Protein AF-0000000078874710 (afdb_homodimer)

Sequence (876 aa):
MNHVSDIFLNSGKVRMRRRKYGNYLLEERLVILGTGWASYSVLKHVDKKLFDVFVISPRNHFLFTPLLCSTTVGTLEFRSIIEPVRNTGFRDEHHFQVAEAVKLNVDSHSIQCKSTLNGQLFDIIYDKLVIGVGAVSNTFGVPGVYEHAYFLKELADARKIRNQILKNFELAMQPGVSEAEKKRLLHFVIVGGGPTGVEFGAELYDFMKQDVTRLYPHERGEVRVTLIEARQILPSFDEKLRRFAEKKMRQRDQFKLLQHSVTKVNKDSIILEDGSEIPCGLVVWSTGLAPRSFTASLDLPKNKAQQLLVDDHLRVKNIPDNTIFAIGDCSSIETAPHPCTAQVAERQGLYLANSLGLYSQGKGSDVKPFSWKNMGMLAYLGDYQGLAELPAGKLQGFKSWILWRSVYLTKLGNWRARFQVPFDWARTFVFGRDVSQFMNHVSDIFLNSGKVRMRRRKYGNYLLEERLVILGTGWASYSVLKHVDKKLFDVFVISPRNHFLFTPLLCSTTVGTLEFRSIIEPVRNTGFRDEHHFQVAEAVKLNVDSHSIQCKSTLNGQLFDIIYDKLVIGVGAVSNTFGVPGVYEHAYFLKELADARKIRNQILKNFELAMQPGVSEAEKKRLLHFVIVGGGPTGVEFGAELYDFMKQDVTRLYPHERGEVRVTLIEARQILPSFDEKLRRFAEKKMRQRDQFKLLQHSVTKVNKDSIILEDGSEIPCGLVVWSTGLAPRSFTASLDLPKNKAQQLLVDDHLRVKNIPDNTIFAIGDCSSIETAPHPCTAQVAERQGLYLANSLGLYSQGKGSDVKPFSWKNMGMLAYLGDYQGLAELPAGKLQGFKSWILWRSVYLTKLGNWRARFQVPFDWARTFVFGRDVSQF

Secondary structure (DSSP, 8-state):
--SSGGGEE-SS---------TTS---EEEEEE--SHHHHHHHHHS-TTTEEEEEEESSSEEE-GGGHHHHTTTSS-GGGGEEEGGGG--SSGGGEEEEEEEEEETTTTEEEEEETTT--EEEEE-SEEEE---EEE--TT-TTHHHHPEE-SSHHHHHHHHHHHHHHHHHHHSTT--HHHHHHHTEEEEE--SHHHHHHHHHHHHHIIIIIHHH-TTTGGG-EEEEE-SS-SSTTS-HHHHHHHHHHHHTSTTEEEE---EEEE-SSEEEETTS-EEE-SEEEE---EEE-HHHHH--S-B-TT-PEEE-TT-BBTT-TT--EEE-GGGEEESSS-----HHHHHHHHHHHHHHHHHHHTT-GGGPPPP------EEEEEETTEEEEEETTEEEEEHHHHHHHHHHHHHH--SHHHHHHHHHHHHHHHHH-------/--SSGGGEE-SS---------TTS---EEEEEE--SHHHHHHHHHS-TTTEEEEEEESSSEEE-GGGHHHHTTTSS-GGGGEEEGGGG--SSGGGEEEEEEEEEETTTTEEEEEETTT--EEEEE-SEEEE---EEE--TT-TTHHHHPEE-SSHHHHHHHHHHHHHHHHHHHSTT--HHHHHHHTEEEEE--SHHHHHHHHHHHHHIIIIIHHH-TTTGGG-EEEEE-SS-SSTTS-HHHHHHHHHHHHTSTTEEEE---EEEE-SSEEEETTS-EEE-SEEEE---EEE-HHHHH--S-B-TT-PEEE-TT-BBTT-TT--EEE-GGGEEESSS-----HHHHHHHHHHHHHHHHHHHTT-GGGPPPP------EEEEEETTEEEEEETTEEEEEHHHHHHHHHHHHHH--SHHHHHHHHHHHHHHHHH-------

Nearest PDB structures (foldseek):
  4g6h-assembly1_A  TM=9.227E-01  e=2.133E-44  Saccharomyces cerevisiae S288C
  5yjw-assembly1_A-2  TM=9.167E-01  e=1.415E-44  Saccharomyces cerevisiae S288C
  4g74-assembly1_A  TM=9.023E-01  e=1.055E-44  Saccharomyces cerevisiae S288C
  5yjy-assembly1_B  TM=9.070E-01  e=4.784E-43  Saccharomyces cerevisiae S288C
  5yjx-assembly1_A  TM=9.057E-01  e=1.073E-41  Saccharomyces cerevisiae S288C

Radius of gyration: 29.71 Å; Cα contacts (8 Å, |Δi|>4): 1801; chains: 2; bounding box: 71×91×62 Å

Organism: Nematostella vectensis (NCBI:txid45351)

Solvent-accessible surface area (backbone atoms only — not comparable to full-atom values): 46079 Å² total; per-residue (Å²): 138,76,71,69,61,76,62,41,42,60,96,66,90,67,78,81,69,79,61,68,66,76,92,52,73,61,56,50,33,34,35,34,31,28,35,41,51,13,28,38,28,24,66,72,59,35,58,66,87,61,26,46,63,31,39,38,16,71,54,52,38,30,65,49,64,92,56,43,48,40,34,31,62,32,44,32,59,70,74,35,43,47,42,44,51,68,77,72,64,62,100,42,62,62,31,51,41,62,15,38,69,66,44,79,37,76,90,78,31,32,36,35,28,30,28,73,85,79,58,52,74,42,32,39,69,41,66,29,40,38,45,14,70,31,57,39,70,36,66,85,79,36,52,39,38,85,81,45,38,39,53,76,86,48,69,55,32,26,51,51,50,26,51,48,53,53,46,30,56,54,53,48,45,39,82,87,59,47,70,67,55,31,39,20,36,34,17,39,35,32,37,25,31,38,66,67,30,43,28,33,51,15,43,49,50,43,41,44,68,61,44,36,42,68,58,30,61,89,56,45,84,50,44,34,38,35,41,31,21,64,70,68,54,37,71,89,50,56,68,69,60,34,50,50,51,49,51,58,47,60,69,36,81,57,35,43,78,40,75,42,46,75,55,33,36,45,88,53,29,36,28,35,72,88,64,52,71,46,63,23,53,42,41,38,47,36,49,58,74,28,54,36,74,46,64,60,68,48,95,59,58,53,50,95,72,46,20,38,29,16,45,58,77,34,31,36,52,96,45,92,80,64,40,41,31,41,33,33,56,35,27,36,33,71,92,58,72,69,73,82,43,67,66,52,11,28,50,47,12,42,49,46,21,54,41,51,51,31,44,74,70,71,39,51,87,73,55,70,67,71,83,85,77,80,78,53,50,69,45,55,56,34,88,63,22,15,35,29,44,38,80,90,43,77,42,61,36,54,66,16,26,52,48,48,52,51,51,52,50,65,64,40,85,41,70,67,32,48,52,38,44,59,48,28,50,50,45,26,70,74,72,43,52,66,79,58,74,120,137,76,70,69,60,74,61,41,42,63,95,67,91,67,77,81,70,76,63,69,67,74,91,51,71,69,55,47,34,34,36,32,31,28,36,42,51,14,28,38,29,23,66,73,58,37,58,66,85,62,29,46,64,30,38,38,17,71,54,55,38,31,63,50,62,92,57,43,48,39,34,31,62,31,46,32,61,72,74,36,43,46,43,44,52,68,76,72,66,62,101,42,61,63,32,51,41,62,16,37,69,67,45,78,36,78,90,77,32,32,34,36,29,30,28,73,83,80,61,51,74,44,34,39,68,42,66,30,37,38,44,13,71,31,55,39,68,35,64,86,78,36,50,38,39,84,80,47,39,39,53,77,85,48,70,55,32,24,50,52,50,27,51,48,56,52,48,28,56,54,54,49,44,41,82,87,58,46,70,66,55,30,37,21,35,36,17,38,36,33,38,25,30,37,64,66,29,44,28,32,51,15,43,49,48,42,41,44,68,60,45,37,43,68,58,30,59,89,57,44,83,50,44,34,38,37,42,31,20,65,67,68,54,36,72,89,50,55,67,68,59,34,50,50,52,50,52,56,47,61,70,36,81,56,36,43,78,41,75,42,45,75,55,34,35,45,89,52,29,36,28,33,71,89,65,52,72,46,63,23,52,42,41,39,47,36,47,60,73,26,54,36,71,47,63,60,68,49,97,58,58,54,51,95,73,47,20,38,30,16,45,60,77,33,32,36,51,94,45,93,81,64,39,42,30,41,33,35,56,35,28,34,35,71,92,58,72,67,73,82,42,66,68,52,11,30,50,46,12,43,49,48,19,53,43,51,50,32,43,75,71,70,39,50,86,72,56,68,67,70,81,85,76,80,78,51,47,69,44,54,56,34,88,65,21,14,34,28,44,37,80,92,43,76,42,60,36,52,67,14,26,53,46,49,54,51,52,51,48,66,63,41,84,40,70,66,31,49,52,38,44,58,49,28,50,50,46,27,71,75,72,45,54,68,80,58,72,118

InterPro domains:
  IPR023753 FAD/NAD(P)-binding domain [PF07992] (29-349)
  IPR036188 FAD/NAD(P)-binding domain superfamily [SSF51905] (29-208)
  IPR036188 FAD/NAD(P)-binding domain superfamily [SSF51905] (182-359)
  IPR045024 Alternative NADH dehydrogenase [PTHR43706] (27-438)
  IPR054585 External alternative NADH-ubiquinone oxidoreductase-like, C-terminal domain [PF22366] (376-434)

Foldseek 3Di:
DPPPVLFWDDPDDRPNPLDCPDPDRRAFEEEEEECELQSVLLLLQFDCVRYQYAYEELDQKYFQQQCQLLPLLFLAPLVLGIGGSCVSPHPDPNSYANWHFADDDLVQQKTWTAHPVPGDIIIGHGQFYEAEHAWAFDPVPQAPCVPAAQERDDNVSSLVSSQLQLVLVVVLVDPPQDLVNNLLSQEEEEEAQAQSRLQNLQSVLQSLVPPCCVPPVVSSLSHAYEYEAQDFHHVVDDPVLSVVLVVVQVPRPRGYYHNFAWRHDDNQWTATPVGDIGGHNHYYYYHDTAHDNRLQPDPFDADPRSAFEAELLQFGPPNVVSRYGYAANRHAHPVDGDDRDSVRSSQNSNLNSVCVVCVSVVNNVPRDGDDDDDQWDKHDNHPCWIWIGGPVDTDTGNVSSVVVVVVSLVVSPDPSSNVRSVVSNVCCVVPNGDSDDD/DPPPVLFWDDPDDRDNPQDCPDPQGRAFEEEEEACELQSVLLLLQFDCSRHQYAYEELDQKYFQQQCQLLPLLFLAPLVLGIGGSCVSPHPDPNSYANWHFADDDLVQQKTWTAHPVPGDIIIGHGQFYEAEHAWAFDPVPQAPCVPAAQERDDNVSSQVSSQLQLVLVVVLVDPPQDLVNNLLSQEEEEEAQAQSRLQNLQSVLQSLVPPCCVVPVVSSLSHAYEYEAQDFHHVVDDPVLSVVLVVVQVPRPRYHYHNFAWRHDDNQWTATPVGDIGGHNHYYYYHDTAHDNRLQPDPFDADPRSAFEAAQLQFGPPNPVSRYGYAANRHAHPVDGDDRDSVRSSQNSNLNSVCVVCVSVVNNVPRDGDDDDDQWDKHDNHPCWIWIGGPVDTDTGNVRSVVVVVVSLVVSPDPSSNVRSVVSNVCCVVPNGDSDDD

pLDDT: mean 88.16, std 14.38, range [24.55, 98.81]

Structure (mmCIF, N/CA/C/O backbone):
data_AF-0000000078874710-model_v1
#
loop_
_entity.id
_entity.type
_entity.pdbx_description
1 polymer 'NADH dehydrogenase'
#
loop_
_atom_site.group_PDB
_atom_site.id
_atom_site.type_symbol
_atom_site.label_atom_id
_atom_site.label_alt_id
_atom_site.label_comp_id
_atom_site.label_asym_id
_atom_site.label_entity_id
_atom_site.label_seq_id
_atom_site.pdbx_PDB_ins_code
_atom_site.Cartn_x
_atom_site.Cartn_y
_atom_site.Cartn_z
_atom_site.occupancy
_atom_site.B_iso_or_equiv
_atom_site.auth_seq_id
_atom_site.auth_comp_id
_atom_site.auth_asym_id
_atom_site.auth_atom_id
_atom_site.pdbx_PDB_model_num
ATOM 1 N N . MET A 1 1 ? -28 -24.797 -5.953 1 24.77 1 MET A N 1
ATOM 2 C CA . MET A 1 1 ? -27.594 -24.438 -4.598 1 24.77 1 MET A CA 1
ATOM 3 C C . MET A 1 1 ? -26.422 -25.281 -4.137 1 24.77 1 MET A C 1
ATOM 5 O O . MET A 1 1 ? -25.516 -24.797 -3.461 1 24.77 1 MET A O 1
ATOM 9 N N . ASN A 1 2 ? -26.5 -26.656 -4.266 1 30.33 2 ASN A N 1
ATOM 10 C CA . ASN A 1 2 ? -25.797 -27.75 -3.584 1 30.33 2 ASN A CA 1
ATOM 11 C C . ASN A 1 2 ? -24.438 -28.031 -4.215 1 30.33 2 ASN A C 1
ATOM 13 O O . ASN A 1 2 ? -23.859 -29.094 -4.004 1 30.33 2 ASN A O 1
ATOM 17 N N . HIS A 1 3 ? -24.109 -27.391 -5.27 1 35.28 3 HIS A N 1
ATOM 18 C CA . HIS A 1 3 ? -23.125 -28 -6.172 1 35.28 3 HIS A CA 1
ATOM 19 C C . HIS A 1 3 ? -21.719 -27.797 -5.656 1 35.28 3 HIS A C 1
ATOM 21 O O . HIS A 1 3 ? -20.766 -28.391 -6.195 1 35.28 3 HIS A O 1
ATOM 27 N N . VAL A 1 4 ? -21.531 -26.781 -4.883 1 40.34 4 VAL A N 1
ATOM 28 C CA . VAL A 1 4 ? -20.141 -26.453 -4.621 1 40.34 4 VAL A CA 1
ATOM 29 C C . VAL A 1 4 ? -19.562 -27.438 -3.596 1 40.34 4 VAL A C 1
ATOM 31 O O . VAL A 1 4 ? -18.344 -27.531 -3.441 1 40.34 4 VAL A O 1
ATOM 34 N N . SER A 1 5 ? -20.422 -28.094 -2.807 1 42.06 5 SER A N 1
ATOM 35 C CA . SER A 1 5 ? -19.953 -28.875 -1.672 1 42.06 5 SER A CA 1
ATOM 36 C C . SER A 1 5 ? -19.125 -30.078 -2.133 1 42.06 5 SER A C 1
ATOM 38 O O . SER A 1 5 ? -18.219 -30.516 -1.421 1 42.06 5 SER A O 1
ATOM 40 N N . ASP A 1 6 ? -19.406 -30.516 -3.338 1 42.25 6 ASP A N 1
ATOM 41 C CA . ASP A 1 6 ? -18.859 -31.828 -3.656 1 42.25 6 ASP A CA 1
ATOM 42 C C . ASP A 1 6 ? -17.375 -31.719 -4.012 1 42.25 6 ASP A C 1
ATOM 44 O O . ASP A 1 6 ? -16.688 -32.75 -4.09 1 42.25 6 ASP A O 1
ATOM 48 N N . ILE A 1 7 ? -16.938 -30.547 -4.34 1 45.88 7 ILE A N 1
ATOM 49 C CA . ILE A 1 7 ? -15.602 -30.422 -4.914 1 45.88 7 ILE A CA 1
ATOM 50 C C . ILE A 1 7 ? -14.562 -30.359 -3.793 1 45.88 7 ILE A C 1
ATOM 52 O O . ILE A 1 7 ? -13.383 -30.656 -4.012 1 45.88 7 ILE A O 1
ATOM 56 N N . PHE A 1 8 ? -15 -30 -2.645 1 47.91 8 PHE A N 1
ATOM 57 C CA . PHE A 1 8 ? -14.062 -29.844 -1.533 1 47.91 8 PHE A CA 1
ATOM 58 C C . PHE A 1 8 ? -14.367 -30.859 -0.438 1 47.91 8 PHE A C 1
ATOM 60 O O . PHE A 1 8 ? -15.523 -31.031 -0.046 1 47.91 8 PHE A O 1
ATOM 67 N N . LEU A 1 9 ? -13.672 -32 -0.337 1 42.47 9 LEU A N 1
ATOM 68 C CA . LEU A 1 9 ? -13.859 -33 0.708 1 42.47 9 LEU A CA 1
ATOM 69 C C . LEU A 1 9 ? -13.461 -32.469 2.07 1 42.47 9 LEU A C 1
ATOM 71 O O . LEU A 1 9 ? -12.344 -31.953 2.24 1 42.47 9 LEU A O 1
ATOM 75 N N . ASN A 1 10 ? -14.359 -32.156 2.852 1 40.94 10 ASN A N 1
ATOM 76 C CA . ASN A 1 10 ? -13.953 -32.219 4.25 1 40.94 10 ASN A CA 1
ATOM 77 C C . ASN A 1 10 ? -13.438 -33.594 4.629 1 40.94 10 ASN A C 1
ATOM 79 O O . ASN A 1 10 ? -13.719 -34.594 3.936 1 40.94 10 ASN A O 1
ATOM 83 N N . SER A 1 11 ? -12.789 -34.125 5.691 1 39.22 11 SER A N 1
ATOM 84 C CA . SER A 1 11 ? -12.25 -35.438 6.078 1 39.22 11 SER A CA 1
ATOM 85 C C . SER A 1 11 ? -13.227 -36.562 5.73 1 39.22 11 SER A C 1
ATOM 87 O O . SER A 1 11 ? -12.914 -37.75 5.93 1 39.22 11 SER A O 1
ATOM 89 N N . GLY A 1 12 ? -14.578 -36.531 5.727 1 33.78 12 GLY A N 1
ATOM 90 C CA . GLY A 1 12 ? -15.281 -37.812 5.531 1 33.78 12 GLY A CA 1
ATOM 91 C C . GLY A 1 12 ? -15.211 -38.312 4.102 1 33.78 12 GLY A C 1
ATOM 92 O O . GLY A 1 12 ? -14.773 -37.594 3.203 1 33.78 12 GLY A O 1
ATOM 93 N N . LYS A 1 13 ? -15.898 -39.625 3.688 1 33.66 13 LYS A N 1
ATOM 94 C CA . LYS A 1 13 ? -15.945 -40.531 2.562 1 33.66 13 LYS A CA 1
ATOM 95 C C . LYS A 1 13 ? -16.484 -39.844 1.308 1 33.66 13 LYS A C 1
ATOM 97 O O . LYS A 1 13 ? -17.703 -39.75 1.125 1 33.66 13 LYS A O 1
ATOM 102 N N . VAL A 1 14 ? -16.141 -38.812 0.738 1 36.44 14 VAL A N 1
ATOM 103 C CA . VAL A 1 14 ? -16.859 -38.219 -0.388 1 36.44 14 VAL A CA 1
ATOM 104 C C . VAL A 1 14 ? -16.625 -39.031 -1.647 1 36.44 14 VAL A C 1
ATOM 106 O O . VAL A 1 14 ? -15.477 -39.25 -2.059 1 36.44 14 VAL A O 1
ATOM 109 N N . ARG A 1 15 ? -17.484 -39.938 -2.018 1 30.69 15 ARG A N 1
ATOM 110 C CA . ARG A 1 15 ? -17.594 -40.562 -3.338 1 30.69 15 ARG A CA 1
ATOM 111 C C . ARG A 1 15 ? -17.594 -39.5 -4.434 1 30.69 15 ARG A C 1
ATOM 113 O O . ARG A 1 15 ? -18.406 -38.562 -4.402 1 30.69 15 ARG A O 1
ATOM 120 N N . MET A 1 16 ? -16.547 -39.219 -5.113 1 34.56 16 MET A N 1
ATOM 121 C CA . MET A 1 16 ? -16.234 -38.375 -6.281 1 34.56 16 MET A CA 1
ATOM 122 C C . MET A 1 16 ? -17.344 -38.5 -7.336 1 34.56 16 MET A C 1
ATOM 124 O O . MET A 1 16 ? -17.406 -39.531 -8.047 1 34.56 16 MET A O 1
ATOM 128 N N . ARG A 1 17 ? -18.578 -38.219 -7.016 1 32.59 17 ARG A N 1
ATOM 129 C CA . ARG A 1 17 ? -19.531 -38.375 -8.117 1 32.59 17 ARG A CA 1
ATOM 130 C C . ARG A 1 17 ? -19.141 -37.5 -9.297 1 32.59 17 ARG A C 1
ATOM 132 O O . ARG A 1 17 ? -18.766 -36.312 -9.109 1 32.59 17 ARG A O 1
ATOM 139 N N . ARG A 1 18 ? -18.844 -37.906 -10.445 1 37 18 ARG A N 1
ATOM 140 C CA . ARG A 1 18 ? -18.797 -37.344 -11.789 1 37 18 ARG A CA 1
ATOM 141 C C . ARG A 1 18 ? -19.938 -36.375 -12.008 1 37 18 ARG A C 1
ATOM 143 O O . ARG A 1 18 ? -21.109 -36.75 -11.984 1 37 18 ARG A O 1
ATOM 150 N N . ARG A 1 19 ? -19.984 -35.219 -11.484 1 36.44 19 ARG A N 1
ATOM 151 C CA . ARG A 1 19 ? -21.156 -34.375 -11.641 1 36.44 19 ARG A CA 1
ATOM 152 C C . ARG A 1 19 ? -21.359 -33.969 -13.109 1 36.44 19 ARG A C 1
ATOM 154 O O . ARG A 1 19 ? -20.422 -33.594 -13.781 1 36.44 19 ARG A O 1
ATOM 161 N N . LYS A 1 20 ? -22.266 -34.438 -13.812 1 36.62 20 LYS A N 1
ATOM 162 C CA . LYS A 1 20 ? -22.812 -34.125 -15.133 1 36.62 20 LYS A CA 1
ATOM 163 C C . LYS A 1 20 ? -23.234 -32.688 -15.234 1 36.62 20 LYS A C 1
ATOM 165 O O . LYS A 1 20 ? -24.094 -32.219 -14.477 1 36.62 20 LYS A O 1
ATOM 170 N N . TYR A 1 21 ? -22.406 -31.609 -15.312 1 34.12 21 TYR A N 1
ATOM 171 C CA . TYR A 1 21 ? -22.922 -30.266 -15.586 1 34.12 21 TYR A CA 1
ATOM 172 C C . TYR A 1 21 ? -23.391 -30.141 -17.031 1 34.12 21 TYR A C 1
ATOM 174 O O . TYR A 1 21 ? -22.578 -29.969 -17.938 1 34.12 21 TYR A O 1
ATOM 182 N N . GLY A 1 22 ? -24.641 -30.062 -17.516 1 38 22 GLY A N 1
ATOM 183 C CA . GLY A 1 22 ? -25.344 -30.219 -18.766 1 38 22 GLY A CA 1
ATOM 184 C C . GLY A 1 22 ? -25 -31.5 -19.5 1 38 22 GLY A C 1
ATOM 185 O O . GLY A 1 22 ? -24.828 -32.562 -18.875 1 38 22 GLY A O 1
ATOM 186 N N . ASN A 1 23 ? -25.172 -31.375 -21.062 1 38.03 23 ASN A N 1
ATOM 187 C CA . ASN A 1 23 ? -24.75 -32.375 -22.031 1 38.03 23 ASN A CA 1
ATOM 188 C C . ASN A 1 23 ? -23.234 -32.594 -22.016 1 38.03 23 ASN A C 1
ATOM 190 O O . ASN A 1 23 ? -22.672 -33.219 -22.906 1 38.03 23 ASN A O 1
ATOM 194 N N . TYR A 1 24 ? -22.469 -31.578 -21.547 1 40.47 24 TYR A N 1
ATOM 195 C CA . TYR A 1 24 ? -21.031 -31.75 -21.688 1 40.47 24 TYR A CA 1
ATOM 196 C C . TYR A 1 24 ? -20.516 -32.812 -20.75 1 40.47 24 TYR A C 1
ATOM 198 O O . TYR A 1 24 ? -21.047 -33 -19.641 1 40.47 24 TYR A O 1
ATOM 206 N N . LEU A 1 25 ? -20.188 -33.969 -21.125 1 45.25 25 LEU A N 1
ATOM 207 C CA . LEU A 1 25 ? -19.359 -35 -20.516 1 45.25 25 LEU A CA 1
ATOM 208 C C . LEU A 1 25 ? -18.422 -34.406 -19.469 1 45.25 25 LEU A C 1
ATOM 210 O O . LEU A 1 25 ? -17.938 -33.281 -19.641 1 45.25 25 LEU A O 1
ATOM 214 N N . LEU A 1 26 ? -18.422 -34.688 -18.219 1 51.06 26 LEU A N 1
ATOM 215 C CA . LEU A 1 26 ? -17.719 -34.219 -17.031 1 51.06 26 LEU A CA 1
ATOM 216 C C . LEU A 1 26 ? -16.281 -33.875 -17.359 1 51.06 26 LEU A C 1
ATOM 218 O O . LEU A 1 26 ? -15.562 -34.656 -17.984 1 51.06 26 LEU A O 1
ATOM 222 N N . GLU A 1 27 ? -15.789 -32.625 -17.5 1 64.56 27 GLU A N 1
ATOM 223 C CA . GLU A 1 27 ? -14.5 -31.984 -17.781 1 64.56 27 GLU A CA 1
ATOM 224 C C . GLU A 1 27 ? -13.445 -32.406 -16.766 1 64.56 27 GLU A C 1
ATOM 226 O O . GLU A 1 27 ? -13.773 -32.812 -15.648 1 64.56 27 GLU A O 1
ATOM 231 N N . GLU A 1 28 ? -12.227 -32.875 -17.141 1 89.62 28 GLU A N 1
ATOM 232 C CA . GLU A 1 28 ? -11 -33.156 -16.391 1 89.62 28 GLU A CA 1
ATOM 233 C C . GLU A 1 28 ? -10.648 -31.984 -15.469 1 89.62 28 GLU A C 1
ATOM 235 O O . GLU A 1 28 ? -10.602 -30.828 -15.898 1 89.62 28 GLU A O 1
ATOM 240 N N . ARG A 1 29 ? -10.625 -32.344 -14.109 1 94.5 29 ARG A N 1
ATOM 241 C CA . ARG A 1 29 ? -10.234 -31.312 -13.133 1 94.5 29 ARG A CA 1
ATOM 242 C C . ARG A 1 29 ? -8.734 -31.078 -13.164 1 94.5 29 ARG A C 1
ATOM 244 O O . ARG A 1 29 ? -7.949 -31.984 -12.906 1 94.5 29 ARG A O 1
ATOM 251 N N . LEU A 1 30 ? -8.422 -29.938 -13.547 1 97.56 30 LEU A N 1
ATOM 252 C CA . LEU A 1 30 ? -7.035 -29.5 -13.523 1 97.56 30 LEU A CA 1
ATOM 253 C C . LEU A 1 30 ? -6.777 -28.578 -12.336 1 97.56 30 LEU A C 1
ATOM 255 O O . LEU A 1 30 ? -7.355 -27.5 -12.25 1 97.56 30 LEU A O 1
ATOM 259 N N . VAL A 1 31 ? -5.934 -28.984 -11.391 1 98.31 31 VAL A N 1
ATOM 260 C CA . VAL A 1 31 ? -5.562 -28.156 -10.242 1 98.31 31 VAL A CA 1
ATOM 261 C C . VAL A 1 31 ? -4.18 -27.547 -10.477 1 98.31 31 VAL A C 1
ATOM 263 O O . VAL A 1 31 ? -3.221 -28.266 -10.773 1 98.31 31 VAL A O 1
ATOM 266 N N . ILE A 1 32 ? -4.078 -26.266 -10.398 1 98.75 32 ILE A N 1
ATOM 267 C CA . ILE A 1 32 ? -2.832 -25.516 -10.555 1 98.75 32 ILE A CA 1
ATOM 268 C C . ILE A 1 32 ? -2.414 -24.922 -9.211 1 98.75 32 ILE A C 1
ATOM 270 O O . ILE A 1 32 ? -3.178 -24.172 -8.594 1 98.75 32 ILE A O 1
ATOM 274 N N . LEU A 1 33 ? -1.205 -25.266 -8.758 1 98.81 33 LEU A N 1
ATOM 275 C CA . LEU A 1 33 ? -0.662 -24.688 -7.527 1 98.81 33 LEU A CA 1
ATOM 276 C C . LEU A 1 33 ? 0.279 -23.531 -7.836 1 98.81 33 LEU A C 1
ATOM 278 O O . LEU A 1 33 ? 1.297 -23.719 -8.508 1 98.81 33 LEU A O 1
ATOM 282 N N . GLY A 1 34 ? -0.088 -22.328 -7.309 1 98.19 34 GLY A N 1
ATOM 283 C CA . GLY A 1 34 ? 0.757 -21.156 -7.484 1 98.19 34 GLY A CA 1
ATOM 284 C C . GLY A 1 34 ? 0.249 -20.219 -8.555 1 98.19 34 GLY A C 1
ATOM 285 O O . GLY A 1 34 ? -0.539 -20.609 -9.414 1 98.19 34 GLY A O 1
ATOM 286 N N . THR A 1 35 ? 0.698 -18.984 -8.484 1 97.12 35 THR A N 1
ATOM 287 C CA . THR A 1 35 ? 0.323 -17.953 -9.453 1 97.12 35 THR A CA 1
ATOM 288 C C . THR A 1 35 ? 1.554 -17.203 -9.945 1 97.12 35 THR A C 1
ATOM 290 O O . THR A 1 35 ? 1.461 -16.031 -10.32 1 97.12 35 THR A O 1
ATOM 293 N N . GLY A 1 36 ? 2.73 -17.828 -9.867 1 96.81 36 GLY A N 1
ATOM 294 C CA . GLY A 1 36 ? 3.936 -17.25 -10.453 1 96.81 36 GLY A CA 1
ATOM 295 C C . GLY A 1 36 ? 3.988 -17.391 -11.961 1 96.81 36 GLY A C 1
ATOM 296 O O . GLY A 1 36 ? 2.988 -17.734 -12.594 1 96.81 36 GLY A O 1
ATOM 297 N N . TRP A 1 37 ? 5.09 -17.141 -12.539 1 95.81 37 TRP A N 1
ATOM 298 C CA . TRP A 1 37 ? 5.27 -17.062 -13.984 1 95.81 37 TRP A CA 1
ATOM 299 C C . TRP A 1 37 ? 4.812 -18.359 -14.656 1 95.81 37 TRP A C 1
ATOM 301 O O . TRP A 1 37 ? 4.094 -18.328 -15.656 1 95.81 37 TRP A O 1
ATOM 311 N N . ALA A 1 38 ? 5.18 -19.484 -14.109 1 98.12 38 ALA A N 1
ATOM 312 C CA . ALA A 1 38 ? 4.883 -20.766 -14.734 1 98.12 38 ALA A CA 1
ATOM 313 C C . ALA A 1 38 ? 3.396 -21.094 -14.633 1 98.12 38 ALA A C 1
ATOM 315 O O . ALA A 1 38 ? 2.719 -21.266 -15.648 1 98.12 38 ALA A O 1
ATOM 316 N N . SER A 1 39 ? 2.902 -21.109 -13.438 1 98.56 39 SER A N 1
ATOM 317 C CA . SER A 1 39 ? 1.514 -21.484 -13.195 1 98.56 39 SER A CA 1
ATOM 318 C C . SER A 1 39 ? 0.551 -20.5 -13.852 1 98.56 39 SER A C 1
ATOM 320 O O . SER A 1 39 ? -0.48 -20.906 -14.391 1 98.56 39 SER A O 1
ATOM 322 N N . TYR A 1 40 ? 0.864 -19.234 -13.75 1 97.06 40 TYR A N 1
ATOM 323 C CA . TYR A 1 40 ? 0.009 -18.219 -14.367 1 97.06 40 TYR A CA 1
ATOM 324 C C . TYR A 1 40 ? -0.036 -18.406 -15.883 1 97.06 40 TYR A C 1
ATOM 326 O O . TYR A 1 40 ? -1.076 -18.188 -16.516 1 97.06 40 TYR A O 1
ATOM 334 N N . SER A 1 41 ? 1.098 -18.734 -16.484 1 96.75 41 SER A N 1
ATOM 335 C CA . SER A 1 41 ? 1.141 -19.016 -17.906 1 96.75 41 SER A CA 1
ATOM 336 C C . SER A 1 41 ? 0.236 -20.188 -18.281 1 96.75 41 SER A C 1
ATOM 338 O O . SER A 1 41 ? -0.476 -20.141 -19.281 1 96.75 41 SER A O 1
ATOM 340 N N . VAL A 1 42 ? 0.189 -21.281 -17.469 1 98.38 42 VAL A N 1
ATOM 341 C CA . VAL A 1 42 ? -0.745 -22.375 -17.688 1 98.38 42 VAL A CA 1
ATOM 342 C C . VAL A 1 42 ? -2.18 -21.859 -17.641 1 98.38 42 VAL A C 1
ATOM 344 O O . VAL A 1 42 ? -2.971 -22.109 -18.547 1 98.38 42 VAL A O 1
ATOM 347 N N . LEU A 1 43 ? -2.469 -21.109 -16.578 1 97.5 43 LEU A N 1
ATOM 348 C CA . LEU A 1 43 ? -3.816 -20.594 -16.344 1 97.5 43 LEU A CA 1
ATOM 349 C C . LEU A 1 43 ? -4.285 -19.75 -17.531 1 97.5 43 LEU A C 1
ATOM 351 O O . LEU A 1 43 ? -5.434 -19.859 -17.969 1 97.5 43 LEU A O 1
ATOM 355 N N . LYS A 1 44 ? -3.443 -18.938 -18.078 1 94.62 44 LYS A N 1
ATOM 356 C CA . LYS A 1 44 ? -3.775 -18.016 -19.141 1 94.62 44 LYS A CA 1
ATOM 357 C C . LYS A 1 44 ? -4.012 -18.75 -20.453 1 94.62 44 LYS A C 1
ATOM 359 O O . LYS A 1 44 ? -4.816 -18.312 -21.281 1 94.62 44 LYS A O 1
ATOM 364 N N . HIS A 1 45 ? -3.391 -19.891 -20.703 1 96 45 HIS A N 1
ATOM 365 C CA . HIS A 1 45 ? -3.354 -20.453 -22.047 1 96 45 HIS A CA 1
ATOM 366 C C . HIS A 1 45 ? -4.133 -21.766 -22.109 1 96 45 HIS A C 1
ATOM 368 O O . HIS A 1 45 ? -4.445 -22.25 -23.188 1 96 45 HIS A O 1
ATOM 374 N N . VAL A 1 46 ? -4.434 -22.344 -20.938 1 96.81 46 VAL A N 1
ATOM 375 C CA . VAL A 1 46 ? -5.141 -23.625 -20.938 1 96.81 46 VAL A CA 1
ATOM 376 C C . VAL A 1 46 ? -6.547 -23.438 -21.5 1 96.81 46 VAL A C 1
ATOM 378 O O . VAL A 1 46 ? -7.18 -22.406 -21.281 1 96.81 46 VAL A O 1
ATOM 381 N N . ASP A 1 47 ? -7.012 -24.406 -22.234 1 93.31 47 ASP A N 1
ATOM 382 C CA . ASP A 1 47 ? -8.367 -24.375 -22.766 1 93.31 47 ASP A CA 1
ATOM 383 C C . ASP A 1 47 ? -9.391 -24.719 -21.688 1 93.31 47 ASP A C 1
ATOM 385 O O . ASP A 1 47 ? -9.602 -25.891 -21.375 1 93.31 47 ASP A O 1
ATOM 389 N N . LYS A 1 48 ? -10.07 -23.797 -21.25 1 91.94 48 LYS A N 1
ATOM 390 C CA . LYS A 1 48 ? -10.984 -23.953 -20.125 1 91.94 48 LYS A CA 1
ATOM 391 C C . LYS A 1 48 ? -12.266 -24.672 -20.547 1 91.94 48 LYS A C 1
ATOM 393 O O . LYS A 1 48 ? -13.094 -25.031 -19.703 1 91.94 48 LYS A O 1
ATOM 398 N N . LYS A 1 49 ? -12.438 -24.906 -21.781 1 91.06 49 LYS A N 1
ATOM 399 C CA . LYS A 1 49 ? -13.555 -25.719 -22.25 1 91.06 49 LYS A CA 1
ATOM 400 C C . LYS A 1 49 ? -13.273 -27.203 -22.031 1 91.06 49 LYS A C 1
ATOM 402 O O . LYS A 1 49 ? -14.203 -28 -21.891 1 91.06 49 LYS A O 1
ATOM 407 N N . LEU A 1 50 ? -12.008 -27.5 -22.016 1 91.94 50 LEU A N 1
ATOM 408 C CA . LEU A 1 50 ? -11.594 -28.891 -21.891 1 91.94 50 LEU A CA 1
ATOM 409 C C . LEU A 1 50 ? -11.375 -29.266 -20.422 1 91.94 50 LEU A C 1
ATOM 411 O O . LEU A 1 50 ? -11.438 -30.438 -20.062 1 91.94 50 LEU A O 1
ATOM 415 N N . PHE A 1 51 ? -11.117 -28.25 -19.594 1 94.38 51 PHE A N 1
ATOM 416 C CA . PHE A 1 51 ? -10.75 -28.516 -18.203 1 94.38 51 PHE A CA 1
ATOM 417 C C . PHE A 1 51 ? -11.562 -27.656 -17.25 1 94.38 51 PHE A C 1
ATOM 419 O O . PHE A 1 51 ? -11.859 -26.5 -17.547 1 94.38 51 PHE A O 1
ATOM 426 N N . ASP A 1 52 ? -11.93 -28.219 -16.125 1 94.06 52 ASP A N 1
ATOM 427 C CA . ASP A 1 52 ? -12.328 -27.453 -14.945 1 94.06 52 ASP A CA 1
ATOM 428 C C . ASP A 1 52 ? -11.109 -27.016 -14.141 1 94.06 52 ASP A C 1
ATOM 430 O O . ASP A 1 52 ? -10.531 -27.812 -13.391 1 94.06 52 ASP A O 1
ATOM 434 N N . VAL A 1 53 ? -10.789 -25.812 -14.281 1 96.75 53 VAL A N 1
ATOM 435 C CA . VAL A 1 53 ? -9.492 -25.344 -13.797 1 96.75 53 VAL A CA 1
ATOM 436 C C . VAL A 1 53 ? -9.641 -24.766 -12.391 1 96.75 53 VAL A C 1
ATOM 438 O O . VAL A 1 53 ? -10.43 -23.844 -12.172 1 96.75 53 VAL A O 1
ATOM 441 N N . PHE A 1 54 ? -8.891 -25.328 -11.445 1 97.06 54 PHE A N 1
ATOM 442 C CA . PHE A 1 54 ? -8.789 -24.828 -10.078 1 97.06 54 PHE A CA 1
ATOM 443 C C . PHE A 1 54 ? -7.398 -24.266 -9.805 1 97.06 54 PHE A C 1
ATOM 445 O O . PHE A 1 54 ? -6.395 -24.875 -10.203 1 97.06 54 PHE A O 1
ATOM 452 N N . VAL A 1 55 ? -7.367 -23.109 -9.148 1 98.19 55 VAL A N 1
ATOM 453 C CA . VAL A 1 55 ? -6.086 -22.516 -8.789 1 98.19 55 VAL A CA 1
ATOM 454 C C . VAL A 1 55 ? -6.012 -22.312 -7.277 1 98.19 55 VAL A C 1
ATOM 456 O O . VAL A 1 55 ? -6.945 -21.797 -6.668 1 98.19 55 VAL A O 1
ATOM 459 N N . ILE A 1 56 ? -4.949 -22.812 -6.688 1 98.31 56 ILE A N 1
ATOM 460 C CA . ILE A 1 56 ? -4.652 -22.641 -5.273 1 98.31 56 ILE A CA 1
ATOM 461 C C . ILE A 1 56 ? -3.367 -21.828 -5.113 1 98.31 56 ILE A C 1
ATOM 463 O O . ILE A 1 56 ? -2.311 -22.219 -5.605 1 98.31 56 ILE A O 1
ATOM 467 N N . SER A 1 57 ? -3.471 -20.75 -4.445 1 97.81 57 SER A N 1
ATOM 468 C CA . SER A 1 57 ? -2.299 -19.891 -4.25 1 97.81 57 SER A CA 1
ATOM 469 C C . SER A 1 57 ? -2.434 -19.047 -2.99 1 97.81 57 SER A C 1
ATOM 471 O O . SER A 1 57 ? -3.52 -18.547 -2.682 1 97.81 57 SER A O 1
ATOM 473 N N . PRO A 1 58 ? -1.319 -18.875 -2.275 1 95.81 58 PRO A N 1
ATOM 474 C CA . PRO A 1 58 ? -1.39 -18.016 -1.102 1 95.81 58 PRO A CA 1
ATOM 475 C C . PRO A 1 58 ? -1.555 -16.531 -1.47 1 95.81 58 PRO A C 1
ATOM 477 O O . PRO A 1 58 ? -1.899 -15.719 -0.615 1 95.81 58 PRO A O 1
ATOM 480 N N . ARG A 1 59 ? -1.295 -16.188 -2.648 1 92.88 59 ARG A N 1
ATOM 481 C CA . ARG A 1 59 ? -1.51 -14.82 -3.107 1 92.88 59 ARG A CA 1
ATOM 482 C C . ARG A 1 59 ? -2.537 -14.781 -4.23 1 92.88 59 ARG A C 1
ATOM 484 O O . ARG A 1 59 ? -2.611 -15.695 -5.051 1 92.88 59 ARG A O 1
ATOM 491 N N . ASN A 1 60 ? -3.209 -13.672 -4.445 1 94.44 60 ASN A N 1
ATOM 492 C CA . ASN A 1 60 ? -4.332 -13.594 -5.371 1 94.44 60 ASN A CA 1
ATOM 493 C C . ASN A 1 60 ? -3.957 -12.836 -6.641 1 94.44 60 ASN A C 1
ATOM 495 O O . ASN A 1 60 ? -4.828 -12.281 -7.316 1 94.44 60 ASN A O 1
ATOM 499 N N . HIS A 1 61 ? -2.688 -12.727 -6.93 1 94.06 61 HIS A N 1
ATOM 500 C CA . HIS A 1 61 ? -2.264 -11.977 -8.109 1 94.06 61 HIS A CA 1
ATOM 501 C C . HIS A 1 61 ? -0.996 -12.578 -8.711 1 94.06 61 HIS A C 1
ATOM 503 O O . HIS A 1 61 ? -0.242 -13.266 -8.023 1 94.06 61 HIS A O 1
ATOM 509 N N . PHE A 1 62 ? -0.875 -12.406 -9.992 1 94.44 62 PHE A N 1
ATOM 510 C CA . PHE A 1 62 ? 0.395 -12.602 -10.68 1 94.44 62 PHE A CA 1
ATOM 511 C C . PHE A 1 62 ? 1.284 -11.375 -10.547 1 94.44 62 PHE A C 1
ATOM 513 O O . PHE A 1 62 ? 0.809 -10.242 -10.648 1 94.44 62 PHE A O 1
ATOM 520 N N . LEU A 1 63 ? 2.531 -11.578 -10.281 1 93.94 63 LEU A N 1
ATOM 521 C CA . LEU A 1 63 ? 3.508 -10.5 -10.109 1 93.94 63 LEU A CA 1
ATOM 522 C C . LEU A 1 63 ? 4.508 -10.492 -11.266 1 93.94 63 LEU A C 1
ATOM 524 O O . LEU A 1 63 ? 5.129 -11.516 -11.562 1 93.94 63 LEU A O 1
ATOM 528 N N . PHE A 1 64 ? 4.617 -9.367 -11.906 1 92.19 64 PHE A N 1
ATOM 529 C CA . PHE A 1 64 ? 5.668 -9.148 -12.891 1 92.19 64 PHE A CA 1
ATOM 530 C C . PHE A 1 64 ? 6.98 -8.773 -12.211 1 92.19 64 PHE A C 1
ATOM 532 O O . PHE A 1 64 ? 7.277 -7.59 -12.031 1 92.19 64 PHE A O 1
ATOM 539 N N . THR A 1 65 ? 7.762 -9.711 -11.953 1 91.38 65 THR A N 1
ATOM 540 C CA . THR A 1 65 ? 8.875 -9.609 -11.008 1 91.38 65 THR A CA 1
ATOM 541 C C . THR A 1 65 ? 10 -8.773 -11.594 1 91.38 65 THR A C 1
ATOM 543 O O . THR A 1 65 ? 10.789 -8.172 -10.859 1 91.38 65 THR A O 1
ATOM 546 N N . PRO A 1 66 ? 10.188 -8.672 -12.891 1 86.81 66 PRO A N 1
ATOM 547 C CA . PRO A 1 66 ? 11.297 -7.891 -13.43 1 86.81 66 PRO A CA 1
ATOM 548 C C . PRO A 1 66 ? 11.25 -6.426 -13 1 86.81 66 PRO A C 1
ATOM 550 O O . PRO A 1 66 ? 12.289 -5.754 -12.961 1 86.81 66 PRO A O 1
ATOM 553 N N . LEU A 1 67 ? 10.102 -5.957 -12.688 1 89.75 67 LEU A N 1
ATOM 554 C CA . LEU A 1 67 ? 9.961 -4.551 -12.336 1 89.75 67 LEU A CA 1
ATOM 555 C C . LEU A 1 67 ? 9.773 -4.383 -10.828 1 89.75 67 LEU A C 1
ATOM 557 O O . LEU A 1 67 ? 9.453 -3.287 -10.359 1 89.75 67 LEU A O 1
ATOM 561 N N . LEU A 1 68 ? 9.969 -5.402 -10.094 1 91.94 68 LEU A N 1
ATOM 562 C CA . LEU A 1 68 ? 9.727 -5.414 -8.648 1 91.94 68 LEU A CA 1
ATOM 563 C C . LEU A 1 68 ? 10.656 -4.438 -7.938 1 91.94 68 LEU A C 1
ATOM 565 O O . LEU A 1 68 ? 10.227 -3.693 -7.055 1 91.94 68 LEU A O 1
ATOM 569 N N . CYS A 1 69 ? 11.938 -4.355 -8.352 1 92.19 69 CYS A N 1
ATOM 570 C CA . CYS A 1 69 ? 12.93 -3.512 -7.699 1 92.19 69 CYS A CA 1
ATOM 571 C C . CYS A 1 69 ? 12.547 -2.039 -7.801 1 92.19 69 CYS A C 1
ATOM 573 O O . CYS A 1 69 ? 12.789 -1.267 -6.871 1 92.19 69 CYS A O 1
ATOM 575 N N . SER A 1 70 ? 11.906 -1.685 -8.859 1 90.12 70 SER A N 1
ATOM 576 C CA . SER A 1 70 ? 11.531 -0.295 -9.102 1 90.12 70 SER A CA 1
ATOM 577 C C . SER A 1 70 ? 10.477 0.175 -8.102 1 90.12 70 SER A C 1
ATOM 579 O O . SER A 1 70 ? 10.312 1.377 -7.883 1 90.12 70 SER A O 1
ATOM 581 N N . THR A 1 71 ? 9.75 -0.731 -7.527 1 91.69 71 THR A N 1
ATOM 582 C CA . THR A 1 71 ? 8.688 -0.359 -6.602 1 91.69 71 THR A CA 1
ATOM 583 C C . THR A 1 71 ? 9.25 -0.088 -5.211 1 91.69 71 THR A C 1
ATOM 585 O O . THR A 1 71 ? 8.617 0.598 -4.402 1 91.69 71 THR A O 1
ATOM 588 N N . THR A 1 72 ? 10.422 -0.554 -4.891 1 93.5 72 THR A N 1
ATOM 589 C CA . THR A 1 72 ? 11.008 -0.432 -3.564 1 93.5 72 THR A CA 1
ATOM 590 C C . THR A 1 72 ? 11.391 1.016 -3.271 1 93.5 72 THR A C 1
ATOM 592 O O . THR A 1 72 ? 11.555 1.399 -2.111 1 93.5 72 THR A O 1
ATOM 595 N N . VAL A 1 73 ? 11.578 1.789 -4.344 1 91.25 73 VAL A N 1
ATOM 596 C CA . VAL A 1 73 ? 12.023 3.162 -4.137 1 91.25 73 VAL A CA 1
ATOM 597 C C . VAL A 1 73 ? 10.984 4.133 -4.688 1 91.25 73 VAL A C 1
ATOM 599 O O . VAL A 1 73 ? 11.219 5.34 -4.754 1 91.25 73 VAL A O 1
ATOM 602 N N . GLY A 1 74 ? 9.852 3.627 -5.164 1 87.69 74 GLY A N 1
ATOM 603 C CA . GLY A 1 74 ? 8.734 4.48 -5.535 1 87.69 74 GLY A CA 1
ATOM 604 C C . GLY A 1 74 ? 8.742 4.879 -7 1 87.69 74 GLY A C 1
ATOM 605 O O . GLY A 1 74 ? 7.977 5.746 -7.418 1 87.69 74 GLY A O 1
ATOM 606 N N . THR A 1 75 ? 9.633 4.285 -7.84 1 86.06 75 THR A N 1
ATOM 607 C CA . THR A 1 75 ? 9.617 4.555 -9.273 1 86.06 75 THR A CA 1
ATOM 608 C C . THR A 1 75 ? 8.312 4.086 -9.898 1 86.06 75 THR A C 1
ATOM 610 O O . THR A 1 75 ? 7.711 4.797 -10.711 1 86.06 75 THR A O 1
ATOM 613 N N . LEU A 1 76 ? 7.914 2.924 -9.516 1 86.62 76 LEU A N 1
ATOM 614 C CA . LEU A 1 76 ? 6.641 2.357 -9.953 1 86.62 76 LEU A CA 1
ATOM 615 C C . LEU A 1 76 ? 5.727 2.107 -8.758 1 86.62 76 LEU A C 1
ATOM 617 O O . LEU A 1 76 ? 6.199 1.857 -7.648 1 86.62 76 LEU A O 1
ATOM 621 N N . GLU A 1 77 ? 4.43 2.213 -9.055 1 88.19 77 GLU A N 1
ATOM 622 C CA . GLU A 1 77 ? 3.457 1.825 -8.039 1 88.19 77 GLU A CA 1
ATOM 623 C C . GLU A 1 77 ? 3.342 0.307 -7.938 1 88.19 77 GLU A C 1
ATOM 625 O O . GLU A 1 77 ? 3.529 -0.404 -8.93 1 88.19 77 GLU A O 1
ATOM 630 N N . PHE A 1 78 ? 3.002 -0.163 -6.809 1 90.12 78 PHE A N 1
ATOM 631 C CA . PHE A 1 78 ? 2.906 -1.597 -6.559 1 90.12 78 PHE A CA 1
ATOM 632 C C . PHE A 1 78 ? 1.897 -2.246 -7.496 1 90.12 78 PHE A C 1
ATOM 634 O O . PHE A 1 78 ? 2.195 -3.26 -8.133 1 90.12 78 PHE A O 1
ATOM 641 N N . ARG A 1 79 ? 0.754 -1.688 -7.652 1 88.5 79 ARG A N 1
ATOM 642 C CA . ARG A 1 79 ? -0.341 -2.311 -8.391 1 88.5 79 ARG A CA 1
ATOM 643 C C . ARG A 1 79 ? -0.114 -2.209 -9.891 1 88.5 79 ARG A C 1
ATOM 645 O O . ARG A 1 79 ? -0.829 -2.836 -10.68 1 88.5 79 ARG A O 1
ATOM 652 N N . SER A 1 80 ? 0.93 -1.502 -10.289 1 87.38 80 SER A N 1
ATOM 653 C CA . SER A 1 80 ? 1.234 -1.349 -11.703 1 87.38 80 SER A CA 1
ATOM 654 C C . SER A 1 80 ? 1.876 -2.611 -12.273 1 87.38 80 SER A C 1
ATOM 656 O O . SER A 1 80 ? 1.912 -2.803 -13.492 1 87.38 80 SER A O 1
ATOM 658 N N . ILE A 1 81 ? 2.338 -3.494 -11.398 1 89.44 81 ILE A N 1
ATOM 659 C CA . ILE A 1 81 ? 3.117 -4.609 -11.93 1 89.44 81 ILE A CA 1
ATOM 660 C C . ILE A 1 81 ? 2.486 -5.93 -11.492 1 89.44 81 ILE A C 1
ATOM 662 O O . ILE A 1 81 ? 3.174 -6.949 -11.383 1 89.44 81 ILE A O 1
ATOM 666 N N . ILE A 1 82 ? 1.197 -5.871 -11.094 1 90.25 82 ILE A N 1
ATOM 667 C CA . ILE A 1 82 ? 0.509 -7.098 -10.711 1 90.25 82 ILE A CA 1
ATOM 668 C C . ILE A 1 82 ? -0.766 -7.254 -11.539 1 90.25 82 ILE A C 1
ATOM 670 O O . ILE A 1 82 ? -1.265 -6.285 -12.109 1 90.25 82 ILE A O 1
ATOM 674 N N . GLU A 1 83 ? -1.263 -8.484 -11.578 1 88 83 GLU A N 1
ATOM 675 C CA . GLU A 1 83 ? -2.527 -8.844 -12.211 1 88 83 GLU A CA 1
ATOM 676 C C . GLU A 1 83 ? -3.348 -9.773 -11.328 1 88 83 GLU A C 1
ATOM 678 O O . GLU A 1 83 ? -2.914 -10.891 -11.023 1 88 83 GLU A O 1
ATOM 683 N N . PRO A 1 84 ? -4.547 -9.289 -10.906 1 90.62 84 PRO A N 1
ATOM 684 C CA . PRO A 1 84 ? -5.395 -10.203 -10.133 1 90.62 84 PRO A CA 1
ATOM 685 C C . PRO A 1 84 ? -5.715 -11.492 -10.883 1 90.62 84 PRO A C 1
ATOM 687 O O . PRO A 1 84 ? -6.094 -11.453 -12.055 1 90.62 84 PRO A O 1
ATOM 690 N N . VAL A 1 85 ? -5.594 -12.578 -10.18 1 92.62 85 VAL A N 1
ATOM 691 C CA . VAL A 1 85 ? -5.77 -13.898 -10.781 1 92.62 85 VAL A CA 1
ATOM 692 C C . VAL A 1 85 ? -7.211 -14.055 -11.273 1 92.62 85 VAL A C 1
ATOM 694 O O . VAL A 1 85 ? -7.453 -14.672 -12.312 1 92.62 85 VAL A O 1
ATOM 697 N N . ARG A 1 86 ? -8.18 -13.5 -10.594 1 91.38 86 ARG A N 1
ATOM 698 C CA . ARG A 1 86 ? -9.594 -13.656 -10.906 1 91.38 86 ARG A CA 1
ATOM 699 C C . ARG A 1 86 ? -9.938 -13.016 -12.25 1 91.38 86 ARG A C 1
ATOM 701 O O . ARG A 1 86 ? -10.945 -13.352 -12.867 1 91.38 86 ARG A O 1
ATOM 708 N N . ASN A 1 87 ? -9.109 -12.133 -12.727 1 88 87 ASN A N 1
ATOM 709 C CA . ASN A 1 87 ? -9.359 -11.469 -14 1 88 87 ASN A CA 1
ATOM 710 C C . ASN A 1 87 ? -9.164 -12.422 -15.18 1 88 87 ASN A C 1
ATOM 712 O O . ASN A 1 87 ? -9.57 -12.125 -16.297 1 88 87 ASN A O 1
ATOM 716 N N . THR A 1 88 ? -8.531 -13.57 -14.945 1 87.69 88 THR A N 1
ATOM 717 C CA . THR A 1 88 ? -8.289 -14.531 -16.016 1 87.69 88 THR A CA 1
ATOM 718 C C . THR A 1 88 ? -9.57 -15.281 -16.375 1 87.69 88 THR A C 1
ATOM 720 O O . THR A 1 88 ? -9.633 -15.961 -17.406 1 87.69 88 THR A O 1
ATOM 723 N N . GLY A 1 89 ? -10.562 -15.148 -15.555 1 85.31 89 GLY A N 1
ATOM 724 C CA . GLY A 1 89 ? -11.844 -15.758 -15.859 1 85.31 89 GLY A CA 1
ATOM 725 C C . GLY A 1 89 ? -11.945 -17.203 -15.398 1 85.31 89 GLY A C 1
ATOM 726 O O . GLY A 1 89 ? -11.203 -18.062 -15.875 1 85.31 89 GLY A O 1
ATOM 727 N N . PHE A 1 90 ? -12.664 -17.438 -14.453 1 88.94 90 PHE A N 1
ATOM 728 C CA . PHE A 1 90 ? -12.984 -18.781 -13.961 1 88.94 90 PHE A CA 1
ATOM 729 C C . PHE A 1 90 ? -14.445 -19.125 -14.25 1 88.94 90 PHE A C 1
ATOM 731 O O . PHE A 1 90 ? -15.297 -18.234 -14.336 1 88.94 90 PHE A O 1
ATOM 738 N N . ARG A 1 91 ? -14.703 -20.406 -14.492 1 88.94 91 ARG A N 1
ATOM 739 C CA . ARG A 1 91 ? -16.078 -20.859 -14.664 1 88.94 91 ARG A CA 1
ATOM 740 C C . ARG A 1 91 ? -16.906 -20.609 -13.406 1 88.94 91 ARG A C 1
ATOM 742 O O . ARG A 1 91 ? -18.109 -20.344 -13.484 1 88.94 91 ARG A O 1
ATOM 749 N N . ASP A 1 92 ? -16.203 -20.719 -12.344 1 91.44 92 ASP A N 1
ATOM 750 C CA . ASP A 1 92 ? -16.781 -20.547 -11.016 1 91.44 92 ASP A CA 1
ATOM 751 C C . ASP A 1 92 ? -15.812 -19.828 -10.078 1 91.44 92 ASP A C 1
ATOM 753 O O . ASP A 1 92 ? -14.625 -20.141 -10.055 1 91.44 92 ASP A O 1
ATOM 757 N N . GLU A 1 93 ? -16.375 -18.812 -9.352 1 90.06 93 GLU A N 1
ATOM 758 C CA . GLU A 1 93 ? -15.523 -18 -8.477 1 90.06 93 GLU A CA 1
ATOM 759 C C . GLU A 1 93 ? -14.883 -18.859 -7.387 1 90.06 93 GLU A C 1
ATOM 761 O O . GLU A 1 93 ? -13.875 -18.469 -6.797 1 90.06 93 GLU A O 1
ATOM 766 N N . HIS A 1 94 ? -15.414 -20.031 -7.16 1 92.38 94 HIS A N 1
ATOM 767 C CA . HIS A 1 94 ? -14.875 -20.938 -6.145 1 92.38 94 HIS A CA 1
ATOM 768 C C . HIS A 1 94 ? -13.68 -21.719 -6.676 1 92.38 94 HIS A C 1
ATOM 770 O O . HIS A 1 94 ? -13.008 -22.422 -5.918 1 92.38 94 HIS A O 1
ATOM 776 N N . HIS A 1 95 ? -13.398 -21.547 -7.953 1 95 95 HIS A N 1
ATOM 777 C CA . HIS A 1 95 ? -12.305 -22.297 -8.57 1 95 95 HIS A CA 1
ATOM 778 C C . HIS A 1 95 ? -10.953 -21.656 -8.25 1 95 95 HIS A C 1
ATOM 780 O O . HIS A 1 95 ? -9.906 -22.234 -8.547 1 95 95 HIS A O 1
ATOM 786 N N . PHE A 1 96 ? -10.969 -20.562 -7.648 1 96.38 96 PHE A N 1
ATOM 787 C CA . PHE A 1 96 ? -9.75 -19.969 -7.109 1 96.38 96 PHE A CA 1
ATOM 788 C C . PHE A 1 96 ? -9.812 -19.891 -5.586 1 96.38 96 PHE A C 1
ATOM 790 O O . PHE A 1 96 ? -10.773 -19.375 -5.023 1 96.38 96 PHE A O 1
ATOM 797 N N . GLN A 1 97 ? -8.789 -20.438 -4.957 1 96.06 97 GLN A N 1
ATOM 798 C CA . GLN A 1 97 ? -8.719 -20.438 -3.5 1 96.06 97 GLN A CA 1
ATOM 799 C C . GLN A 1 97 ? -7.41 -19.828 -3.012 1 96.06 97 GLN A C 1
ATOM 801 O O . GLN A 1 97 ? -6.328 -20.234 -3.432 1 96.06 97 GLN A O 1
ATOM 806 N N . VAL A 1 98 ? -7.617 -18.859 -2.104 1 96.56 98 VAL A N 1
ATOM 807 C CA . VAL A 1 98 ? -6.445 -18.312 -1.431 1 96.56 98 VAL A CA 1
ATOM 808 C C . VAL A 1 98 ? -6 -19.25 -0.314 1 96.56 98 VAL A C 1
ATOM 810 O O . VAL A 1 98 ? -6.566 -19.234 0.781 1 96.56 98 VAL A O 1
ATOM 813 N N . ALA A 1 99 ? -4.98 -20.047 -0.636 1 97.5 99 ALA A N 1
ATOM 814 C CA . ALA A 1 99 ? -4.516 -21.094 0.27 1 97.5 99 ALA A CA 1
ATOM 815 C C . ALA A 1 99 ? -3.137 -21.594 -0.141 1 97.5 99 ALA A C 1
ATOM 817 O O . ALA A 1 99 ? -2.648 -21.266 -1.227 1 97.5 99 ALA A O 1
ATOM 818 N N . GLU A 1 100 ? -2.521 -22.297 0.779 1 97.69 100 GLU A N 1
ATOM 819 C CA . GLU A 1 100 ? -1.255 -22.953 0.5 1 97.69 100 GLU A CA 1
ATOM 820 C C . GLU A 1 100 ? -1.429 -24.469 0.453 1 97.69 100 GLU A C 1
ATOM 822 O O . GLU A 1 100 ? -2.195 -25.047 1.236 1 97.69 100 GLU A O 1
ATOM 827 N N . ALA A 1 101 ? -0.761 -25.078 -0.5 1 98.19 101 ALA A N 1
ATOM 828 C CA . ALA A 1 101 ? -0.692 -26.531 -0.486 1 98.19 101 ALA A CA 1
ATOM 829 C C . ALA A 1 101 ? 0.229 -27.031 0.625 1 98.19 101 ALA A C 1
ATOM 831 O O . ALA A 1 101 ? 1.336 -26.516 0.798 1 98.19 101 ALA A O 1
ATOM 832 N N . VAL A 1 102 ? -0.261 -28.062 1.352 1 97.56 102 VAL A N 1
ATOM 833 C CA . VAL A 1 102 ? 0.541 -28.469 2.504 1 97.56 102 VAL A CA 1
ATOM 834 C C . VAL A 1 102 ? 0.919 -29.938 2.385 1 97.56 102 VAL A C 1
ATOM 836 O O . VAL A 1 102 ? 1.973 -30.359 2.869 1 97.56 102 VAL A O 1
ATOM 839 N N . LYS A 1 103 ? 0.076 -30.781 1.757 1 97.5 103 LYS A N 1
ATOM 840 C CA . LYS A 1 103 ? 0.348 -32.188 1.603 1 97.5 103 LYS A CA 1
ATOM 841 C C . LYS A 1 103 ? -0.19 -32.719 0.273 1 97.5 103 LYS A C 1
ATOM 843 O O . LYS A 1 103 ? -1.268 -32.312 -0.169 1 97.5 103 LYS A O 1
ATOM 848 N N . LEU A 1 104 ? 0.558 -33.562 -0.312 1 97.62 104 LEU A N 1
ATOM 849 C CA . LEU A 1 104 ? 0.153 -34.219 -1.547 1 97.62 104 LEU A CA 1
ATOM 850 C C . LEU A 1 104 ? -0.081 -35.719 -1.313 1 97.62 104 LEU A C 1
ATOM 852 O O . LEU A 1 104 ? 0.773 -36.406 -0.748 1 97.62 104 LEU A O 1
ATOM 856 N N . ASN A 1 105 ? -1.231 -36.156 -1.683 1 95.5 105 ASN A N 1
ATOM 857 C CA . ASN A 1 105 ? -1.558 -37.594 -1.669 1 95.5 105 ASN A CA 1
ATOM 858 C C . ASN A 1 105 ? -1.679 -38.156 -3.082 1 95.5 105 ASN A C 1
ATOM 860 O O . ASN A 1 105 ? -2.742 -38.062 -3.699 1 95.5 105 ASN A O 1
ATOM 864 N N . VAL A 1 106 ? -0.691 -38.812 -3.508 1 94.94 106 VAL A N 1
ATOM 865 C CA . VAL A 1 106 ? -0.607 -39.281 -4.887 1 94.94 106 VAL A CA 1
ATOM 866 C C . VAL A 1 106 ? -1.633 -40.406 -5.117 1 94.94 106 VAL A C 1
ATOM 868 O O . VAL A 1 106 ? -2.32 -40.406 -6.141 1 94.94 106 VAL A O 1
ATOM 871 N N . ASP A 1 107 ? -1.819 -41.25 -4.164 1 92.88 107 ASP A N 1
ATOM 872 C CA . ASP A 1 107 ? -2.689 -42.406 -4.309 1 92.88 107 ASP A CA 1
ATOM 873 C C . ASP A 1 107 ? -4.152 -42 -4.441 1 92.88 107 ASP A C 1
ATOM 875 O O . ASP A 1 107 ? -4.879 -42.5 -5.289 1 92.88 107 ASP A O 1
ATOM 879 N N . SER A 1 108 ? -4.539 -41.031 -3.615 1 93.81 108 SER A N 1
ATOM 880 C CA . SER A 1 108 ? -5.938 -40.625 -3.621 1 93.81 108 SER A CA 1
ATOM 881 C C . SER A 1 108 ? -6.156 -39.438 -4.574 1 93.81 108 SER A C 1
ATOM 883 O O . SER A 1 108 ? -7.273 -38.938 -4.695 1 93.81 108 SER A O 1
ATOM 885 N N . HIS A 1 109 ? -5.117 -38.969 -5.234 1 96.06 109 HIS A N 1
ATOM 886 C CA . HIS A 1 109 ? -5.191 -37.844 -6.137 1 96.06 109 HIS A CA 1
ATOM 887 C C . HIS A 1 109 ? -5.812 -36.625 -5.445 1 96.06 109 HIS A C 1
ATOM 889 O O . HIS A 1 109 ? -6.742 -36.031 -5.973 1 96.06 109 HIS A O 1
ATOM 895 N N . SER A 1 110 ? -5.211 -36.312 -4.293 1 96.44 110 SER A N 1
ATOM 896 C CA . SER A 1 110 ? -5.73 -35.188 -3.527 1 96.44 110 SER A CA 1
ATOM 897 C C . SER A 1 110 ? -4.602 -34.344 -2.963 1 96.44 110 SER A C 1
ATOM 899 O O . SER A 1 110 ? -3.492 -34.812 -2.746 1 96.44 110 SER A O 1
ATOM 901 N N . ILE A 1 111 ? -4.883 -33.062 -2.793 1 97.56 111 ILE A N 1
ATOM 902 C CA . ILE A 1 111 ? -3.984 -32.094 -2.168 1 97.56 111 ILE A CA 1
ATOM 903 C C . ILE A 1 111 ? -4.652 -31.5 -0.933 1 97.56 111 ILE A C 1
ATOM 905 O O . ILE A 1 111 ? -5.805 -31.062 -0.991 1 97.56 111 ILE A O 1
ATOM 909 N N . GLN A 1 112 ? -3.955 -31.562 0.133 1 98 112 GLN A N 1
ATOM 910 C CA . GLN A 1 112 ? -4.418 -30.844 1.313 1 98 112 GLN A CA 1
ATOM 911 C C . GLN A 1 112 ? -3.941 -29.391 1.296 1 98 112 GLN A C 1
ATOM 913 O O . GLN A 1 112 ? -2.76 -29.125 1.074 1 98 112 GLN A O 1
ATOM 918 N N . CYS A 1 113 ? -4.855 -28.547 1.482 1 97.94 113 CYS A N 1
ATOM 919 C CA . CYS A 1 113 ? -4.566 -27.109 1.447 1 97.94 113 CYS A CA 1
ATOM 920 C C . CYS A 1 113 ? -4.938 -26.453 2.768 1 97.94 113 CYS A C 1
ATOM 922 O O . CYS A 1 113 ? -5.754 -26.969 3.523 1 97.94 113 CYS A O 1
ATOM 924 N N . LYS A 1 114 ? -4.273 -25.406 3.061 1 97.88 114 LYS A N 1
ATOM 925 C CA . LYS A 1 114 ? -4.539 -24.594 4.238 1 97.88 114 LYS A CA 1
ATOM 926 C C . LYS A 1 114 ? -4.824 -23.141 3.85 1 97.88 114 LYS A C 1
ATOM 928 O O . LYS A 1 114 ? -3.984 -22.484 3.234 1 97.88 114 LYS A O 1
ATOM 933 N N . SER A 1 115 ? -6.004 -22.672 4.219 1 96.44 115 SER A N 1
ATOM 934 C CA . SER A 1 115 ? -6.355 -21.281 3.955 1 96.44 115 SER A CA 1
ATOM 935 C C . SER A 1 115 ? -5.391 -20.328 4.648 1 96.44 115 SER A C 1
ATOM 937 O O . SER A 1 115 ? -5.109 -20.469 5.84 1 96.44 115 SER A O 1
ATOM 939 N N . THR A 1 116 ? -4.898 -19.359 3.9 1 94.94 116 THR A N 1
ATOM 940 C CA . THR A 1 116 ? -4.008 -18.375 4.504 1 94.94 116 THR A CA 1
ATOM 941 C C . THR A 1 116 ? -4.805 -17.266 5.199 1 94.94 116 THR A C 1
ATOM 943 O O . THR A 1 116 ? -4.234 -16.406 5.859 1 94.94 116 THR A O 1
ATOM 946 N N . LEU A 1 117 ? -6.062 -17.312 5.047 1 93.12 117 LEU A N 1
ATOM 947 C CA . LEU A 1 117 ? -6.953 -16.297 5.59 1 93.12 117 LEU A CA 1
ATOM 948 C C . LEU A 1 117 ? -7.398 -16.656 7.004 1 93.12 117 LEU A C 1
ATOM 950 O O . LEU A 1 117 ? -7.484 -15.789 7.875 1 93.12 117 LEU A O 1
ATOM 954 N N . ASN A 1 118 ? -7.66 -17.969 7.238 1 92.62 118 ASN A N 1
ATOM 955 C CA . ASN A 1 118 ? -8.172 -18.359 8.547 1 92.62 118 ASN A CA 1
ATOM 956 C C . ASN A 1 118 ? -7.543 -19.656 9.031 1 92.62 118 ASN A C 1
ATOM 958 O O . ASN A 1 118 ? -7.883 -20.141 10.109 1 92.62 118 ASN A O 1
ATOM 962 N N . GLY A 1 119 ? -6.738 -20.297 8.242 1 94.31 119 GLY A N 1
ATOM 963 C CA . GLY A 1 119 ? -6.004 -21.484 8.672 1 94.31 119 GLY A CA 1
ATOM 964 C C . GLY A 1 119 ? -6.777 -22.766 8.477 1 94.31 119 GLY A C 1
ATOM 965 O O . GLY A 1 119 ? -6.266 -23.859 8.766 1 94.31 119 GLY A O 1
ATOM 966 N N . GLN A 1 120 ? -7.898 -22.719 7.91 1 94.38 120 GLN A N 1
ATOM 967 C CA . GLN A 1 120 ? -8.727 -23.906 7.719 1 94.38 120 GLN A CA 1
ATOM 968 C C . GLN A 1 120 ? -8.102 -24.844 6.688 1 94.38 120 GLN A C 1
ATOM 970 O O . GLN A 1 120 ? -7.578 -24.406 5.668 1 94.38 120 GLN A O 1
ATOM 975 N N . LEU A 1 121 ? -8.227 -26.156 7.023 1 96.56 121 LEU A N 1
ATOM 976 C CA . LEU A 1 121 ? -7.723 -27.172 6.109 1 96.56 121 LEU A CA 1
ATOM 977 C C . LEU A 1 121 ? -8.836 -27.703 5.215 1 96.56 121 LEU A C 1
ATOM 979 O O . LEU A 1 121 ? -9.977 -27.844 5.656 1 96.56 121 LEU A O 1
ATOM 983 N N . PHE A 1 122 ? -8.508 -27.953 3.992 1 95.19 122 PHE A N 1
ATOM 984 C CA . PHE A 1 122 ? -9.43 -28.609 3.076 1 95.19 122 PHE A CA 1
ATOM 985 C C . PHE A 1 122 ? -8.68 -29.406 2.021 1 95.19 122 PHE A C 1
ATOM 987 O O . PHE A 1 122 ? -7.492 -29.156 1.78 1 95.19 122 PHE A O 1
ATOM 994 N N . ASP A 1 123 ? -9.305 -30.359 1.419 1 96.12 123 ASP A N 1
ATOM 995 C CA . ASP A 1 123 ? -8.711 -31.188 0.375 1 96.12 123 ASP A CA 1
ATOM 996 C C . ASP A 1 123 ? -9.344 -30.891 -0.984 1 96.12 123 ASP A C 1
ATOM 998 O O . ASP A 1 123 ? -10.523 -30.562 -1.064 1 96.12 123 ASP A O 1
ATOM 1002 N N . ILE A 1 124 ? -8.531 -31 -1.968 1 95.81 124 ILE A N 1
ATOM 1003 C CA . ILE A 1 124 ? -9.023 -30.891 -3.338 1 95.81 124 ILE A CA 1
ATOM 1004 C C . ILE A 1 124 ? -8.555 -32.094 -4.145 1 95.81 124 ILE A C 1
ATOM 1006 O O . ILE A 1 124 ? -7.387 -32.5 -4.059 1 95.81 124 ILE A O 1
ATOM 1010 N N . ILE A 1 125 ? -9.477 -32.719 -4.836 1 95.75 125 ILE A N 1
ATOM 1011 C CA . ILE A 1 125 ? -9.164 -33.844 -5.707 1 95.75 125 ILE A CA 1
ATOM 1012 C C . ILE A 1 125 ? -8.766 -33.312 -7.09 1 95.75 125 ILE A C 1
ATOM 1014 O O . ILE A 1 125 ? -9.273 -32.281 -7.547 1 95.75 125 ILE A O 1
ATOM 1018 N N . TYR A 1 126 ? -7.879 -34.031 -7.703 1 95.88 126 TYR A N 1
ATOM 1019 C CA . TYR A 1 126 ? -7.453 -33.656 -9.039 1 95.88 126 TYR A CA 1
ATOM 1020 C C . TYR A 1 126 ? -7.453 -34.844 -9.992 1 95.88 126 TYR A C 1
ATOM 1022 O O . TYR A 1 126 ? -7.285 -35.969 -9.562 1 95.88 126 TYR A O 1
ATOM 1030 N N . ASP A 1 127 ? -7.762 -34.531 -11.266 1 95.62 127 ASP A N 1
ATOM 1031 C CA . ASP A 1 127 ? -7.445 -35.469 -12.344 1 95.62 127 ASP A CA 1
ATOM 1032 C C . ASP A 1 127 ? -6.035 -35.219 -12.875 1 95.62 127 ASP A C 1
ATOM 1034 O O . ASP A 1 127 ? -5.316 -36.188 -13.195 1 95.62 127 ASP A O 1
ATOM 1038 N N . LYS A 1 128 ? -5.66 -34 -12.977 1 96.81 128 LYS A N 1
ATOM 1039 C CA . LYS A 1 128 ? -4.312 -33.531 -13.289 1 96.81 128 LYS A CA 1
ATOM 1040 C C . LYS A 1 128 ? -3.871 -32.438 -12.328 1 96.81 128 LYS A C 1
ATOM 1042 O O . LYS A 1 128 ? -4.68 -31.594 -11.914 1 96.81 128 LYS A O 1
ATOM 1047 N N . LEU A 1 129 ? -2.604 -32.469 -11.977 1 98.31 129 LEU A N 1
ATOM 1048 C CA . LEU A 1 129 ? -2.037 -31.516 -11.031 1 98.31 129 LEU A CA 1
ATOM 1049 C C . LEU A 1 129 ? -0.808 -30.828 -11.625 1 98.31 129 LEU A C 1
ATOM 1051 O O . LEU A 1 129 ? 0.074 -31.5 -12.172 1 98.31 129 LEU A O 1
ATOM 1055 N N . VAL A 1 130 ? -0.773 -29.547 -11.57 1 98.81 130 VAL A N 1
ATOM 1056 C CA . VAL A 1 130 ? 0.402 -28.766 -11.945 1 98.81 130 VAL A CA 1
ATOM 1057 C C . VAL A 1 130 ? 0.998 -28.094 -10.703 1 98.81 130 VAL A C 1
ATOM 1059 O O . VAL A 1 130 ? 0.345 -27.266 -10.062 1 98.81 130 VAL A O 1
ATOM 1062 N N . ILE A 1 131 ? 2.227 -28.422 -10.414 1 98.81 131 ILE A N 1
ATOM 1063 C CA . ILE A 1 131 ? 2.951 -27.828 -9.297 1 98.81 131 ILE A CA 1
ATOM 1064 C C . ILE A 1 131 ? 3.869 -26.719 -9.805 1 98.81 131 ILE A C 1
ATOM 1066 O O . ILE A 1 131 ? 4.891 -27 -10.438 1 98.81 131 ILE A O 1
ATOM 1070 N N . GLY A 1 132 ? 3.523 -25.516 -9.633 1 98.62 132 GLY A N 1
ATOM 1071 C CA . GLY A 1 132 ? 4.312 -24.359 -9.984 1 98.62 132 GLY A CA 1
ATOM 1072 C C . GLY A 1 132 ? 4.418 -23.344 -8.859 1 98.62 132 GLY A C 1
ATOM 1073 O O . GLY A 1 132 ? 4.148 -22.156 -9.055 1 98.62 132 GLY A O 1
ATOM 1074 N N . VAL A 1 133 ? 4.879 -23.797 -7.684 1 98.31 133 VAL A N 1
ATOM 1075 C CA . VAL A 1 133 ? 4.812 -23 -6.461 1 98.31 133 VAL A CA 1
ATOM 1076 C C . VAL A 1 133 ? 6.07 -22.156 -6.332 1 98.31 133 VAL A C 1
ATOM 1078 O O . VAL A 1 133 ? 6.188 -21.344 -5.41 1 98.31 133 VAL A O 1
ATOM 1081 N N . GLY A 1 134 ? 7.004 -22.328 -7.207 1 97.06 134 GLY A N 1
ATOM 1082 C CA . GLY A 1 134 ? 8.203 -21.5 -7.207 1 97.06 134 GLY A CA 1
ATOM 1083 C C . GLY A 1 134 ? 9.164 -21.859 -6.09 1 97.06 134 GLY A C 1
ATOM 1084 O O . GLY A 1 134 ? 9.25 -23.016 -5.684 1 97.06 134 GLY A O 1
ATOM 1085 N N . ALA A 1 135 ? 10.016 -20.922 -5.781 1 96.5 135 ALA A N 1
ATOM 1086 C CA . ALA A 1 135 ? 11.078 -21.078 -4.789 1 96.5 135 ALA A CA 1
ATOM 1087 C C . ALA A 1 135 ? 11.203 -19.844 -3.912 1 96.5 135 ALA A C 1
ATOM 1089 O O . ALA A 1 135 ? 10.539 -18.828 -4.152 1 96.5 135 ALA A O 1
ATOM 1090 N N . VAL A 1 136 ? 11.938 -19.969 -2.828 1 94.5 136 VAL A N 1
ATOM 1091 C CA . VAL A 1 136 ? 12.227 -18.844 -1.942 1 94.5 136 VAL A CA 1
ATOM 1092 C C . VAL A 1 136 ? 13.719 -18.547 -1.959 1 94.5 136 VAL A C 1
ATOM 1094 O O . VAL A 1 136 ? 14.508 -19.297 -2.537 1 94.5 136 VAL A O 1
ATOM 1097 N N . SER A 1 137 ? 14.078 -17.391 -1.373 1 93.12 137 SER A N 1
ATOM 1098 C CA . SER A 1 137 ? 15.492 -17.047 -1.268 1 93.12 137 SER A CA 1
ATOM 1099 C C . SER A 1 137 ? 16.219 -18 -0.332 1 93.12 137 SER A C 1
ATOM 1101 O O . SER A 1 137 ? 15.703 -18.359 0.727 1 93.12 137 SER A O 1
ATOM 1103 N N . ASN A 1 138 ? 17.375 -18.375 -0.758 1 93.69 138 ASN A N 1
ATOM 1104 C CA . ASN A 1 138 ? 18.219 -19.234 0.064 1 93.69 138 ASN A CA 1
ATOM 1105 C C . ASN A 1 138 ? 18.969 -18.438 1.124 1 93.69 138 ASN A C 1
ATOM 1107 O O . ASN A 1 138 ? 19.719 -17.516 0.798 1 93.69 138 ASN A O 1
ATOM 1111 N N . THR A 1 139 ? 18.844 -18.812 2.367 1 94.19 139 THR A N 1
ATOM 1112 C CA . THR A 1 139 ? 19.531 -18.109 3.447 1 94.19 139 THR A CA 1
ATOM 111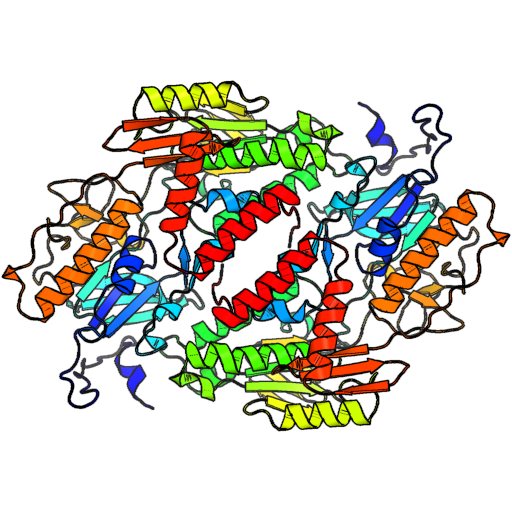3 C C . THR A 1 139 ? 20.906 -18.703 3.674 1 94.19 139 THR A C 1
ATOM 1115 O O . THR A 1 139 ? 21.75 -18.109 4.359 1 94.19 139 THR A O 1
ATOM 1118 N N . PHE A 1 140 ? 21.109 -19.938 3.125 1 92.12 140 PHE A N 1
ATOM 1119 C CA . PHE A 1 140 ? 22.344 -20.688 3.264 1 92.12 140 PHE A CA 1
ATOM 1120 C C . PHE A 1 140 ? 22.656 -20.969 4.73 1 92.12 140 PHE A C 1
ATOM 1122 O O . PHE A 1 140 ? 23.812 -21.094 5.117 1 92.12 140 PHE A O 1
ATOM 1129 N N . GLY A 1 141 ? 21.609 -20.844 5.551 1 93.5 141 GLY A N 1
ATOM 1130 C CA . GLY A 1 141 ? 21.75 -21.156 6.965 1 93.5 141 GLY A CA 1
ATOM 1131 C C . GLY A 1 141 ? 22.469 -20.062 7.746 1 93.5 141 GLY A C 1
ATOM 1132 O O . GLY A 1 141 ? 22.844 -20.266 8.898 1 93.5 141 GLY A O 1
ATOM 1133 N N . VAL A 1 142 ? 22.75 -18.953 7.148 1 96.38 142 VAL A N 1
ATOM 1134 C CA . VAL A 1 142 ? 23.406 -17.844 7.832 1 96.38 142 VAL A CA 1
ATOM 1135 C C . VAL A 1 142 ? 22.516 -17.344 8.977 1 96.38 142 VAL A C 1
ATOM 1137 O O . VAL A 1 142 ? 21.359 -16.984 8.758 1 96.38 142 VAL A O 1
ATOM 1140 N N . PRO A 1 143 ? 23.062 -17.328 10.211 1 97.62 143 PRO A N 1
ATOM 1141 C CA . PRO A 1 143 ? 22.234 -16.922 11.359 1 97.62 143 PRO A CA 1
ATOM 1142 C C . PRO A 1 143 ? 21.766 -15.477 11.273 1 97.62 143 PRO A C 1
ATOM 1144 O O . PRO A 1 143 ? 22.516 -14.602 10.828 1 97.62 143 PRO A O 1
ATOM 1147 N N . GLY A 1 144 ? 20.5 -15.25 11.625 1 98.06 144 GLY A N 1
ATOM 1148 C CA . GLY A 1 144 ? 19.969 -13.906 11.75 1 98.06 144 GLY A CA 1
ATOM 1149 C C . GLY A 1 144 ? 19.312 -13.414 10.477 1 98.06 144 GLY A C 1
ATOM 1150 O O . GLY A 1 144 ? 18.609 -12.398 10.484 1 98.06 144 GLY A O 1
ATOM 1151 N N . VAL A 1 145 ? 19.484 -14.125 9.367 1 97.5 145 VAL A N 1
ATOM 1152 C CA . VAL A 1 145 ? 18.969 -13.672 8.078 1 97.5 145 VAL A CA 1
ATOM 1153 C C . VAL A 1 145 ? 17.438 -13.578 8.133 1 97.5 145 VAL A C 1
ATOM 1155 O O . VAL A 1 145 ? 16.859 -12.555 7.781 1 97.5 145 VAL A O 1
ATOM 1158 N N . TYR A 1 146 ? 16.812 -14.562 8.641 1 95 146 TYR A N 1
ATOM 1159 C CA . TYR A 1 146 ? 15.352 -14.594 8.68 1 95 146 TYR A CA 1
ATOM 1160 C C . TYR A 1 146 ? 14.805 -13.531 9.625 1 95 146 TYR A C 1
ATOM 1162 O O . TYR A 1 146 ? 13.773 -12.922 9.352 1 95 146 TYR A O 1
ATOM 1170 N N . GLU A 1 147 ? 15.523 -13.258 10.625 1 96.38 147 GLU A N 1
ATOM 1171 C CA . GLU A 1 147 ? 15.039 -12.375 11.68 1 96.38 147 GLU A CA 1
ATOM 1172 C C . GLU A 1 147 ? 15.258 -10.906 11.312 1 96.38 147 GLU A C 1
ATOM 1174 O O . GLU A 1 147 ? 14.438 -10.047 11.648 1 96.38 147 GLU A O 1
ATOM 1179 N N . HIS A 1 148 ? 16.344 -10.664 10.602 1 97.88 148 HIS A N 1
ATOM 1180 C CA . HIS A 1 148 ? 16.766 -9.266 10.555 1 97.88 148 HIS A CA 1
ATOM 1181 C C . HIS A 1 148 ? 16.875 -8.766 9.117 1 97.88 148 HIS A C 1
ATOM 1183 O O . HIS A 1 148 ? 16.875 -7.559 8.875 1 97.88 148 HIS A O 1
ATOM 1189 N N . ALA A 1 149 ? 16.984 -9.664 8.156 1 98.19 149 ALA A N 1
ATOM 1190 C CA . ALA A 1 149 ? 17.141 -9.227 6.773 1 98.19 149 ALA A CA 1
ATOM 1191 C C . ALA A 1 149 ? 15.797 -9.094 6.078 1 98.19 149 ALA A C 1
ATOM 1193 O O . ALA A 1 149 ? 14.789 -9.641 6.547 1 98.19 149 ALA A O 1
A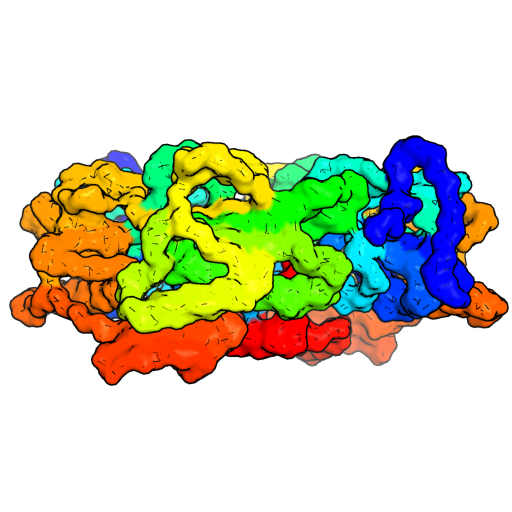TOM 1194 N N . TYR A 1 150 ? 15.797 -8.359 5.086 1 98 150 TYR A N 1
ATOM 1195 C CA . TYR A 1 150 ? 14.641 -8.227 4.207 1 98 150 TYR A CA 1
ATOM 1196 C C . TYR A 1 150 ? 14.844 -9.008 2.918 1 98 150 TYR A C 1
ATOM 1198 O O . TYR A 1 150 ? 15.938 -9 2.34 1 98 150 TYR A O 1
ATOM 1206 N N . PHE A 1 151 ? 13.836 -9.688 2.504 1 97.5 151 PHE A N 1
ATOM 1207 C CA . PHE A 1 151 ? 13.867 -10.398 1.232 1 97.5 151 PHE A CA 1
ATOM 1208 C C . PHE A 1 151 ? 13.188 -9.586 0.139 1 97.5 151 PHE A C 1
ATOM 1210 O O . PHE A 1 151 ? 12.516 -8.594 0.426 1 97.5 151 PHE A O 1
ATOM 1217 N N . LEU A 1 152 ? 13.422 -9.945 -1.098 1 95.75 152 LEU A N 1
ATOM 1218 C CA . LEU A 1 152 ? 12.812 -9.227 -2.213 1 95.75 152 LEU A CA 1
ATOM 1219 C C . LEU A 1 152 ? 12.328 -10.195 -3.283 1 95.75 152 LEU A C 1
ATOM 1221 O O . LEU A 1 152 ? 12.969 -10.352 -4.328 1 95.75 152 LEU A O 1
ATOM 1225 N N . LYS A 1 153 ? 11.195 -10.766 -3.023 1 94.31 153 LYS A N 1
ATOM 1226 C CA . LYS A 1 153 ? 10.633 -11.773 -3.924 1 94.31 153 LYS A CA 1
ATOM 1227 C C . LYS A 1 153 ? 9.164 -11.484 -4.211 1 94.31 153 LYS A C 1
ATOM 1229 O O . LYS A 1 153 ? 8.664 -11.805 -5.293 1 94.31 153 LYS A O 1
ATOM 1234 N N . GLU A 1 154 ? 8.508 -10.953 -3.262 1 94.38 154 GLU A N 1
ATOM 1235 C CA . GLU A 1 154 ? 7.086 -10.648 -3.35 1 94.38 154 GLU A CA 1
ATOM 1236 C C . GLU A 1 154 ? 6.824 -9.156 -3.221 1 94.38 154 GLU A C 1
ATOM 1238 O O . GLU A 1 154 ? 7.699 -8.398 -2.787 1 94.38 154 GLU A O 1
ATOM 1243 N N . LEU A 1 155 ? 5.633 -8.781 -3.588 1 93 155 LEU A N 1
ATOM 1244 C CA . LEU A 1 155 ? 5.258 -7.379 -3.475 1 93 155 LEU A CA 1
ATOM 1245 C C . LEU A 1 155 ? 5.309 -6.922 -2.02 1 93 155 LEU A C 1
ATOM 1247 O O . LEU A 1 155 ? 5.715 -5.793 -1.734 1 93 155 LEU A O 1
ATOM 1251 N N . ALA A 1 156 ? 4.863 -7.762 -1.144 1 93.81 156 ALA A N 1
ATOM 1252 C CA . ALA A 1 156 ? 4.902 -7.441 0.28 1 93.81 156 ALA A CA 1
ATOM 1253 C C . ALA A 1 156 ? 6.328 -7.137 0.732 1 93.81 156 ALA A C 1
ATOM 1255 O O . ALA A 1 156 ? 6.547 -6.262 1.573 1 93.81 156 ALA A O 1
ATOM 1256 N N . ASP A 1 157 ? 7.301 -7.844 0.175 1 96.19 157 ASP A N 1
ATOM 1257 C CA . ASP A 1 157 ? 8.703 -7.582 0.469 1 96.19 157 ASP A CA 1
ATOM 1258 C C . ASP A 1 157 ? 9.109 -6.176 0.032 1 96.19 157 ASP A C 1
ATOM 1260 O O . ASP A 1 157 ? 9.75 -5.445 0.789 1 96.19 157 ASP A O 1
ATOM 1264 N N . ALA A 1 158 ? 8.75 -5.871 -1.183 1 95.62 158 ALA A N 1
ATOM 1265 C CA . ALA A 1 158 ? 9.086 -4.559 -1.733 1 95.62 158 ALA A CA 1
ATOM 1266 C C . ALA A 1 158 ? 8.5 -3.439 -0.874 1 95.62 158 ALA A C 1
ATOM 1268 O O . ALA A 1 158 ? 9.164 -2.43 -0.625 1 95.62 158 ALA A O 1
ATOM 1269 N N . ARG A 1 159 ? 7.301 -3.602 -0.468 1 94.31 159 ARG A N 1
ATOM 1270 C CA . ARG A 1 159 ? 6.645 -2.611 0.376 1 94.31 159 ARG A CA 1
ATOM 1271 C C . ARG A 1 159 ? 7.375 -2.449 1.705 1 94.31 159 ARG A C 1
ATOM 1273 O O . ARG A 1 159 ? 7.578 -1.328 2.176 1 94.31 159 ARG A O 1
ATOM 1280 N N . LYS A 1 160 ? 7.762 -3.553 2.33 1 96.38 160 LYS A N 1
ATOM 1281 C CA . LYS A 1 160 ? 8.5 -3.508 3.59 1 96.38 160 LYS A CA 1
ATOM 1282 C C . LYS A 1 160 ? 9.82 -2.766 3.424 1 96.38 160 LYS A C 1
ATOM 1284 O O . LYS A 1 160 ? 10.195 -1.957 4.273 1 96.38 160 LYS A O 1
ATOM 1289 N N . ILE A 1 161 ? 10.453 -3.078 2.385 1 96.88 161 ILE A N 1
ATOM 1290 C CA . ILE A 1 161 ? 11.742 -2.447 2.109 1 96.88 161 ILE A CA 1
ATOM 1291 C C . ILE A 1 161 ? 11.547 -0.944 1.924 1 96.88 161 ILE A C 1
ATOM 1293 O O . ILE A 1 161 ? 12.273 -0.141 2.512 1 96.88 161 ILE A O 1
ATOM 1297 N N . ARG A 1 162 ? 10.555 -0.573 1.12 1 94.62 162 ARG A N 1
ATOM 1298 C CA . ARG A 1 162 ? 10.273 0.839 0.88 1 94.62 162 ARG A CA 1
ATOM 1299 C C . ARG A 1 162 ? 9.984 1.57 2.188 1 94.62 162 ARG A C 1
ATOM 1301 O O . ARG A 1 162 ? 10.531 2.648 2.434 1 94.62 162 ARG A O 1
ATOM 1308 N N . ASN A 1 163 ? 9.148 1.007 2.973 1 94.75 163 ASN A N 1
ATOM 1309 C CA . ASN A 1 163 ? 8.797 1.613 4.25 1 94.75 163 ASN A CA 1
ATOM 1310 C C . ASN A 1 163 ? 10.016 1.758 5.16 1 94.75 163 ASN A C 1
ATOM 1312 O O . ASN A 1 163 ? 10.18 2.779 5.828 1 94.75 163 ASN A O 1
ATOM 1316 N N . GLN A 1 164 ? 10.844 0.768 5.168 1 96.12 164 GLN A N 1
ATOM 1317 C CA . GLN A 1 164 ? 12.023 0.809 6.016 1 96.12 164 GLN A CA 1
ATOM 1318 C C . GLN A 1 164 ? 13.008 1.883 5.547 1 96.12 164 GLN A C 1
ATOM 1320 O O . GLN A 1 164 ? 13.609 2.582 6.363 1 96.12 164 GLN A O 1
ATOM 1325 N N . ILE A 1 165 ? 13.188 1.983 4.27 1 95.44 165 ILE A N 1
ATOM 1326 C CA . ILE A 1 165 ? 14.062 3.012 3.707 1 95.44 165 ILE A CA 1
ATOM 1327 C C . ILE A 1 165 ? 13.586 4.391 4.152 1 95.44 165 ILE A C 1
ATOM 1329 O O . ILE A 1 165 ? 14.367 5.18 4.691 1 95.44 165 ILE A O 1
ATOM 1333 N N . LEU A 1 166 ? 12.32 4.648 3.988 1 93.44 166 LEU A N 1
ATOM 1334 C CA . LEU A 1 166 ? 11.758 5.949 4.336 1 93.44 166 LEU A CA 1
ATOM 1335 C C . LEU A 1 166 ? 11.836 6.191 5.84 1 93.44 166 LEU A C 1
ATOM 1337 O O . LEU A 1 166 ? 12.156 7.301 6.281 1 93.44 166 LEU A O 1
ATOM 1341 N N . LYS A 1 167 ? 11.57 5.148 6.57 1 95.25 167 LYS A N 1
ATOM 1342 C CA . LYS A 1 167 ? 11.656 5.246 8.023 1 95.25 167 LYS A CA 1
ATOM 1343 C C . LYS A 1 167 ? 13.078 5.598 8.469 1 95.25 167 LYS A C 1
ATOM 1345 O O . LYS A 1 167 ? 13.266 6.43 9.352 1 95.25 167 LYS A O 1
ATOM 1350 N N . ASN A 1 168 ? 14.039 4.98 7.867 1 95.94 168 ASN A N 1
ATOM 1351 C CA . ASN A 1 168 ? 15.43 5.254 8.203 1 95.94 168 ASN A CA 1
ATOM 1352 C C . ASN A 1 168 ? 15.797 6.711 7.938 1 95.94 168 ASN A C 1
ATOM 1354 O O . ASN A 1 168 ? 16.5 7.332 8.742 1 95.94 168 ASN A O 1
ATOM 1358 N N . PHE A 1 169 ? 15.352 7.223 6.848 1 93.56 169 PHE A N 1
ATOM 1359 C CA . PHE A 1 169 ? 15.625 8.625 6.535 1 93.56 169 PHE A CA 1
ATOM 1360 C C . PHE A 1 169 ? 14.992 9.539 7.574 1 93.56 169 PHE A C 1
ATOM 1362 O O . PHE A 1 169 ? 15.625 10.484 8.047 1 93.56 169 PHE A O 1
ATOM 1369 N N . GLU A 1 170 ? 13.742 9.266 7.926 1 93.75 170 GLU A N 1
ATOM 1370 C CA . GLU A 1 170 ? 13.062 10.094 8.914 1 93.75 170 GLU A CA 1
ATOM 1371 C C . GLU A 1 170 ? 13.734 9.977 10.281 1 93.75 170 GLU A C 1
ATOM 1373 O O . GLU A 1 170 ? 13.875 10.977 10.992 1 93.75 170 GLU A O 1
ATOM 1378 N N . LEU A 1 171 ? 14.156 8.773 10.617 1 95.06 171 LEU A N 1
ATOM 1379 C CA . LEU A 1 171 ? 14.844 8.555 11.883 1 95.06 171 LEU A CA 1
ATOM 1380 C C . LEU A 1 171 ? 16.156 9.328 11.93 1 95.06 171 LEU A C 1
ATOM 1382 O O . LEU A 1 171 ? 16.516 9.898 12.969 1 95.06 171 LEU A O 1
ATOM 1386 N N . ALA A 1 172 ? 16.812 9.344 10.836 1 94.5 172 ALA A N 1
ATOM 1387 C CA . ALA A 1 172 ? 18.094 10.008 10.758 1 94.5 172 ALA A CA 1
ATOM 1388 C C . ALA A 1 172 ? 17.953 11.516 10.969 1 94.5 172 ALA A C 1
ATOM 1390 O O . ALA A 1 172 ? 18.922 12.195 11.344 1 94.5 172 ALA A O 1
ATOM 1391 N N . MET A 1 173 ? 16.75 12.039 10.727 1 92.19 173 MET A N 1
ATOM 1392 C CA . MET A 1 173 ? 16.5 13.477 10.836 1 92.19 173 MET A CA 1
ATOM 1393 C C . MET A 1 173 ? 16.016 13.836 12.242 1 92.19 173 MET A C 1
ATOM 1395 O O . MET A 1 173 ? 15.93 15.016 12.586 1 92.19 173 MET A O 1
ATOM 1399 N N . GLN A 1 174 ? 15.727 12.844 13.07 1 92.44 174 GLN A N 1
ATOM 1400 C CA . GLN A 1 174 ? 15.219 13.109 14.414 1 92.44 174 GLN A CA 1
ATOM 1401 C C . GLN A 1 174 ? 16.25 13.859 15.258 1 92.44 174 GLN A C 1
ATOM 1403 O O . GLN A 1 174 ? 17.453 13.68 15.078 1 92.44 174 GLN A O 1
ATOM 1408 N N . PRO A 1 175 ? 15.734 14.617 16.156 1 91.5 175 PRO A N 1
ATOM 1409 C CA . PRO A 1 175 ? 16.672 15.328 17.047 1 91.5 175 PRO A CA 1
ATOM 1410 C C . PRO A 1 175 ? 17.453 14.391 17.953 1 91.5 175 PRO A C 1
ATOM 1412 O O . PRO A 1 175 ? 16.906 13.398 18.438 1 91.5 175 PRO A O 1
ATOM 1415 N N . GLY A 1 176 ? 18.734 14.656 18.125 1 89.31 176 GLY A N 1
ATOM 1416 C CA . GLY A 1 176 ? 19.547 13.938 19.094 1 89.31 176 GLY A CA 1
ATOM 1417 C C . GLY A 1 176 ? 20.188 12.688 18.516 1 89.31 176 GLY A C 1
ATOM 1418 O O . GLY A 1 176 ? 20.906 11.977 19.234 1 89.31 176 GLY A O 1
ATOM 1419 N N . VAL A 1 177 ? 19.969 12.453 17.266 1 91.56 177 VAL A N 1
ATOM 1420 C CA . VAL A 1 177 ? 20.578 11.273 16.656 1 91.56 177 VAL A CA 1
ATOM 1421 C C . VAL A 1 177 ? 22.078 11.531 16.438 1 91.56 177 VAL A C 1
ATOM 1423 O O . VAL A 1 177 ? 22.469 12.562 15.891 1 91.56 177 VAL A O 1
ATOM 1426 N N . SER A 1 178 ? 22.938 10.648 16.922 1 94.19 178 SER A N 1
ATOM 1427 C CA . SER A 1 178 ? 24.375 10.789 16.766 1 94.19 178 SER A CA 1
ATOM 1428 C C . SER A 1 178 ? 24.812 10.602 15.32 1 94.19 178 SER A C 1
ATOM 1430 O O . SER A 1 178 ? 24.078 10.008 14.523 1 94.19 178 SER A O 1
ATOM 1432 N N . GLU A 1 179 ? 25.969 11.117 15.016 1 94.56 179 GLU A N 1
ATOM 1433 C CA . GLU A 1 179 ? 26.516 10.945 13.672 1 94.56 179 GLU A CA 1
ATOM 1434 C C . GLU A 1 179 ? 26.688 9.469 13.328 1 94.56 179 GLU A C 1
ATOM 1436 O O . GLU A 1 179 ? 26.391 9.039 12.211 1 94.56 179 GLU A O 1
ATOM 1441 N N . ALA A 1 180 ? 27.141 8.742 14.258 1 95.94 180 ALA A N 1
ATOM 1442 C CA . ALA A 1 180 ? 27.344 7.312 14.047 1 95.94 180 ALA A CA 1
ATOM 1443 C C . ALA A 1 180 ? 26.016 6.609 13.758 1 95.94 180 ALA A C 1
ATOM 1445 O O . ALA A 1 180 ? 25.938 5.754 12.875 1 95.94 180 ALA A O 1
ATOM 1446 N N . GLU A 1 181 ? 25.016 6.969 14.508 1 96.06 181 GLU A N 1
ATOM 1447 C CA . GLU A 1 181 ? 23.688 6.375 14.312 1 96.06 181 GLU A CA 1
ATOM 1448 C C . GLU A 1 181 ? 23.109 6.781 12.969 1 96.06 181 GLU A C 1
ATOM 1450 O O . GLU A 1 181 ? 22.469 5.969 12.289 1 96.06 181 GLU A O 1
ATOM 1455 N N . LYS A 1 182 ? 23.328 8.039 12.625 1 95.56 182 LYS A N 1
ATOM 1456 C CA . LYS A 1 182 ? 22.891 8.523 11.328 1 95.56 182 LYS A CA 1
ATOM 1457 C C . LYS A 1 182 ? 23.531 7.738 10.188 1 95.56 182 LYS A C 1
ATOM 1459 O O . LYS A 1 182 ? 22.844 7.277 9.273 1 95.56 182 LYS A O 1
ATOM 1464 N N . LYS A 1 183 ? 24.844 7.551 10.305 1 96.5 183 LYS A N 1
ATOM 1465 C CA . LYS A 1 183 ? 25.578 6.797 9.297 1 96.5 183 LYS A CA 1
ATOM 1466 C C . LYS A 1 183 ? 25.094 5.352 9.227 1 96.5 183 LYS A C 1
ATOM 1468 O O . LYS A 1 183 ? 24.953 4.793 8.133 1 96.5 183 LYS A O 1
ATOM 1473 N N . ARG A 1 184 ? 24.812 4.809 10.328 1 97.81 184 ARG A N 1
ATOM 1474 C CA . ARG A 1 184 ? 24.328 3.434 10.375 1 97.81 184 ARG A CA 1
ATOM 1475 C C . ARG A 1 184 ? 22.953 3.322 9.727 1 97.81 184 ARG A C 1
ATOM 1477 O O . ARG A 1 184 ? 22.719 2.445 8.883 1 97.81 184 ARG A O 1
ATOM 1484 N N . LEU A 1 185 ? 22.031 4.258 10.102 1 97.38 185 LEU A N 1
ATOM 1485 C CA . LEU A 1 185 ? 20.672 4.254 9.602 1 97.38 185 LEU A CA 1
ATOM 1486 C C . LEU A 1 185 ? 20.641 4.402 8.086 1 97.38 185 LEU A C 1
ATOM 1488 O O . LEU A 1 185 ? 19.812 3.799 7.406 1 97.38 185 LEU A O 1
ATOM 1492 N N . LEU A 1 186 ? 21.594 5.207 7.582 1 97.06 186 LEU A N 1
ATOM 1493 C CA . LEU A 1 186 ? 21.578 5.562 6.168 1 97.06 186 LEU A CA 1
ATOM 1494 C C . LEU A 1 186 ? 22.562 4.703 5.379 1 97.06 186 LEU A C 1
ATOM 1496 O O . LEU A 1 186 ? 22.938 5.059 4.262 1 97.06 186 LEU A O 1
ATOM 1500 N N . HIS A 1 187 ? 23.016 3.572 5.961 1 98.06 187 HIS A N 1
ATOM 1501 C CA . HIS A 1 187 ? 23.812 2.566 5.262 1 98.06 187 HIS A CA 1
ATOM 1502 C C . HIS A 1 187 ? 22.953 1.371 4.863 1 98.06 187 HIS A C 1
ATOM 1504 O O . HIS A 1 187 ? 22.469 0.635 5.723 1 98.06 187 HIS A O 1
ATOM 1510 N N . PHE A 1 188 ? 22.766 1.181 3.566 1 98.06 188 PHE A N 1
ATOM 1511 C CA . PHE A 1 188 ? 21.953 0.106 3.012 1 98.06 188 PHE A CA 1
ATOM 1512 C C . PHE A 1 188 ? 22.828 -0.985 2.412 1 98.06 188 PHE A C 1
ATOM 1514 O O . PHE A 1 188 ? 23.641 -0.719 1.52 1 98.06 188 PHE A O 1
ATOM 1521 N N . VAL A 1 189 ? 22.641 -2.176 2.867 1 98.5 189 VAL A N 1
ATOM 1522 C CA . VAL A 1 189 ? 23.484 -3.283 2.43 1 98.5 189 VAL A CA 1
ATOM 1523 C C . VAL A 1 189 ? 22.656 -4.285 1.634 1 98.5 189 VAL A C 1
ATOM 1525 O O . VAL A 1 189 ? 21.531 -4.637 2.035 1 98.5 189 VAL A O 1
ATOM 1528 N N . ILE A 1 190 ? 23.156 -4.664 0.536 1 98.19 190 ILE A N 1
ATOM 1529 C CA . ILE A 1 190 ? 22.578 -5.68 -0.329 1 98.19 190 ILE A CA 1
ATOM 1530 C C . ILE A 1 190 ? 23.484 -6.91 -0.368 1 98.19 190 ILE A C 1
ATOM 1532 O O . ILE A 1 190 ? 24.672 -6.805 -0.672 1 98.19 190 ILE A O 1
ATOM 1536 N N . VAL A 1 191 ? 22.906 -8.047 -0.007 1 98.06 191 VAL A N 1
ATOM 1537 C CA . VAL A 1 191 ? 23.672 -9.289 -0.066 1 98.06 191 VAL A CA 1
ATOM 1538 C C . VAL A 1 191 ? 23.188 -10.133 -1.25 1 98.06 191 VAL A C 1
ATOM 1540 O O . VAL A 1 191 ? 22.016 -10.523 -1.311 1 98.06 191 VAL A O 1
ATOM 1543 N N . GLY A 1 192 ? 24.109 -10.461 -2.139 1 95.62 192 GLY A N 1
ATOM 1544 C CA . GLY A 1 192 ? 23.797 -11.172 -3.371 1 95.62 192 GLY A CA 1
ATOM 1545 C C . GLY A 1 192 ? 23.953 -10.305 -4.609 1 95.62 192 GLY A C 1
ATOM 1546 O O . GLY A 1 192 ? 23.266 -9.297 -4.754 1 95.62 192 GLY A O 1
ATOM 1547 N N . GLY A 1 193 ? 24.781 -10.727 -5.488 1 93.12 193 GLY A N 1
ATOM 1548 C CA . GLY A 1 193 ? 25.078 -9.945 -6.68 1 93.12 193 GLY A CA 1
ATOM 1549 C C . GLY A 1 193 ? 24.406 -10.477 -7.93 1 93.12 193 GLY A C 1
ATOM 1550 O O . GLY A 1 193 ? 24.906 -10.305 -9.039 1 93.12 193 GLY A O 1
ATOM 1551 N N . GLY A 1 194 ? 23.297 -11.164 -7.793 1 90.94 194 GLY A N 1
ATOM 1552 C CA . GLY A 1 194 ? 22.5 -11.555 -8.945 1 90.94 194 GLY A CA 1
ATOM 1553 C C . GLY A 1 194 ? 21.734 -10.398 -9.547 1 90.94 194 GLY A C 1
ATOM 1554 O O . GLY A 1 194 ? 21.891 -9.25 -9.125 1 90.94 194 GLY A O 1
ATOM 1555 N N . PRO A 1 195 ? 20.891 -10.703 -10.539 1 87.5 195 PRO A N 1
ATOM 1556 C CA . PRO A 1 195 ? 20.156 -9.641 -11.203 1 87.5 195 PRO A CA 1
ATOM 1557 C C . PRO A 1 195 ? 19.312 -8.812 -10.234 1 87.5 195 PRO A C 1
ATOM 1559 O O . PRO A 1 195 ? 19.312 -7.578 -10.312 1 87.5 195 PRO A O 1
ATOM 1562 N N . THR A 1 196 ? 18.641 -9.453 -9.328 1 91.31 196 THR A N 1
ATOM 1563 C CA . THR A 1 196 ? 17.797 -8.75 -8.375 1 91.31 196 THR A CA 1
ATOM 1564 C C . THR A 1 196 ? 18.609 -7.801 -7.508 1 91.31 196 THR A C 1
ATOM 1566 O O . THR A 1 196 ? 18.266 -6.633 -7.34 1 91.31 196 THR A O 1
ATOM 1569 N N . GLY A 1 197 ? 19.703 -8.289 -6.984 1 94.06 197 GLY A N 1
ATOM 1570 C CA . GLY A 1 197 ? 20.562 -7.461 -6.152 1 94.06 197 GLY A CA 1
ATOM 1571 C C . GLY A 1 197 ? 21.125 -6.266 -6.891 1 94.06 197 GLY A C 1
ATOM 1572 O O . GLY A 1 197 ? 21.109 -5.145 -6.375 1 94.06 197 GLY A O 1
ATOM 1573 N N . VAL A 1 198 ? 21.609 -6.504 -8.047 1 91.5 198 VAL A N 1
ATOM 1574 C CA . VAL A 1 198 ? 22.219 -5.457 -8.859 1 91.5 198 VAL A CA 1
ATOM 1575 C C . VAL A 1 198 ? 21.172 -4.422 -9.242 1 91.5 198 VAL A C 1
ATOM 1577 O O . VAL A 1 198 ? 21.406 -3.217 -9.133 1 91.5 198 VAL A O 1
ATOM 1580 N N . GLU A 1 199 ? 20.016 -4.883 -9.617 1 90.62 199 GLU A N 1
ATOM 1581 C CA . GLU A 1 199 ? 18.938 -3.986 -10.031 1 90.62 199 GLU A CA 1
ATOM 1582 C C . GLU A 1 199 ? 18.422 -3.166 -8.852 1 90.62 199 GLU A C 1
ATOM 1584 O O . GLU A 1 199 ? 18.156 -1.972 -8.992 1 90.62 199 GLU A O 1
ATOM 1589 N N . PHE A 1 200 ? 18.281 -3.783 -7.762 1 95.06 200 PHE A N 1
ATOM 1590 C CA . PHE A 1 200 ? 17.859 -3.051 -6.574 1 95.06 200 PHE A CA 1
ATOM 1591 C C . PHE A 1 200 ? 18.875 -1.979 -6.207 1 95.06 200 PHE A C 1
ATOM 1593 O O . PHE A 1 200 ? 18.516 -0.84 -5.914 1 95.06 200 PHE A O 1
ATOM 1600 N N . GLY A 1 201 ? 20.109 -2.4 -6.203 1 93.5 201 GLY A N 1
ATOM 1601 C CA . GLY A 1 201 ? 21.172 -1.431 -5.953 1 93.5 201 GLY A CA 1
ATOM 1602 C C . GLY A 1 201 ? 21.125 -0.242 -6.895 1 93.5 201 GLY A C 1
ATOM 1603 O O . GLY A 1 201 ? 21.328 0.898 -6.473 1 93.5 201 GLY A O 1
ATOM 1604 N N . ALA A 1 202 ? 20.875 -0.521 -8.133 1 89.44 202 ALA A N 1
ATOM 1605 C CA . ALA A 1 202 ? 20.781 0.532 -9.141 1 89.44 202 ALA A CA 1
ATOM 1606 C C . ALA A 1 202 ? 19.609 1.468 -8.844 1 89.44 202 ALA A C 1
ATOM 1608 O O . ALA A 1 202 ? 19.75 2.691 -8.898 1 89.44 202 ALA A O 1
ATOM 1609 N N . GLU A 1 203 ? 18.453 0.924 -8.547 1 89.75 203 GLU A N 1
ATOM 1610 C CA . GLU A 1 203 ? 17.266 1.714 -8.219 1 89.75 203 GLU A CA 1
ATOM 1611 C C . GLU A 1 203 ? 17.516 2.586 -6.992 1 89.75 203 GLU A C 1
ATOM 1613 O O . GLU A 1 203 ? 17.125 3.756 -6.969 1 89.75 203 GLU A O 1
ATOM 1618 N N . LEU A 1 204 ? 18.078 1.968 -6.059 1 91.94 204 LEU A N 1
ATOM 1619 C CA . LEU A 1 204 ? 18.375 2.693 -4.828 1 91.94 204 LEU A CA 1
ATOM 1620 C C . LEU A 1 204 ? 19.344 3.84 -5.098 1 91.94 204 LEU A C 1
ATOM 1622 O O . LEU A 1 204 ? 19.172 4.938 -4.562 1 91.94 204 LEU A O 1
ATOM 1626 N N . TYR A 1 205 ? 20.344 3.574 -5.871 1 89.38 205 TYR A N 1
ATOM 1627 C CA . TYR A 1 205 ? 21.312 4.605 -6.238 1 89.38 205 TYR A CA 1
ATOM 1628 C C . TYR A 1 205 ? 20.609 5.781 -6.926 1 89.38 205 TYR A C 1
ATOM 1630 O O . TYR A 1 205 ? 20.891 6.941 -6.605 1 89.38 205 TYR A O 1
ATOM 1638 N N . ASP A 1 206 ? 19.766 5.5 -7.82 1 87.19 206 ASP A N 1
ATOM 1639 C CA . ASP A 1 206 ? 19.016 6.547 -8.516 1 87.19 206 ASP A CA 1
ATOM 1640 C C . ASP A 1 206 ? 18.172 7.352 -7.535 1 87.19 206 ASP A C 1
ATOM 1642 O O . ASP A 1 206 ? 18.094 8.578 -7.629 1 87.19 206 ASP A O 1
ATOM 1646 N N . PHE A 1 207 ? 17.531 6.699 -6.664 1 90.5 207 PHE A N 1
ATOM 1647 C CA . PHE A 1 207 ? 16.75 7.355 -5.629 1 90.5 207 PHE A CA 1
ATOM 1648 C C . PHE A 1 207 ? 17.609 8.32 -4.82 1 90.5 207 PHE A C 1
ATOM 1650 O O . PHE A 1 207 ? 17.188 9.445 -4.539 1 90.5 207 PHE A O 1
ATOM 1657 N N . MET A 1 208 ? 18.766 7.91 -4.48 1 87.88 208 MET A N 1
ATOM 1658 C CA . MET A 1 208 ? 19.688 8.742 -3.717 1 87.88 208 MET A CA 1
ATOM 1659 C C . MET A 1 208 ? 20.109 9.969 -4.516 1 87.88 208 MET A C 1
ATOM 1661 O O . MET A 1 208 ? 20.047 11.094 -4.012 1 87.88 208 MET A O 1
ATOM 1665 N N . LYS A 1 209 ? 20.391 9.742 -5.73 1 85.38 209 LYS A N 1
ATOM 1666 C CA . LYS A 1 209 ? 20.938 10.797 -6.574 1 85.38 209 LYS A CA 1
ATOM 1667 C C . LYS A 1 209 ? 19.859 11.797 -6.973 1 85.38 209 LYS A C 1
ATOM 1669 O O . LYS A 1 209 ? 20.141 12.992 -7.102 1 85.38 209 LYS A O 1
ATOM 1674 N N . GLN A 1 210 ? 18.703 11.312 -7.074 1 85.69 210 GLN A N 1
ATOM 1675 C CA . GLN A 1 210 ? 17.672 12.156 -7.645 1 85.69 210 GLN A CA 1
ATOM 1676 C C . GLN A 1 210 ? 16.75 12.719 -6.555 1 85.69 210 GLN A C 1
ATOM 1678 O O . GLN A 1 210 ? 16.422 13.906 -6.562 1 85.69 210 GLN A O 1
ATOM 1683 N N . ASP A 1 211 ? 16.344 11.922 -5.621 1 87.94 211 ASP A N 1
ATOM 1684 C CA . ASP A 1 211 ? 15.305 12.32 -4.68 1 87.94 211 ASP A CA 1
ATOM 1685 C C . ASP A 1 211 ? 15.906 12.711 -3.332 1 87.94 211 ASP A C 1
ATOM 1687 O O . ASP A 1 211 ? 15.562 13.758 -2.775 1 87.94 211 ASP A O 1
ATOM 1691 N N . VAL A 1 212 ? 16.781 11.914 -2.893 1 86.19 212 VAL A N 1
ATOM 1692 C CA . VAL A 1 212 ? 17.375 12.188 -1.587 1 86.19 212 VAL A CA 1
ATOM 1693 C C . VAL A 1 212 ? 18.141 13.508 -1.629 1 86.19 212 VAL A C 1
ATOM 1695 O O . VAL A 1 212 ? 18.078 14.305 -0.687 1 86.19 212 VAL A O 1
ATOM 1698 N N . THR A 1 213 ? 18.828 13.75 -2.674 1 85 213 THR A N 1
ATOM 1699 C CA . THR A 1 213 ? 19.578 14.984 -2.82 1 85 213 THR A CA 1
ATOM 1700 C C . THR A 1 213 ? 18.656 16.203 -2.76 1 85 213 THR A C 1
ATOM 1702 O O . THR A 1 213 ? 19.047 17.25 -2.238 1 85 213 THR A O 1
ATOM 1705 N N . ARG A 1 214 ? 17.5 16.016 -3.209 1 85.44 214 ARG A N 1
ATOM 1706 C CA . ARG A 1 214 ? 16.516 17.094 -3.236 1 85.44 214 ARG A CA 1
ATOM 1707 C C . ARG A 1 214 ? 15.828 17.25 -1.885 1 85.44 214 ARG A C 1
ATOM 1709 O O . ARG A 1 214 ? 15.656 18.359 -1.39 1 85.44 214 ARG A O 1
ATOM 1716 N N . LEU A 1 215 ? 15.578 16.188 -1.247 1 87.12 215 LEU A N 1
ATOM 1717 C CA . LEU A 1 215 ? 14.727 16.188 -0.062 1 87.12 215 LEU A CA 1
ATOM 1718 C C . LEU A 1 215 ? 15.562 16.297 1.208 1 87.12 215 LEU A C 1
ATOM 1720 O O . LEU A 1 215 ? 15.086 16.797 2.227 1 87.12 215 LEU A O 1
ATOM 1724 N N . TYR A 1 216 ? 16.781 15.812 1.134 1 88.94 216 TYR A N 1
ATOM 1725 C CA . TYR A 1 216 ? 17.703 15.812 2.266 1 88.94 216 TYR A CA 1
ATOM 1726 C C . TYR A 1 216 ? 19.062 16.359 1.857 1 88.94 216 TYR A C 1
ATOM 1728 O O . TYR A 1 216 ? 20.078 15.672 1.986 1 88.94 216 TYR A O 1
ATOM 1736 N N . PRO A 1 217 ? 19.125 17.562 1.496 1 86.88 217 PRO A N 1
ATOM 1737 C CA . PRO A 1 217 ? 20.328 18.125 0.869 1 86.88 217 PRO A CA 1
ATOM 1738 C C . PRO A 1 217 ? 21.516 18.156 1.813 1 86.88 217 PRO A C 1
ATOM 1740 O O . PRO A 1 217 ? 22.656 17.969 1.376 1 86.88 217 PRO A O 1
ATOM 1743 N N . HIS A 1 218 ? 21.328 18.344 3.043 1 86.81 218 HIS A N 1
ATOM 1744 C CA . HIS A 1 218 ? 22.453 18.484 3.961 1 86.81 218 HIS A CA 1
ATOM 1745 C C . HIS A 1 218 ? 22.953 17.125 4.449 1 86.81 218 HIS A C 1
ATOM 1747 O O . HIS A 1 218 ? 24.094 17 4.879 1 86.81 218 HIS A O 1
ATOM 1753 N N . GLU A 1 219 ? 22.094 16.125 4.316 1 85.19 219 GLU A N 1
ATOM 1754 C CA . GLU A 1 219 ? 22.438 14.812 4.855 1 85.19 219 GLU A CA 1
ATOM 1755 C C . GLU A 1 219 ? 22.734 13.812 3.738 1 85.19 219 GLU A C 1
ATOM 1757 O O . GLU A 1 219 ? 23.031 12.648 4.004 1 85.19 219 GLU A O 1
ATOM 1762 N N . ARG A 1 220 ? 22.734 14.242 2.529 1 84.75 220 ARG A N 1
ATOM 1763 C CA . ARG A 1 220 ? 22.891 13.367 1.369 1 84.75 220 ARG A CA 1
ATOM 1764 C C . ARG A 1 220 ? 24.234 12.664 1.387 1 84.75 220 ARG A C 1
ATOM 1766 O O . ARG A 1 220 ? 24.359 11.539 0.888 1 84.75 220 ARG A O 1
ATOM 1773 N N . GLY A 1 221 ? 25.203 13.258 1.999 1 88.75 221 GLY A N 1
ATOM 1774 C CA . GLY A 1 221 ? 26.547 12.703 2.006 1 88.75 221 GLY A CA 1
ATOM 1775 C C . GLY A 1 221 ? 26.688 11.5 2.92 1 88.75 221 GLY A C 1
ATOM 1776 O O . GLY A 1 221 ? 27.656 10.742 2.811 1 88.75 221 GLY A O 1
ATOM 1777 N N . GLU A 1 222 ? 25.719 11.281 3.75 1 90.62 222 GLU A N 1
ATOM 1778 C CA . GLU A 1 222 ? 25.812 10.211 4.734 1 90.62 222 GLU A CA 1
ATOM 1779 C C . GLU A 1 222 ? 25.234 8.906 4.176 1 90.62 222 GLU A C 1
ATOM 1781 O O . GLU A 1 222 ? 25.438 7.836 4.75 1 90.62 222 GLU A O 1
ATOM 1786 N N . VAL A 1 223 ? 24.531 8.93 3.105 1 93.62 223 VAL A N 1
ATOM 1787 C CA . VAL A 1 223 ? 23.875 7.754 2.547 1 93.62 223 VAL A CA 1
ATOM 1788 C C . VAL A 1 223 ? 24.906 6.867 1.85 1 93.62 223 VAL A C 1
ATOM 1790 O O . VAL A 1 223 ? 25.734 7.355 1.089 1 93.62 223 VAL A O 1
ATOM 1793 N N . ARG A 1 224 ? 24.891 5.594 2.146 1 95.38 224 ARG A N 1
ATOM 1794 C CA . ARG A 1 224 ? 25.797 4.629 1.548 1 95.38 224 ARG A CA 1
ATOM 1795 C C . ARG A 1 224 ? 25.062 3.352 1.152 1 95.38 224 ARG A C 1
ATOM 1797 O O . ARG A 1 224 ? 24.188 2.889 1.874 1 95.38 224 ARG A O 1
ATOM 1804 N N . VAL A 1 225 ? 25.484 2.842 0.046 1 96.38 225 VAL A N 1
ATOM 1805 C CA . VAL A 1 225 ? 25 1.548 -0.42 1 96.38 225 VAL A CA 1
ATOM 1806 C C . VAL A 1 225 ? 26.172 0.588 -0.596 1 96.38 225 VAL A C 1
ATOM 1808 O O . VAL A 1 225 ? 27.203 0.948 -1.188 1 96.38 225 VAL A O 1
ATOM 1811 N N . THR A 1 226 ? 26.078 -0.588 -0.034 1 97.62 226 THR A N 1
ATOM 1812 C CA . THR A 1 226 ? 27.094 -1.623 -0.201 1 97.62 226 THR A CA 1
ATOM 1813 C C . THR A 1 226 ? 26.469 -2.898 -0.765 1 97.62 226 THR A C 1
ATOM 1815 O O . THR A 1 226 ? 25.531 -3.447 -0.186 1 97.62 226 THR A O 1
ATOM 1818 N N . LEU A 1 227 ? 26.938 -3.291 -1.878 1 97.5 227 LEU A N 1
ATOM 1819 C CA . LEU A 1 227 ? 26.562 -4.578 -2.455 1 97.5 227 LEU A CA 1
ATOM 1820 C C . LEU A 1 227 ? 27.625 -5.629 -2.186 1 97.5 227 LEU A C 1
ATOM 1822 O O . LEU A 1 227 ? 28.781 -5.461 -2.588 1 97.5 227 LEU A O 1
ATOM 1826 N N . ILE A 1 228 ? 27.25 -6.676 -1.51 1 97.5 228 ILE A N 1
ATOM 1827 C CA . ILE A 1 228 ? 28.188 -7.727 -1.127 1 97.5 228 ILE A CA 1
ATOM 1828 C C . ILE A 1 228 ? 27.906 -8.984 -1.951 1 97.5 228 ILE A C 1
ATOM 1830 O O . ILE A 1 228 ? 26.781 -9.492 -1.972 1 97.5 228 ILE A O 1
ATOM 1834 N N . GLU A 1 229 ? 28.844 -9.445 -2.605 1 95.25 229 GLU A N 1
ATOM 1835 C CA . GLU A 1 229 ? 28.812 -10.672 -3.393 1 95.25 229 GLU A CA 1
ATOM 1836 C C . GLU A 1 229 ? 30.094 -11.477 -3.225 1 95.25 229 GLU A C 1
ATOM 1838 O O . GLU A 1 229 ? 31.188 -10.938 -3.363 1 95.25 229 GLU A O 1
ATOM 1843 N N . ALA A 1 230 ? 30 -12.734 -2.867 1 89.94 230 ALA A N 1
ATOM 1844 C CA . ALA A 1 230 ? 31.141 -13.578 -2.564 1 89.94 230 ALA A CA 1
ATOM 1845 C C . ALA A 1 230 ? 32 -13.805 -3.809 1 89.94 230 ALA A C 1
ATOM 1847 O O . ALA A 1 230 ? 33.219 -13.883 -3.717 1 89.94 230 ALA A O 1
ATOM 1848 N N . ARG A 1 231 ? 31.422 -13.898 -4.91 1 89.12 231 ARG A N 1
ATOM 1849 C CA . ARG A 1 231 ? 32.156 -14.188 -6.145 1 89.12 231 ARG A CA 1
ATOM 1850 C C . ARG A 1 231 ? 32 -13.039 -7.141 1 89.12 231 ARG A C 1
ATOM 1852 O O . ARG A 1 231 ? 32.344 -11.898 -6.828 1 89.12 231 ARG A O 1
ATOM 1859 N N . GLN A 1 232 ? 31.422 -13.328 -8.258 1 90 232 GLN A N 1
ATOM 1860 C CA . GLN A 1 232 ? 31.203 -12.297 -9.273 1 90 232 GLN A CA 1
ATOM 1861 C C . GLN A 1 232 ? 29.734 -11.93 -9.375 1 90 232 GLN A C 1
ATOM 1863 O O . GLN A 1 232 ? 28.859 -12.773 -9.172 1 90 232 GLN A O 1
ATOM 1868 N N . ILE A 1 233 ? 29.531 -10.664 -9.656 1 90.69 233 ILE A N 1
ATOM 1869 C CA . ILE A 1 233 ? 28.141 -10.234 -9.852 1 90.69 233 ILE A CA 1
ATOM 1870 C C . ILE A 1 233 ? 27.641 -10.719 -11.211 1 90.69 233 ILE A C 1
ATOM 1872 O O . ILE A 1 233 ? 28.422 -10.93 -12.133 1 90.69 233 ILE A O 1
ATOM 1876 N N . LEU A 1 234 ? 26.359 -10.914 -11.367 1 88.69 234 LEU A N 1
ATOM 1877 C CA . LEU A 1 234 ? 25.672 -11.281 -12.602 1 88.69 234 LEU A CA 1
ATOM 1878 C C . LEU A 1 234 ? 26.375 -12.453 -13.281 1 88.69 234 LEU A C 1
ATOM 1880 O O . LEU A 1 234 ? 26.719 -12.375 -14.461 1 88.69 234 LEU A O 1
ATOM 1884 N N . PRO A 1 235 ? 26.453 -13.508 -12.578 1 85.06 235 PRO A N 1
ATOM 1885 C CA . PRO A 1 235 ? 27.234 -14.633 -13.102 1 85.06 235 PRO A CA 1
ATOM 1886 C C . PRO A 1 235 ? 26.641 -15.211 -14.391 1 85.06 235 PRO A C 1
ATOM 1888 O O . PRO A 1 235 ? 27.359 -15.867 -15.156 1 85.06 235 PRO A O 1
ATOM 1891 N N . SER A 1 236 ? 25.422 -15.016 -14.672 1 79.44 236 SER A N 1
ATOM 1892 C CA . SER A 1 236 ? 24.766 -15.578 -15.844 1 79.44 236 SER A CA 1
ATOM 1893 C C . SER A 1 236 ? 25.078 -14.758 -17.094 1 79.44 236 SER A C 1
ATOM 1895 O O . SER A 1 236 ? 24.812 -15.195 -18.219 1 79.44 236 SER A O 1
ATOM 1897 N N . PHE A 1 237 ? 25.656 -13.617 -16.922 1 81.31 237 PHE A N 1
ATOM 1898 C CA . PHE A 1 237 ? 25.984 -12.758 -18.047 1 81.31 237 PHE A CA 1
ATOM 1899 C C . PHE A 1 237 ? 27.406 -13.016 -18.531 1 81.31 237 PHE A C 1
ATOM 1901 O O . PHE A 1 237 ? 28.234 -13.555 -17.781 1 81.31 237 PHE A O 1
ATOM 1908 N N . ASP A 1 238 ? 27.609 -12.594 -19.734 1 85.5 238 ASP A N 1
ATOM 1909 C CA . ASP A 1 238 ? 28.938 -12.664 -20.312 1 85.5 238 ASP A CA 1
ATOM 1910 C C . ASP A 1 238 ? 29.922 -11.805 -19.531 1 85.5 238 ASP A C 1
ATOM 1912 O O . ASP A 1 238 ? 29.547 -10.805 -18.922 1 85.5 238 ASP A O 1
ATOM 1916 N N . GLU A 1 239 ? 31.172 -12.188 -19.672 1 89.12 239 GLU A N 1
ATOM 1917 C CA . GLU A 1 239 ? 32.219 -11.547 -18.891 1 89.12 239 GLU A CA 1
ATOM 1918 C C . GLU A 1 239 ? 32.344 -10.062 -19.234 1 89.12 239 GLU A C 1
ATOM 1920 O O . GLU A 1 239 ? 32.531 -9.234 -18.344 1 89.12 239 GLU A O 1
ATOM 1925 N N . LYS A 1 240 ? 32.219 -9.758 -20.453 1 87.19 240 LYS A N 1
ATOM 1926 C CA . LYS A 1 240 ? 32.344 -8.359 -20.859 1 87.19 240 LYS A CA 1
ATOM 1927 C C . LYS A 1 240 ? 31.25 -7.504 -20.25 1 87.19 240 LYS A C 1
ATOM 1929 O O . LYS A 1 240 ? 31.5 -6.387 -19.797 1 87.19 240 LYS A O 1
ATOM 1934 N N . LEU A 1 241 ? 30.125 -8.039 -20.25 1 85.69 241 LEU A N 1
ATOM 1935 C CA . LEU A 1 241 ? 28.984 -7.332 -19.688 1 85.69 241 LEU A CA 1
ATOM 1936 C C . LEU A 1 241 ? 29.125 -7.199 -18.172 1 85.69 241 LEU A C 1
ATOM 1938 O O . LEU A 1 241 ? 28.812 -6.152 -17.594 1 85.69 241 LEU A O 1
ATOM 1942 N N . ARG A 1 242 ? 29.641 -8.211 -17.562 1 89.81 242 ARG A N 1
ATOM 1943 C CA . ARG A 1 242 ? 29.859 -8.195 -16.125 1 89.81 242 ARG A CA 1
ATOM 1944 C C . ARG A 1 242 ? 30.891 -7.133 -15.75 1 89.81 242 ARG A C 1
ATOM 1946 O O . ARG A 1 242 ? 30.703 -6.383 -14.789 1 89.81 242 ARG A O 1
ATOM 1953 N N . ARG A 1 243 ? 31.906 -7.094 -16.5 1 90.06 243 ARG A N 1
ATOM 1954 C CA . ARG A 1 243 ? 32.938 -6.113 -16.266 1 90.06 243 ARG A CA 1
ATOM 1955 C C . ARG A 1 243 ? 32.438 -4.691 -16.422 1 90.06 243 ARG A C 1
ATOM 1957 O O . ARG A 1 243 ? 32.812 -3.795 -15.656 1 90.06 243 ARG A O 1
ATOM 1964 N N . PHE A 1 244 ? 31.656 -4.566 -17.406 1 88.31 244 PHE A N 1
ATOM 1965 C CA . PHE A 1 244 ? 31.047 -3.26 -17.609 1 88.31 244 PHE A CA 1
ATOM 1966 C C . PHE A 1 244 ? 30.188 -2.863 -16.406 1 88.31 244 PHE A C 1
ATOM 1968 O O . PHE A 1 244 ? 30.297 -1.737 -15.922 1 88.31 244 PHE A O 1
ATOM 1975 N N . ALA A 1 245 ? 29.375 -3.785 -15.945 1 89.12 245 ALA A N 1
ATOM 1976 C CA . ALA A 1 245 ? 28.5 -3.527 -14.797 1 89.12 245 ALA A CA 1
ATOM 1977 C C . ALA A 1 245 ? 29.328 -3.186 -13.562 1 89.12 245 ALA A C 1
ATOM 1979 O O . ALA A 1 245 ? 29.016 -2.23 -12.844 1 89.12 245 ALA A O 1
ATOM 1980 N N . GLU A 1 246 ? 30.359 -3.926 -13.398 1 91.31 246 GLU A N 1
ATOM 1981 C CA . GLU A 1 246 ? 31.234 -3.699 -12.25 1 91.31 246 GLU A CA 1
ATOM 1982 C C . GLU A 1 246 ? 31.875 -2.322 -12.32 1 91.31 246 GLU A C 1
ATOM 1984 O O . GLU A 1 246 ? 31.938 -1.605 -11.32 1 91.31 246 GLU A O 1
ATOM 1989 N N . LYS A 1 247 ? 32.344 -2.018 -13.43 1 90.44 247 LYS A N 1
ATOM 1990 C CA . LYS A 1 247 ? 33 -0.724 -13.625 1 90.44 247 LYS A CA 1
ATOM 1991 C C . LYS A 1 247 ? 32.031 0.422 -13.328 1 90.44 247 LYS A C 1
ATOM 1993 O O . LYS A 1 247 ? 32.406 1.37 -12.625 1 90.44 247 LYS A O 1
ATOM 1998 N N . LYS A 1 248 ? 30.875 0.309 -13.844 1 87.25 248 LYS A N 1
ATOM 1999 C CA . LYS A 1 248 ? 29.859 1.352 -13.633 1 87.25 248 LYS A CA 1
ATOM 2000 C C . LYS A 1 248 ? 29.516 1.497 -12.156 1 87.25 248 LYS A C 1
ATOM 2002 O O . LYS A 1 248 ? 29.359 2.613 -11.656 1 87.25 248 LYS A O 1
ATOM 2007 N N . MET A 1 249 ? 29.406 0.414 -11.492 1 89.56 249 MET A N 1
ATOM 2008 C CA . MET A 1 249 ? 29.062 0.434 -10.078 1 89.56 249 MET A CA 1
ATOM 2009 C C . MET A 1 249 ? 30.188 1.037 -9.242 1 89.56 249 MET A C 1
ATOM 2011 O O . MET A 1 249 ? 29.922 1.816 -8.32 1 89.56 249 MET A O 1
ATOM 2015 N N . ARG A 1 250 ? 31.359 0.744 -9.625 1 90.88 250 ARG A N 1
ATOM 2016 C CA . ARG A 1 250 ? 32.5 1.23 -8.875 1 90.88 250 ARG A CA 1
ATOM 2017 C C . ARG A 1 250 ? 32.688 2.729 -9.078 1 90.88 250 ARG A C 1
ATOM 2019 O O . ARG A 1 250 ? 33.312 3.404 -8.242 1 90.88 250 ARG A O 1
ATOM 2026 N N . GLN A 1 251 ? 32.188 3.27 -10.109 1 91.19 251 GLN A N 1
ATOM 2027 C CA . GLN A 1 251 ? 32.312 4.688 -10.414 1 91.19 251 GLN A CA 1
ATOM 2028 C C . GLN A 1 251 ? 31.281 5.52 -9.641 1 91.19 251 GLN A C 1
ATOM 2030 O O . GLN A 1 251 ? 31.391 6.746 -9.586 1 91.19 251 GLN A O 1
ATOM 2035 N N . ARG A 1 252 ? 30.406 4.844 -9.055 1 89.62 252 ARG A N 1
ATOM 2036 C CA . ARG A 1 252 ? 29.344 5.547 -8.344 1 89.62 252 ARG A CA 1
ATOM 2037 C C . ARG A 1 252 ? 29.797 5.984 -6.961 1 89.62 252 ARG A C 1
ATOM 2039 O O . ARG A 1 252 ? 30.297 5.172 -6.184 1 89.62 252 ARG A O 1
ATOM 2046 N N . ASP A 1 253 ? 29.5 7.23 -6.754 1 90.12 253 ASP A N 1
ATOM 2047 C CA . ASP A 1 253 ? 29.797 7.738 -5.418 1 90.12 253 ASP A CA 1
ATOM 2048 C C . ASP A 1 253 ? 28.859 7.121 -4.379 1 90.12 253 ASP A C 1
ATOM 2050 O O . ASP A 1 253 ? 27.672 6.891 -4.656 1 90.12 253 ASP A O 1
ATOM 2054 N N . GLN A 1 254 ? 29.406 6.785 -3.213 1 91.94 254 GLN A N 1
ATOM 2055 C CA . GLN A 1 254 ? 28.625 6.309 -2.07 1 91.94 254 GLN A CA 1
ATOM 2056 C C . GLN A 1 254 ? 28.094 4.902 -2.32 1 91.94 254 GLN A C 1
ATOM 2058 O O . GLN A 1 254 ? 27.156 4.465 -1.652 1 91.94 254 GLN A O 1
ATOM 2063 N N . PHE A 1 255 ? 28.562 4.25 -3.418 1 94.12 255 PHE A N 1
ATOM 2064 C CA . PHE A 1 255 ? 28.234 2.867 -3.738 1 94.12 255 PHE A CA 1
ATOM 2065 C C . PHE A 1 255 ? 29.469 1.989 -3.686 1 94.12 255 PHE A C 1
ATOM 2067 O O . PHE A 1 255 ? 30.438 2.234 -4.406 1 94.12 255 PHE A O 1
ATOM 2074 N N . LYS A 1 256 ? 29.469 1.009 -2.859 1 95.38 256 LYS A N 1
ATOM 2075 C CA . LYS A 1 256 ? 30.625 0.133 -2.699 1 95.38 256 LYS A CA 1
ATOM 2076 C C . LYS A 1 256 ? 30.297 -1.302 -3.094 1 95.38 256 LYS A C 1
ATOM 2078 O O . LYS A 1 256 ? 29.266 -1.845 -2.664 1 95.38 256 LYS A O 1
ATOM 2083 N N . LEU A 1 257 ? 31.062 -1.841 -3.99 1 95.38 257 LEU A N 1
ATOM 2084 C CA . LEU A 1 257 ? 31.016 -3.266 -4.301 1 95.38 257 LEU A CA 1
ATOM 2085 C C . LEU A 1 257 ? 32.062 -4.031 -3.494 1 95.38 257 LEU A C 1
ATOM 2087 O O . LEU A 1 257 ? 33.25 -3.795 -3.643 1 95.38 257 LEU A O 1
ATOM 2091 N N . LEU A 1 258 ? 31.562 -4.914 -2.656 1 95.25 258 LEU A N 1
ATOM 2092 C CA . LEU A 1 258 ? 32.438 -5.66 -1.771 1 95.25 258 LEU A CA 1
ATOM 2093 C C . LEU A 1 258 ? 32.406 -7.148 -2.09 1 95.25 258 LEU A C 1
ATOM 2095 O O . LEU A 1 258 ? 31.344 -7.773 -2.041 1 95.25 258 LEU A O 1
ATOM 2099 N N . GLN A 1 259 ? 33.531 -7.707 -2.432 1 94.88 259 GLN A N 1
ATOM 2100 C CA . GLN A 1 259 ? 33.625 -9.148 -2.65 1 94.88 259 GLN A CA 1
ATOM 2101 C C . GLN A 1 259 ? 33.938 -9.883 -1.352 1 94.88 259 GLN A C 1
ATOM 2103 O O . GLN A 1 259 ? 35.094 -10.047 -0.99 1 94.88 259 GLN A O 1
ATOM 2108 N N . HIS A 1 260 ? 32.938 -10.305 -0.679 1 94.69 260 HIS A N 1
ATOM 2109 C CA . HIS A 1 260 ? 33.031 -10.961 0.62 1 94.69 260 HIS A CA 1
ATOM 2110 C C . HIS A 1 260 ? 31.844 -11.883 0.857 1 94.69 260 HIS A C 1
ATOM 2112 O O . HIS A 1 260 ? 30.875 -11.883 0.08 1 94.69 260 HIS A O 1
ATOM 2118 N N . SER A 1 261 ? 31.969 -12.648 1.931 1 95.88 261 SER A N 1
ATOM 2119 C CA . SER A 1 261 ? 30.859 -13.477 2.389 1 95.88 261 SER A CA 1
ATOM 2120 C C . SER A 1 261 ? 30.328 -13 3.736 1 95.88 261 SER A C 1
ATOM 2122 O O . SER A 1 261 ? 31.109 -12.609 4.609 1 95.88 261 SER A O 1
ATOM 2124 N N . VAL A 1 262 ? 29.031 -13.016 3.826 1 97.31 262 VAL A N 1
ATOM 2125 C CA . VAL A 1 262 ? 28.391 -12.648 5.09 1 97.31 262 VAL A CA 1
ATOM 2126 C C . VAL A 1 262 ? 28.188 -13.898 5.945 1 97.31 262 VAL A C 1
ATOM 2128 O O . VAL A 1 262 ? 27.688 -14.914 5.461 1 97.31 262 VAL A O 1
ATOM 2131 N N . THR A 1 263 ? 28.516 -13.805 7.246 1 97.88 263 THR A N 1
ATOM 2132 C CA . THR A 1 263 ? 28.438 -14.992 8.094 1 97.88 263 THR A CA 1
ATOM 2133 C C . THR A 1 263 ? 27.359 -14.828 9.148 1 97.88 263 THR A C 1
ATOM 2135 O O . THR A 1 263 ? 26.938 -15.805 9.773 1 97.88 263 THR A O 1
ATOM 2138 N N . LYS A 1 264 ? 26.969 -13.594 9.352 1 98.31 264 LYS A N 1
ATOM 2139 C CA . LYS A 1 264 ? 25.922 -13.336 10.336 1 98.31 264 LYS A CA 1
ATOM 2140 C C . LYS A 1 264 ? 25.234 -12.008 10.07 1 98.31 264 LYS A C 1
ATOM 2142 O O . LYS A 1 264 ? 25.875 -11.039 9.648 1 98.31 264 LYS A O 1
ATOM 2147 N N . VAL A 1 265 ? 23.922 -11.93 10.305 1 98.44 265 VAL A N 1
ATOM 2148 C CA . VAL A 1 265 ? 23.156 -10.695 10.219 1 98.44 265 VAL A CA 1
ATOM 2149 C C . VAL A 1 265 ? 22.578 -10.359 11.594 1 98.44 265 VAL A C 1
ATOM 2151 O O . VAL A 1 265 ? 21.828 -11.156 12.172 1 98.44 265 VAL A O 1
ATOM 2154 N N . ASN A 1 266 ? 22.969 -9.227 12.102 1 98.19 266 ASN A N 1
ATOM 2155 C CA . ASN A 1 266 ? 22.422 -8.711 13.352 1 98.19 266 ASN A CA 1
ATOM 2156 C C . ASN A 1 266 ? 21.312 -7.684 13.102 1 98.19 266 ASN A C 1
ATOM 2158 O O . ASN A 1 266 ? 21 -7.379 11.945 1 98.19 266 ASN A O 1
ATOM 2162 N N . LYS A 1 267 ? 20.703 -7.215 14.188 1 97.19 267 LYS A N 1
ATOM 2163 C CA . LYS A 1 267 ? 19.641 -6.227 14.094 1 97.19 267 LYS A CA 1
ATOM 2164 C C . LYS A 1 267 ? 20.125 -4.949 13.414 1 97.19 267 LYS A C 1
ATOM 2166 O O . LYS A 1 267 ? 19.406 -4.352 12.617 1 97.19 267 LYS A O 1
ATOM 2171 N N . ASP A 1 268 ? 21.406 -4.59 13.688 1 97.88 268 ASP A N 1
ATOM 2172 C CA . ASP A 1 268 ? 21.875 -3.293 13.211 1 97.88 268 ASP A CA 1
ATOM 2173 C C . ASP A 1 268 ? 23.219 -3.418 12.508 1 97.88 268 ASP A C 1
ATOM 2175 O O . ASP A 1 268 ? 23.953 -2.432 12.375 1 97.88 268 ASP A O 1
ATOM 2179 N N . SER A 1 269 ? 23.578 -4.676 12.109 1 98.44 269 SER A N 1
ATOM 2180 C CA . SER A 1 269 ? 24.859 -4.848 11.453 1 98.44 269 SER A CA 1
ATOM 2181 C C . SER A 1 269 ? 24.953 -6.211 10.773 1 98.44 269 SER A C 1
ATOM 2183 O O . SER A 1 269 ? 24.109 -7.074 10.977 1 98.44 269 SER A O 1
ATOM 2185 N N . ILE A 1 270 ? 25.953 -6.359 9.969 1 98.38 270 ILE A N 1
ATOM 2186 C CA . ILE A 1 270 ? 26.297 -7.668 9.422 1 98.38 270 ILE A CA 1
ATOM 2187 C C . ILE A 1 270 ? 27.75 -8.008 9.758 1 98.38 270 ILE A C 1
ATOM 2189 O O . ILE A 1 270 ? 28.562 -7.105 9.953 1 98.38 270 ILE A O 1
ATOM 2193 N N . ILE A 1 271 ? 28.016 -9.266 9.82 1 98.56 271 ILE A N 1
ATOM 2194 C CA . ILE A 1 271 ? 29.375 -9.75 10.062 1 98.56 271 ILE A CA 1
ATOM 2195 C C . ILE A 1 271 ? 29.891 -10.469 8.82 1 98.56 271 ILE A C 1
ATOM 2197 O O . ILE A 1 271 ? 29.203 -11.312 8.25 1 98.56 271 ILE A O 1
ATOM 2201 N N . LEU A 1 272 ? 31.078 -10.133 8.43 1 97.88 272 LEU A N 1
ATOM 2202 C CA . LEU A 1 272 ? 31.703 -10.742 7.262 1 97.88 272 LEU A CA 1
ATOM 2203 C C . LEU A 1 272 ? 32.562 -11.945 7.668 1 97.88 272 LEU A C 1
ATOM 2205 O O . LEU A 1 272 ? 32.75 -12.195 8.859 1 97.88 272 LEU A O 1
ATOM 2209 N N . GLU A 1 273 ? 32.969 -12.688 6.688 1 96.38 273 GLU A N 1
ATOM 2210 C CA . GLU A 1 273 ? 33.75 -13.898 6.91 1 96.38 273 GLU A CA 1
ATOM 2211 C C . GLU A 1 273 ? 35.062 -13.586 7.625 1 96.38 273 GLU A C 1
ATOM 2213 O O . GLU A 1 273 ? 35.531 -14.383 8.43 1 96.38 273 GLU A O 1
ATOM 2218 N N . ASP A 1 274 ? 35.656 -12.406 7.434 1 95.56 274 ASP A N 1
ATOM 2219 C CA . ASP A 1 274 ? 36.938 -12.031 8.047 1 95.56 274 ASP A CA 1
ATOM 2220 C C . ASP A 1 274 ? 36.719 -11.477 9.461 1 95.56 274 ASP A C 1
ATOM 2222 O O . ASP A 1 274 ? 37.656 -11.047 10.109 1 95.56 274 ASP A O 1
ATOM 2226 N N . GLY A 1 275 ? 35.5 -11.383 9.875 1 95.5 275 GLY A N 1
ATOM 2227 C CA . GLY A 1 275 ? 35.188 -10.945 11.227 1 95.5 275 GLY A CA 1
ATOM 2228 C C . GLY A 1 275 ? 34.781 -9.477 11.305 1 95.5 275 GLY A C 1
ATOM 2229 O O . GLY A 1 275 ? 34.312 -9.016 12.336 1 95.5 275 GLY A O 1
ATOM 2230 N N . SER A 1 276 ? 34.969 -8.781 10.242 1 96.88 276 SER A N 1
ATOM 2231 C CA . SER A 1 276 ? 34.594 -7.363 10.242 1 96.88 276 SER A CA 1
ATOM 2232 C C . SER A 1 276 ? 33.094 -7.18 10.359 1 96.88 276 SER A C 1
ATOM 2234 O O . SER A 1 276 ? 32.312 -7.996 9.859 1 96.88 276 SER A O 1
ATOM 2236 N N . GLU A 1 277 ? 32.75 -6.098 11.078 1 97.94 277 GLU A N 1
ATOM 2237 C CA . GLU A 1 277 ? 31.359 -5.758 11.281 1 97.94 277 GLU A CA 1
ATOM 2238 C C . GLU A 1 277 ? 30.984 -4.488 10.516 1 97.94 277 GLU A C 1
ATOM 2240 O O . GLU A 1 277 ? 31.719 -3.504 10.539 1 97.94 277 GLU A O 1
ATOM 2245 N N . ILE A 1 278 ? 29.922 -4.492 9.828 1 98.06 278 ILE A N 1
ATOM 2246 C CA . ILE A 1 278 ? 29.422 -3.34 9.086 1 98.06 278 ILE A CA 1
ATOM 2247 C C . ILE A 1 278 ? 28.094 -2.887 9.672 1 98.06 278 ILE A C 1
ATOM 2249 O O . ILE A 1 278 ? 27.062 -3.543 9.484 1 98.06 278 ILE A O 1
ATOM 2253 N N . PRO A 1 279 ? 28.094 -1.803 10.406 1 98.38 279 PRO A N 1
ATOM 2254 C CA . PRO A 1 279 ? 26.812 -1.24 10.859 1 98.38 279 PRO A CA 1
ATOM 2255 C C . PRO A 1 279 ? 25.938 -0.758 9.703 1 98.38 279 PRO A C 1
ATOM 2257 O O . PRO A 1 279 ? 26.453 -0.137 8.766 1 98.38 279 PRO A O 1
ATOM 2260 N N . CYS A 1 280 ? 24.656 -1.124 9.727 1 98.25 280 CYS A N 1
ATOM 2261 C CA . CYS A 1 280 ? 23.781 -0.734 8.633 1 98.25 280 CYS A CA 1
ATOM 2262 C C . CYS A 1 280 ? 22.328 -0.681 9.094 1 98.25 280 CYS A C 1
ATOM 2264 O O . CYS A 1 280 ? 21.984 -1.235 10.141 1 98.25 280 CYS A O 1
ATOM 2266 N N . GLY A 1 281 ? 21.531 0.058 8.352 1 97.81 281 GLY A N 1
ATOM 2267 C CA . GLY A 1 281 ? 20.141 0.264 8.727 1 97.81 281 GLY A CA 1
ATOM 2268 C C . GLY A 1 281 ? 19.188 -0.679 8.023 1 97.81 281 GLY A C 1
ATOM 2269 O O . GLY A 1 281 ? 18.047 -0.839 8.445 1 97.81 281 GLY A O 1
ATOM 2270 N N . LEU A 1 282 ? 19.656 -1.293 6.984 1 97.81 282 LEU A N 1
ATOM 2271 C CA . LEU A 1 282 ? 18.844 -2.213 6.195 1 97.81 282 LEU A CA 1
ATOM 2272 C C . LEU A 1 282 ? 19.719 -3.24 5.484 1 97.81 282 LEU A C 1
ATOM 2274 O O . LEU A 1 282 ? 20.766 -2.893 4.93 1 97.81 282 LEU A O 1
ATOM 2278 N N . VAL A 1 283 ? 19.328 -4.488 5.598 1 98.69 283 VAL A N 1
ATOM 2279 C CA . VAL A 1 283 ? 19.969 -5.566 4.855 1 98.69 283 VAL A CA 1
ATOM 2280 C C . VAL A 1 283 ? 18.953 -6.246 3.941 1 98.69 283 VAL A C 1
ATOM 2282 O O . VAL A 1 283 ? 17.969 -6.82 4.414 1 98.69 283 VAL A O 1
ATOM 2285 N N . VAL A 1 284 ? 19.125 -6.121 2.686 1 98.38 284 VAL A N 1
ATOM 2286 C CA . VAL A 1 284 ? 18.312 -6.855 1.719 1 98.38 284 VAL A CA 1
ATOM 2287 C C . VAL A 1 284 ? 19.062 -8.109 1.272 1 98.38 284 VAL A C 1
ATOM 2289 O O . VAL A 1 284 ? 20.156 -8.031 0.721 1 98.38 284 VAL A O 1
ATOM 2292 N N . TRP A 1 285 ? 18.453 -9.234 1.551 1 98.06 285 TRP A N 1
ATOM 2293 C CA . TRP A 1 285 ? 19.031 -10.539 1.254 1 98.06 285 TRP A CA 1
ATOM 2294 C C . TRP A 1 285 ? 18.469 -11.102 -0.051 1 98.06 285 TRP A C 1
ATOM 2296 O O . TRP A 1 285 ? 17.344 -11.594 -0.089 1 98.06 285 TRP A O 1
ATOM 2306 N N . SER A 1 286 ? 19.188 -10.984 -1.067 1 93.81 286 SER A N 1
ATOM 2307 C CA . SER A 1 286 ? 18.812 -11.438 -2.4 1 93.81 286 SER A CA 1
ATOM 2308 C C . SER A 1 286 ? 19.797 -12.461 -2.945 1 93.81 286 SER A C 1
ATOM 2310 O O . SER A 1 286 ? 20.625 -12.133 -3.809 1 93.81 286 SER A O 1
ATOM 2312 N N . THR A 1 287 ? 19.719 -13.625 -2.492 1 90.12 287 THR A N 1
ATOM 2313 C CA . THR A 1 287 ? 20.672 -14.672 -2.836 1 90.12 287 THR A CA 1
ATOM 2314 C C . THR A 1 287 ? 20 -15.789 -3.621 1 90.12 287 THR A C 1
ATOM 2316 O O . THR A 1 287 ? 18.906 -15.602 -4.16 1 90.12 287 THR A O 1
ATOM 2319 N N . GLY A 1 288 ? 20.641 -16.969 -3.752 1 86.94 288 GLY A N 1
ATOM 2320 C CA . GLY A 1 288 ? 20.172 -18.094 -4.547 1 86.94 288 GLY A CA 1
ATOM 2321 C C . GLY A 1 288 ? 18.828 -18.625 -4.09 1 86.94 288 GLY A C 1
ATOM 2322 O O . GLY A 1 288 ? 18.156 -17.984 -3.27 1 86.94 288 GLY A O 1
ATOM 2323 N N . LEU A 1 289 ? 18.375 -19.641 -4.676 1 91.19 289 LEU A N 1
ATOM 2324 C CA . LEU A 1 289 ? 17.031 -20.156 -4.484 1 91.19 289 LEU A CA 1
ATOM 2325 C C . LEU A 1 289 ? 17.031 -21.375 -3.553 1 91.19 289 LEU A C 1
ATOM 2327 O O . LEU A 1 289 ? 18.031 -22.109 -3.494 1 91.19 289 LEU A O 1
ATOM 2331 N N . ALA A 1 290 ? 16.047 -21.516 -2.775 1 94.5 290 ALA A N 1
ATOM 2332 C CA . ALA A 1 290 ? 15.742 -22.656 -1.925 1 94.5 290 ALA A CA 1
ATOM 2333 C C . ALA A 1 290 ? 14.305 -23.125 -2.141 1 94.5 290 ALA A C 1
ATOM 2335 O O . ALA A 1 290 ? 13.453 -22.359 -2.586 1 94.5 290 ALA A O 1
ATOM 2336 N N . PRO A 1 291 ? 14.062 -24.422 -1.905 1 95.94 291 PRO A N 1
ATOM 2337 C CA . PRO A 1 291 ? 12.703 -24.922 -2.111 1 95.94 291 PRO A CA 1
ATOM 2338 C C . PRO A 1 291 ? 11.703 -24.375 -1.096 1 95.94 291 PRO A C 1
ATOM 2340 O O . PRO A 1 291 ? 12.086 -24.047 0.033 1 95.94 291 PRO A O 1
ATOM 2343 N N . ARG A 1 292 ? 10.492 -24.219 -1.511 1 96.06 292 ARG A N 1
ATOM 2344 C CA . ARG A 1 292 ? 9.406 -23.953 -0.567 1 96.06 292 ARG A CA 1
ATOM 2345 C C . ARG A 1 292 ? 9.133 -25.188 0.303 1 96.06 292 ARG A C 1
ATOM 2347 O O . ARG A 1 292 ? 9.461 -26.312 -0.079 1 96.06 292 ARG A O 1
ATOM 2354 N N . SER A 1 293 ? 8.477 -24.922 1.446 1 95.31 293 SER A N 1
ATOM 2355 C CA . SER A 1 293 ? 8.203 -26 2.4 1 95.31 293 SER A CA 1
ATOM 2356 C C . SER A 1 293 ? 7.398 -27.109 1.757 1 95.31 293 SER A C 1
ATOM 2358 O O . SER A 1 293 ? 7.641 -28.297 2.025 1 95.31 293 SER A O 1
ATOM 2360 N N . PHE A 1 294 ? 6.441 -26.844 0.932 1 97.75 294 PHE A N 1
ATOM 2361 C CA . PHE A 1 294 ? 5.605 -27.844 0.278 1 97.75 294 PHE A CA 1
ATOM 2362 C C . PHE A 1 294 ? 6.449 -28.797 -0.566 1 97.75 294 PHE A C 1
ATOM 2364 O O . PHE A 1 294 ? 6.414 -30 -0.367 1 97.75 294 PHE A O 1
ATOM 2371 N N . THR A 1 295 ? 7.25 -28.234 -1.5 1 97.62 295 THR A N 1
ATOM 2372 C CA . THR A 1 295 ? 8.07 -29.047 -2.385 1 97.62 295 THR A CA 1
ATOM 2373 C C . THR A 1 295 ? 9.109 -29.828 -1.586 1 97.62 295 THR A C 1
ATOM 2375 O O . THR A 1 295 ? 9.383 -31 -1.879 1 97.62 295 THR A O 1
ATOM 2378 N N . ALA A 1 296 ? 9.688 -29.188 -0.576 1 96.25 296 ALA A N 1
ATOM 2379 C CA . ALA A 1 296 ? 10.695 -29.828 0.262 1 96.25 296 ALA A CA 1
ATOM 2380 C C . ALA A 1 296 ? 10.125 -31.047 0.979 1 96.25 296 ALA A C 1
ATOM 2382 O O . ALA A 1 296 ? 10.836 -32.031 1.212 1 96.25 296 ALA A O 1
ATOM 2383 N N . SER A 1 297 ? 8.867 -31.047 1.308 1 96.5 297 SER A N 1
ATOM 2384 C CA . SER A 1 297 ? 8.25 -32.062 2.131 1 96.5 297 SER A CA 1
ATOM 2385 C C . SER A 1 297 ? 7.809 -33.25 1.284 1 96.5 297 SER A C 1
ATOM 2387 O O . SER A 1 297 ? 7.492 -34.344 1.817 1 96.5 297 SER A O 1
ATOM 2389 N N . LEU A 1 298 ? 7.77 -33.156 -0.005 1 96.88 298 LEU A N 1
ATOM 2390 C CA . LEU A 1 298 ? 7.277 -34.219 -0.875 1 96.88 298 LEU A CA 1
ATOM 2391 C C . LEU A 1 298 ? 8.297 -35.344 -0.985 1 96.88 298 LEU A C 1
ATOM 2393 O O . LEU A 1 298 ? 9.492 -35.094 -1.118 1 96.88 298 LEU A O 1
ATOM 2397 N N . ASP A 1 299 ? 7.809 -36.562 -0.814 1 94.81 299 ASP A N 1
ATOM 2398 C CA . ASP A 1 299 ? 8.664 -37.719 -0.997 1 94.81 299 ASP A CA 1
ATOM 2399 C C . ASP A 1 299 ? 8.719 -38.125 -2.465 1 94.81 299 ASP A C 1
ATOM 2401 O O . ASP A 1 299 ? 8.203 -39.188 -2.834 1 94.81 299 ASP A O 1
ATOM 2405 N N . LEU A 1 300 ? 9.297 -37.375 -3.297 1 96.81 300 LEU A N 1
ATOM 2406 C CA . LEU A 1 300 ? 9.477 -37.531 -4.734 1 96.81 300 LEU A CA 1
ATOM 2407 C C . LEU A 1 300 ? 10.922 -37.25 -5.133 1 96.81 300 LEU A C 1
ATOM 2409 O O . LEU A 1 300 ? 11.664 -36.594 -4.395 1 96.81 300 LEU A O 1
ATOM 2413 N N . PRO A 1 301 ? 11.375 -37.781 -6.246 1 97.25 301 PRO A N 1
ATOM 2414 C CA . PRO A 1 301 ? 12.758 -37.562 -6.668 1 97.25 301 PRO A CA 1
ATOM 2415 C C . PRO A 1 301 ? 13.078 -36.062 -6.84 1 97.25 301 PRO A C 1
ATOM 2417 O O . PRO A 1 301 ? 12.297 -35.312 -7.441 1 97.25 301 PRO A O 1
ATOM 2420 N N . LYS A 1 302 ? 14.234 -35.688 -6.301 1 97.5 302 LYS A N 1
ATOM 2421 C CA . LYS A 1 302 ? 14.703 -34.312 -6.352 1 97.5 302 LYS A CA 1
ATOM 2422 C C . LYS A 1 302 ? 16.188 -34.25 -6.688 1 97.5 302 LYS A C 1
ATOM 2424 O O . LYS A 1 302 ? 16.922 -35.219 -6.512 1 97.5 302 LYS A O 1
ATOM 2429 N N . ASN A 1 303 ? 16.578 -33.125 -7.242 1 96.19 303 ASN A N 1
ATOM 2430 C CA . ASN A 1 303 ? 18 -32.906 -7.477 1 96.19 303 ASN A CA 1
ATOM 2431 C C . ASN A 1 303 ? 18.703 -32.344 -6.242 1 96.19 303 ASN A C 1
ATOM 2433 O O . ASN A 1 303 ? 18.109 -32.281 -5.164 1 96.19 303 ASN A O 1
ATOM 2437 N N . LYS A 1 304 ? 19.938 -31.953 -6.359 1 92.12 304 LYS A N 1
ATOM 2438 C CA . LYS A 1 304 ? 20.734 -31.469 -5.242 1 92.12 304 LYS A CA 1
ATOM 2439 C C . LYS A 1 304 ? 20.172 -30.156 -4.695 1 92.12 304 LYS A C 1
ATOM 2441 O O . LYS A 1 304 ? 20.281 -29.891 -3.5 1 92.12 304 LYS A O 1
ATOM 2446 N N . ALA A 1 305 ? 19.562 -29.406 -5.578 1 91.44 305 ALA A N 1
ATOM 2447 C CA . ALA A 1 305 ? 18.969 -28.125 -5.188 1 91.44 305 ALA A CA 1
ATOM 2448 C C . ALA A 1 305 ? 17.562 -28.297 -4.633 1 91.44 305 ALA A C 1
ATOM 2450 O O . ALA A 1 305 ? 16.859 -27.312 -4.367 1 91.44 305 ALA A O 1
ATOM 2451 N N . GLN A 1 306 ? 17.141 -29.531 -4.535 1 94.81 306 GLN A N 1
ATOM 2452 C CA . GLN A 1 306 ? 15.844 -29.906 -3.965 1 94.81 306 GLN A CA 1
ATOM 2453 C C . GLN A 1 306 ? 14.695 -29.5 -4.887 1 94.81 306 GLN A C 1
ATOM 2455 O O . GLN A 1 306 ? 13.602 -29.188 -4.418 1 94.81 306 GLN A O 1
ATOM 2460 N N . GLN A 1 307 ? 14.945 -29.422 -6.117 1 97.31 307 GLN A N 1
ATOM 2461 C CA . GLN A 1 307 ? 13.914 -29.25 -7.129 1 97.31 307 GLN A CA 1
ATOM 2462 C C . GLN A 1 307 ? 13.32 -30.594 -7.543 1 97.31 307 GLN A C 1
ATOM 2464 O O . GLN A 1 307 ? 14.039 -31.594 -7.656 1 97.31 307 GLN A O 1
ATOM 2469 N N . LEU A 1 308 ? 12.062 -30.625 -7.793 1 98.25 308 LEU A N 1
ATOM 2470 C CA . LEU A 1 308 ? 11.43 -31.844 -8.289 1 98.25 308 LEU A CA 1
ATOM 2471 C C . LEU A 1 308 ? 11.977 -32.219 -9.656 1 98.25 308 LEU A C 1
ATOM 2473 O O . LEU A 1 308 ? 12.094 -31.375 -10.539 1 98.25 308 LEU A O 1
ATOM 2477 N N . LEU A 1 309 ? 12.312 -33.5 -9.797 1 98.31 309 LEU A N 1
ATOM 2478 C CA . LEU A 1 309 ? 12.797 -33.969 -11.086 1 98.31 309 LEU A CA 1
ATOM 2479 C C . LEU A 1 309 ? 11.633 -34.312 -12.016 1 98.31 309 LEU A C 1
ATOM 2481 O O . LEU A 1 309 ? 10.695 -35 -11.609 1 98.31 309 LEU A O 1
ATOM 2485 N N . VAL A 1 310 ? 11.688 -33.812 -13.242 1 98.25 310 VAL A N 1
ATOM 2486 C CA . VAL A 1 310 ? 10.648 -34.062 -14.234 1 98.25 310 VAL A CA 1
ATOM 2487 C C . VAL A 1 310 ? 11.273 -34.594 -15.523 1 98.25 310 VAL A C 1
ATOM 2489 O O . VAL A 1 310 ? 12.477 -34.438 -15.742 1 98.25 310 VAL A O 1
ATOM 2492 N N . ASP A 1 311 ? 10.477 -35.25 -16.328 1 96.94 311 ASP A N 1
ATOM 2493 C CA . ASP A 1 311 ? 10.953 -35.719 -17.625 1 96.94 311 ASP A CA 1
ATOM 2494 C C . ASP A 1 311 ? 10.859 -34.594 -18.672 1 96.94 311 ASP A C 1
ATOM 2496 O O . ASP A 1 311 ? 10.594 -33.469 -18.328 1 96.94 311 ASP A O 1
ATOM 2500 N N . ASP A 1 312 ? 11.062 -34.906 -19.922 1 95.88 312 ASP A N 1
ATOM 2501 C CA . ASP A 1 312 ? 11.117 -33.906 -21 1 95.88 312 ASP A CA 1
ATOM 2502 C C . ASP A 1 312 ? 9.727 -33.406 -21.344 1 95.88 312 ASP A C 1
ATOM 2504 O O . ASP A 1 312 ? 9.578 -32.469 -22.141 1 95.88 312 ASP A O 1
ATOM 2508 N N . HIS A 1 313 ? 8.719 -34.031 -20.781 1 96.81 313 HIS A N 1
ATOM 2509 C CA . HIS A 1 313 ? 7.348 -33.562 -20.969 1 96.81 313 HIS A CA 1
ATOM 2510 C C . HIS A 1 313 ? 6.832 -32.875 -19.688 1 96.81 313 HIS A C 1
ATOM 2512 O O . HIS A 1 313 ? 5.625 -32.688 -19.547 1 96.81 313 HIS A O 1
ATOM 2518 N N . LEU A 1 314 ? 7.75 -32.594 -18.719 1 98.12 314 LEU A N 1
ATOM 2519 C CA . LEU A 1 314 ? 7.535 -31.844 -17.484 1 98.12 314 LEU A CA 1
ATOM 2520 C C . LEU A 1 314 ? 6.688 -32.656 -16.5 1 98.12 314 LEU A C 1
ATOM 2522 O O . LEU A 1 314 ? 6.047 -32.094 -15.617 1 98.12 314 LEU A O 1
ATOM 2526 N N . ARG A 1 315 ? 6.637 -34 -16.703 1 97.94 315 ARG A N 1
ATOM 2527 C CA . ARG A 1 315 ? 5.965 -34.906 -15.781 1 97.94 315 ARG A CA 1
ATOM 2528 C C . ARG A 1 315 ? 6.879 -35.281 -14.609 1 97.94 315 ARG A C 1
ATOM 2530 O O . ARG A 1 315 ? 8.055 -35.594 -14.812 1 97.94 315 ARG A O 1
ATOM 2537 N N . VAL A 1 316 ? 6.301 -35.156 -13.445 1 98.31 316 VAL A N 1
ATOM 2538 C CA . VAL A 1 316 ? 7.074 -35.5 -12.25 1 98.31 316 VAL A CA 1
ATOM 2539 C C . VAL A 1 316 ? 7.484 -36.969 -12.297 1 98.31 316 VAL A C 1
ATOM 2541 O O . VAL A 1 316 ? 6.676 -37.844 -12.641 1 98.31 316 VAL A O 1
ATOM 2544 N N . LYS A 1 317 ? 8.68 -37.25 -11.867 1 96.81 317 LYS A N 1
ATOM 2545 C CA . LYS A 1 317 ? 9.203 -38.625 -11.914 1 96.81 317 LYS A CA 1
ATOM 2546 C C . LYS A 1 317 ? 8.57 -39.5 -10.828 1 96.81 317 LYS A C 1
ATOM 2548 O O . LYS A 1 317 ? 8.227 -39 -9.75 1 96.81 317 LYS A O 1
ATOM 2553 N N . ASN A 1 318 ? 8.414 -40.781 -11.148 1 93.81 318 ASN A N 1
ATOM 2554 C CA . ASN A 1 318 ? 7.973 -41.812 -10.227 1 93.81 318 ASN A CA 1
ATOM 2555 C C . ASN A 1 318 ? 6.5 -41.656 -9.859 1 93.81 318 ASN A C 1
ATOM 2557 O O . ASN A 1 318 ? 6.109 -41.875 -8.719 1 93.81 318 ASN A O 1
ATOM 2561 N N . ILE A 1 319 ? 5.785 -41.062 -10.688 1 93.94 319 ILE A N 1
ATOM 2562 C CA . ILE A 1 319 ? 4.328 -41.031 -10.617 1 93.94 319 ILE A CA 1
ATOM 2563 C C . ILE A 1 319 ? 3.746 -41.969 -11.672 1 93.94 319 ILE A C 1
ATOM 2565 O O . ILE A 1 319 ? 3.793 -41.688 -12.867 1 93.94 319 ILE A O 1
ATOM 2569 N N . PRO A 1 320 ? 3.195 -43.031 -11.344 1 89.44 320 PRO A N 1
ATOM 2570 C CA . PRO A 1 320 ? 2.84 -44.094 -12.281 1 89.44 320 PRO A CA 1
ATOM 2571 C C . PRO A 1 320 ? 1.821 -43.656 -13.328 1 89.44 320 PRO A C 1
ATOM 2573 O O . PRO A 1 320 ? 1.882 -44.094 -14.484 1 89.44 320 PRO A O 1
ATOM 2576 N N . ASP A 1 321 ? 0.872 -42.781 -12.977 1 91.19 321 ASP A N 1
ATOM 2577 C CA . ASP A 1 321 ? -0.218 -42.469 -13.891 1 91.19 321 ASP A CA 1
ATOM 2578 C C . ASP A 1 321 ? 0.064 -41.156 -14.656 1 91.19 321 ASP A C 1
ATOM 2580 O O . ASP A 1 321 ? -0.79 -40.656 -15.398 1 91.19 321 ASP A O 1
ATOM 2584 N N . ASN A 1 322 ? 1.213 -40.562 -14.477 1 91.62 322 ASN A N 1
ATOM 2585 C CA . ASN A 1 322 ? 1.672 -39.375 -15.203 1 91.62 322 ASN A CA 1
ATOM 2586 C C . ASN A 1 322 ? 0.675 -38.219 -15.086 1 91.62 322 ASN A C 1
ATOM 2588 O O . ASN A 1 322 ? 0.431 -37.5 -16.062 1 91.62 322 ASN A O 1
ATOM 2592 N N . THR A 1 323 ? 0.069 -38 -13.922 1 95.38 323 THR A N 1
ATOM 2593 C CA . THR A 1 323 ? -0.994 -37.031 -13.734 1 95.38 323 THR A CA 1
ATOM 2594 C C . THR A 1 323 ? -0.454 -35.75 -13.062 1 95.38 323 THR A C 1
ATOM 2596 O O . THR A 1 323 ? -1.168 -34.75 -12.938 1 95.38 323 THR A O 1
ATOM 2599 N N . ILE A 1 324 ? 0.812 -35.812 -12.695 1 98.25 324 ILE A N 1
ATOM 2600 C CA . ILE A 1 324 ? 1.374 -34.719 -11.945 1 98.25 324 ILE A CA 1
ATOM 2601 C C . ILE A 1 324 ? 2.521 -34.094 -12.734 1 98.25 324 ILE A C 1
ATOM 2603 O O . ILE A 1 324 ? 3.439 -34.781 -13.164 1 98.25 324 ILE A O 1
ATOM 2607 N N . PHE A 1 325 ? 2.436 -32.812 -12.922 1 98.69 325 PHE A N 1
ATOM 2608 C CA . PHE A 1 325 ? 3.443 -32 -13.617 1 98.69 325 PHE A CA 1
ATOM 2609 C C . PHE A 1 325 ? 4.066 -30.984 -12.672 1 98.69 325 PHE A C 1
ATOM 2611 O O . PHE A 1 325 ? 3.42 -30.531 -11.727 1 98.69 325 PHE A O 1
ATOM 2618 N N . ALA A 1 326 ? 5.32 -30.656 -12.867 1 98.75 326 ALA A N 1
ATOM 2619 C CA . ALA A 1 326 ? 5.988 -29.594 -12.133 1 98.75 326 ALA A CA 1
ATOM 2620 C C . ALA A 1 326 ? 6.738 -28.656 -13.078 1 98.75 326 ALA A C 1
ATOM 2622 O O . ALA A 1 326 ? 7.375 -29.125 -14.031 1 98.75 326 ALA A O 1
ATOM 2623 N N . ILE A 1 327 ? 6.613 -27.359 -12.836 1 98.56 327 ILE A N 1
ATOM 2624 C CA . ILE A 1 327 ? 7.164 -26.359 -13.742 1 98.56 327 ILE A CA 1
ATOM 2625 C C . ILE A 1 327 ? 7.711 -25.188 -12.938 1 98.56 327 ILE A C 1
ATOM 2627 O O . ILE A 1 327 ? 7.32 -24.969 -11.789 1 98.56 327 ILE A O 1
ATOM 2631 N N . GLY A 1 328 ? 8.609 -24.375 -13.578 1 97.62 328 GLY A N 1
ATOM 2632 C CA . GLY A 1 328 ? 9.195 -23.219 -12.938 1 97.62 328 GLY A CA 1
ATOM 2633 C C . GLY A 1 328 ? 10.344 -23.547 -12.008 1 97.62 328 GLY A C 1
ATOM 2634 O O . GLY A 1 328 ? 11.008 -24.578 -12.188 1 97.62 328 GLY A O 1
ATOM 2635 N N . ASP A 1 329 ? 10.539 -22.703 -11.047 1 96.75 329 ASP A N 1
ATOM 2636 C CA . ASP A 1 329 ? 11.734 -22.75 -10.211 1 96.75 329 ASP A CA 1
ATOM 2637 C C . ASP A 1 329 ? 11.688 -23.953 -9.258 1 96.75 329 ASP A C 1
ATOM 2639 O O . ASP A 1 329 ? 12.711 -24.328 -8.68 1 96.75 329 ASP A O 1
ATOM 2643 N N . CYS A 1 330 ? 10.57 -24.594 -9.094 1 98.19 330 CYS A N 1
ATOM 2644 C CA . CYS A 1 330 ? 10.469 -25.688 -8.141 1 98.19 330 CYS A CA 1
ATOM 2645 C C . CYS A 1 330 ? 10.82 -27.016 -8.797 1 98.19 330 CYS A C 1
ATOM 2647 O O . CYS A 1 330 ? 10.82 -28.062 -8.141 1 98.19 330 CYS A O 1
ATOM 2649 N N . SER A 1 331 ? 11.172 -27 -10.07 1 97.88 331 SER A N 1
ATOM 2650 C CA . SER A 1 331 ? 11.414 -28.25 -10.781 1 97.88 331 SER A CA 1
ATOM 2651 C C . SER A 1 331 ? 12.625 -28.125 -11.711 1 97.88 331 SER A C 1
ATOM 2653 O O . SER A 1 331 ? 13.109 -27.031 -11.969 1 97.88 331 SER A O 1
ATOM 2655 N N . SER A 1 332 ? 13.141 -29.266 -12.086 1 97.25 332 SER A N 1
ATOM 2656 C CA . SER A 1 332 ? 14.266 -29.344 -13.008 1 97.25 332 SER A CA 1
ATOM 2657 C C . SER A 1 332 ? 14.133 -30.547 -13.938 1 97.25 332 SER A C 1
ATOM 2659 O O . SER A 1 332 ? 13.828 -31.656 -13.492 1 97.25 332 SER A O 1
ATOM 2661 N N . ILE A 1 333 ? 14.273 -30.297 -15.211 1 96.19 333 ILE A N 1
ATOM 2662 C CA . ILE A 1 333 ? 14.289 -31.391 -16.172 1 96.19 333 ILE A CA 1
ATOM 2663 C C . ILE A 1 333 ? 15.547 -32.219 -15.977 1 96.19 333 ILE A C 1
ATOM 2665 O O . ILE A 1 333 ? 16.656 -31.719 -16.078 1 96.19 333 ILE A O 1
ATOM 2669 N N . GLU A 1 334 ? 15.438 -33.406 -15.773 1 91.88 334 GLU A N 1
ATOM 2670 C CA . GLU A 1 334 ? 16.531 -34.281 -15.406 1 91.88 334 GLU A CA 1
ATOM 2671 C C . GLU A 1 334 ? 17.609 -34.312 -16.484 1 91.88 334 GLU A C 1
ATOM 2673 O O . GLU A 1 334 ? 18.812 -34.219 -16.188 1 91.88 334 GLU A O 1
ATOM 2678 N N . THR A 1 335 ? 17.219 -34.375 -17.719 1 89 335 THR A N 1
ATOM 2679 C CA . THR A 1 335 ? 18.156 -34.531 -18.844 1 89 335 THR A CA 1
ATOM 2680 C C . THR A 1 335 ? 18.75 -33.188 -19.25 1 89 335 THR A C 1
ATOM 2682 O O . THR A 1 335 ? 19.844 -33.156 -19.812 1 89 335 THR A O 1
ATOM 2685 N N . ALA A 1 336 ? 18.047 -32.125 -19.016 1 87.31 336 ALA A N 1
ATOM 2686 C CA . ALA A 1 336 ? 18.469 -30.812 -19.469 1 87.31 336 ALA A CA 1
ATOM 2687 C C . ALA A 1 336 ? 18.016 -29.719 -18.5 1 87.31 336 ALA A C 1
ATOM 2689 O O . ALA A 1 336 ? 17 -29.062 -18.719 1 87.31 336 ALA A O 1
ATOM 2690 N N . PRO A 1 337 ? 18.859 -29.484 -17.594 1 86.75 337 PRO A N 1
ATOM 2691 C CA . PRO A 1 337 ? 18.484 -28.422 -16.641 1 86.75 337 PRO A CA 1
ATOM 2692 C C . PRO A 1 337 ? 18.484 -27.031 -17.266 1 86.75 337 PRO A C 1
ATOM 2694 O O . PRO A 1 337 ? 19.344 -26.734 -18.109 1 86.75 337 PRO A O 1
ATOM 2697 N N . HIS A 1 338 ? 17.391 -26.359 -17 1 87.75 338 HIS A N 1
ATOM 2698 C CA . HIS A 1 338 ? 17.266 -24.984 -17.484 1 87.75 338 HIS A CA 1
ATOM 2699 C C . HIS A 1 338 ? 17.422 -23.984 -16.344 1 87.75 338 HIS A C 1
ATOM 2701 O O . HIS A 1 338 ? 17.172 -24.328 -15.18 1 87.75 338 HIS A O 1
ATOM 2707 N N . PRO A 1 339 ? 17.828 -22.734 -16.703 1 86 339 PRO A N 1
ATOM 2708 C CA . PRO A 1 339 ? 17.938 -21.719 -15.656 1 86 339 PRO A CA 1
ATOM 2709 C C . PRO A 1 339 ? 16.594 -21.328 -15.055 1 86 339 PRO A C 1
ATOM 2711 O O . PRO A 1 339 ? 15.562 -21.438 -15.727 1 86 339 PRO A O 1
ATOM 2714 N N . CYS A 1 340 ? 16.672 -20.906 -13.844 1 89.19 340 CYS A N 1
ATOM 2715 C CA . CYS A 1 340 ? 15.477 -20.469 -13.141 1 89.19 340 CYS A CA 1
ATOM 2716 C C . CYS A 1 340 ? 15.148 -19.016 -13.453 1 89.19 340 CYS A C 1
ATOM 2718 O O . CYS A 1 340 ? 15.469 -18.125 -12.664 1 89.19 340 CYS A O 1
ATOM 2720 N N . THR A 1 341 ? 14.539 -18.75 -14.578 1 87.31 341 THR A N 1
ATOM 2721 C CA . THR A 1 341 ? 14.18 -17.422 -15.023 1 87.31 341 THR A CA 1
ATOM 2722 C C . THR A 1 341 ? 12.688 -17.328 -15.344 1 87.31 341 THR A C 1
ATOM 2724 O O . THR A 1 341 ? 12.047 -18.359 -15.586 1 87.31 341 THR A O 1
ATOM 2727 N N . ALA A 1 342 ? 12.258 -16.109 -15.32 1 89.19 342 ALA A N 1
ATOM 2728 C CA . ALA A 1 342 ? 10.867 -15.859 -15.672 1 89.19 342 ALA A CA 1
ATOM 2729 C C . ALA A 1 342 ? 10.562 -16.375 -17.078 1 89.19 342 ALA A C 1
ATOM 2731 O O . ALA A 1 342 ? 9.492 -16.938 -17.312 1 89.19 342 ALA A O 1
ATOM 2732 N N . GLN A 1 343 ? 11.445 -16.266 -17.953 1 86.19 343 GLN A N 1
ATOM 2733 C CA . GLN A 1 343 ? 11.258 -16.656 -19.359 1 86.19 343 GLN A CA 1
ATOM 2734 C C . GLN A 1 343 ? 11.047 -18.172 -19.469 1 86.19 343 GLN A C 1
ATOM 2736 O O . GLN A 1 343 ? 10.125 -18.609 -20.156 1 86.19 343 GLN A O 1
ATOM 2741 N N . VAL A 1 344 ? 11.922 -18.891 -18.844 1 91.81 344 VAL A N 1
ATOM 2742 C CA . VAL A 1 344 ? 11.82 -20.344 -18.891 1 91.81 344 VAL A CA 1
ATOM 2743 C C . VAL A 1 344 ? 10.508 -20.781 -18.25 1 91.81 344 VAL A C 1
ATOM 2745 O O . VAL A 1 344 ? 9.797 -21.625 -18.812 1 91.81 344 VAL A O 1
ATOM 2748 N N . ALA A 1 345 ? 10.211 -20.219 -17.141 1 95.62 345 ALA A N 1
ATOM 2749 C CA . ALA A 1 345 ? 8.992 -20.562 -16.422 1 95.62 345 ALA A CA 1
ATOM 2750 C C . ALA A 1 345 ? 7.754 -20.312 -17.281 1 95.62 345 ALA A C 1
ATOM 2752 O O . ALA A 1 345 ? 6.879 -21.172 -17.391 1 95.62 345 ALA A O 1
ATOM 2753 N N . GLU A 1 346 ? 7.691 -19.156 -17.859 1 94.06 346 GLU A N 1
ATOM 2754 C CA . GLU A 1 346 ? 6.559 -18.781 -18.703 1 94.06 346 GLU A CA 1
ATOM 2755 C C . GLU A 1 346 ? 6.422 -19.734 -19.891 1 94.06 346 GLU A C 1
ATOM 2757 O O . GLU A 1 346 ? 5.312 -20.172 -20.219 1 94.06 346 GLU A O 1
ATOM 2762 N N . ARG A 1 347 ? 7.508 -20.094 -20.531 1 94 347 ARG A N 1
ATOM 2763 C CA . ARG A 1 347 ? 7.5 -21 -21.672 1 94 347 ARG A CA 1
ATOM 2764 C C . ARG A 1 347 ? 7.07 -22.391 -21.266 1 94 347 ARG A C 1
ATOM 2766 O O . ARG A 1 347 ? 6.367 -23.078 -22.016 1 94 347 ARG A O 1
ATOM 2773 N N . GLN A 1 348 ? 7.547 -22.812 -20.156 1 97.75 348 GLN A N 1
ATOM 2774 C CA . GLN A 1 348 ? 7.105 -24.094 -19.641 1 97.75 348 GLN A CA 1
ATOM 2775 C C . GLN A 1 348 ? 5.594 -24.125 -19.438 1 97.75 348 GLN A C 1
ATOM 2777 O O . GLN A 1 348 ? 4.938 -25.109 -19.766 1 97.75 348 GLN A O 1
ATOM 2782 N N . GLY A 1 349 ? 5.094 -23.047 -18.875 1 98.31 349 GLY A N 1
ATOM 2783 C CA . GLY A 1 349 ? 3.654 -22.969 -18.688 1 98.31 349 GLY A CA 1
ATOM 2784 C C . GLY A 1 349 ? 2.875 -23.031 -20 1 98.31 349 GLY A C 1
ATOM 2785 O O . GLY A 1 349 ? 1.877 -23.75 -20.078 1 98.31 349 GLY A O 1
ATOM 2786 N N . LEU A 1 350 ? 3.312 -22.266 -20.969 1 96.44 350 LEU A N 1
ATOM 2787 C CA . LEU A 1 350 ? 2.676 -22.281 -22.281 1 96.44 350 LEU A CA 1
ATOM 2788 C C . LEU A 1 350 ? 2.729 -23.672 -22.891 1 96.44 350 LEU A C 1
ATOM 2790 O O . LEU A 1 350 ? 1.719 -24.172 -23.391 1 96.44 350 LEU A O 1
ATOM 2794 N N . TYR A 1 351 ? 3.844 -24.281 -22.812 1 97.56 351 TYR A N 1
ATOM 2795 C CA . TYR A 1 351 ? 4.035 -25.641 -23.344 1 97.56 351 TYR A CA 1
ATOM 2796 C C . TYR A 1 351 ? 3.072 -26.609 -22.688 1 97.56 351 TYR A C 1
ATOM 2798 O O . TYR A 1 351 ? 2.404 -27.391 -23.359 1 97.56 351 TYR A O 1
ATOM 2806 N N . LEU A 1 352 ? 3.053 -26.547 -21.406 1 98.44 352 LEU A N 1
ATOM 2807 C CA . LEU A 1 352 ? 2.24 -27.5 -20.672 1 98.44 352 LEU A CA 1
ATOM 2808 C C . LEU A 1 352 ? 0.759 -27.312 -20.984 1 98.44 352 LEU A C 1
ATOM 2810 O O . LEU A 1 352 ? 0.029 -28.297 -21.156 1 98.44 352 LEU A O 1
ATOM 2814 N N . ALA A 1 353 ? 0.288 -26.047 -21.016 1 98.06 353 ALA A N 1
ATOM 2815 C CA . ALA A 1 353 ? -1.102 -25.781 -21.375 1 98.06 353 ALA A CA 1
ATOM 2816 C C . ALA A 1 353 ? -1.466 -26.406 -22.703 1 98.06 353 ALA A C 1
ATOM 2818 O O . ALA A 1 353 ? -2.492 -27.078 -22.828 1 98.06 353 ALA A O 1
ATOM 2819 N N . ASN A 1 354 ? -0.599 -26.219 -23.688 1 97 354 ASN A N 1
ATOM 2820 C CA . ASN A 1 354 ? -0.826 -26.781 -25.016 1 97 354 ASN A CA 1
ATOM 2821 C C . ASN A 1 354 ? -0.784 -28.297 -25 1 97 354 ASN A C 1
ATOM 2823 O O . ASN A 1 354 ? -1.629 -28.953 -25.625 1 97 354 ASN A O 1
ATOM 2827 N N . SER A 1 355 ? 0.191 -28.859 -24.312 1 97.5 355 SER A N 1
ATOM 2828 C CA . SER A 1 355 ? 0.333 -30.312 -24.219 1 97.5 355 SER A CA 1
ATOM 2829 C C . SER A 1 355 ? -0.894 -30.938 -23.562 1 97.5 355 SER A C 1
ATOM 2831 O O . SER A 1 355 ? -1.402 -31.953 -24.047 1 97.5 355 SER A O 1
ATOM 2833 N N . LEU A 1 356 ? -1.356 -30.375 -22.484 1 96.5 356 LEU A N 1
ATOM 2834 C CA . LEU A 1 356 ? -2.539 -30.875 -21.797 1 96.5 356 LEU A CA 1
ATOM 2835 C C . LEU A 1 356 ? -3.75 -30.875 -22.734 1 96.5 356 LEU A C 1
ATOM 2837 O O . LEU A 1 356 ? -4.559 -31.812 -22.703 1 96.5 356 LEU A O 1
ATOM 2841 N N . GLY A 1 357 ? -3.883 -29.828 -23.5 1 94.75 357 GLY A N 1
ATOM 2842 C CA . GLY A 1 357 ? -4.961 -29.781 -24.469 1 94.75 357 GLY A CA 1
ATOM 2843 C C . GLY A 1 357 ? -4.91 -30.906 -25.484 1 94.75 357 GLY A C 1
ATOM 2844 O O . GLY A 1 357 ? -5.934 -31.547 -25.766 1 94.75 357 GLY A O 1
ATOM 2845 N N . LEU A 1 358 ? -3.74 -31.188 -25.969 1 94.12 358 LEU A N 1
ATOM 2846 C CA . LEU A 1 358 ? -3.553 -32.281 -26.922 1 94.12 358 LEU A CA 1
ATOM 2847 C C . LEU A 1 358 ? -3.855 -33.625 -26.297 1 94.12 358 LEU A C 1
ATOM 2849 O O . LEU A 1 358 ? -4.527 -34.469 -26.906 1 94.12 358 LEU A O 1
ATOM 2853 N N . TYR A 1 359 ? -3.381 -33.781 -25.062 1 91.31 359 TYR A N 1
ATOM 2854 C CA . TYR A 1 359 ? -3.664 -35.031 -24.359 1 91.31 359 TYR A CA 1
ATOM 2855 C C . TYR A 1 359 ? -5.164 -35.25 -24.188 1 91.31 359 TYR A C 1
ATOM 2857 O O . TYR A 1 359 ? -5.68 -36.344 -24.422 1 91.31 359 TYR A O 1
ATOM 2865 N N . SER A 1 360 ? -5.832 -34.188 -23.781 1 90.38 360 SER A N 1
ATOM 2866 C CA . SER A 1 360 ? -7.266 -34.281 -23.516 1 90.38 360 SER A CA 1
ATOM 2867 C C . SER A 1 360 ? -8.055 -34.562 -24.781 1 90.38 360 SER A C 1
ATOM 2869 O O . SER A 1 360 ? -9.133 -35.156 -24.734 1 90.38 360 SER A O 1
ATOM 2871 N N . GLN A 1 361 ? -7.504 -34.219 -25.922 1 90.94 361 GLN A N 1
ATOM 2872 C CA . GLN A 1 361 ? -8.164 -34.438 -27.203 1 90.94 361 GLN A CA 1
ATOM 2873 C C . GLN A 1 361 ? -7.758 -35.75 -27.828 1 90.94 361 GLN A C 1
ATOM 2875 O O . GLN A 1 361 ? -8.125 -36.062 -28.969 1 90.94 361 GLN A O 1
ATOM 2880 N N . GLY A 1 362 ? -6.965 -36.5 -27.109 1 90.44 362 GLY A N 1
ATOM 2881 C CA . GLY A 1 362 ? -6.535 -37.781 -27.625 1 90.44 362 GLY A CA 1
ATOM 2882 C C . GLY A 1 362 ? -5.398 -37.688 -28.625 1 90.44 362 GLY A C 1
ATOM 2883 O O . GLY A 1 362 ? -5.148 -38.625 -29.375 1 90.44 362 GLY A O 1
ATOM 2884 N N . LYS A 1 363 ? -4.742 -36.625 -28.609 1 93.44 363 LYS A N 1
ATOM 2885 C CA . LYS A 1 363 ? -3.646 -36.375 -29.531 1 93.44 363 LYS A CA 1
ATOM 2886 C C . LYS A 1 363 ? -2.301 -36.375 -28.812 1 93.44 363 LYS A C 1
ATOM 2888 O O . LYS A 1 363 ? -1.45 -35.531 -29.094 1 93.44 363 LYS A O 1
ATOM 2893 N N . GLY A 1 364 ? -2.127 -37.188 -27.922 1 90.56 364 GLY A N 1
ATOM 2894 C CA . GLY A 1 364 ? -0.907 -37.25 -27.125 1 90.56 364 GLY A CA 1
ATOM 2895 C C . GLY A 1 364 ? 0.333 -37.531 -27.969 1 90.56 364 GLY A C 1
ATOM 2896 O O . GLY A 1 364 ? 1.432 -37.094 -27.594 1 90.56 364 GLY A O 1
ATOM 2897 N N . SER A 1 365 ? 0.192 -38.156 -29.047 1 91.25 365 SER A N 1
ATOM 2898 C CA . SER A 1 365 ? 1.314 -38.5 -29.922 1 91.25 365 SER A CA 1
ATOM 2899 C C . SER A 1 365 ? 1.896 -37.219 -30.562 1 91.25 365 SER A C 1
ATOM 2901 O O . SER A 1 365 ? 3.043 -37.25 -31.016 1 91.25 365 SER A O 1
ATOM 2903 N N . ASP A 1 366 ? 1.162 -36.25 -30.547 1 92.44 366 ASP A N 1
ATOM 2904 C CA . ASP A 1 366 ? 1.595 -35 -31.172 1 92.44 366 ASP A CA 1
ATOM 2905 C C . ASP A 1 366 ? 2.42 -34.156 -30.203 1 92.44 366 ASP A C 1
ATOM 2907 O O . ASP A 1 366 ? 3.016 -33.156 -30.609 1 92.44 366 ASP A O 1
ATOM 2911 N N . VAL A 1 367 ? 2.418 -34.531 -29 1 95 367 VAL A N 1
ATOM 2912 C CA . VAL A 1 367 ? 3.133 -33.75 -28 1 95 367 VAL A CA 1
ATOM 2913 C C . VAL A 1 367 ? 4.633 -34 -28.125 1 95 367 VAL A C 1
ATOM 2915 O O . VAL A 1 367 ? 5.094 -35.125 -27.984 1 95 367 VAL A O 1
ATOM 2918 N N . LYS A 1 368 ? 5.41 -32.938 -28.422 1 94.81 368 LYS A N 1
ATOM 2919 C CA . LYS A 1 368 ? 6.867 -33 -28.484 1 94.81 368 LYS A CA 1
ATOM 2920 C C . LYS A 1 368 ? 7.492 -32.656 -27.125 1 94.81 368 LYS A C 1
ATOM 2922 O O . LYS A 1 368 ? 6.855 -32.031 -26.297 1 94.81 368 LYS A O 1
ATOM 2927 N N . PRO A 1 369 ? 8.695 -33.156 -26.938 1 95.25 369 PRO A N 1
ATOM 2928 C CA . PRO A 1 369 ? 9.375 -32.781 -25.688 1 95.25 369 PRO A CA 1
ATOM 2929 C C . PRO A 1 369 ? 9.57 -31.266 -25.562 1 95.25 369 PRO A C 1
ATOM 2931 O O . PRO A 1 369 ? 9.641 -30.562 -26.578 1 95.25 369 PRO A O 1
ATOM 2934 N N . PHE A 1 370 ? 9.625 -30.812 -24.344 1 96.06 370 PHE A N 1
ATOM 2935 C CA . PHE A 1 370 ? 9.852 -29.391 -24.078 1 96.06 370 PHE A CA 1
ATOM 2936 C C . PHE A 1 370 ? 11.227 -28.953 -24.594 1 96.06 370 PHE A C 1
ATOM 2938 O O . PHE A 1 370 ? 12.219 -29.641 -24.359 1 96.06 370 PHE A O 1
ATOM 2945 N N . SER A 1 371 ? 11.203 -27.859 -25.297 1 89.94 371 SER A N 1
ATOM 2946 C CA . SER A 1 371 ? 12.438 -27.25 -25.766 1 89.94 371 SER A CA 1
ATOM 2947 C C . SER A 1 371 ? 12.406 -25.734 -25.609 1 89.94 371 SER A C 1
ATOM 2949 O O . SER A 1 371 ? 11.367 -25.094 -25.797 1 89.94 371 SER A O 1
ATOM 2951 N N . TRP A 1 372 ? 13.531 -25.25 -25.109 1 84.19 372 TRP A N 1
ATOM 2952 C CA . TRP A 1 372 ? 13.617 -23.812 -24.859 1 84.19 372 TRP A CA 1
ATOM 2953 C C . TRP A 1 372 ? 14.922 -23.25 -25.406 1 84.19 372 TRP A C 1
ATOM 2955 O O . TRP A 1 372 ? 15.977 -23.875 -25.297 1 84.19 372 TRP A O 1
ATOM 2965 N N . LYS A 1 373 ? 14.719 -22.109 -26.094 1 78.56 373 LYS A N 1
ATOM 2966 C CA . LYS A 1 373 ? 15.891 -21.359 -26.547 1 78.56 373 LYS A CA 1
ATOM 2967 C C . LYS A 1 373 ? 16 -20.016 -25.828 1 78.56 373 LYS A C 1
ATOM 2969 O O . LYS A 1 373 ? 15 -19.328 -25.641 1 78.56 373 LYS A O 1
ATOM 2974 N N . ASN A 1 374 ? 17.156 -19.719 -25.469 1 78.12 374 ASN A N 1
ATOM 2975 C CA . ASN A 1 374 ? 17.422 -18.469 -24.766 1 78.12 374 ASN A CA 1
ATOM 2976 C C . ASN A 1 374 ? 17.141 -17.266 -25.641 1 78.12 374 ASN A C 1
ATOM 2978 O O . ASN A 1 374 ? 17.703 -17.156 -26.734 1 78.12 374 ASN A O 1
ATOM 2982 N N . MET A 1 375 ? 16.25 -16.422 -25.125 1 74.38 375 MET A N 1
ATOM 2983 C CA . MET A 1 375 ? 15.914 -15.242 -25.922 1 74.38 375 MET A CA 1
ATOM 2984 C C . MET A 1 375 ? 16.75 -14.039 -25.5 1 74.38 375 MET A C 1
ATOM 2986 O O . MET A 1 375 ? 16.656 -12.969 -26.109 1 74.38 375 MET A O 1
ATOM 2990 N N . GLY A 1 376 ? 17.469 -14.258 -24.5 1 77.56 376 GLY A N 1
ATOM 2991 C CA . GLY A 1 376 ? 18.297 -13.164 -24.016 1 77.56 376 GLY A CA 1
ATOM 2992 C C . GLY A 1 376 ? 18 -12.766 -22.578 1 77.56 376 GLY A C 1
ATOM 2993 O O . GLY A 1 376 ? 17.016 -13.234 -22 1 77.56 376 GLY A O 1
ATOM 2994 N N . MET A 1 377 ? 18.938 -11.953 -22.047 1 78 377 MET A N 1
ATOM 2995 C CA . MET A 1 377 ? 18.828 -11.477 -20.672 1 78 377 MET A CA 1
ATOM 2996 C C . MET A 1 377 ? 19.031 -9.969 -20.594 1 78 377 MET A C 1
ATOM 2998 O O . MET A 1 377 ? 19.828 -9.414 -21.344 1 78 377 MET A O 1
ATOM 3002 N N . LEU A 1 378 ? 18.266 -9.422 -19.781 1 76.94 378 LEU A N 1
ATOM 3003 C CA . LEU A 1 378 ? 18.344 -7.984 -19.578 1 76.94 378 LEU A CA 1
ATOM 3004 C C . LEU A 1 378 ? 18.547 -7.66 -18.094 1 76.94 378 LEU A C 1
ATOM 3006 O O . LEU A 1 378 ? 18.109 -8.414 -17.234 1 76.94 378 LEU A O 1
ATOM 3010 N N . ALA A 1 379 ? 19.219 -6.559 -17.828 1 80.12 379 ALA A N 1
ATOM 3011 C CA . ALA A 1 379 ? 19.359 -6.07 -16.469 1 80.12 379 ALA A CA 1
ATOM 3012 C C . ALA A 1 379 ? 19.516 -4.555 -16.438 1 80.12 379 ALA A C 1
ATOM 3014 O O . ALA A 1 379 ? 20.203 -3.977 -17.266 1 80.12 379 ALA A O 1
ATOM 3015 N N . TYR A 1 380 ? 18.844 -3.955 -15.516 1 80.94 380 TYR A N 1
ATOM 3016 C CA . TYR A 1 380 ? 18.953 -2.518 -15.289 1 80.94 380 TYR A CA 1
ATOM 3017 C C . TYR A 1 380 ? 20.141 -2.201 -14.383 1 80.94 380 TYR A C 1
ATOM 3019 O O . TYR A 1 380 ? 20.344 -2.871 -13.367 1 80.94 380 TYR A O 1
ATOM 3027 N N . LEU A 1 381 ? 20.906 -1.121 -14.711 1 77.81 381 LEU A N 1
ATOM 3028 C CA . LEU A 1 381 ? 22.109 -0.794 -13.961 1 77.81 381 LEU A CA 1
ATOM 3029 C C . LEU A 1 381 ? 22 0.583 -13.312 1 77.81 381 LEU A C 1
ATOM 3031 O O . LEU A 1 381 ? 22.922 1.041 -12.648 1 77.81 381 LEU A O 1
ATOM 3035 N N . GLY A 1 382 ? 20.875 1.246 -13.539 1 77.19 382 GLY A N 1
ATOM 3036 C CA . GLY A 1 382 ? 20.734 2.582 -12.977 1 77.19 382 GLY A CA 1
ATOM 3037 C C . GLY A 1 382 ? 21.25 3.672 -13.906 1 77.19 382 GLY A C 1
ATOM 3038 O O . GLY A 1 382 ? 22.016 3.4 -14.828 1 77.19 382 GLY A O 1
ATOM 3039 N N . ASP A 1 383 ? 20.734 4.887 -13.664 1 77 383 ASP A N 1
ATOM 3040 C CA . ASP A 1 383 ? 21.156 6.066 -14.406 1 77 383 ASP A CA 1
ATOM 3041 C C . ASP A 1 383 ? 20.984 5.855 -15.914 1 77 383 ASP A C 1
ATOM 3043 O O . ASP A 1 383 ? 21.922 6.078 -16.688 1 77 383 ASP A O 1
ATOM 3047 N N . TYR A 1 384 ? 19.953 5.27 -16.266 1 77.38 384 TYR A N 1
ATOM 3048 C CA . TYR A 1 384 ? 19.547 5.062 -17.656 1 77.38 384 TYR A CA 1
ATOM 3049 C C . TYR A 1 384 ? 20.547 4.148 -18.375 1 77.38 384 TYR A C 1
ATOM 3051 O O . TYR A 1 384 ? 20.828 4.34 -19.562 1 77.38 384 TYR A O 1
ATOM 3059 N N . GLN A 1 385 ? 21.141 3.271 -17.609 1 72.62 385 GLN A N 1
ATOM 3060 C CA . GLN A 1 385 ? 22.031 2.252 -18.156 1 72.62 385 GLN A CA 1
ATOM 3061 C C . GLN A 1 385 ? 21.469 0.852 -17.922 1 72.62 385 GLN A C 1
ATOM 3063 O O . GLN A 1 385 ? 20.812 0.604 -16.922 1 72.62 385 GLN A O 1
ATOM 3068 N N . GLY A 1 386 ? 21.781 0.046 -18.922 1 80.12 386 GLY A N 1
ATOM 3069 C CA . GLY A 1 386 ? 21.344 -1.338 -18.828 1 80.12 386 GLY A CA 1
ATOM 3070 C C . GLY A 1 386 ? 22.281 -2.314 -19.5 1 80.12 386 GLY A C 1
ATOM 3071 O O . GLY A 1 386 ? 23.328 -1.917 -20.016 1 80.12 386 GLY A O 1
ATOM 3072 N N . LEU A 1 387 ? 22.031 -3.58 -19.328 1 78.94 387 LEU A N 1
ATOM 3073 C CA . LEU A 1 387 ? 22.703 -4.684 -20.016 1 78.94 387 LEU A CA 1
ATOM 3074 C C . LEU A 1 387 ? 21.703 -5.516 -20.812 1 78.94 387 LEU A C 1
ATOM 3076 O O . LEU A 1 387 ? 20.578 -5.754 -20.344 1 78.94 387 LEU A O 1
ATOM 3080 N N . ALA A 1 388 ? 22.156 -5.871 -21.953 1 77.5 388 ALA A N 1
ATOM 3081 C CA . ALA A 1 388 ? 21.359 -6.789 -22.766 1 77.5 388 ALA A CA 1
ATOM 3082 C C . ALA A 1 388 ? 22.234 -7.867 -23.391 1 77.5 388 ALA A C 1
ATOM 3084 O O . ALA A 1 388 ? 23.219 -7.555 -24.078 1 77.5 388 ALA A O 1
ATOM 3085 N N . GLU A 1 389 ? 21.984 -9.055 -23.062 1 81.88 389 GLU A N 1
ATOM 3086 C CA . GLU A 1 389 ? 22.609 -10.203 -23.719 1 81.88 389 GLU A CA 1
ATOM 3087 C C . GLU A 1 389 ? 21.594 -10.953 -24.578 1 81.88 389 GLU A C 1
ATOM 3089 O O . GLU A 1 389 ? 20.797 -11.734 -24.062 1 81.88 389 GLU A O 1
ATOM 3094 N N . LEU A 1 390 ? 21.688 -10.742 -25.844 1 79.94 390 LEU A N 1
ATOM 3095 C CA . LEU A 1 390 ? 20.797 -11.367 -26.812 1 79.94 390 LEU A CA 1
ATOM 3096 C C . LEU A 1 390 ? 21.516 -12.422 -27.641 1 79.94 390 LEU A C 1
ATOM 3098 O O . LEU A 1 390 ? 22.75 -12.43 -27.703 1 79.94 390 LEU A O 1
ATOM 3102 N N . PRO A 1 391 ? 20.781 -13.375 -28.172 1 74.12 391 PRO A N 1
ATOM 3103 C CA . PRO A 1 391 ? 21.422 -14.352 -29.047 1 74.12 391 PRO A CA 1
ATOM 3104 C C . PRO A 1 391 ? 22.188 -13.695 -30.203 1 74.12 391 PRO A C 1
ATOM 3106 O O . PRO A 1 391 ? 23.266 -14.164 -30.594 1 74.12 391 PRO A O 1
ATOM 3109 N N . ALA A 1 392 ? 21.688 -12.602 -30.656 1 76.19 392 ALA A N 1
ATOM 3110 C CA . ALA A 1 392 ? 22.266 -11.938 -31.812 1 76.19 392 ALA A CA 1
ATOM 3111 C C . ALA A 1 392 ? 23.406 -11.008 -31.406 1 76.19 392 ALA A C 1
ATOM 3113 O O . ALA A 1 392 ? 24.188 -10.555 -32.25 1 76.19 392 ALA A O 1
ATOM 3114 N N . GLY A 1 393 ? 23.484 -10.781 -30.109 1 81.06 393 GLY A N 1
ATOM 3115 C CA . GLY A 1 393 ? 24.562 -9.883 -29.719 1 81.06 393 GLY A CA 1
ATOM 3116 C C . GLY A 1 393 ? 24.375 -9.328 -28.312 1 81.06 393 GLY A C 1
ATOM 3117 O O . GLY A 1 393 ? 23.5 -9.781 -27.562 1 81.06 393 GLY A O 1
ATOM 3118 N N . LYS A 1 394 ? 25.453 -8.492 -27.969 1 84.25 394 LYS A N 1
ATOM 3119 C CA . LYS A 1 394 ? 25.484 -7.871 -26.641 1 84.25 394 LYS A CA 1
ATOM 3120 C C . LYS A 1 394 ? 25.375 -6.352 -26.75 1 84.25 394 LYS A C 1
ATOM 3122 O O . LYS A 1 394 ? 25.906 -5.75 -27.688 1 84.25 394 LYS A O 1
ATOM 3127 N N . LEU A 1 395 ? 24.516 -5.754 -25.906 1 79.81 395 LEU A N 1
ATOM 3128 C CA . LEU A 1 395 ? 24.375 -4.305 -25.812 1 79.81 395 LEU A CA 1
ATOM 3129 C C . LEU A 1 395 ? 24.578 -3.82 -24.391 1 79.81 395 LEU A C 1
ATOM 3131 O O . LEU A 1 395 ? 24.344 -4.574 -23.438 1 79.81 395 LEU A O 1
ATOM 3135 N N . GLN A 1 396 ? 25.172 -2.656 -24.344 1 82.06 396 GLN A N 1
ATOM 3136 C CA . GLN A 1 396 ? 25.359 -2.045 -23.031 1 82.06 396 GLN A CA 1
ATOM 3137 C C . GLN A 1 396 ? 25.047 -0.551 -23.062 1 82.06 396 GLN A C 1
ATOM 3139 O O . GLN A 1 396 ? 25.016 0.052 -24.141 1 82.06 396 GLN A O 1
ATOM 3144 N N . GLY A 1 397 ? 24.672 0.005 -21.875 1 81.31 397 GLY A N 1
ATOM 3145 C CA . GLY A 1 397 ? 24.516 1.445 -21.781 1 81.31 397 GLY A CA 1
ATOM 3146 C C . GLY A 1 397 ? 23.094 1.897 -22.062 1 81.31 397 GLY A C 1
ATOM 3147 O O . GLY A 1 397 ? 22.125 1.197 -21.719 1 81.31 397 GLY A O 1
ATOM 3148 N N . PHE A 1 398 ? 23.016 3.082 -22.594 1 77.94 398 PHE A N 1
ATOM 3149 C CA . PHE A 1 398 ? 21.734 3.75 -22.781 1 77.94 398 PHE A CA 1
ATOM 3150 C C . PHE A 1 398 ? 20.875 2.971 -23.766 1 77.94 398 PHE A C 1
ATOM 3152 O O . PHE A 1 398 ? 19.656 2.84 -23.562 1 77.94 398 PHE A O 1
ATOM 3159 N N . LYS A 1 399 ? 21.438 2.461 -24.766 1 78.5 399 LYS A N 1
ATOM 3160 C CA . LYS A 1 399 ? 20.688 1.694 -25.734 1 78.5 399 LYS A CA 1
ATOM 3161 C C . LYS A 1 399 ? 20.062 0.449 -25.109 1 78.5 399 LYS A C 1
ATOM 3163 O O . LYS A 1 399 ? 18.922 0.09 -25.406 1 78.5 399 LYS A O 1
ATOM 3168 N N . SER A 1 400 ? 20.797 -0.102 -24.266 1 78.06 400 SER A N 1
ATOM 3169 C CA . SER A 1 400 ? 20.312 -1.291 -23.562 1 78.06 400 SER A CA 1
ATOM 3170 C C . SER A 1 400 ? 19.203 -0.943 -22.578 1 78.06 400 SER A C 1
ATOM 3172 O O . SER A 1 400 ? 18.281 -1.733 -22.375 1 78.06 400 SER A O 1
ATOM 3174 N N . TRP A 1 401 ? 19.328 0.189 -22.062 1 80.31 401 TRP A N 1
ATOM 3175 C CA . TRP A 1 401 ? 18.281 0.656 -21.172 1 80.31 401 TRP A CA 1
ATOM 3176 C C . TRP A 1 401 ? 16.953 0.83 -21.906 1 80.31 401 TRP A C 1
ATOM 3178 O O . TRP A 1 401 ? 15.898 0.423 -21.422 1 80.31 401 TRP A O 1
ATOM 3188 N N . ILE A 1 402 ? 16.984 1.367 -23.047 1 77.12 402 ILE A N 1
ATOM 3189 C CA . ILE A 1 402 ? 15.797 1.534 -23.859 1 77.12 402 ILE A CA 1
ATOM 3190 C C . ILE A 1 402 ? 15.203 0.166 -24.203 1 77.12 402 ILE A C 1
ATOM 3192 O O . ILE A 1 402 ? 13.992 -0.024 -24.141 1 77.12 402 ILE A O 1
ATOM 3196 N N . LEU A 1 403 ? 16.109 -0.692 -24.531 1 75.44 403 LEU A N 1
ATOM 3197 C CA . LEU A 1 403 ? 15.664 -2.049 -24.844 1 75.44 403 LEU A CA 1
ATOM 3198 C C . LEU A 1 403 ? 15.008 -2.697 -23.625 1 75.44 403 LEU A C 1
ATOM 3200 O O . LEU A 1 403 ? 13.953 -3.32 -23.75 1 75.44 403 LEU A O 1
ATOM 3204 N N . TRP A 1 404 ? 15.672 -2.557 -22.578 1 79.62 404 TRP A N 1
ATOM 3205 C CA . TRP A 1 404 ? 15.148 -3.066 -21.312 1 79.62 404 TRP A CA 1
ATOM 3206 C C . TRP A 1 404 ? 13.734 -2.555 -21.062 1 79.62 404 TRP A C 1
ATOM 3208 O O . TRP A 1 404 ? 12.82 -3.34 -20.797 1 79.62 404 TRP A O 1
ATOM 3218 N N . ARG A 1 405 ? 13.5 -1.354 -21.219 1 77.62 405 ARG A N 1
ATOM 3219 C CA . ARG A 1 405 ? 12.188 -0.75 -21 1 77.62 405 ARG A CA 1
ATOM 3220 C C . ARG A 1 405 ? 11.18 -1.242 -22.031 1 77.62 405 ARG A C 1
ATOM 3222 O O . ARG A 1 405 ? 10.039 -1.561 -21.688 1 77.62 405 ARG A O 1
ATOM 3229 N N . SER A 1 406 ? 11.586 -1.32 -23.203 1 76.31 406 SER A N 1
ATOM 3230 C CA . SER A 1 406 ? 10.695 -1.717 -24.281 1 76.31 406 SER A CA 1
ATOM 3231 C C . SER A 1 406 ? 10.273 -3.176 -24.141 1 76.31 406 SER A C 1
ATOM 3233 O O . SER A 1 406 ? 9.094 -3.506 -24.312 1 76.31 406 SER A O 1
ATOM 3235 N N . VAL A 1 407 ? 11.211 -3.982 -23.844 1 74.56 407 VAL A N 1
ATOM 3236 C CA . VAL A 1 407 ? 10.938 -5.41 -23.703 1 74.56 407 VAL A CA 1
ATOM 3237 C C . VAL A 1 407 ? 9.969 -5.645 -22.547 1 74.56 407 VAL A C 1
ATOM 3239 O O . VAL A 1 407 ? 8.984 -6.371 -22.703 1 74.56 407 VAL A O 1
ATOM 3242 N N . TYR A 1 408 ? 10.203 -5.02 -21.562 1 77.5 408 TYR A N 1
ATOM 3243 C CA . TYR A 1 408 ? 9.359 -5.277 -20.406 1 77.5 408 TYR A CA 1
ATOM 3244 C C . TYR A 1 408 ? 7.973 -4.664 -20.578 1 77.5 408 TYR A C 1
ATOM 3246 O O . TYR A 1 408 ? 6.98 -5.199 -20.094 1 77.5 408 TYR A O 1
ATOM 3254 N N . LEU A 1 409 ? 7.914 -3.604 -21.297 1 75.19 409 LEU A N 1
ATOM 3255 C CA . LEU A 1 409 ? 6.613 -3.037 -21.625 1 75.19 409 LEU A CA 1
ATOM 3256 C C . LEU A 1 409 ? 5.793 -4.004 -22.469 1 75.19 409 LEU A C 1
ATOM 3258 O O . LEU A 1 409 ? 4.582 -4.129 -22.281 1 75.19 409 LEU A O 1
ATOM 3262 N N . THR A 1 410 ? 6.484 -4.695 -23.297 1 71.31 410 THR A N 1
ATOM 3263 C CA . THR A 1 410 ? 5.801 -5.637 -24.172 1 71.31 410 THR A CA 1
ATOM 3264 C C . THR A 1 410 ? 5.438 -6.914 -23.422 1 71.31 410 THR A C 1
ATOM 3266 O O . THR A 1 410 ? 4.438 -7.562 -23.734 1 71.31 410 THR A O 1
ATOM 3269 N N . LYS A 1 411 ? 6.18 -7.215 -22.438 1 76.19 411 LYS A N 1
ATOM 3270 C CA . LYS A 1 411 ? 5.969 -8.461 -21.703 1 76.19 411 LYS A CA 1
ATOM 3271 C C . LYS A 1 411 ? 4.867 -8.305 -20.672 1 76.19 411 LYS A C 1
ATOM 3273 O O . LYS A 1 411 ? 4.355 -9.297 -20.141 1 76.19 411 LYS A O 1
ATOM 3278 N N . LEU A 1 412 ? 4.59 -7.047 -20.516 1 78 412 LEU A N 1
ATOM 3279 C CA . LEU A 1 412 ? 3.457 -6.824 -19.625 1 78 412 LEU A CA 1
ATOM 3280 C C . LEU A 1 412 ? 2.17 -7.375 -20.219 1 78 412 LEU A C 1
ATOM 3282 O O . LEU A 1 412 ? 1.795 -6.996 -21.344 1 78 412 LEU A O 1
ATOM 3286 N N . GLY A 1 413 ? 1.693 -8.43 -19.828 1 65.81 413 GLY A N 1
ATOM 3287 C CA . GLY A 1 413 ? 0.624 -9.242 -20.375 1 65.81 413 GLY A CA 1
ATOM 3288 C C . GLY A 1 413 ? -0.727 -8.555 -20.344 1 65.81 413 GLY A C 1
ATOM 3289 O O . GLY A 1 413 ? -1.679 -9.008 -20.984 1 65.81 413 GLY A O 1
ATOM 3290 N N . ASN A 1 414 ? -0.851 -7.516 -19.578 1 75.62 414 ASN A N 1
ATOM 3291 C CA . ASN A 1 414 ? -2.178 -6.914 -19.484 1 75.62 414 ASN A CA 1
ATOM 3292 C C . ASN A 1 414 ? -2.141 -5.43 -19.844 1 75.62 414 ASN A C 1
ATOM 3294 O O . ASN A 1 414 ? -1.151 -4.746 -19.578 1 75.62 414 ASN A O 1
ATOM 3298 N N . TRP A 1 415 ? -3.1 -5.086 -20.531 1 73.94 415 TRP A N 1
ATOM 3299 C CA . TRP A 1 415 ? -3.191 -3.719 -21.031 1 73.94 415 TRP A CA 1
ATOM 3300 C C . TRP A 1 415 ? -3.182 -2.717 -19.875 1 73.94 415 TRP A C 1
ATOM 3302 O O . TRP A 1 415 ? -2.645 -1.615 -20.016 1 73.94 415 TRP A O 1
ATOM 3312 N N . ARG A 1 416 ? -3.748 -3.127 -18.828 1 78.69 416 ARG A N 1
ATOM 3313 C CA . ARG A 1 416 ? -3.738 -2.246 -17.672 1 78.69 416 ARG A CA 1
ATOM 3314 C C . ARG A 1 416 ? -2.311 -1.887 -17.266 1 78.69 416 ARG A C 1
ATOM 3316 O O . ARG A 1 416 ? -1.989 -0.711 -17.078 1 78.69 416 ARG A O 1
ATOM 3323 N N . ALA A 1 417 ? -1.533 -2.834 -17.172 1 80.12 417 ALA A N 1
ATOM 3324 C CA . ALA A 1 417 ? -0.14 -2.621 -16.797 1 80.12 417 ALA A CA 1
ATOM 3325 C C . ALA A 1 417 ? 0.62 -1.864 -17.875 1 80.12 417 ALA A C 1
ATOM 3327 O O . ALA A 1 417 ? 1.46 -1.013 -17.578 1 80.12 417 ALA A O 1
ATOM 3328 N N . ARG A 1 418 ? 0.312 -2.109 -19.078 1 77.81 418 ARG A N 1
ATOM 3329 C CA . ARG A 1 418 ? 0.989 -1.469 -20.203 1 77.81 418 ARG A CA 1
ATOM 3330 C C . ARG A 1 418 ? 0.708 0.03 -20.234 1 77.81 418 ARG A C 1
ATOM 3332 O O . ARG A 1 418 ? 1.497 0.805 -20.766 1 77.81 418 ARG A O 1
ATOM 3339 N N . PHE A 1 419 ? -0.314 0.372 -19.656 1 79.38 419 PHE A N 1
ATOM 3340 C CA . PHE A 1 419 ? -0.633 1.792 -19.562 1 79.38 419 PHE A CA 1
ATOM 3341 C C . PHE A 1 419 ? -0.098 2.391 -18.266 1 79.38 419 PHE A C 1
ATOM 3343 O O . PHE A 1 419 ? 0.405 3.518 -18.266 1 79.38 419 PHE A O 1
ATOM 3350 N N . GLN A 1 420 ? -0.098 1.603 -17.297 1 83.25 420 GLN A N 1
ATOM 3351 C CA . GLN A 1 420 ? 0.24 2.094 -15.961 1 83.25 420 GLN A CA 1
ATOM 3352 C C . GLN A 1 420 ? 1.744 2.309 -15.82 1 83.25 420 GLN A C 1
ATOM 3354 O O . GLN A 1 420 ? 2.182 3.318 -15.273 1 83.25 420 GLN A O 1
ATOM 3359 N N . VAL A 1 421 ? 2.514 1.43 -16.312 1 80 421 VAL A N 1
ATOM 3360 C CA . VAL A 1 421 ? 3.953 1.453 -16.078 1 80 421 VAL A CA 1
ATOM 3361 C C . VAL A 1 421 ? 4.57 2.668 -16.766 1 80 421 VAL A C 1
ATOM 3363 O O . VAL A 1 421 ? 5.273 3.459 -16.141 1 80 421 VAL A O 1
ATOM 3366 N N . PRO A 1 422 ? 4.219 2.9 -18.062 1 82.31 422 PRO A N 1
ATOM 3367 C CA . PRO A 1 422 ? 4.75 4.117 -18.672 1 82.31 422 PRO A CA 1
ATOM 3368 C C . PRO A 1 422 ? 4.273 5.391 -17.984 1 82.31 422 PRO A C 1
ATOM 3370 O O . PRO A 1 422 ? 5.016 6.375 -17.906 1 82.31 422 PRO A O 1
ATOM 3373 N N . PHE A 1 423 ? 3.078 5.332 -17.516 1 83.81 423 PHE A N 1
ATOM 3374 C CA . PHE A 1 423 ? 2.574 6.48 -16.766 1 83.81 423 PHE A CA 1
ATOM 3375 C C . PHE A 1 423 ? 3.383 6.699 -15.5 1 83.81 423 PHE A C 1
ATOM 3377 O O . PHE A 1 423 ? 3.738 7.832 -15.172 1 83.81 423 PHE A O 1
ATOM 3384 N N . ASP A 1 424 ? 3.688 5.68 -14.82 1 84 424 ASP A N 1
ATOM 3385 C CA . ASP A 1 424 ? 4.488 5.777 -13.602 1 84 424 ASP A CA 1
AT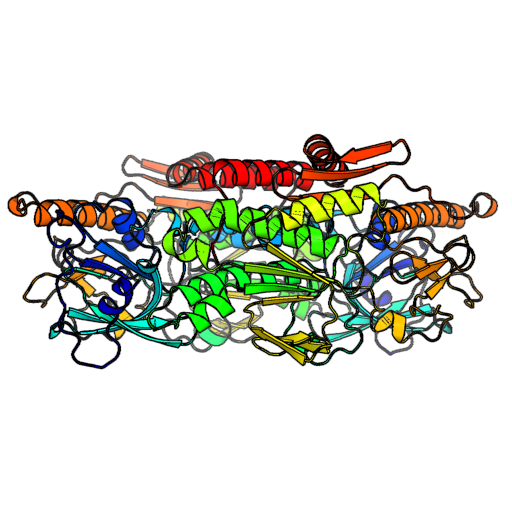OM 3386 C C . ASP A 1 424 ? 5.887 6.309 -13.906 1 84 424 ASP A C 1
ATOM 3388 O O . ASP A 1 424 ? 6.414 7.141 -13.164 1 84 424 ASP A O 1
ATOM 3392 N N . TRP A 1 425 ? 6.512 5.762 -14.938 1 80.62 425 TRP A N 1
ATOM 3393 C CA . TRP A 1 425 ? 7.832 6.234 -15.344 1 80.62 425 TRP A CA 1
ATOM 3394 C C . TRP A 1 425 ? 7.805 7.727 -15.648 1 80.62 425 TRP A C 1
ATOM 3396 O O . TRP A 1 425 ? 8.688 8.469 -15.203 1 80.62 425 TRP A O 1
ATOM 3406 N N . ALA A 1 426 ? 6.777 8.18 -16.375 1 80.69 426 ALA A N 1
ATOM 3407 C CA . ALA A 1 426 ? 6.641 9.594 -16.719 1 80.69 426 ALA A CA 1
ATOM 3408 C C . ALA A 1 426 ? 6.438 10.445 -15.469 1 80.69 426 ALA A C 1
ATOM 3410 O O . ALA A 1 426 ? 7.043 11.508 -15.328 1 80.69 426 ALA A O 1
ATOM 3411 N N . ARG A 1 427 ? 5.621 9.984 -14.672 1 81.88 427 ARG A N 1
ATOM 3412 C CA . ARG A 1 427 ? 5.348 10.695 -13.422 1 81.88 427 ARG A CA 1
ATOM 3413 C C . ARG A 1 427 ? 6.613 10.844 -12.594 1 81.88 427 ARG A C 1
ATOM 3415 O O . ARG A 1 427 ? 6.895 11.93 -12.07 1 81.88 427 ARG A O 1
ATOM 3422 N N . THR A 1 428 ? 7.371 9.812 -12.43 1 75.19 428 THR A N 1
ATOM 3423 C CA . THR A 1 428 ? 8.609 9.844 -11.664 1 75.19 428 THR A CA 1
ATOM 3424 C C . THR A 1 428 ? 9.625 10.781 -12.305 1 75.19 428 THR A C 1
ATOM 3426 O O . THR A 1 428 ? 10.352 11.5 -11.609 1 75.19 428 THR A O 1
ATOM 3429 N N . PHE A 1 429 ? 9.633 10.719 -13.617 1 75.25 429 PHE A N 1
ATOM 3430 C CA . PHE A 1 429 ? 10.555 11.562 -14.367 1 75.25 429 PHE A CA 1
ATOM 3431 C C . PHE A 1 429 ? 10.227 13.039 -14.164 1 75.25 429 PHE A C 1
ATOM 3433 O O . PHE A 1 429 ? 11.133 13.852 -13.977 1 75.25 429 PHE A O 1
ATOM 3440 N N . VAL A 1 430 ? 8.945 13.391 -14.094 1 77.5 430 VAL A N 1
ATOM 3441 C CA . VAL A 1 430 ? 8.523 14.789 -14.047 1 77.5 430 VAL A CA 1
ATOM 3442 C C . VAL A 1 430 ? 8.461 15.273 -12.602 1 77.5 430 VAL A C 1
ATOM 3444 O O . VAL A 1 430 ? 8.906 16.375 -12.289 1 77.5 430 VAL A O 1
ATOM 3447 N N . PHE A 1 431 ? 8.008 14.438 -11.672 1 80.62 431 PHE A N 1
ATOM 3448 C CA . PHE A 1 431 ? 7.684 14.93 -10.336 1 80.62 431 PHE A CA 1
ATOM 3449 C C . PHE A 1 431 ? 8.57 14.281 -9.281 1 80.62 431 PHE A C 1
ATOM 3451 O O . PHE A 1 431 ? 8.531 14.656 -8.109 1 80.62 431 PHE A O 1
ATOM 3458 N N . GLY A 1 432 ? 9.375 13.297 -9.695 1 78.19 432 GLY A N 1
ATOM 3459 C CA . GLY A 1 432 ? 10.141 12.547 -8.711 1 78.19 432 GLY A CA 1
ATOM 3460 C C . GLY A 1 432 ? 9.352 11.422 -8.07 1 78.19 432 GLY A C 1
ATOM 3461 O O . GLY A 1 432 ? 8.195 11.195 -8.422 1 78.19 432 GLY A O 1
ATOM 3462 N N . ARG A 1 433 ? 10.016 10.695 -7.211 1 80.75 433 ARG A N 1
ATOM 3463 C CA . ARG A 1 433 ? 9.414 9.547 -6.535 1 80.75 433 ARG A CA 1
ATOM 3464 C C . ARG A 1 433 ? 8.602 9.992 -5.32 1 80.75 433 ARG A C 1
ATOM 3466 O O . ARG A 1 433 ? 8.938 10.984 -4.672 1 80.75 433 ARG A O 1
ATOM 3473 N N . ASP A 1 434 ? 7.484 9.32 -5.09 1 79.56 434 ASP A N 1
ATOM 3474 C CA . ASP A 1 434 ? 6.648 9.609 -3.932 1 79.56 434 ASP A CA 1
ATOM 3475 C C . ASP A 1 434 ? 7.258 9.039 -2.656 1 79.56 434 ASP A C 1
ATOM 3477 O O . ASP A 1 434 ? 7.496 7.836 -2.561 1 79.56 434 ASP A O 1
ATOM 3481 N N . VAL A 1 435 ? 7.527 9.859 -1.65 1 78.19 435 VAL A N 1
ATOM 3482 C CA . VAL A 1 435 ? 8.203 9.422 -0.434 1 78.19 435 VAL A CA 1
ATOM 3483 C C . VAL A 1 435 ? 7.219 9.422 0.733 1 78.19 435 VAL A C 1
ATOM 3485 O O . VAL A 1 435 ? 7.617 9.562 1.892 1 78.19 435 VAL A O 1
ATOM 3488 N N . SER A 1 436 ? 5.914 9.289 0.442 1 80 436 SER A N 1
ATOM 3489 C CA . SER A 1 436 ? 4.914 9.188 1.503 1 80 436 SER A CA 1
ATOM 3490 C C . SER A 1 436 ? 4.91 7.797 2.127 1 80 436 SER A C 1
ATOM 3492 O O . SER A 1 436 ? 5.234 6.812 1.462 1 80 436 SER A O 1
ATOM 3494 N N . GLN A 1 437 ? 4.676 7.785 3.428 1 76.31 437 GLN A N 1
ATOM 3495 C CA . GLN A 1 437 ? 4.582 6.527 4.16 1 76.31 437 GLN A CA 1
ATOM 3496 C C . GLN A 1 437 ? 3.209 6.371 4.812 1 76.31 437 GLN A C 1
ATOM 3498 O O . GLN A 1 437 ? 2.682 7.324 5.391 1 76.31 437 GLN A O 1
ATOM 3503 N N . PHE A 1 438 ? 2.541 5.223 4.594 1 72.12 438 PHE A N 1
ATOM 3504 C CA . PHE A 1 438 ? 1.27 4.922 5.242 1 72.12 438 PHE A CA 1
ATOM 3505 C C . PHE A 1 438 ? 1.027 3.416 5.285 1 72.12 438 PHE A C 1
ATOM 3507 O O . PHE A 1 438 ? 1.616 2.664 4.504 1 72.12 438 PHE A O 1
ATOM 3514 N N . MET B 1 1 ? 28.719 22.141 11.031 1 24.55 1 MET B N 1
ATOM 3515 C CA . MET B 1 1 ? 28.516 20.828 11.648 1 24.55 1 MET B CA 1
ATOM 3516 C C . MET B 1 1 ? 27.5 20.906 12.773 1 24.55 1 MET B C 1
ATOM 3518 O O . MET B 1 1 ? 26.688 20 12.945 1 24.55 1 MET B O 1
ATOM 3522 N N . ASN B 1 2 ? 27.656 21.859 13.75 1 30.12 2 ASN B N 1
ATOM 3523 C CA . ASN B 1 2 ? 27.156 21.969 15.117 1 30.12 2 ASN B CA 1
ATOM 3524 C C . ASN B 1 2 ? 25.734 22.531 15.148 1 30.12 2 ASN B C 1
ATOM 3526 O O . ASN B 1 2 ? 25.266 23 16.188 1 30.12 2 ASN B O 1
ATOM 3530 N N . HIS B 1 3 ? 25.203 22.938 14.078 1 34.94 3 HIS B N 1
ATOM 3531 C CA . HIS B 1 3 ? 24.156 23.938 14.133 1 34.94 3 HIS B CA 1
ATOM 3532 C C . HIS B 1 3 ? 22.828 23.328 14.531 1 34.94 3 HIS B C 1
ATOM 3534 O O . HIS B 1 3 ? 21.844 24.031 14.781 1 34.94 3 HIS B O 1
ATOM 3540 N N . VAL B 1 4 ? 22.672 22.062 14.25 1 39.84 4 VAL B N 1
ATOM 3541 C CA . VAL B 1 4 ? 21.297 21.562 14.406 1 39.84 4 VAL B CA 1
ATOM 3542 C C . VAL B 1 4 ? 21 21.344 15.883 1 39.84 4 VAL B C 1
ATOM 3544 O O . VAL B 1 4 ? 19.844 21.141 16.266 1 39.84 4 VAL B O 1
ATOM 3547 N N . SER B 1 5 ? 22.031 21.219 16.719 1 41.62 5 SER B N 1
ATOM 3548 C CA . SER B 1 5 ? 21.828 20.812 18.109 1 41.62 5 SER B CA 1
ATOM 3549 C C . SER B 1 5 ? 21.016 21.859 18.875 1 41.62 5 SER B C 1
ATOM 3551 O O . SER B 1 5 ? 20.297 21.516 19.828 1 41.62 5 SER B O 1
ATOM 3553 N N . ASP B 1 6 ? 21.109 23.062 18.406 1 42.16 6 ASP B N 1
ATOM 3554 C CA . ASP B 1 6 ? 20.594 24.094 19.312 1 42.16 6 ASP B CA 1
ATOM 3555 C C . ASP B 1 6 ? 19.078 24.172 19.25 1 42.16 6 ASP B C 1
ATOM 3557 O O . ASP B 1 6 ? 18.438 24.812 20.078 1 42.16 6 ASP B O 1
ATOM 3561 N N . ILE B 1 7 ? 18.5 23.625 18.188 1 45.16 7 ILE B N 1
ATOM 3562 C CA . ILE B 1 7 ? 17.094 23.859 17.953 1 45.16 7 ILE B CA 1
ATOM 3563 C C . ILE B 1 7 ? 16.25 22.875 18.766 1 45.16 7 ILE B C 1
ATOM 3565 O O . ILE B 1 7 ? 15.086 23.141 19.047 1 45.16 7 ILE B O 1
ATOM 3569 N N . PHE B 1 8 ? 16.828 21.797 19.094 1 47.72 8 PHE B N 1
ATOM 3570 C CA . PHE B 1 8 ? 16.078 20.781 19.828 1 47.72 8 PHE B CA 1
ATOM 3571 C C . PHE B 1 8 ? 16.625 20.609 21.234 1 47.72 8 PHE B C 1
ATOM 3573 O O . PHE B 1 8 ? 17.844 20.516 21.438 1 47.72 8 PHE B O 1
ATOM 3580 N N . LEU B 1 9 ? 16.078 21.25 22.297 1 41.69 9 LEU B N 1
ATOM 3581 C CA . LEU B 1 9 ? 16.516 21.109 23.672 1 41.69 9 LEU B CA 1
ATOM 3582 C C . LEU B 1 9 ? 16.281 19.688 24.172 1 41.69 9 LEU B C 1
ATOM 3584 O O . LEU B 1 9 ? 15.18 19.141 24.062 1 41.69 9 LEU B O 1
ATOM 3588 N N . ASN B 1 10 ? 17.281 18.906 24.328 1 39.88 10 ASN B N 1
ATOM 3589 C CA . ASN B 1 10 ? 17.094 17.859 25.312 1 39.88 10 ASN B CA 1
ATOM 3590 C C . ASN B 1 10 ? 16.688 18.422 26.672 1 39.88 10 ASN B C 1
ATOM 3592 O O . ASN B 1 10 ? 16.859 19.625 26.922 1 39.88 10 ASN B O 1
ATOM 3596 N N . SER B 1 11 ? 16.422 17.859 27.875 1 38.53 11 SER B N 1
ATOM 3597 C CA . SER B 1 11 ? 15.992 18.359 29.188 1 38.53 11 SER B CA 1
ATOM 3598 C C . SER B 1 11 ? 16.844 19.531 29.641 1 38.53 11 SER B C 1
ATOM 3600 O O . SER B 1 11 ? 16.594 20.125 30.688 1 38.53 11 SER B O 1
ATOM 3602 N N . GLY B 1 12 ? 18.203 19.672 29.422 1 33.38 12 GLY B N 1
ATOM 3603 C CA . GLY B 1 12 ? 18.875 20.734 30.172 1 33.38 12 GLY B CA 1
ATOM 3604 C C . GLY B 1 12 ? 18.547 22.109 29.641 1 33.38 12 GLY B C 1
ATOM 3605 O O . GLY B 1 12 ? 17.984 22.266 28.562 1 33.38 12 GLY B O 1
ATOM 3606 N N . LYS B 1 13 ? 19.062 23.328 30.359 1 33.25 13 LYS B N 1
ATOM 3607 C CA . LYS B 1 13 ? 18.922 24.781 30.297 1 33.25 13 LYS B CA 1
ATOM 3608 C C . LYS B 1 13 ? 19.344 25.328 28.953 1 33.25 13 LYS B C 1
ATOM 3610 O O . LYS B 1 13 ? 20.531 25.578 28.719 1 33.25 13 LYS B O 1
ATOM 3615 N N . VAL B 1 14 ? 19.062 24.906 27.781 1 35.19 14 VAL B N 1
ATOM 3616 C CA . VAL B 1 14 ? 19.688 25.469 26.594 1 35.19 14 VAL B CA 1
ATOM 3617 C C . VAL B 1 14 ? 19.188 26.891 26.375 1 35.19 14 VAL B C 1
ATOM 3619 O O . VAL B 1 14 ? 17.984 27.125 26.281 1 35.19 14 VAL B O 1
ATOM 3622 N N . ARG B 1 15 ? 19.938 27.891 26.75 1 30.56 15 ARG B N 1
ATOM 3623 C CA . ARG B 1 15 ? 19.812 29.297 26.375 1 30.56 15 ARG B CA 1
ATOM 3624 C C . ARG B 1 15 ? 19.656 29.438 24.859 1 30.56 15 ARG B C 1
ATOM 3626 O O . ARG B 1 15 ? 20.469 28.891 24.094 1 30.56 15 ARG B O 1
ATOM 3633 N N . MET B 1 16 ? 18.516 29.688 24.344 1 35.62 16 MET B N 1
ATOM 3634 C CA . MET B 1 16 ? 18.031 30 23 1 35.62 16 MET B CA 1
ATOM 3635 C C . MET B 1 16 ? 18.969 30.984 22.297 1 35.62 16 MET B C 1
ATOM 3637 O O . MET B 1 16 ? 18.984 32.156 22.625 1 35.62 16 MET B O 1
ATOM 3641 N N . ARG B 1 17 ? 20.25 30.562 22.047 1 32.91 17 ARG B N 1
ATOM 3642 C CA . ARG B 1 17 ? 21.031 31.547 21.312 1 32.91 17 ARG B CA 1
ATOM 3643 C C . ARG B 1 17 ? 20.406 31.828 19.953 1 32.91 17 ARG B C 1
ATOM 3645 O O . ARG B 1 17 ? 19.969 30.906 19.25 1 32.91 17 ARG B O 1
ATOM 3652 N N . ARG B 1 18 ? 19.922 32.938 19.594 1 34.91 18 ARG B N 1
ATOM 3653 C CA . ARG B 1 18 ? 19.609 33.562 18.312 1 34.91 18 ARG B CA 1
ATOM 3654 C C . ARG B 1 18 ? 20.641 33.219 17.25 1 34.91 18 ARG B C 1
ATOM 3656 O O . ARG B 1 18 ? 21.828 33.562 17.406 1 34.91 18 ARG B O 1
ATOM 3663 N N . ARG B 1 19 ? 20.734 32.188 16.703 1 41.06 19 ARG B N 1
ATOM 3664 C CA . ARG B 1 19 ? 21.781 31.906 15.734 1 41.06 19 ARG B CA 1
ATOM 3665 C C . ARG B 1 19 ? 21.703 32.844 14.547 1 41.06 19 ARG B C 1
ATOM 3667 O O . ARG B 1 19 ? 20.625 33.031 13.945 1 41.06 19 ARG B O 1
ATOM 3674 N N . LYS B 1 20 ? 22.578 33.719 14.43 1 33.94 20 LYS B N 1
ATOM 3675 C CA . LYS B 1 20 ? 22.859 34.594 13.297 1 33.94 20 LYS B CA 1
ATOM 3676 C C . LYS B 1 20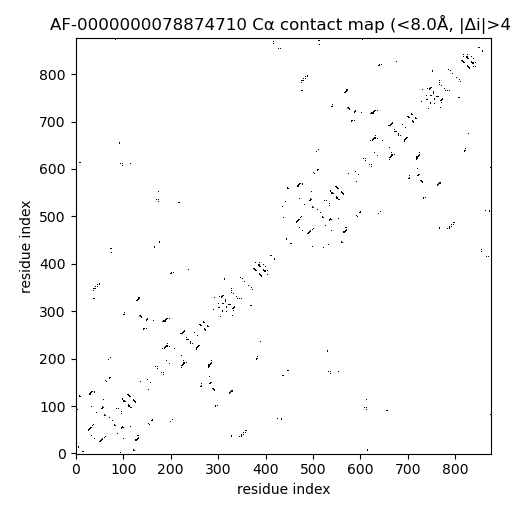 ? 23.156 33.781 12.039 1 33.94 20 LYS B C 1
ATOM 3678 O O . LYS B 1 20 ? 24.141 33.062 11.984 1 33.94 20 LYS B O 1
ATOM 3683 N N . TYR B 1 21 ? 22.203 33.094 11.406 1 33.59 21 TYR B N 1
ATOM 3684 C CA . TYR B 1 21 ? 22.562 32.5 10.125 1 33.59 21 TYR B CA 1
ATOM 3685 C C . TYR B 1 21 ? 22.734 33.562 9.047 1 33.59 21 TYR B C 1
ATOM 3687 O O . TYR B 1 21 ? 21.75 34.094 8.516 1 33.59 21 TYR B O 1
ATOM 3695 N N . GLY B 1 22 ? 23.906 33.969 8.508 1 37.19 22 GLY B N 1
ATOM 3696 C CA . GLY B 1 22 ? 24.406 35.062 7.707 1 37.19 22 GLY B CA 1
ATOM 3697 C C . GLY B 1 22 ? 23.984 36.406 8.227 1 37.19 22 GLY B C 1
ATOM 3698 O O . GLY B 1 22 ? 23.938 36.656 9.438 1 37.19 22 GLY B O 1
ATOM 3699 N N . ASN B 1 23 ? 23.922 37.531 7.152 1 37.06 23 ASN B N 1
ATOM 3700 C CA . ASN B 1 23 ? 23.375 38.844 7.324 1 37.06 23 ASN B CA 1
ATOM 3701 C C . ASN B 1 23 ? 21.891 38.812 7.68 1 37.06 23 ASN B C 1
ATOM 3703 O O . ASN B 1 23 ? 21.203 39.844 7.609 1 37.06 23 ASN B O 1
ATOM 3707 N N . TYR B 1 24 ? 21.172 37.75 7.379 1 40.44 24 TYR B N 1
ATOM 3708 C CA . TYR B 1 24 ? 19.719 37.812 7.582 1 40.44 24 TYR B CA 1
ATOM 3709 C C . TYR B 1 24 ? 19.391 37.844 9.07 1 40.44 24 TYR B C 1
ATOM 3711 O O . TYR B 1 24 ? 20.078 37.25 9.883 1 40.44 24 TYR B O 1
ATOM 3719 N N . LEU B 1 25 ? 18.938 38.875 9.633 1 45.16 25 LEU B N 1
ATOM 3720 C CA . LEU B 1 25 ? 18.25 39.094 10.914 1 45.16 25 LEU B CA 1
ATOM 3721 C C . LEU B 1 25 ? 17.547 37.812 11.375 1 45.16 25 LEU B C 1
ATOM 3723 O O . LEU B 1 25 ? 17.156 37 10.547 1 45.16 25 LEU B O 1
ATOM 3727 N N . LEU B 1 26 ? 17.672 37.344 12.609 1 51.16 26 LEU B N 1
ATOM 3728 C CA . LEU B 1 26 ? 17.156 36.188 13.336 1 51.16 26 LEU B CA 1
ATOM 3729 C C . LEU B 1 26 ? 15.719 35.875 12.922 1 51.16 26 LEU B C 1
ATOM 3731 O O . LEU B 1 26 ? 14.844 36.75 13.031 1 51.16 26 LEU B O 1
ATOM 3735 N N . GLU B 1 27 ? 15.375 35.031 11.969 1 64.69 27 GLU B N 1
ATOM 3736 C CA . GLU B 1 27 ? 14.062 34.625 11.461 1 64.69 27 GLU B CA 1
ATOM 3737 C C . GLU B 1 27 ? 13.195 34.031 12.57 1 64.69 27 GLU B C 1
ATOM 3739 O O . GLU B 1 27 ? 13.719 33.5 13.547 1 64.69 27 GLU B O 1
ATOM 3744 N N . GLU B 1 28 ? 11.969 34.625 12.867 1 89.56 28 GLU B N 1
ATOM 3745 C CA . GLU B 1 28 ? 10.914 34.125 13.742 1 89.56 28 GLU B CA 1
ATOM 3746 C C . GLU B 1 28 ? 10.625 32.625 13.477 1 89.56 28 GLU B C 1
ATOM 3748 O O . GLU B 1 28 ? 10.422 32.25 12.328 1 89.56 28 GLU B O 1
ATOM 3753 N N . ARG B 1 29 ? 10.82 31.828 14.594 1 94.38 29 ARG B N 1
ATOM 3754 C CA . ARG B 1 29 ? 10.516 30.406 14.461 1 94.38 29 ARG B CA 1
ATOM 3755 C C . ARG B 1 29 ? 9.016 30.172 14.5 1 94.38 29 ARG B C 1
ATOM 3757 O O . ARG B 1 29 ? 8.352 30.484 15.492 1 94.38 29 ARG B O 1
ATOM 3764 N N . LEU B 1 30 ? 8.578 29.734 13.445 1 97.5 30 LEU B N 1
ATOM 3765 C CA . LEU B 1 30 ? 7.176 29.328 13.344 1 97.5 30 LEU B CA 1
ATOM 3766 C C . LEU B 1 30 ? 7.043 27.812 13.398 1 97.5 30 LEU B C 1
ATOM 3768 O O . LEU B 1 30 ? 7.547 27.109 12.523 1 97.5 30 LEU B O 1
ATOM 3772 N N . VAL B 1 31 ? 6.387 27.281 14.43 1 98.31 31 VAL B N 1
ATOM 3773 C CA . VAL B 1 31 ? 6.137 25.844 14.547 1 98.31 31 VAL B CA 1
ATOM 3774 C C . VAL B 1 31 ? 4.691 25.531 14.156 1 98.31 31 VAL B C 1
ATOM 3776 O O . VAL B 1 31 ? 3.758 26.141 14.68 1 98.31 31 VAL B O 1
ATOM 3779 N N . ILE B 1 32 ? 4.516 24.656 13.219 1 98.75 32 ILE B N 1
ATOM 3780 C CA . ILE B 1 32 ? 3.205 24.219 12.75 1 98.75 32 ILE B CA 1
ATOM 3781 C C . ILE B 1 32 ? 2.961 22.766 13.172 1 98.75 32 ILE B C 1
ATOM 3783 O O . ILE B 1 32 ? 3.754 21.875 12.859 1 98.75 32 ILE B O 1
ATOM 3787 N N . LEU B 1 33 ? 1.864 22.531 13.906 1 98.81 33 LEU B N 1
ATOM 3788 C CA . LEU B 1 33 ? 1.482 21.188 14.305 1 98.81 33 LEU B CA 1
ATOM 3789 C C . LEU B 1 33 ? 0.419 20.625 13.367 1 98.81 33 LEU B C 1
ATOM 3791 O O . LEU B 1 33 ? -0.677 21.172 13.258 1 98.81 33 LEU B O 1
ATOM 3795 N N . GLY B 1 34 ? 0.776 19.484 12.695 1 98.19 34 GLY B N 1
ATOM 3796 C CA . GLY B 1 34 ? -0.172 18.828 11.82 1 98.19 34 GLY B CA 1
ATOM 3797 C C . GLY B 1 34 ? 0.083 19.094 10.352 1 98.19 34 GLY B C 1
ATOM 3798 O O . GLY B 1 34 ? 0.762 20.062 10 1 98.19 34 GLY B O 1
ATOM 3799 N N . THR B 1 35 ? -0.441 18.234 9.508 1 97.19 35 THR B N 1
ATOM 3800 C CA . THR B 1 35 ? -0.305 18.375 8.062 1 97.19 35 THR B CA 1
ATOM 3801 C C . THR B 1 35 ? -1.653 18.188 7.367 1 97.19 35 THR B C 1
ATOM 3803 O O . THR B 1 35 ? -1.713 17.75 6.219 1 97.19 35 THR B O 1
ATOM 3806 N N . GLY B 1 36 ? -2.754 18.438 8.086 1 96.81 36 GLY B N 1
ATOM 3807 C CA . GLY B 1 36 ? -4.078 18.438 7.48 1 96.81 36 GLY B CA 1
ATOM 3808 C C . GLY B 1 36 ? -4.355 19.688 6.668 1 96.81 36 GLY B C 1
ATOM 3809 O O . GLY B 1 36 ? -3.445 20.469 6.383 1 96.81 36 GLY B O 1
ATOM 3810 N N . TRP B 1 37 ? -5.547 19.891 6.309 1 95.81 37 TRP B N 1
ATOM 3811 C CA . TRP B 1 37 ? -5.957 20.953 5.395 1 95.81 37 TRP B CA 1
ATOM 3812 C C . TRP B 1 37 ? -5.516 22.312 5.91 1 95.81 37 TRP B C 1
ATOM 3814 O O . TRP B 1 37 ? -4.969 23.125 5.156 1 95.81 37 TRP B O 1
ATOM 3824 N N . ALA B 1 38 ? -5.699 22.578 7.168 1 98.19 38 ALA B N 1
ATOM 3825 C CA . ALA B 1 38 ? -5.41 23.891 7.734 1 98.19 38 ALA B CA 1
ATOM 3826 C C . ALA B 1 38 ? -3.904 24.125 7.82 1 98.19 38 ALA B C 1
ATOM 3828 O O . ALA B 1 38 ? -3.385 25.062 7.219 1 98.19 38 ALA B O 1
ATOM 3829 N N . SER B 1 39 ? -3.234 23.234 8.484 1 98.56 39 SER B N 1
ATOM 3830 C CA . SER B 1 39 ? -1.8 23.391 8.703 1 98.56 39 SER B CA 1
ATOM 3831 C C . SER B 1 39 ? -1.032 23.359 7.387 1 98.56 39 SER B C 1
ATOM 3833 O O . SER B 1 39 ? -0.072 24.109 7.199 1 98.56 39 SER B O 1
ATOM 3835 N N . TYR B 1 40 ? -1.43 22.453 6.512 1 97.06 40 TYR B N 1
ATOM 3836 C CA . TYR B 1 40 ? -0.766 22.375 5.219 1 97.06 40 TYR B CA 1
ATOM 3837 C C . TYR B 1 40 ? -0.945 23.656 4.426 1 97.06 40 TYR B C 1
ATOM 3839 O O . TYR B 1 40 ? -0.036 24.094 3.715 1 97.06 40 TYR B O 1
ATOM 3847 N N . SER B 1 41 ? -2.123 24.234 4.496 1 96.75 41 SER B N 1
ATOM 3848 C CA . SER B 1 41 ? -2.371 25.516 3.844 1 96.75 41 SER B CA 1
ATOM 3849 C C . SER B 1 41 ? -1.447 26.609 4.387 1 96.75 41 SER B C 1
ATOM 3851 O O . SER B 1 41 ? -0.909 27.406 3.621 1 96.75 41 SER B O 1
ATOM 3853 N N . VAL B 1 42 ? -1.192 26.672 5.707 1 98.38 42 VAL B N 1
ATOM 3854 C CA . VAL B 1 42 ? -0.226 27.609 6.273 1 98.38 42 VAL B CA 1
ATOM 3855 C C . VAL B 1 42 ? 1.155 27.359 5.676 1 98.38 42 VAL B C 1
ATOM 3857 O O . VAL B 1 42 ? 1.809 28.281 5.188 1 98.38 42 VAL B O 1
ATOM 3860 N N . LEU B 1 43 ? 1.553 26.078 5.691 1 97.5 43 LEU B N 1
ATOM 3861 C CA . LEU B 1 43 ? 2.875 25.688 5.223 1 97.5 43 LEU B CA 1
ATOM 3862 C C . LEU B 1 43 ? 3.086 26.094 3.771 1 97.5 43 LEU B C 1
ATOM 3864 O O . LEU B 1 43 ? 4.156 26.594 3.412 1 97.5 43 LEU B O 1
ATOM 3868 N N . LYS B 1 44 ? 2.109 25.938 2.959 1 94.62 44 LYS B N 1
ATOM 3869 C CA . LYS B 1 44 ? 2.191 26.219 1.527 1 94.62 44 LYS B CA 1
ATOM 3870 C C . LYS B 1 44 ? 2.273 27.719 1.26 1 94.62 44 LYS B C 1
ATOM 3872 O O . LYS B 1 44 ? 2.906 28.156 0.292 1 94.62 44 LYS B O 1
ATOM 3877 N N . HIS B 1 45 ? 1.716 28.578 2.096 1 96 45 HIS B N 1
ATOM 3878 C CA . HIS B 1 45 ? 1.51 29.969 1.721 1 96 45 HIS B CA 1
ATOM 3879 C C . HIS B 1 45 ? 2.365 30.906 2.572 1 96 45 HIS B C 1
ATOM 3881 O O . HIS B 1 45 ? 2.537 32.062 2.234 1 96 45 HIS B O 1
ATOM 3887 N N . VAL B 1 46 ? 2.887 30.375 3.686 1 96.81 46 VAL B N 1
ATOM 3888 C CA . VAL B 1 46 ? 3.68 31.234 4.562 1 96.81 46 VAL B CA 1
ATOM 3889 C C . VAL B 1 46 ? 4.961 31.656 3.854 1 96.81 46 VAL B C 1
ATOM 3891 O O . VAL B 1 46 ? 5.543 30.891 3.088 1 96.81 46 VAL B O 1
ATOM 3894 N N . ASP B 1 47 ? 5.375 32.875 4.062 1 93.19 47 ASP B N 1
ATOM 3895 C CA . ASP B 1 47 ? 6.625 33.375 3.5 1 93.19 47 ASP B CA 1
ATOM 3896 C C . ASP B 1 47 ? 7.828 32.844 4.266 1 93.19 47 ASP B C 1
ATOM 3898 O O . ASP B 1 47 ? 8.172 33.344 5.336 1 93.19 47 ASP B O 1
ATOM 3902 N N . LYS B 1 48 ? 8.5 31.969 3.709 1 91.88 48 LYS B N 1
ATOM 3903 C CA . LYS B 1 48 ? 9.594 31.25 4.371 1 91.88 48 LYS B CA 1
ATOM 3904 C C . LYS B 1 48 ? 10.844 32.125 4.453 1 91.88 48 LYS B C 1
ATOM 3906 O O . LYS B 1 48 ? 11.82 31.766 5.109 1 91.88 48 LYS B O 1
ATOM 3911 N N . LYS B 1 49 ? 10.828 33.25 3.865 1 90.75 49 LYS B N 1
ATOM 3912 C CA . LYS B 1 49 ? 11.914 34.219 4.027 1 90.75 49 LYS B CA 1
ATOM 3913 C C . LYS B 1 49 ? 11.789 34.969 5.355 1 90.75 49 LYS B C 1
ATOM 3915 O O . LYS B 1 49 ? 12.789 35.406 5.914 1 90.75 49 LYS B O 1
ATOM 3920 N N . LEU B 1 50 ? 10.562 35.031 5.801 1 91.81 50 LEU B N 1
ATOM 3921 C CA . LEU B 1 50 ? 10.281 35.781 7.023 1 91.81 50 LEU B CA 1
ATOM 3922 C C . LEU B 1 50 ? 10.336 34.844 8.242 1 91.81 50 LEU B C 1
ATOM 3924 O O . LEU B 1 50 ? 10.555 35.312 9.367 1 91.81 50 LEU B O 1
ATOM 3928 N N . PHE B 1 51 ? 10.125 33.531 8 1 94.31 51 PHE B N 1
ATOM 3929 C CA . PHE B 1 51 ? 10.008 32.625 9.117 1 94.31 51 PHE B CA 1
ATOM 3930 C C . PHE B 1 51 ? 10.891 31.391 8.906 1 94.31 51 PHE B C 1
ATOM 3932 O O . PHE B 1 51 ? 11.047 30.922 7.781 1 94.31 51 PHE B O 1
ATOM 3939 N N . ASP B 1 52 ? 11.477 30.922 9.977 1 93.88 52 ASP B N 1
ATOM 3940 C CA . ASP B 1 52 ? 11.992 29.547 10.039 1 93.88 52 ASP B CA 1
ATOM 3941 C C . ASP B 1 52 ? 10.883 28.562 10.383 1 93.88 52 ASP B C 1
ATOM 3943 O O . ASP B 1 52 ? 10.492 28.438 11.547 1 93.88 52 ASP B O 1
ATOM 3947 N N . VAL B 1 53 ? 10.453 27.891 9.422 1 96.62 53 VAL B N 1
ATOM 3948 C CA . VAL B 1 53 ? 9.219 27.125 9.555 1 96.62 53 VAL B CA 1
ATOM 3949 C C . VAL B 1 53 ? 9.539 25.688 9.953 1 96.62 53 VAL B C 1
ATOM 3951 O O . VAL B 1 53 ? 10.289 24.984 9.258 1 96.62 53 VAL B O 1
ATOM 3954 N N . PHE B 1 54 ? 9.008 25.25 11.078 1 96.94 54 PHE B N 1
ATOM 3955 C CA . PHE B 1 54 ? 9.086 23.875 11.555 1 96.94 54 PHE B CA 1
ATOM 3956 C C . PHE B 1 54 ? 7.723 23.203 11.508 1 96.94 54 PHE B C 1
ATOM 3958 O O . PHE B 1 54 ? 6.715 23.812 11.883 1 96.94 54 PHE B O 1
ATOM 3965 N N . VAL B 1 55 ? 7.703 21.969 11.023 1 98.06 55 VAL B N 1
ATOM 3966 C CA . VAL B 1 55 ? 6.453 21.203 10.984 1 98.06 55 VAL B CA 1
ATOM 3967 C C . VAL B 1 55 ? 6.605 19.906 11.766 1 98.06 55 VAL B C 1
ATOM 3969 O O . VAL B 1 55 ? 7.582 19.172 11.586 1 98.06 55 VAL B O 1
ATOM 3972 N N . ILE B 1 56 ? 5.691 19.688 12.688 1 98.25 56 ILE B N 1
ATOM 3973 C CA . ILE B 1 56 ? 5.613 18.453 13.469 1 98.25 56 ILE B CA 1
ATOM 3974 C C . ILE B 1 56 ? 4.312 17.719 13.141 1 98.25 56 ILE B C 1
ATOM 3976 O O . ILE B 1 56 ? 3.223 18.281 13.312 1 98.25 56 ILE B O 1
ATOM 3980 N N . SER B 1 57 ? 4.441 16.531 12.688 1 97.81 57 SER B N 1
ATOM 3981 C CA . SER B 1 57 ? 3.258 15.758 12.336 1 97.81 57 SER B CA 1
ATOM 3982 C C . SER B 1 57 ? 3.529 14.258 12.422 1 97.81 57 SER B C 1
ATOM 3984 O O . SER B 1 57 ? 4.613 13.797 12.055 1 97.81 57 SER B O 1
ATOM 3986 N N . PRO B 1 58 ? 2.537 13.523 12.914 1 95.75 58 PRO B N 1
ATOM 3987 C CA . PRO B 1 58 ? 2.729 12.07 12.938 1 95.75 58 PRO B CA 1
ATOM 3988 C C . PRO B 1 58 ? 2.721 11.453 11.547 1 95.75 58 PRO B C 1
ATOM 3990 O O . PRO B 1 58 ? 3.148 10.305 11.375 1 95.75 58 PRO B O 1
ATOM 3993 N N . ARG B 1 59 ? 2.234 12.117 10.609 1 92.88 59 ARG B N 1
ATOM 3994 C CA . ARG B 1 59 ? 2.27 11.633 9.234 1 92.88 59 ARG B CA 1
ATOM 3995 C C . ARG B 1 59 ? 3.1 12.562 8.352 1 92.88 59 ARG B C 1
ATOM 3997 O O . ARG B 1 59 ? 3.104 13.773 8.547 1 92.88 59 ARG B O 1
ATOM 4004 N N . ASN B 1 60 ? 3.652 12.086 7.25 1 94.38 60 ASN B N 1
ATOM 4005 C CA . ASN B 1 60 ? 4.602 12.852 6.445 1 94.38 60 ASN B CA 1
ATOM 4006 C C . ASN B 1 60 ? 3.977 13.32 5.137 1 94.38 60 ASN B C 1
ATOM 4008 O O . ASN B 1 60 ? 4.684 13.57 4.16 1 94.38 60 ASN B O 1
ATOM 4012 N N . HIS B 1 61 ? 2.662 13.375 5.086 1 94.06 61 HIS B N 1
ATOM 4013 C CA . HIS B 1 61 ? 2.002 13.789 3.854 1 94.06 61 HIS B CA 1
ATOM 4014 C C . HIS B 1 61 ? 0.701 14.531 4.145 1 94.06 61 HIS B C 1
ATOM 4016 O O . HIS B 1 61 ? 0.119 14.367 5.219 1 94.06 61 HIS B O 1
ATOM 4022 N N . PHE B 1 62 ? 0.375 15.406 3.256 1 94.5 62 PHE B N 1
ATOM 4023 C CA . PHE B 1 62 ? -0.97 15.969 3.188 1 94.5 62 PHE B CA 1
ATOM 4024 C C . PHE B 1 62 ? -1.915 15.016 2.461 1 94.5 62 PHE B C 1
ATOM 4026 O O . PHE B 1 62 ? -1.547 14.422 1.445 1 94.5 62 PHE B O 1
ATOM 4033 N N . LEU B 1 63 ? -3.09 14.844 2.975 1 93.94 63 LEU B N 1
ATOM 4034 C CA . LEU B 1 63 ? -4.105 13.961 2.402 1 93.94 63 LEU B CA 1
ATOM 4035 C C . LEU B 1 63 ? -5.273 14.773 1.851 1 93.94 63 LEU B C 1
ATOM 4037 O O . LEU B 1 63 ? -5.855 15.594 2.561 1 93.94 63 LEU B O 1
ATOM 4041 N N . PHE B 1 64 ? -5.57 14.562 0.6 1 92.19 64 PHE B N 1
ATOM 4042 C CA . PHE B 1 64 ? -6.781 15.102 -0.005 1 92.19 64 PHE B CA 1
ATOM 4043 C C . PHE B 1 64 ? -7.992 14.242 0.331 1 92.19 64 PHE B C 1
ATOM 4045 O O . PHE B 1 64 ? -8.352 13.336 -0.43 1 92.19 64 PHE B O 1
ATOM 4052 N N . THR B 1 65 ? -8.648 14.555 1.336 1 91.31 65 THR B N 1
ATOM 4053 C CA . THR B 1 65 ? -9.602 13.68 2.014 1 91.31 65 THR B CA 1
ATOM 4054 C C . THR B 1 65 ? -10.875 13.523 1.182 1 91.31 65 THR B C 1
ATOM 4056 O O . THR B 1 65 ? -11.57 12.508 1.294 1 91.31 65 THR B O 1
ATOM 4059 N N . PRO B 1 66 ? -11.273 14.461 0.344 1 86.81 66 PRO B N 1
ATOM 4060 C CA . PRO B 1 66 ? -12.516 14.297 -0.414 1 86.81 66 PRO B CA 1
ATOM 4061 C C . PRO B 1 66 ? -12.508 13.047 -1.292 1 86.81 66 PRO B C 1
ATOM 4063 O O . PRO B 1 66 ? -13.57 12.508 -1.622 1 86.81 66 PRO B O 1
ATOM 4066 N N . LEU B 1 67 ? -11.367 12.602 -1.652 1 89.75 67 LEU B N 1
ATOM 4067 C CA . LEU B 1 67 ? -11.273 11.453 -2.551 1 89.75 67 LEU B CA 1
ATOM 4068 C C . LEU B 1 67 ? -10.859 10.203 -1.789 1 89.75 67 LEU B C 1
ATOM 4070 O O . LEU B 1 67 ? -10.555 9.172 -2.398 1 89.75 67 LEU B O 1
ATOM 4074 N N . LEU B 1 68 ? -10.852 10.258 -0.511 1 92 68 LEU B N 1
ATOM 4075 C CA . LEU B 1 68 ? -10.383 9.172 0.342 1 92 68 LEU B CA 1
ATOM 4076 C C . LEU B 1 68 ? -11.258 7.934 0.169 1 92 68 LEU B C 1
ATOM 4078 O O . LEU B 1 68 ? -10.75 6.816 0.063 1 92 68 LEU B O 1
ATOM 4082 N N . CYS B 1 69 ? -12.594 8.102 0.061 1 92.12 69 CYS B N 1
ATOM 4083 C CA . CYS B 1 69 ? -13.531 6.992 -0.035 1 92.12 69 CYS B CA 1
ATOM 4084 C C . CYS B 1 69 ? -13.281 6.172 -1.297 1 92.12 69 CYS B C 1
ATOM 4086 O O . CYS B 1 69 ? -13.43 4.949 -1.286 1 92.12 69 CYS B O 1
ATOM 4088 N N . SER B 1 70 ? -12.859 6.82 -2.324 1 90.25 70 SER B N 1
ATOM 4089 C CA . SER B 1 70 ? -12.633 6.16 -3.607 1 90.25 70 SER B CA 1
ATOM 4090 C C . SER B 1 70 ? -11.477 5.176 -3.529 1 90.25 70 SER B C 1
ATOM 4092 O O . SER B 1 70 ? -11.367 4.258 -4.348 1 90.25 70 SER B O 1
ATOM 4094 N N . THR B 1 71 ? -10.594 5.355 -2.592 1 91.88 71 THR B N 1
ATOM 4095 C CA . THR B 1 71 ? -9.43 4.484 -2.482 1 91.88 71 THR B CA 1
ATOM 4096 C C . THR B 1 71 ? -9.781 3.195 -1.748 1 91.88 71 THR B C 1
ATOM 4098 O O . THR B 1 71 ? -9.078 2.189 -1.88 1 91.88 71 THR B O 1
ATOM 4101 N N . THR B 1 72 ? -10.836 3.158 -1.009 1 93.62 72 THR B N 1
ATOM 4102 C CA . THR B 1 72 ? -11.211 2.008 -0.197 1 93.62 72 THR B CA 1
ATOM 4103 C C . THR B 1 72 ? -11.656 0.845 -1.079 1 93.62 72 THR B C 1
ATOM 4105 O O . THR B 1 72 ? -11.664 -0.306 -0.64 1 93.62 72 THR B O 1
ATOM 4108 N N . VAL B 1 73 ? -12.07 1.172 -2.301 1 91.38 73 VAL B N 1
ATOM 4109 C CA . VAL B 1 73 ? -12.586 0.115 -3.166 1 91.38 73 VAL B CA 1
ATOM 4110 C C . VAL B 1 73 ? -11.719 0.009 -4.418 1 91.38 73 VAL B C 1
ATOM 4112 O O . VAL B 1 73 ? -12.055 -0.722 -5.355 1 91.38 73 VAL B O 1
ATOM 4115 N N . GLY B 1 74 ? -10.656 0.786 -4.504 1 87.88 74 GLY B N 1
ATOM 4116 C CA . GLY B 1 74 ? -9.68 0.624 -5.57 1 87.88 74 GLY B CA 1
ATOM 4117 C C . GLY B 1 74 ? -9.961 1.504 -6.773 1 87.88 74 GLY B C 1
ATOM 4118 O O . GLY B 1 74 ? -9.344 1.335 -7.828 1 87.88 74 GLY B O 1
ATOM 4119 N N . THR B 1 75 ? -10.922 2.457 -6.688 1 86.44 75 THR B N 1
ATOM 4120 C CA . THR B 1 75 ? -11.156 3.4 -7.777 1 86.44 75 THR B CA 1
ATOM 4121 C C . THR B 1 75 ? -9.93 4.277 -8.008 1 86.44 75 THR B C 1
ATOM 4123 O O . THR B 1 75 ? -9.523 4.496 -9.148 1 86.44 75 THR B O 1
ATOM 4126 N N . LEU B 1 76 ? -9.383 4.75 -6.934 1 86.81 76 LEU B N 1
ATOM 4127 C CA . LEU B 1 76 ? -8.156 5.531 -6.965 1 86.81 76 LEU B CA 1
ATOM 4128 C C . LEU B 1 76 ? -7.043 4.832 -6.188 1 86.81 76 LEU B C 1
ATOM 4130 O O . LEU B 1 76 ? -7.316 4.094 -5.238 1 86.81 76 LEU B O 1
ATOM 4134 N N . GLU B 1 77 ? -5.828 5.086 -6.648 1 88.25 77 GLU B N 1
ATOM 4135 C CA . GLU B 1 77 ? -4.68 4.621 -5.879 1 88.25 77 GLU B CA 1
ATOM 4136 C C . GLU B 1 77 ? -4.434 5.508 -4.66 1 88.25 77 GLU B C 1
ATOM 4138 O O . GLU B 1 77 ? -4.727 6.703 -4.688 1 88.25 77 GLU B O 1
ATOM 4143 N N . PHE B 1 78 ? -3.869 4.957 -3.662 1 90.12 78 PHE B N 1
ATOM 4144 C CA . PHE B 1 78 ? -3.627 5.672 -2.414 1 90.12 78 PHE B CA 1
ATOM 4145 C C . PHE B 1 78 ? -2.734 6.887 -2.65 1 90.12 78 PHE B C 1
ATOM 4147 O O . PHE B 1 78 ? -3.051 7.992 -2.207 1 90.12 78 PHE B O 1
ATOM 4154 N N . ARG B 1 79 ? -1.671 6.754 -3.355 1 88.38 79 ARG B N 1
ATOM 4155 C CA . ARG B 1 79 ? -0.664 7.797 -3.504 1 88.38 79 ARG B CA 1
ATOM 4156 C C . ARG B 1 79 ? -1.138 8.883 -4.465 1 88.38 79 ARG B C 1
ATOM 4158 O O . ARG B 1 79 ? -0.516 9.945 -4.57 1 88.38 79 ARG B O 1
ATOM 4165 N N . SER B 1 80 ? -2.281 8.664 -5.094 1 87.5 80 SER B N 1
ATOM 4166 C CA . SER B 1 80 ? -2.822 9.641 -6.031 1 87.5 80 SER B CA 1
ATOM 4167 C C . SER B 1 80 ? -3.445 10.82 -5.297 1 87.5 80 SER B C 1
ATOM 4169 O O . SER B 1 80 ? -3.658 11.883 -5.887 1 87.5 80 SER B O 1
ATOM 4171 N N . ILE B 1 81 ? -3.697 10.664 -4 1 89.56 81 ILE B N 1
ATOM 4172 C CA . ILE B 1 81 ? -4.461 11.711 -3.332 1 89.56 81 ILE B CA 1
ATOM 4173 C C . ILE B 1 81 ? -3.668 12.25 -2.143 1 89.56 81 ILE B C 1
ATOM 4175 O O . ILE B 1 81 ? -4.25 12.758 -1.182 1 89.56 81 ILE B O 1
ATOM 4179 N N . ILE B 1 82 ? -2.34 12 -2.154 1 90.31 82 ILE B N 1
ATOM 4180 C CA . ILE B 1 82 ? -1.507 12.523 -1.079 1 90.31 82 ILE B CA 1
ATOM 4181 C C . ILE B 1 82 ? -0.373 13.359 -1.666 1 90.31 82 ILE B C 1
ATOM 4183 O O . ILE B 1 82 ? -0.05 13.234 -2.85 1 90.31 82 ILE B O 1
ATOM 4187 N N . GLU B 1 83 ? 0.202 14.195 -0.82 1 88.06 83 GLU B N 1
ATOM 4188 C CA . GLU B 1 83 ? 1.37 15.016 -1.136 1 88.06 83 GLU B CA 1
ATOM 4189 C C . GLU B 1 83 ? 2.389 14.984 -0.001 1 88.06 83 GLU B C 1
ATOM 4191 O O . GLU B 1 83 ? 2.1 15.422 1.113 1 88.06 83 GLU B O 1
ATOM 4196 N N . PRO B 1 84 ? 3.602 14.438 -0.307 1 90.62 84 PRO B N 1
ATOM 4197 C CA . PRO B 1 84 ? 4.629 14.477 0.734 1 90.62 84 PRO B CA 1
ATOM 4198 C C . PRO B 1 84 ? 4.922 15.898 1.222 1 90.62 84 PRO B C 1
ATOM 4200 O O . PRO B 1 84 ? 5.102 16.812 0.409 1 90.62 84 PRO B O 1
ATOM 4203 N N . VAL B 1 85 ? 4.996 16.016 2.512 1 92.62 85 VAL B N 1
ATOM 4204 C CA . VAL B 1 85 ? 5.172 17.328 3.135 1 92.62 85 VAL B CA 1
ATOM 4205 C C . VAL B 1 85 ? 6.52 17.922 2.73 1 92.62 85 VAL B C 1
ATOM 4207 O O . VAL B 1 85 ? 6.641 19.125 2.531 1 92.62 85 VAL B O 1
ATOM 4210 N N . ARG B 1 86 ? 7.543 17.125 2.555 1 91.31 86 ARG B N 1
ATOM 4211 C CA . ARG B 1 86 ? 8.898 17.578 2.26 1 91.31 86 ARG B CA 1
ATOM 4212 C C . ARG B 1 86 ? 8.969 18.234 0.888 1 91.31 86 ARG B C 1
ATOM 4214 O O . ARG B 1 86 ? 9.883 19.016 0.612 1 91.31 86 ARG B O 1
ATOM 4221 N N . ASN B 1 87 ? 8.016 17.984 0.044 1 87.94 87 ASN B N 1
ATOM 4222 C CA . ASN B 1 87 ? 8 18.578 -1.292 1 87.94 87 ASN B CA 1
ATOM 4223 C C . ASN B 1 87 ? 7.688 20.062 -1.246 1 87.94 87 ASN B C 1
ATOM 4225 O O . ASN B 1 87 ? 7.875 20.781 -2.234 1 87.94 87 ASN B O 1
ATOM 4229 N N . THR B 1 88 ? 7.199 20.562 -0.102 1 87.75 88 THR B N 1
ATOM 4230 C CA . THR B 1 88 ? 6.852 21.969 0.028 1 87.75 88 THR B CA 1
ATOM 4231 C C . THR B 1 88 ? 8.109 22.828 0.174 1 87.75 88 THR B C 1
ATOM 4233 O O . THR B 1 88 ? 8.047 24.047 0.07 1 87.75 88 THR B O 1
ATOM 4236 N N . GLY B 1 89 ? 9.211 22.188 0.408 1 85.25 89 GLY B N 1
ATOM 4237 C CA . GLY B 1 89 ? 10.469 22.906 0.485 1 85.25 89 GLY B CA 1
ATOM 4238 C C . GLY B 1 89 ? 10.758 23.453 1.868 1 85.25 89 GLY B C 1
ATOM 4239 O O . GLY B 1 89 ? 10.031 24.328 2.361 1 85.25 89 GLY B O 1
ATOM 4240 N N . PHE B 1 90 ? 11.633 22.906 2.529 1 88.81 90 PHE B N 1
ATOM 4241 C CA . PHE B 1 90 ? 12.133 23.391 3.812 1 88.81 90 PHE B CA 1
ATOM 4242 C C . PHE B 1 90 ? 13.547 23.953 3.672 1 88.81 90 PHE B C 1
ATOM 4244 O O . PHE B 1 90 ? 14.305 23.516 2.799 1 88.81 90 PHE B O 1
ATOM 4251 N N . ARG B 1 91 ? 13.859 24.969 4.477 1 88.88 91 ARG B N 1
ATOM 4252 C CA . ARG B 1 91 ? 15.219 25.5 4.508 1 88.88 91 ARG B CA 1
ATOM 4253 C C . ARG B 1 91 ? 16.219 24.438 4.957 1 88.88 91 ARG B C 1
ATOM 4255 O O . ARG B 1 91 ? 17.359 24.422 4.508 1 88.88 91 ARG B O 1
ATOM 4262 N N . ASP B 1 92 ? 15.703 23.625 5.797 1 91.25 92 ASP B N 1
ATOM 4263 C CA . ASP B 1 92 ? 16.469 22.531 6.387 1 91.25 92 ASP B CA 1
ATOM 4264 C C . ASP B 1 92 ? 15.617 21.281 6.559 1 91.25 92 ASP B C 1
ATOM 4266 O O . ASP B 1 92 ? 14.469 21.359 6.996 1 91.25 92 ASP B O 1
ATOM 4270 N N . GLU B 1 93 ? 16.203 20.125 6.133 1 89.88 93 GLU B N 1
ATOM 4271 C CA . GLU B 1 93 ? 15.453 18.875 6.18 1 89.88 93 GLU B CA 1
ATOM 4272 C C . GLU B 1 93 ? 15.055 18.516 7.609 1 89.88 93 GLU B C 1
ATOM 4274 O O . GLU B 1 93 ? 14.125 17.734 7.828 1 89.88 93 GLU B O 1
ATOM 4279 N N . HIS B 1 94 ? 15.703 19.125 8.578 1 92.06 94 HIS B N 1
ATOM 4280 C CA . HIS B 1 94 ? 15.406 18.859 9.977 1 92.06 94 HIS B CA 1
ATOM 4281 C C . HIS B 1 94 ? 14.203 19.656 10.445 1 92.06 94 HIS B C 1
ATOM 4283 O O . HIS B 1 94 ? 13.711 19.469 11.562 1 92.06 94 HIS B O 1
ATOM 4289 N N . HIS B 1 95 ? 13.703 20.531 9.594 1 94.88 95 HIS B N 1
ATOM 4290 C CA . HIS B 1 95 ? 12.586 21.391 9.961 1 94.88 95 HIS B CA 1
ATOM 4291 C C . HIS B 1 95 ? 11.266 20.641 9.891 1 94.88 95 HIS B C 1
ATOM 4293 O O . HIS B 1 95 ? 10.234 21.141 10.336 1 94.88 95 HIS B O 1
ATOM 4299 N N . PHE B 1 96 ? 11.289 19.469 9.391 1 96.31 96 PHE B N 1
ATOM 4300 C CA . PHE B 1 96 ? 10.133 18.578 9.461 1 96.31 96 PHE B CA 1
ATOM 4301 C C . PHE B 1 96 ? 10.43 17.375 10.328 1 96.31 96 PHE B C 1
ATOM 4303 O O . PHE B 1 96 ? 11.43 16.688 10.117 1 96.31 96 PHE B O 1
ATOM 4310 N N . GLN B 1 97 ? 9.57 17.156 11.297 1 96.06 97 GLN B N 1
ATOM 4311 C CA . GLN B 1 97 ? 9.734 16.016 12.203 1 96.06 97 GLN B CA 1
ATOM 4312 C C . GLN B 1 97 ? 8.477 15.156 12.234 1 96.06 97 GLN B C 1
ATOM 4314 O O . GLN B 1 97 ? 7.375 15.656 12.469 1 96.06 97 GLN B O 1
ATOM 4319 N N . VAL B 1 98 ? 8.75 13.859 12.016 1 96.5 98 VAL B N 1
ATOM 4320 C CA . VAL B 1 98 ? 7.668 12.898 12.18 1 96.5 98 VAL B CA 1
ATOM 4321 C C . VAL B 1 98 ? 7.473 12.586 13.664 1 96.5 98 VAL B C 1
ATOM 4323 O O . VAL B 1 98 ? 8.203 11.773 14.234 1 96.5 98 VAL B O 1
ATOM 4326 N N . ALA B 1 99 ? 6.488 13.273 14.234 1 97.5 99 ALA B N 1
ATOM 4327 C CA . ALA B 1 99 ? 6.254 13.195 15.68 1 97.5 99 ALA B CA 1
ATOM 4328 C C . ALA B 1 99 ? 4.867 13.727 16.031 1 97.5 99 ALA B C 1
ATOM 4330 O O . ALA B 1 99 ? 4.191 14.328 15.203 1 97.5 99 ALA B O 1
ATOM 4331 N N . GLU B 1 100 ? 4.457 13.391 17.234 1 97.69 100 GLU B N 1
ATOM 4332 C CA . GLU B 1 100 ? 3.215 13.938 17.781 1 97.69 100 GLU B CA 1
ATOM 4333 C C . GLU B 1 100 ? 3.496 14.938 18.906 1 97.69 100 GLU B C 1
ATOM 4335 O O . GLU B 1 100 ? 4.418 14.742 19.703 1 97.69 100 GLU B O 1
ATOM 4340 N N . ALA B 1 101 ? 2.734 16 18.891 1 98.19 101 ALA B N 1
ATOM 4341 C CA . ALA B 1 101 ? 2.781 16.906 20.047 1 98.19 101 ALA B CA 1
ATOM 4342 C C . ALA B 1 101 ? 2.09 16.281 21.25 1 98.19 101 ALA B C 1
ATOM 4344 O O . ALA B 1 101 ? 0.989 15.742 21.141 1 98.19 101 ALA B O 1
ATOM 4345 N N . VAL B 1 102 ? 2.762 16.406 22.422 1 97.56 102 VAL B N 1
ATOM 4346 C CA . VAL B 1 102 ? 2.189 15.711 23.562 1 97.56 102 VAL B CA 1
ATOM 4347 C C . VAL B 1 102 ? 1.906 16.703 24.688 1 97.56 102 VAL B C 1
ATOM 4349 O O . VAL B 1 102 ? 0.977 16.5 25.469 1 97.56 102 VAL B O 1
ATOM 4352 N N . LYS B 1 103 ? 2.707 17.781 24.812 1 97.5 103 LYS B N 1
ATOM 4353 C CA . LYS B 1 103 ? 2.523 18.781 25.875 1 97.5 103 LYS B CA 1
ATOM 4354 C C . LYS B 1 103 ? 2.879 20.172 25.375 1 97.5 103 LYS B C 1
ATOM 4356 O O . LYS B 1 103 ? 3.832 20.344 24.609 1 97.5 103 LYS B O 1
ATOM 4361 N N . LEU B 1 104 ? 2.117 21.094 25.797 1 97.62 104 LEU B N 1
ATOM 4362 C CA . LEU B 1 104 ? 2.369 22.5 25.484 1 97.62 104 LEU B CA 1
ATOM 4363 C C . LEU B 1 104 ? 2.748 23.266 26.75 1 97.62 104 LEU B C 1
ATOM 4365 O O . LEU B 1 104 ? 2.051 23.188 27.766 1 97.62 104 LEU B O 1
ATOM 4369 N N . ASN B 1 105 ? 3.854 23.922 26.672 1 95.44 105 ASN B N 1
ATOM 4370 C CA . ASN B 1 105 ? 4.285 24.828 27.734 1 95.44 105 ASN B CA 1
ATOM 4371 C C . ASN B 1 105 ? 4.219 26.281 27.281 1 95.44 105 ASN B C 1
ATOM 4373 O O . ASN B 1 105 ? 5.16 26.797 26.672 1 95.44 105 ASN B O 1
ATOM 4377 N N . VAL B 1 106 ? 3.227 26.953 27.703 1 94.94 106 VAL B N 1
ATOM 4378 C CA . VAL B 1 106 ? 2.959 28.312 27.234 1 94.94 106 VAL B CA 1
ATOM 4379 C C . VAL B 1 106 ? 4.016 29.266 27.797 1 94.94 106 VAL B C 1
ATOM 4381 O O . VAL B 1 106 ? 4.527 30.125 27.062 1 94.94 106 VAL B O 1
ATOM 4384 N N . ASP B 1 107 ? 4.422 29.062 29 1 92.88 107 ASP B N 1
ATOM 4385 C CA . ASP B 1 107 ? 5.34 29.984 29.672 1 92.88 107 ASP B CA 1
ATOM 4386 C C . ASP B 1 107 ? 6.727 29.922 29.031 1 92.88 107 ASP B C 1
ATOM 4388 O O . ASP B 1 107 ? 7.348 30.969 28.797 1 92.88 107 ASP B O 1
ATOM 4392 N N . SER B 1 108 ? 7.164 28.719 28.734 1 93.88 108 SER B N 1
ATOM 4393 C CA . SER B 1 108 ? 8.5 28.562 28.172 1 93.88 108 SER B CA 1
ATOM 4394 C C . SER B 1 108 ? 8.477 28.578 26.656 1 93.88 108 SER B C 1
ATOM 4396 O O . SER B 1 108 ? 9.516 28.438 26.016 1 93.88 108 SER B O 1
ATOM 4398 N N . HIS B 1 109 ? 7.309 28.719 26.062 1 96.12 109 HIS B N 1
ATOM 4399 C CA . HIS B 1 109 ? 7.152 28.719 24.609 1 96.12 109 HIS B CA 1
ATOM 4400 C C . HIS B 1 109 ? 7.781 27.469 24 1 96.12 109 HIS B C 1
ATOM 4402 O O . HIS B 1 109 ? 8.57 27.562 23.062 1 96.12 109 HIS B O 1
ATOM 4408 N N . SER B 1 110 ? 7.348 26.328 24.562 1 96.5 110 SER B N 1
ATOM 4409 C CA . SER B 1 110 ? 7.895 25.062 24.062 1 96.5 110 SER B CA 1
ATOM 4410 C C . SER B 1 110 ? 6.809 24.016 23.938 1 96.5 110 SER B C 1
ATOM 4412 O O . SER B 1 110 ? 5.789 24.062 24.625 1 96.5 110 SER B O 1
ATOM 4414 N N . ILE B 1 111 ? 7.02 23.109 23.016 1 97.5 111 ILE B N 1
ATOM 4415 C CA . ILE B 1 111 ? 6.164 21.953 22.781 1 97.5 111 ILE B CA 1
ATOM 4416 C C . ILE B 1 111 ? 6.973 20.672 22.969 1 97.5 111 ILE B C 1
ATOM 4418 O O . ILE B 1 111 ? 8.062 20.531 22.422 1 97.5 111 ILE B O 1
ATOM 4422 N N . GLN B 1 112 ? 6.461 19.828 23.797 1 98 112 GLN B N 1
ATOM 4423 C CA . GLN B 1 112 ? 7.051 18.5 23.891 1 98 112 GLN B CA 1
ATOM 4424 C C . GLN B 1 112 ? 6.473 17.562 22.828 1 98 112 GLN B C 1
ATOM 4426 O O . GLN B 1 112 ? 5.254 17.469 22.672 1 98 112 GLN B O 1
ATOM 4431 N N . CYS B 1 113 ? 7.336 16.938 22.125 1 97.94 113 CYS B N 1
ATOM 4432 C CA . CYS B 1 113 ? 6.941 16.047 21.047 1 97.94 113 CYS B CA 1
ATOM 4433 C C . CYS B 1 113 ? 7.465 14.641 21.281 1 97.94 113 CYS B C 1
ATOM 4435 O O . CYS B 1 113 ? 8.43 14.445 22.016 1 97.94 113 CYS B O 1
ATOM 4437 N N . LYS B 1 114 ? 6.773 13.719 20.766 1 97.81 114 LYS B N 1
ATOM 4438 C CA . LYS B 1 114 ? 7.156 12.312 20.812 1 97.81 114 LYS B CA 1
ATOM 4439 C C . LYS B 1 114 ? 7.266 11.727 19.406 1 97.81 114 LYS B C 1
ATOM 4441 O O . LYS B 1 114 ? 6.289 11.727 18.656 1 97.81 114 LYS B O 1
ATOM 4446 N N . SER B 1 115 ? 8.453 11.234 19.078 1 96.44 115 SER B N 1
ATOM 4447 C CA . SER B 1 115 ? 8.656 10.594 17.781 1 96.44 115 SER B CA 1
ATOM 4448 C C . SER B 1 115 ? 7.738 9.383 17.625 1 96.44 115 SER B C 1
ATOM 4450 O O . SER B 1 115 ? 7.664 8.531 18.516 1 96.44 115 SER B O 1
ATOM 4452 N N . THR B 1 116 ? 7.062 9.32 16.484 1 94.94 116 THR B N 1
ATOM 4453 C CA . THR B 1 116 ? 6.211 8.164 16.234 1 94.94 116 THR B CA 1
ATOM 4454 C C . THR B 1 116 ? 7.023 6.996 15.688 1 94.94 116 THR B C 1
ATOM 4456 O O . THR B 1 116 ? 6.5 5.895 15.508 1 94.94 116 THR B O 1
ATOM 4459 N N . LEU B 1 117 ? 8.242 7.23 15.43 1 93.12 117 LEU B N 1
ATOM 4460 C CA . LEU B 1 117 ? 9.125 6.234 14.836 1 93.12 117 LEU B CA 1
ATOM 4461 C C . LEU B 1 117 ? 9.812 5.402 15.906 1 93.12 117 LEU B C 1
ATOM 4463 O O . LEU B 1 117 ? 9.961 4.188 15.758 1 93.12 117 LEU B O 1
ATOM 4467 N N . ASN B 1 118 ? 10.219 6.07 17.016 1 92.5 118 ASN B N 1
ATOM 4468 C CA . ASN B 1 118 ? 10.961 5.336 18.031 1 92.5 118 ASN B CA 1
ATOM 4469 C C . ASN B 1 118 ? 10.516 5.73 19.438 1 92.5 118 ASN B C 1
ATOM 4471 O O . ASN B 1 118 ? 11.047 5.23 20.438 1 92.5 118 ASN B O 1
ATOM 4475 N N . GLY B 1 119 ? 9.641 6.688 19.594 1 94.25 119 GLY B N 1
ATOM 4476 C CA . GLY B 1 119 ? 9.078 7.035 20.891 1 94.25 119 GLY B CA 1
ATOM 4477 C C . GLY B 1 119 ? 9.898 8.055 21.641 1 94.25 119 GLY B C 1
ATOM 4478 O O . GLY B 1 119 ? 9.523 8.477 22.75 1 94.25 119 GLY B O 1
ATOM 4479 N N . GLN B 1 120 ? 10.914 8.562 21.078 1 94.38 120 GLN B N 1
ATOM 4480 C CA . GLN B 1 120 ? 11.781 9.523 21.75 1 94.38 120 GLN B CA 1
ATOM 4481 C C . GLN B 1 120 ? 11.078 10.859 21.953 1 94.38 120 GLN B C 1
ATOM 4483 O O . GLN B 1 120 ? 10.359 11.328 21.062 1 94.38 120 GLN B O 1
ATOM 4488 N N . LEU B 1 121 ? 11.352 11.422 23.141 1 96.56 121 LEU B N 1
ATOM 4489 C CA . LEU B 1 121 ? 10.781 12.734 23.453 1 96.56 121 LEU B CA 1
ATOM 4490 C C . LEU B 1 121 ? 11.781 13.844 23.141 1 96.56 121 LEU B C 1
ATOM 4492 O O . LEU B 1 121 ? 12.984 13.68 23.328 1 96.56 121 LEU B O 1
ATOM 4496 N N . PHE B 1 122 ? 11.281 14.93 22.641 1 95.12 122 PHE B N 1
ATOM 4497 C CA . PHE B 1 122 ? 12.094 16.125 22.422 1 95.12 122 PHE B CA 1
ATOM 4498 C C . PHE B 1 122 ? 11.242 17.375 22.516 1 95.12 122 PHE B C 1
ATOM 4500 O O . PHE B 1 122 ? 10.023 17.328 22.375 1 95.12 122 PHE B O 1
ATOM 4507 N N . ASP B 1 123 ? 11.844 18.484 22.781 1 96.12 123 ASP B N 1
ATOM 4508 C CA . ASP B 1 123 ? 11.148 19.766 22.875 1 96.12 123 ASP B CA 1
ATOM 4509 C C . ASP B 1 123 ? 11.531 20.688 21.719 1 96.12 123 ASP B C 1
ATOM 4511 O O . ASP B 1 123 ? 12.664 20.641 21.234 1 96.12 123 ASP B O 1
ATOM 4515 N N . ILE B 1 124 ? 10.586 21.453 21.328 1 95.69 124 ILE B N 1
ATOM 4516 C CA . ILE B 1 124 ? 10.836 22.484 20.344 1 95.69 124 ILE B CA 1
ATOM 4517 C C . ILE B 1 124 ? 10.344 23.844 20.859 1 95.69 124 ILE B C 1
ATOM 4519 O O . ILE B 1 124 ? 9.25 23.938 21.422 1 95.69 124 ILE B O 1
ATOM 4523 N N . ILE B 1 125 ? 11.188 24.812 20.75 1 95.69 125 ILE B N 1
ATOM 4524 C CA . ILE B 1 125 ? 10.828 26.172 21.141 1 95.69 125 ILE B CA 1
ATOM 4525 C C . ILE B 1 125 ? 10.188 26.891 19.969 1 95.69 125 ILE B C 1
ATOM 4527 O O . ILE B 1 125 ? 10.531 26.656 18.812 1 95.69 125 ILE B O 1
ATOM 4531 N N . TYR B 1 126 ? 9.266 27.75 20.281 1 95.81 126 TYR B N 1
ATOM 4532 C CA . TYR B 1 126 ? 8.609 28.5 19.219 1 95.81 126 TYR B CA 1
ATOM 4533 C C . TYR B 1 126 ? 8.547 29.984 19.562 1 95.81 126 TYR B C 1
ATOM 4535 O O . TYR B 1 126 ? 8.539 30.359 20.75 1 95.81 126 TYR B O 1
ATOM 4543 N N . ASP B 1 127 ? 8.633 30.812 18.5 1 95.5 127 ASP B N 1
ATOM 4544 C CA . ASP B 1 127 ? 8.219 32.219 18.609 1 95.5 127 ASP B CA 1
ATOM 4545 C C . ASP B 1 127 ? 6.727 32.375 18.328 1 95.5 127 ASP B C 1
ATOM 4547 O O . ASP B 1 127 ? 6.039 33.156 18.984 1 95.5 127 ASP B O 1
ATOM 4551 N N . LYS B 1 128 ? 6.246 31.625 17.375 1 96.75 128 LYS B N 1
ATOM 4552 C CA . LYS B 1 128 ? 4.832 31.469 17.047 1 96.75 128 LYS B CA 1
ATOM 4553 C C . LYS B 1 128 ? 4.469 30 16.844 1 96.75 128 LYS B C 1
ATOM 4555 O O . LYS B 1 128 ? 5.266 29.219 16.328 1 96.75 128 LYS B O 1
ATOM 4560 N N . LEU B 1 129 ? 3.275 29.656 17.297 1 98.31 129 LEU B N 1
ATOM 4561 C CA . LEU B 1 129 ? 2.797 28.281 17.219 1 98.31 129 LEU B CA 1
ATOM 4562 C C . LEU B 1 129 ? 1.44 28.219 16.531 1 98.31 129 LEU B C 1
ATOM 4564 O O . LEU B 1 129 ? 0.535 28.984 16.844 1 98.31 129 LEU B O 1
ATOM 4568 N N . VAL B 1 130 ? 1.324 27.359 15.562 1 98.81 130 VAL B N 1
ATOM 4569 C CA . VAL B 1 130 ? 0.049 27.078 14.914 1 98.81 130 VAL B CA 1
ATOM 4570 C C . VAL B 1 130 ? -0.392 25.656 15.258 1 98.81 130 VAL B C 1
ATOM 4572 O O . VAL B 1 130 ? 0.287 24.688 14.898 1 98.81 130 VAL B O 1
ATOM 4575 N N . ILE B 1 131 ? -1.529 25.547 15.891 1 98.81 131 ILE B N 1
ATOM 4576 C CA . ILE B 1 131 ? -2.111 24.25 16.234 1 98.81 131 ILE B CA 1
ATOM 4577 C C . ILE B 1 131 ? -3.182 23.875 15.203 1 98.81 131 ILE B C 1
ATOM 4579 O O . ILE B 1 131 ? -4.266 24.469 15.188 1 98.81 131 ILE B O 1
ATOM 4583 N N . GLY B 1 132 ? -2.91 23.016 14.32 1 98.62 132 GLY B N 1
ATOM 4584 C CA . GLY B 1 132 ? -3.832 22.484 13.328 1 98.62 132 GLY B CA 1
ATOM 4585 C C . GLY B 1 132 ? -3.83 20.969 13.258 1 98.62 132 GLY B C 1
ATOM 4586 O O . GLY B 1 132 ? -3.689 20.406 12.172 1 98.62 132 GLY B O 1
ATOM 4587 N N . VAL B 1 133 ? -4.059 20.312 14.398 1 98.25 133 VAL B N 1
ATOM 4588 C CA . VAL B 1 133 ? -3.857 18.875 14.516 1 98.25 133 VAL B CA 1
ATOM 4589 C C . VAL B 1 133 ? -5.141 18.141 14.133 1 98.25 133 VAL B C 1
ATOM 4591 O O . VAL B 1 133 ? -5.164 16.906 14.086 1 98.25 133 VAL B O 1
ATOM 4594 N N . GLY B 1 134 ? -6.18 18.859 13.883 1 97.06 134 GLY B N 1
ATOM 4595 C CA . GLY B 1 134 ? -7.422 18.25 13.43 1 97.06 134 GLY B CA 1
ATOM 4596 C C . GLY B 1 134 ? -8.164 17.531 14.547 1 97.06 134 GLY B C 1
ATOM 4597 O O . GLY B 1 134 ? -8.102 17.938 15.703 1 97.06 134 GLY B O 1
ATOM 4598 N N . ALA B 1 135 ? -9.016 16.641 14.141 1 96.5 135 ALA B N 1
ATOM 4599 C CA . ALA B 1 135 ? -9.891 15.898 15.047 1 96.5 135 ALA B CA 1
ATOM 4600 C C . ALA B 1 135 ? -9.969 14.43 14.641 1 96.5 135 ALA B C 1
ATOM 4602 O O . ALA B 1 135 ? -9.43 14.031 13.609 1 96.5 135 ALA B O 1
ATOM 4603 N N . VAL B 1 136 ? -10.523 13.617 15.516 1 94.44 136 VAL B N 1
ATOM 4604 C CA . VAL B 1 136 ? -10.75 12.203 15.234 1 94.44 136 VAL B CA 1
ATOM 4605 C C . VAL B 1 136 ? -12.25 11.906 15.227 1 94.44 136 VAL B C 1
ATOM 4607 O O . VAL B 1 136 ? -13.055 12.773 15.578 1 94.44 136 VAL B O 1
ATOM 4610 N N . SER B 1 137 ? -12.594 10.703 14.766 1 93.06 137 SER B N 1
ATOM 4611 C CA . SER B 1 137 ? -13.992 10.297 14.789 1 93.06 137 SER B CA 1
ATOM 4612 C C . SER B 1 137 ? -14.484 10.117 16.219 1 93.06 137 SER B C 1
ATOM 4614 O O . SER B 1 137 ? -13.781 9.562 17.062 1 93.06 137 SER B O 1
ATOM 4616 N N . ASN B 1 138 ? -15.672 10.594 16.422 1 93.62 138 ASN B N 1
ATOM 4617 C CA . ASN B 1 138 ? -16.297 10.438 17.734 1 93.62 138 ASN B CA 1
ATOM 4618 C C . ASN B 1 138 ? -16.938 9.055 17.891 1 93.62 138 ASN B C 1
ATOM 4620 O O . ASN B 1 138 ? -17.781 8.664 17.094 1 93.62 138 ASN B O 1
ATOM 4624 N N . THR B 1 139 ? -16.562 8.336 18.922 1 94.12 139 THR B N 1
ATOM 4625 C CA . THR B 1 139 ? -17.125 7.008 19.156 1 94.12 139 THR B CA 1
ATOM 4626 C C . THR B 1 139 ? -18.406 7.098 19.969 1 94.12 139 THR B C 1
ATOM 4628 O O . THR B 1 139 ? -19.156 6.125 20.062 1 94.12 139 THR B O 1
ATOM 4631 N N . PHE B 1 140 ? -18.594 8.266 20.609 1 92.06 140 PHE B N 1
ATOM 4632 C CA . PHE B 1 140 ? -19.734 8.539 21.484 1 92.06 140 PHE B CA 1
ATOM 4633 C C . PHE B 1 140 ? -19.766 7.555 22.641 1 92.06 140 PHE B C 1
ATOM 4635 O O . PHE B 1 140 ? -20.844 7.238 23.156 1 92.06 140 PHE B O 1
ATOM 4642 N N . GLY B 1 141 ? -18.625 6.918 22.875 1 93.44 141 GLY B N 1
ATOM 4643 C CA . GLY B 1 141 ? -18.516 6 24 1 93.44 141 GLY B CA 1
ATOM 4644 C C . GLY B 1 141 ? -19.172 4.66 23.75 1 93.44 141 GLY B C 1
ATOM 4645 O O . GLY B 1 141 ? -19.359 3.871 24.672 1 93.44 141 GLY B O 1
ATOM 4646 N N . VAL B 1 142 ? -19.641 4.41 22.562 1 96.31 142 VAL B N 1
ATOM 4647 C CA . VAL B 1 142 ? -20.266 3.135 22.234 1 96.31 142 VAL B CA 1
ATOM 4648 C C . VAL B 1 142 ? -19.25 2.006 22.406 1 96.31 142 VAL B C 1
ATOM 4650 O O . VAL B 1 142 ? -18.172 2.035 21.812 1 96.31 142 VAL B O 1
ATOM 4653 N N . PRO B 1 143 ? -19.594 0.995 23.219 1 97.62 143 PRO B N 1
ATOM 4654 C CA . PRO B 1 143 ? -18.641 -0.082 23.484 1 97.62 143 PRO B CA 1
ATOM 4655 C C . PRO B 1 143 ? -18.297 -0.885 22.234 1 97.62 143 PRO B C 1
ATOM 4657 O O . PRO B 1 143 ? -19.172 -1.144 21.406 1 97.62 143 PRO B O 1
ATOM 4660 N N . GLY B 1 144 ? -17.016 -1.207 22.094 1 98.06 144 GLY B N 1
ATOM 4661 C CA . GLY B 1 144 ? -16.562 -2.102 21.031 1 98.06 144 GLY B CA 1
ATOM 4662 C C . GLY B 1 144 ? -16.156 -1.376 19.766 1 98.06 144 GLY B C 1
ATOM 4663 O O . GLY B 1 144 ? -15.539 -1.967 18.875 1 98.06 144 GLY B O 1
ATOM 4664 N N . VAL B 1 145 ? -16.453 -0.084 19.656 1 97.44 145 VAL B N 1
ATOM 4665 C CA . VAL B 1 145 ? -16.188 0.668 18.438 1 97.44 145 VAL B CA 1
ATOM 4666 C C . VAL B 1 145 ? -14.68 0.687 18.172 1 97.44 145 VAL B C 1
ATOM 4668 O O . VAL B 1 145 ? -14.242 0.361 17.062 1 97.44 145 VAL B O 1
ATOM 4671 N N . TYR B 1 146 ? -13.906 0.963 19.125 1 95 146 TYR B N 1
ATOM 4672 C CA . TYR B 1 146 ? -12.469 1.069 18.938 1 95 146 TYR B CA 1
ATOM 4673 C C . TYR B 1 146 ? -11.859 -0.289 18.609 1 95 146 TYR B C 1
ATOM 4675 O O . TYR B 1 146 ? -10.938 -0.384 17.797 1 95 146 TYR B O 1
ATOM 4683 N N . GLU B 1 147 ? -12.43 -1.288 19.141 1 96.31 147 GLU B N 1
ATOM 4684 C CA . GLU B 1 147 ? -11.852 -2.625 19.016 1 96.31 147 GLU B CA 1
ATOM 4685 C C . GLU B 1 147 ? -12.234 -3.277 17.688 1 96.31 147 GLU B C 1
ATOM 4687 O O . GLU B 1 147 ? -11.438 -4.008 17.094 1 96.31 147 GLU B O 1
ATOM 4692 N N . HIS B 1 148 ? -13.438 -2.961 17.25 1 97.88 148 HIS B N 1
ATOM 4693 C CA . HIS B 1 148 ? -13.961 -3.838 16.203 1 97.88 148 HIS B CA 1
ATOM 4694 C C . HIS B 1 148 ? -14.328 -3.047 14.953 1 97.88 148 HIS B C 1
ATOM 4696 O O . HIS B 1 148 ? -14.461 -3.617 13.867 1 97.88 148 HIS B O 1
ATOM 4702 N N . ALA B 1 149 ? -14.531 -1.753 15.07 1 98.19 149 ALA B N 1
ATOM 4703 C CA . ALA B 1 149 ? -14.938 -0.962 13.914 1 98.19 149 ALA B CA 1
ATOM 4704 C C . ALA B 1 149 ? -13.727 -0.407 13.172 1 98.19 149 ALA B C 1
ATOM 4706 O O . ALA B 1 149 ? -12.625 -0.356 13.719 1 98.19 149 ALA B O 1
ATOM 4707 N N . TYR B 1 150 ? -13.945 -0.094 11.992 1 98 150 TYR B N 1
ATOM 4708 C CA . TYR B 1 150 ? -12.961 0.593 11.164 1 98 150 TYR B CA 1
ATOM 4709 C C . TYR B 1 150 ? -13.305 2.07 11.016 1 98 150 TYR B C 1
ATOM 4711 O O . TYR B 1 150 ? -14.469 2.426 10.828 1 98 150 TYR B O 1
ATOM 4719 N N . PHE B 1 151 ? -12.328 2.898 11.125 1 97.5 151 PHE B N 1
ATOM 4720 C CA . PHE B 1 151 ? -12.508 4.328 10.906 1 97.5 151 PHE B CA 1
ATOM 4721 C C . PHE B 1 151 ? -12.07 4.719 9.492 1 97.5 151 PHE B C 1
ATOM 4723 O O . PHE B 1 151 ? -11.445 3.924 8.789 1 97.5 151 PHE B O 1
ATOM 4730 N N . LEU B 1 152 ? -12.469 5.871 9.039 1 95.75 152 LEU B N 1
ATOM 4731 C CA . LEU B 1 152 ? -12.109 6.332 7.707 1 95.75 152 LEU B CA 1
ATOM 4732 C C . LEU B 1 152 ? -11.719 7.809 7.727 1 95.75 152 LEU B C 1
ATOM 4734 O O . LEU B 1 152 ? -12.5 8.664 7.297 1 95.75 152 LEU B O 1
ATOM 4738 N N . LYS B 1 153 ? -10.516 8.047 8.164 1 94.31 153 LYS B N 1
ATOM 4739 C CA . LYS B 1 153 ? -10.031 9.422 8.305 1 94.31 153 LYS B CA 1
ATOM 4740 C C . LYS B 1 153 ? -8.648 9.578 7.676 1 94.31 153 LYS B C 1
ATOM 4742 O O . LYS B 1 153 ? -8.297 10.656 7.191 1 94.31 153 LYS B O 1
ATOM 4747 N N . GLU B 1 154 ? -7.902 8.547 7.719 1 94.38 154 GLU B N 1
ATOM 4748 C CA . GLU B 1 154 ? -6.535 8.539 7.211 1 94.38 154 GLU B CA 1
ATOM 4749 C C . GLU B 1 154 ? -6.371 7.516 6.09 1 94.38 154 GLU B C 1
ATOM 4751 O O . GLU B 1 154 ? -7.223 6.641 5.91 1 94.38 154 GLU B O 1
ATOM 4756 N N . LEU B 1 155 ? -5.281 7.652 5.379 1 93 155 LEU B N 1
ATOM 4757 C CA . LEU B 1 155 ? -4.996 6.699 4.309 1 93 155 LEU B CA 1
ATOM 4758 C C . LEU B 1 155 ? -4.855 5.285 4.859 1 93 155 LEU B C 1
ATOM 4760 O O . LEU B 1 155 ? -5.293 4.32 4.23 1 93 155 LEU B O 1
ATOM 4764 N N . ALA B 1 156 ? -4.223 5.184 5.977 1 93.88 156 ALA B N 1
ATOM 4765 C CA . ALA B 1 156 ? -4.062 3.879 6.609 1 93.88 156 ALA B CA 1
ATOM 4766 C C . ALA B 1 156 ? -5.418 3.23 6.879 1 93.88 156 ALA B C 1
ATOM 4768 O O . ALA B 1 156 ? -5.57 2.014 6.75 1 93.88 156 ALA B O 1
ATOM 4769 N N . ASP B 1 157 ? -6.402 4.035 7.242 1 96.19 157 ASP B N 1
ATOM 4770 C CA . ASP B 1 157 ? -7.762 3.535 7.441 1 96.19 157 ASP B CA 1
ATOM 4771 C C . ASP B 1 157 ? -8.328 2.961 6.148 1 96.19 157 ASP B C 1
ATOM 4773 O O . ASP B 1 157 ? -8.891 1.863 6.145 1 96.19 157 ASP B O 1
ATOM 4777 N N . ALA B 1 158 ? -8.203 3.736 5.117 1 95.69 158 ALA B N 1
ATOM 4778 C CA . ALA B 1 158 ? -8.719 3.314 3.818 1 95.69 158 ALA B CA 1
ATOM 4779 C C . ALA B 1 158 ? -8.094 1.991 3.383 1 95.69 158 ALA B C 1
ATOM 4781 O O . ALA B 1 158 ? -8.789 1.116 2.857 1 95.69 158 ALA B O 1
ATOM 4782 N N . ARG B 1 159 ? -6.84 1.869 3.566 1 94.38 159 ARG B N 1
ATOM 4783 C CA . ARG B 1 159 ? -6.133 0.643 3.211 1 94.38 159 ARG B CA 1
ATOM 4784 C C . ARG B 1 159 ? -6.656 -0.543 4.012 1 94.38 159 ARG B C 1
ATOM 4786 O O . ARG B 1 159 ? -6.871 -1.626 3.465 1 94.38 159 ARG B O 1
ATOM 4793 N N . LYS B 1 160 ? -6.844 -0.36 5.316 1 96.44 160 LYS B N 1
ATOM 4794 C CA . LYS B 1 160 ? -7.379 -1.421 6.164 1 96.44 160 LYS B CA 1
ATOM 4795 C C . LYS B 1 160 ? -8.766 -1.857 5.699 1 96.44 160 LYS B C 1
ATOM 4797 O O . LYS B 1 160 ? -9.062 -3.053 5.648 1 96.44 160 LYS B O 1
ATOM 4802 N N . ILE B 1 161 ? -9.531 -0.903 5.406 1 96.94 161 ILE B N 1
ATOM 4803 C CA . ILE B 1 161 ? -10.883 -1.184 4.953 1 96.94 161 ILE B CA 1
ATOM 4804 C C . ILE B 1 161 ? -10.836 -1.968 3.643 1 96.94 161 ILE B C 1
ATOM 4806 O O . ILE B 1 161 ? -11.523 -2.984 3.494 1 96.94 161 ILE B O 1
ATOM 4810 N N . ARG B 1 162 ? -10.023 -1.5 2.703 1 94.69 162 ARG B N 1
ATOM 4811 C CA . ARG B 1 162 ? -9.891 -2.178 1.419 1 94.69 162 ARG B CA 1
ATOM 4812 C C . ARG B 1 162 ? -9.461 -3.627 1.606 1 94.69 162 ARG B C 1
ATOM 4814 O O . ARG B 1 162 ? -10.039 -4.535 1.005 1 94.69 162 ARG B O 1
ATOM 4821 N N . ASN B 1 163 ? -8.469 -3.82 2.391 1 94.75 163 ASN B N 1
ATOM 4822 C CA . ASN B 1 163 ? -7.961 -5.164 2.646 1 94.75 163 ASN B CA 1
ATOM 4823 C C . ASN B 1 163 ? -9.023 -6.051 3.283 1 94.75 163 ASN B C 1
ATOM 4825 O O . ASN B 1 163 ? -9.156 -7.223 2.928 1 94.75 163 ASN B O 1
ATOM 4829 N N . GLN B 1 164 ? -9.766 -5.5 4.195 1 96.19 164 GLN B N 1
ATOM 4830 C CA . GLN B 1 164 ? -10.797 -6.273 4.871 1 96.19 164 GLN B CA 1
ATOM 4831 C C . GLN B 1 164 ? -11.914 -6.664 3.904 1 96.19 164 GLN B C 1
ATOM 4833 O O . GLN B 1 164 ? -12.43 -7.781 3.955 1 96.19 164 GLN B O 1
ATOM 4838 N N . ILE B 1 165 ? -12.312 -5.754 3.074 1 95.5 165 ILE B N 1
ATOM 4839 C CA . ILE B 1 165 ? -13.336 -6.031 2.072 1 95.5 165 ILE B CA 1
ATOM 4840 C C . ILE B 1 165 ? -12.898 -7.207 1.202 1 95.5 165 ILE B C 1
ATOM 4842 O O . ILE B 1 165 ? -13.641 -8.18 1.044 1 95.5 165 ILE B O 1
ATOM 4846 N N . LEU B 1 166 ? -11.703 -7.145 0.691 1 93.5 166 LEU B N 1
ATOM 4847 C CA . LEU B 1 166 ? -11.188 -8.188 -0.193 1 93.5 166 LEU B CA 1
ATOM 4848 C C . LEU B 1 166 ? -11.047 -9.508 0.553 1 93.5 166 LEU B C 1
ATOM 4850 O O . LEU B 1 166 ? -11.375 -10.57 0.015 1 93.5 166 LEU B O 1
ATOM 4854 N N . LYS B 1 167 ? -10.578 -9.398 1.765 1 95.25 167 LYS B N 1
ATOM 4855 C CA . LYS B 1 167 ? -10.445 -10.594 2.594 1 95.25 167 LYS B CA 1
ATOM 4856 C C . LYS B 1 167 ? -11.797 -11.266 2.816 1 95.25 167 LYS B C 1
ATOM 4858 O O . LYS B 1 167 ? -11.906 -12.492 2.742 1 95.25 167 LYS B O 1
ATOM 4863 N N . ASN B 1 168 ? -12.797 -10.484 3.088 1 96 168 ASN B N 1
ATOM 4864 C CA . ASN B 1 168 ? -14.133 -11.023 3.305 1 96 168 ASN B CA 1
ATOM 4865 C C . ASN B 1 168 ? -14.648 -11.766 2.072 1 96 168 ASN B C 1
ATOM 4867 O O . ASN B 1 168 ? -15.258 -12.828 2.189 1 96 168 ASN B O 1
ATOM 4871 N N . PHE B 1 169 ? -14.422 -11.203 0.931 1 93.69 169 PHE B N 1
ATOM 4872 C CA . PHE B 1 169 ? -14.852 -11.859 -0.299 1 93.69 169 PHE B CA 1
ATOM 4873 C C . PHE B 1 169 ? -14.133 -13.195 -0.477 1 93.69 169 PHE B C 1
ATOM 4875 O O . PHE B 1 169 ? -14.758 -14.203 -0.817 1 93.69 169 PHE B O 1
ATOM 4882 N N . GLU B 1 170 ? -12.828 -13.203 -0.257 1 93.88 170 GLU B N 1
ATOM 4883 C CA . GLU B 1 170 ? -12.062 -14.438 -0.398 1 93.88 170 GLU B CA 1
ATOM 4884 C C . GLU B 1 170 ? -12.492 -15.477 0.634 1 93.88 170 GLU B C 1
ATOM 4886 O O . GLU B 1 170 ? -12.594 -16.656 0.321 1 93.88 170 GLU B O 1
ATOM 4891 N N . LEU B 1 171 ? -12.758 -15.016 1.842 1 95.12 171 LEU B N 1
ATOM 4892 C CA . LEU B 1 171 ? -13.219 -15.906 2.896 1 95.12 171 LEU B CA 1
ATOM 4893 C C . LEU B 1 171 ? -14.562 -16.531 2.535 1 95.12 171 LEU B C 1
ATOM 4895 O O . LEU B 1 171 ? -14.781 -17.719 2.777 1 95.12 171 LEU B O 1
ATOM 4899 N N . ALA B 1 172 ? -15.375 -15.734 1.974 1 94.62 172 ALA B N 1
ATOM 4900 C CA . ALA B 1 172 ? -16.719 -16.188 1.617 1 94.62 172 ALA B CA 1
ATOM 4901 C C . ALA B 1 172 ? -16.656 -17.297 0.56 1 94.62 172 ALA B C 1
ATOM 4903 O O . ALA B 1 172 ? -17.594 -18.078 0.423 1 94.62 172 ALA B O 1
ATOM 4904 N N . MET B 1 173 ? -15.547 -17.344 -0.204 1 92.5 173 MET B N 1
ATOM 4905 C CA . MET B 1 173 ? -15.398 -18.312 -1.284 1 92.5 173 MET B CA 1
ATOM 4906 C C . MET B 1 173 ? -14.727 -19.578 -0.785 1 92.5 173 MET B C 1
ATOM 4908 O O . MET B 1 173 ? -14.68 -20.578 -1.5 1 92.5 173 MET B O 1
ATOM 4912 N N . GLN B 1 174 ? -14.227 -19.578 0.442 1 92.62 174 GLN B N 1
ATOM 4913 C CA . GLN B 1 174 ? -13.523 -20.75 0.973 1 92.62 174 GLN B CA 1
ATOM 4914 C C . GLN B 1 174 ? -14.453 -21.953 1.079 1 92.62 174 GLN B C 1
ATOM 4916 O O . GLN B 1 174 ? -15.656 -21.797 1.319 1 92.62 174 GLN B O 1
ATOM 4921 N N . PRO B 1 175 ? -13.875 -23.078 0.97 1 91.69 175 PRO B N 1
ATOM 4922 C CA . PRO B 1 175 ? -14.703 -24.281 1.107 1 91.69 175 PRO B CA 1
ATOM 4923 C C . PRO B 1 175 ? -15.242 -24.469 2.521 1 91.69 175 PRO B C 1
ATOM 4925 O O . PRO B 1 175 ? -14.547 -24.172 3.498 1 91.69 175 PRO B O 1
ATOM 4928 N N . GLY B 1 176 ? -16.5 -24.859 2.623 1 89.38 176 GLY B N 1
ATOM 4929 C CA . GLY B 1 176 ? -17.078 -25.219 3.906 1 89.38 176 GLY B CA 1
ATOM 4930 C C . GLY B 1 176 ? -17.719 -24.047 4.629 1 89.38 176 GLY B C 1
ATOM 4931 O O . GLY B 1 176 ? -18.25 -24.203 5.727 1 89.38 176 GLY B O 1
ATOM 4932 N N . VAL B 1 177 ? -17.688 -22.922 4.008 1 91.62 177 VAL B N 1
ATOM 4933 C CA . VAL B 1 177 ? -18.297 -21.75 4.637 1 91.62 177 VAL B CA 1
ATOM 4934 C C . VAL B 1 177 ? -19.812 -21.859 4.543 1 91.62 177 VAL B C 1
ATOM 4936 O O . VAL B 1 177 ? -20.359 -22.109 3.465 1 91.62 177 VAL B O 1
ATOM 4939 N N . SER B 1 178 ? -20.531 -21.75 5.664 1 94.25 178 SER B N 1
ATOM 4940 C CA . SER B 1 178 ? -21.984 -21.828 5.688 1 94.25 178 SER B CA 1
ATOM 4941 C C . SER B 1 178 ? -22.625 -20.625 5.016 1 94.25 178 SER B C 1
ATOM 4943 O O . SER B 1 178 ? -21.984 -19.578 4.875 1 94.25 178 SER B O 1
ATOM 4945 N N . GLU B 1 179 ? -23.859 -20.812 4.621 1 94.56 179 GLU B N 1
ATOM 4946 C CA . GLU B 1 179 ? -24.594 -19.703 4.016 1 94.56 179 GLU B CA 1
ATOM 4947 C C . GLU B 1 179 ? -24.719 -18.531 4.98 1 94.56 179 GLU B C 1
ATOM 4949 O O . GLU B 1 179 ? -24.578 -17.375 4.578 1 94.56 179 GLU B O 1
ATOM 4954 N N . ALA B 1 180 ? -24.953 -18.828 6.184 1 96 180 ALA B N 1
ATOM 4955 C CA . ALA B 1 180 ? -25.078 -17.781 7.195 1 96 180 ALA B CA 1
ATOM 4956 C C . ALA B 1 180 ? -23.766 -17.016 7.352 1 96 180 ALA B C 1
ATOM 4958 O O . ALA B 1 180 ? -23.766 -15.781 7.465 1 96 180 ALA B O 1
ATOM 4959 N N . GLU B 1 181 ? -22.688 -17.75 7.375 1 96.12 181 GLU B N 1
ATOM 4960 C CA . GLU B 1 181 ? -21.375 -17.109 7.504 1 96.12 181 GLU B CA 1
ATOM 4961 C C . GLU B 1 181 ? -21.047 -16.281 6.27 1 96.12 181 GLU B C 1
ATOM 4963 O O . GLU B 1 181 ? -20.469 -15.195 6.383 1 96.12 181 GLU B O 1
ATOM 4968 N N . LYS B 1 182 ? -21.422 -16.812 5.121 1 95.62 182 LYS B N 1
ATOM 4969 C CA . LYS B 1 182 ? -21.219 -16.078 3.875 1 95.62 182 LYS B CA 1
ATOM 4970 C C . LYS B 1 182 ? -21.984 -14.758 3.889 1 95.62 182 LYS B C 1
ATOM 4972 O O . LYS B 1 182 ? -21.422 -13.711 3.574 1 95.62 182 LYS B O 1
ATOM 4977 N N . LYS B 1 183 ? -23.234 -14.828 4.309 1 96.56 183 LYS B N 1
ATOM 4978 C CA . LYS B 1 183 ? -24.062 -13.633 4.395 1 96.56 183 LYS B CA 1
ATOM 4979 C C . LYS B 1 183 ? -23.484 -12.633 5.395 1 96.56 183 LYS B C 1
ATOM 4981 O O . LYS B 1 183 ? -23.484 -11.422 5.137 1 96.56 183 LYS B O 1
ATOM 4986 N N . ARG B 1 184 ? -23 -13.125 6.445 1 97.88 184 ARG B N 1
ATOM 4987 C CA . ARG B 1 184 ? -22.406 -12.258 7.461 1 97.88 184 ARG B CA 1
ATOM 4988 C C . ARG B 1 184 ? -21.141 -11.578 6.926 1 97.88 184 ARG B C 1
ATOM 4990 O O . ARG B 1 184 ? -21 -10.359 7.055 1 97.88 184 ARG B O 1
ATOM 4997 N N . LEU B 1 185 ? -20.25 -12.391 6.289 1 97.38 185 LEU B N 1
ATOM 4998 C CA . LEU B 1 185 ? -18.984 -11.891 5.77 1 97.38 185 LEU B CA 1
ATOM 4999 C C . LEU B 1 185 ? -19.219 -10.812 4.719 1 97.38 185 LEU B C 1
ATOM 5001 O O . LEU B 1 185 ? -18.453 -9.844 4.641 1 97.38 185 LEU B O 1
ATOM 5005 N N . LEU B 1 186 ? -20.297 -10.992 3.939 1 97.12 186 LEU B N 1
ATOM 5006 C CA . LEU B 1 186 ? -20.531 -10.125 2.793 1 97.12 186 LEU B CA 1
ATOM 5007 C C . LEU B 1 186 ? -21.562 -9.047 3.133 1 97.12 186 LEU B C 1
ATOM 5009 O O . LEU B 1 186 ? -22.141 -8.438 2.234 1 97.12 186 LEU B O 1
ATOM 5013 N N . HIS B 1 187 ? -21.828 -8.82 4.445 1 98.12 187 HIS B N 1
ATOM 5014 C CA . HIS B 1 187 ? -22.641 -7.715 4.926 1 98.12 187 HIS B CA 1
ATOM 5015 C C . HIS B 1 187 ? -21.766 -6.586 5.473 1 98.12 187 HIS B C 1
ATOM 5017 O O . HIS B 1 187 ? -21.094 -6.754 6.492 1 98.12 187 HIS B O 1
ATOM 5023 N N . PHE B 1 188 ? -21.781 -5.445 4.785 1 98.06 188 PHE B N 1
ATOM 5024 C CA . PHE B 1 188 ? -20.984 -4.281 5.148 1 98.06 188 PHE B CA 1
ATOM 5025 C C . PHE B 1 188 ? -21.859 -3.199 5.77 1 98.06 188 PHE B C 1
ATOM 5027 O O . PHE B 1 188 ? -22.812 -2.734 5.145 1 98.06 188 PHE B O 1
ATOM 5034 N N . VAL B 1 189 ? -21.5 -2.785 6.949 1 98.5 189 VAL B N 1
ATOM 5035 C CA . VAL B 1 189 ? -22.312 -1.816 7.676 1 98.5 189 VAL B CA 1
ATOM 5036 C C . VAL B 1 189 ? -21.547 -0.506 7.832 1 98.5 189 VAL B C 1
ATOM 5038 O O . VAL B 1 189 ? -20.359 -0.511 8.172 1 98.5 189 VAL B O 1
ATOM 5041 N N . ILE B 1 190 ? -22.203 0.535 7.523 1 98.19 190 ILE B N 1
ATOM 5042 C CA . ILE B 1 190 ? -21.688 1.889 7.688 1 98.19 190 ILE B CA 1
ATOM 5043 C C . ILE B 1 190 ? -22.484 2.625 8.758 1 98.19 190 ILE B C 1
ATOM 5045 O O . ILE B 1 190 ? -23.719 2.705 8.68 1 98.19 190 ILE B O 1
ATOM 5049 N N . VAL B 1 191 ? -21.781 3.111 9.773 1 98.06 191 VAL B N 1
ATOM 5050 C CA . VAL B 1 191 ? -22.438 3.881 10.82 1 98.06 191 VAL B CA 1
ATOM 5051 C C . VAL B 1 191 ? -22.094 5.363 10.672 1 98.06 191 VAL B C 1
ATOM 5053 O O . VAL B 1 191 ? -20.922 5.746 10.758 1 98.06 191 VAL B O 1
ATOM 5056 N N . GLY B 1 192 ? -23.109 6.188 10.516 1 95.62 192 GLY B N 1
ATOM 5057 C CA . GLY B 1 192 ? -22.953 7.609 10.266 1 95.62 192 GLY B CA 1
ATOM 5058 C C . GLY B 1 192 ? -23.359 8.016 8.859 1 95.62 192 GLY B C 1
ATOM 5059 O O . GLY B 1 192 ? -22.781 7.551 7.879 1 95.62 192 GLY B O 1
ATOM 5060 N N . GLY B 1 193 ? -24.281 8.891 8.781 1 93.19 193 GLY B N 1
ATOM 5061 C CA . GLY B 1 193 ? -24.828 9.297 7.496 1 93.19 193 GLY B CA 1
ATOM 5062 C C . GLY B 1 193 ? -24.328 10.656 7.035 1 93.19 193 GLY B C 1
ATOM 5063 O O . GLY B 1 193 ? -25.016 11.367 6.305 1 93.19 193 GLY B O 1
ATOM 5064 N N . GLY B 1 194 ? -23.172 11.062 7.484 1 90.88 194 GLY B N 1
ATOM 5065 C CA . GLY B 1 194 ? -22.547 12.258 6.949 1 90.88 194 GLY B CA 1
ATOM 5066 C C . GLY B 1 194 ? -21.969 12.062 5.562 1 90.88 194 GLY B C 1
ATOM 5067 O O . GLY B 1 194 ? -22.141 11 4.953 1 90.88 194 GLY B O 1
ATOM 5068 N N . PRO B 1 195 ? -21.281 13.078 5.062 1 87.44 195 PRO B N 1
ATOM 5069 C CA . PRO B 1 195 ? -20.734 12.984 3.709 1 87.44 195 PRO B CA 1
ATOM 5070 C C . PRO B 1 195 ? -19.812 11.773 3.525 1 87.44 195 PRO B C 1
ATOM 5072 O O . PRO B 1 195 ? -19.922 11.062 2.521 1 87.44 195 PRO B O 1
ATOM 5075 N N . THR B 1 196 ? -18.969 11.523 4.477 1 91.31 196 THR B N 1
ATOM 5076 C CA . THR B 1 196 ? -18.031 10.414 4.379 1 91.31 196 THR B CA 1
ATOM 5077 C C . THR B 1 196 ? -18.781 9.086 4.309 1 91.31 196 THR B C 1
ATOM 5079 O O . THR B 1 196 ? -18.484 8.25 3.447 1 91.31 196 THR B O 1
ATOM 5082 N N . GLY B 1 197 ? -19.734 8.906 5.184 1 94.12 197 GLY B N 1
ATOM 5083 C CA . GLY B 1 197 ? -20.5 7.676 5.184 1 94.12 197 GLY B CA 1
ATOM 5084 C C . GLY B 1 197 ? -21.281 7.453 3.9 1 94.12 197 GLY B C 1
ATOM 5085 O O . GLY B 1 197 ? -21.266 6.352 3.342 1 94.12 197 GLY B O 1
ATOM 5086 N N . VAL B 1 198 ? -21.906 8.461 3.457 1 91.56 198 VAL B N 1
ATOM 5087 C CA . VAL B 1 198 ? -22.719 8.391 2.242 1 91.56 198 VAL B CA 1
ATOM 5088 C C . VAL B 1 198 ? -21.812 8.109 1.04 1 91.56 198 VAL B C 1
ATOM 5090 O O . VAL B 1 198 ? -22.125 7.254 0.21 1 91.56 198 VAL B O 1
ATOM 5093 N N . GLU B 1 199 ? -20.719 8.781 0.979 1 90.75 199 GLU B N 1
ATOM 5094 C CA . GLU B 1 199 ? -19.781 8.617 -0.14 1 90.75 199 GLU B CA 1
ATOM 5095 C C . GLU B 1 199 ? -19.156 7.23 -0.137 1 90.75 199 GLU B C 1
ATOM 5097 O O . GLU B 1 199 ? -19 6.609 -1.19 1 90.75 199 GLU B O 1
ATOM 5102 N N . PHE B 1 200 ? -18.781 6.789 0.982 1 95.12 200 PHE B N 1
ATOM 5103 C CA . PHE B 1 200 ? -18.234 5.438 1.072 1 95.12 200 PHE B CA 1
ATOM 5104 C C . PHE B 1 200 ? -19.266 4.406 0.629 1 95.12 200 PHE B C 1
ATOM 5106 O O . PHE B 1 200 ? -18.953 3.49 -0.131 1 95.12 200 PHE B O 1
ATOM 5113 N N . GLY B 1 201 ? -20.453 4.582 1.155 1 93.62 201 GLY B N 1
ATOM 5114 C CA . GLY B 1 201 ? -21.531 3.699 0.724 1 93.62 201 GLY B CA 1
ATOM 5115 C C . GLY B 1 201 ? -21.719 3.686 -0.78 1 93.62 201 GLY B C 1
ATOM 5116 O O . GLY B 1 201 ? -21.938 2.629 -1.374 1 93.62 201 GLY B O 1
ATOM 5117 N N . ALA B 1 202 ? -21.656 4.836 -1.355 1 89.44 202 ALA B N 1
ATOM 5118 C CA . ALA B 1 202 ? -21.797 4.965 -2.803 1 89.44 202 ALA B CA 1
ATOM 5119 C C . ALA B 1 202 ? -20.672 4.238 -3.533 1 89.44 202 ALA B C 1
ATOM 5121 O O . ALA B 1 202 ? -20.922 3.5 -4.492 1 89.44 202 ALA B O 1
ATOM 5122 N N . GLU B 1 203 ? -19.438 4.441 -3.113 1 89.81 203 GLU B N 1
ATOM 5123 C CA . GLU B 1 203 ? -18.281 3.779 -3.711 1 89.81 203 GLU B CA 1
ATOM 5124 C C . GLU B 1 203 ? -18.391 2.262 -3.596 1 89.81 203 GLU B C 1
ATOM 5126 O O . GLU B 1 203 ? -18.109 1.538 -4.551 1 89.81 203 GLU B O 1
ATOM 5131 N N . LEU B 1 204 ? -18.75 1.882 -2.461 1 92.12 204 LEU B N 1
ATOM 5132 C CA . LEU B 1 204 ? -18.906 0.451 -2.223 1 92.12 204 LEU B CA 1
ATOM 5133 C C . LEU B 1 204 ? -20 -0.134 -3.123 1 92.12 204 LEU B C 1
ATOM 5135 O O . LEU B 1 204 ? -19.828 -1.222 -3.68 1 92.12 204 LEU B O 1
ATOM 5139 N N . TYR B 1 205 ? -21.094 0.559 -3.229 1 89.56 205 TYR B N 1
ATOM 5140 C CA . TYR B 1 205 ? -22.172 0.12 -4.098 1 89.56 205 TYR B CA 1
ATOM 5141 C C . TYR B 1 205 ? -21.688 -0.031 -5.535 1 89.56 205 TYR B C 1
ATOM 5143 O O . TYR B 1 205 ? -22 -1.027 -6.199 1 89.56 205 TYR B O 1
ATOM 5151 N N . ASP B 1 206 ? -20.969 0.901 -6.008 1 87.44 206 ASP B N 1
ATOM 5152 C CA . ASP B 1 206 ? -20.438 0.838 -7.359 1 87.44 206 ASP B CA 1
ATOM 5153 C C . ASP B 1 206 ? -19.5 -0.36 -7.52 1 87.44 206 ASP B C 1
ATOM 5155 O O . ASP B 1 206 ? -19.531 -1.051 -8.539 1 87.44 206 ASP B O 1
ATOM 5159 N N . PHE B 1 207 ? -18.688 -0.58 -6.582 1 90.56 207 PHE B N 1
ATOM 5160 C CA . PHE B 1 207 ? -17.797 -1.734 -6.582 1 90.56 207 PHE B CA 1
ATOM 5161 C C . PHE B 1 207 ? -18.594 -3.029 -6.703 1 90.56 207 PHE B C 1
ATOM 5163 O O . PHE B 1 207 ? -18.219 -3.924 -7.469 1 90.56 207 PHE B O 1
ATOM 5170 N N . MET B 1 208 ? -19.641 -3.119 -5.996 1 88.06 208 MET B N 1
ATOM 5171 C CA . MET B 1 208 ? -20.5 -4.301 -6.023 1 88.06 208 MET B CA 1
ATOM 5172 C C . MET B 1 208 ? -21.125 -4.484 -7.398 1 88.06 208 MET B C 1
ATOM 5174 O O . MET B 1 208 ? -21.078 -5.57 -7.973 1 88.06 208 MET B O 1
ATOM 5178 N N . LYS B 1 209 ? -21.594 -3.424 -7.914 1 85.44 209 LYS B N 1
ATOM 5179 C CA . LYS B 1 209 ? -22.344 -3.475 -9.164 1 85.44 209 LYS B CA 1
ATOM 5180 C C . LYS B 1 209 ? -21.406 -3.717 -10.352 1 85.44 209 LYS B C 1
ATOM 5182 O O . LYS B 1 209 ? -21.797 -4.391 -11.312 1 85.44 209 LYS B O 1
ATOM 5187 N N . GLN B 1 210 ? -20.266 -3.236 -10.219 1 85.94 210 GLN B N 1
ATOM 5188 C CA . GLN B 1 210 ? -19.391 -3.246 -11.391 1 85.94 210 GLN B CA 1
ATOM 5189 C C . GLN B 1 210 ? -18.375 -4.375 -11.305 1 85.94 210 GLN B C 1
ATOM 5191 O O . GLN B 1 210 ? -18.141 -5.082 -12.289 1 85.94 210 GLN B O 1
ATOM 5196 N N . ASP B 1 211 ? -17.75 -4.574 -10.188 1 88.19 211 ASP B N 1
ATOM 5197 C CA . ASP B 1 211 ? -16.609 -5.477 -10.086 1 88.19 211 ASP B CA 1
ATOM 5198 C C . ASP B 1 211 ? -17.016 -6.812 -9.469 1 88.19 211 ASP B C 1
ATOM 5200 O O . ASP B 1 211 ? -16.672 -7.875 -9.992 1 88.19 211 ASP B O 1
ATOM 5204 N N . VAL B 1 212 ? -17.766 -6.719 -8.445 1 86.5 212 VAL B N 1
ATOM 5205 C CA . VAL B 1 212 ? -18.156 -7.945 -7.762 1 86.5 212 VAL B CA 1
ATOM 5206 C C . VAL B 1 212 ? -19.016 -8.797 -8.688 1 86.5 212 VAL B C 1
ATOM 5208 O O . VAL B 1 212 ? -18.875 -10.023 -8.734 1 86.5 212 VAL B O 1
ATOM 5211 N N . THR B 1 213 ? -19.875 -8.188 -9.414 1 85.38 213 THR B N 1
ATOM 5212 C CA . THR B 1 213 ? -20.75 -8.906 -10.344 1 85.38 213 THR B CA 1
ATOM 5213 C C . THR B 1 213 ? -19.922 -9.656 -11.383 1 85.38 213 THR B C 1
ATOM 5215 O O . THR B 1 213 ? -20.297 -10.742 -11.82 1 85.38 213 THR B O 1
ATOM 5218 N N . ARG B 1 214 ? -18.828 -9.102 -11.695 1 85.94 214 ARG B N 1
ATOM 5219 C CA . ARG B 1 214 ? -17.953 -9.695 -12.703 1 85.94 214 ARG B CA 1
ATOM 5220 C C . ARG B 1 214 ? -17.078 -10.781 -12.102 1 85.94 214 ARG B C 1
ATOM 5222 O O . ARG B 1 214 ? -16.906 -11.859 -12.688 1 85.94 214 ARG B O 1
ATOM 5229 N N . LEU B 1 215 ? -16.625 -10.602 -10.938 1 87.5 215 LEU B N 1
ATOM 5230 C CA . LEU B 1 215 ? -15.602 -11.445 -10.336 1 87.5 215 LEU B CA 1
ATOM 5231 C C . LEU B 1 215 ? -16.234 -12.562 -9.516 1 87.5 215 LEU B C 1
ATOM 5233 O O . LEU B 1 215 ? -15.633 -13.633 -9.352 1 87.5 215 LEU B O 1
ATOM 5237 N N . TYR B 1 216 ? -17.406 -12.289 -8.984 1 89.31 216 TYR B N 1
ATOM 5238 C CA . TYR B 1 216 ? -18.125 -13.234 -8.148 1 89.31 216 TYR B CA 1
ATOM 5239 C C . TYR B 1 216 ? -19.578 -13.367 -8.602 1 89.31 216 TYR B C 1
ATOM 5241 O O . TYR B 1 216 ? -20.5 -13.109 -7.82 1 89.31 216 TYR B O 1
ATOM 5249 N N . PRO B 1 217 ? -19.781 -13.836 -9.742 1 87.38 217 PRO B N 1
ATOM 5250 C CA . PRO B 1 217 ? -21.109 -13.789 -10.367 1 87.38 217 PR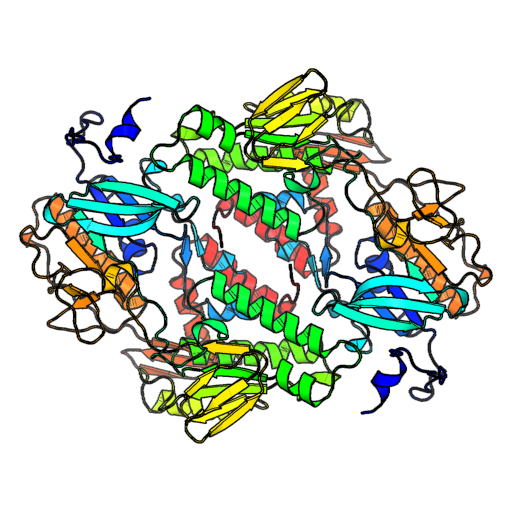O B CA 1
ATOM 5251 C C . PRO B 1 217 ? -22.141 -14.625 -9.617 1 87.38 217 PRO B C 1
ATOM 5253 O O . PRO B 1 217 ? -23.312 -14.258 -9.555 1 87.38 217 PRO B O 1
ATOM 5256 N N . HIS B 1 218 ? -21.766 -15.688 -9.055 1 87 218 HIS B N 1
ATOM 5257 C CA . HIS B 1 218 ? -22.734 -16.578 -8.43 1 87 218 HIS B CA 1
ATOM 5258 C C . HIS B 1 218 ? -23.047 -16.141 -7 1 87 218 HIS B C 1
ATOM 5260 O O . HIS B 1 218 ? -24.109 -16.469 -6.457 1 87 218 HIS B O 1
ATOM 5266 N N . GLU B 1 219 ? -22.156 -15.352 -6.434 1 85.62 219 GLU B N 1
ATOM 5267 C CA . GLU B 1 219 ? -22.297 -14.969 -5.035 1 85.62 219 GLU B CA 1
ATOM 5268 C C . GLU B 1 219 ? -22.688 -13.5 -4.902 1 85.62 219 GLU B C 1
ATOM 5270 O O . GLU B 1 219 ? -22.844 -12.992 -3.789 1 85.62 219 GLU B O 1
ATOM 5275 N N . ARG B 1 220 ? -22.922 -12.844 -5.977 1 85.25 220 ARG B N 1
ATOM 5276 C CA . ARG B 1 220 ? -23.188 -11.414 -5.992 1 85.25 220 ARG B CA 1
ATOM 5277 C C . ARG B 1 220 ? -24.453 -11.078 -5.215 1 85.25 220 ARG B C 1
ATOM 5279 O O . ARG B 1 220 ? -24.562 -10 -4.629 1 85.25 220 ARG B O 1
ATOM 5286 N N . GLY B 1 221 ? -25.359 -12 -5.141 1 88.88 221 GLY B N 1
ATOM 5287 C CA . GLY B 1 221 ? -26.641 -11.758 -4.492 1 88.88 221 GLY B CA 1
ATOM 5288 C C . GLY B 1 221 ? -26.547 -11.727 -2.977 1 88.88 221 GLY B C 1
ATOM 5289 O O . GLY B 1 221 ? -27.453 -11.234 -2.303 1 88.88 221 GLY B O 1
ATOM 5290 N N . GLU B 1 222 ? -25.438 -12.156 -2.469 1 90.69 222 GLU B N 1
ATOM 5291 C CA . GLU B 1 222 ? -25.281 -12.25 -1.021 1 90.69 222 GLU B CA 1
ATOM 5292 C C . GLU B 1 222 ? -24.703 -10.953 -0.447 1 90.69 222 GLU B C 1
ATOM 5294 O O . GLU B 1 222 ? -24.734 -10.742 0.767 1 90.69 222 GLU B O 1
ATOM 5299 N N . VAL B 1 223 ? -24.203 -10.086 -1.224 1 93.75 223 VAL B N 1
ATOM 5300 C CA . VAL B 1 223 ? -23.547 -8.867 -0.76 1 93.75 223 VAL B CA 1
ATOM 5301 C C . VAL B 1 223 ? -24.594 -7.848 -0.336 1 93.75 223 VAL B C 1
ATOM 5303 O O . VAL B 1 223 ? -25.578 -7.625 -1.048 1 93.75 223 VAL B O 1
ATOM 5306 N N . ARG B 1 224 ? -24.438 -7.277 0.836 1 95.44 224 ARG B N 1
ATOM 5307 C CA . ARG B 1 224 ? -25.359 -6.277 1.362 1 95.44 224 ARG B CA 1
ATOM 5308 C C . ARG B 1 224 ? -24.609 -5.113 1.995 1 95.44 224 ARG B C 1
ATOM 5310 O O . ARG B 1 224 ? -23.578 -5.312 2.646 1 95.44 224 ARG B O 1
ATOM 5317 N N . VAL B 1 225 ? -25.156 -3.967 1.777 1 96.44 225 VAL B N 1
ATOM 5318 C CA . VAL B 1 225 ? -24.656 -2.758 2.42 1 96.44 225 VAL B CA 1
ATOM 5319 C C . VAL B 1 225 ? -25.766 -2.109 3.242 1 96.44 225 VAL B C 1
ATOM 5321 O O . VAL B 1 225 ? -26.891 -1.956 2.764 1 96.44 225 VAL B O 1
ATOM 5324 N N . THR B 1 226 ? -25.484 -1.796 4.488 1 97.62 226 THR B N 1
ATOM 5325 C CA . THR B 1 226 ? -26.438 -1.093 5.348 1 97.62 226 THR B CA 1
ATOM 5326 C C . THR B 1 226 ? -25.812 0.193 5.891 1 97.62 226 THR B C 1
ATOM 5328 O O . THR B 1 226 ? -24.75 0.162 6.52 1 97.62 226 THR B O 1
ATOM 5331 N N . LEU B 1 227 ? -26.406 1.266 5.578 1 97.5 227 LEU B N 1
ATOM 5332 C CA . LEU B 1 227 ? -26.031 2.549 6.16 1 97.5 227 LEU B CA 1
ATOM 5333 C C . LEU B 1 227 ? -26.953 2.918 7.312 1 97.5 227 LEU B C 1
ATOM 5335 O O . LEU B 1 227 ? -28.172 3.037 7.121 1 97.5 227 LEU B O 1
ATOM 5339 N N . ILE B 1 228 ? -26.391 3.08 8.477 1 97.5 228 ILE B N 1
ATOM 5340 C CA . ILE B 1 228 ? -27.172 3.371 9.68 1 97.5 228 ILE B CA 1
ATOM 5341 C C . ILE B 1 228 ? -26.938 4.82 10.102 1 97.5 228 ILE B C 1
ATOM 5343 O O . ILE B 1 228 ? -25.797 5.242 10.297 1 97.5 228 ILE B O 1
ATOM 5347 N N . GLU B 1 229 ? -27.922 5.535 10.211 1 95.25 229 GLU B N 1
ATOM 5348 C CA . GLU B 1 229 ? -27.922 6.922 10.672 1 95.25 229 GLU B CA 1
ATOM 5349 C C . GLU B 1 229 ? -29.094 7.195 11.602 1 95.25 229 GLU B C 1
ATOM 5351 O O . GLU B 1 229 ? -30.25 6.875 11.281 1 95.25 229 GLU B O 1
ATOM 5356 N N . ALA B 1 230 ? -28.844 7.719 12.789 1 90 230 ALA B N 1
ATOM 5357 C CA . ALA B 1 230 ? -29.875 7.93 13.812 1 90 230 ALA B CA 1
ATOM 5358 C C . ALA B 1 230 ? -30.891 8.961 13.352 1 90 230 ALA B C 1
ATOM 5360 O O . ALA B 1 230 ? -32.094 8.852 13.664 1 90 230 ALA B O 1
ATOM 5361 N N . ARG B 1 231 ? -30.5 9.914 12.648 1 89.38 231 ARG B N 1
ATOM 5362 C CA . ARG B 1 231 ? -31.391 11 12.227 1 89.38 231 ARG B CA 1
ATOM 5363 C C . ARG B 1 231 ? -31.484 11.055 10.703 1 89.38 231 ARG B C 1
ATOM 5365 O O . ARG B 1 231 ? -31.859 10.07 10.062 1 89.38 231 ARG B O 1
ATOM 5372 N N . GLN B 1 232 ? -31.078 12.156 10.164 1 90.19 232 GLN B N 1
ATOM 5373 C CA . GLN B 1 232 ? -31.109 12.312 8.711 1 90.19 232 GLN B CA 1
ATOM 5374 C C . GLN B 1 232 ? -29.688 12.266 8.125 1 90.19 232 GLN B C 1
ATOM 5376 O O . GLN B 1 232 ? -28.734 12.711 8.766 1 90.19 232 GLN B O 1
ATOM 5381 N N . ILE B 1 233 ? -29.641 11.711 6.938 1 90.69 233 ILE B N 1
ATOM 5382 C CA . ILE B 1 233 ? -28.344 11.695 6.27 1 90.69 233 ILE B CA 1
ATOM 5383 C C . ILE B 1 233 ? -28.016 13.086 5.73 1 90.69 233 ILE B C 1
ATOM 5385 O O . ILE B 1 233 ? -28.922 13.875 5.461 1 90.69 233 ILE B O 1
ATOM 5389 N N . LEU B 1 234 ? -26.766 13.43 5.574 1 88.88 234 LEU B N 1
ATOM 5390 C CA . LEU B 1 234 ? -26.266 14.664 5 1 88.88 234 LEU B CA 1
ATOM 5391 C C . LEU B 1 234 ? -26.969 15.875 5.598 1 88.88 234 LEU B C 1
ATOM 5393 O O . LEU B 1 234 ? -27.5 16.719 4.867 1 88.88 234 LEU B O 1
ATOM 5397 N N . PRO B 1 235 ? -26.844 15.992 6.859 1 85.25 235 PRO B N 1
ATOM 5398 C CA . PRO B 1 235 ? -27.609 17.047 7.535 1 85.25 235 PRO B CA 1
ATOM 5399 C C . PRO B 1 235 ? -27.203 18.453 7.102 1 85.25 235 PRO B C 1
ATOM 5401 O O . PRO B 1 235 ? -27.969 19.391 7.254 1 85.25 235 PRO B O 1
ATOM 5404 N N . SER B 1 236 ? -26.062 18.625 6.574 1 79.5 236 SER B N 1
ATOM 5405 C CA . SER B 1 236 ? -25.562 19.953 6.184 1 79.5 236 SER B CA 1
ATOM 5406 C C . SER B 1 236 ? -26.141 20.375 4.836 1 79.5 236 SER B C 1
ATOM 5408 O O . SER B 1 236 ? -26.016 21.547 4.449 1 79.5 236 SER B O 1
ATOM 5410 N N . PHE B 1 237 ? -26.75 19.484 4.164 1 81.5 237 PHE B N 1
ATOM 5411 C CA . PHE B 1 237 ? -27.312 19.781 2.855 1 81.5 237 PHE B CA 1
ATOM 5412 C C . PHE B 1 237 ? -28.766 20.219 2.984 1 81.5 237 PHE B C 1
ATOM 5414 O O . PHE B 1 237 ? -29.422 19.922 3.986 1 81.5 237 PHE B O 1
ATOM 5421 N N . ASP B 1 238 ? -29.188 20.859 1.949 1 85.62 238 ASP B N 1
ATOM 5422 C CA . ASP B 1 238 ? -30.594 21.266 1.861 1 85.62 238 ASP B CA 1
ATOM 5423 C C . ASP B 1 238 ? -31.516 20.031 1.833 1 85.62 238 ASP B C 1
ATOM 5425 O O . ASP B 1 238 ? -31.109 18.969 1.368 1 85.62 238 ASP B O 1
ATOM 5429 N N . GLU B 1 239 ? -32.719 20.297 2.24 1 89.25 239 GLU B N 1
ATOM 5430 C CA . GLU B 1 239 ? -33.688 19.219 2.385 1 89.25 239 GLU B CA 1
ATOM 5431 C C . GLU B 1 239 ? -33.969 18.531 1.047 1 89.25 239 GLU B C 1
ATOM 5433 O O . GLU B 1 239 ? -34.094 17.312 0.98 1 89.25 239 GLU B O 1
ATOM 5438 N N . LYS B 1 240 ? -34.062 19.297 0.037 1 87.38 240 LYS B N 1
ATOM 5439 C CA . LYS B 1 240 ? -34.375 18.719 -1.275 1 87.38 240 LYS B CA 1
ATOM 5440 C C . LYS B 1 240 ? -33.25 17.797 -1.737 1 87.38 240 LYS B C 1
ATOM 5442 O O . LYS B 1 240 ? -33.5 16.719 -2.283 1 87.38 240 LYS B O 1
ATOM 5447 N N . LEU B 1 241 ? -32.094 18.219 -1.508 1 85.94 241 LEU B N 1
ATOM 5448 C CA . LEU B 1 241 ? -30.938 17.422 -1.883 1 85.94 241 LEU B CA 1
ATOM 5449 C C . LEU B 1 241 ? -30.859 16.156 -1.036 1 85.94 241 LEU B C 1
ATOM 5451 O O . LEU B 1 241 ? -30.531 15.086 -1.547 1 85.94 241 LEU B O 1
ATOM 5455 N N . ARG B 1 242 ? -31.172 16.281 0.198 1 90 242 ARG B N 1
ATOM 5456 C CA . ARG B 1 242 ? -31.172 15.141 1.104 1 90 242 ARG B CA 1
ATOM 5457 C C . ARG B 1 242 ? -32.219 14.109 0.68 1 90 242 ARG B C 1
ATOM 5459 O O . ARG B 1 242 ? -31.922 12.906 0.66 1 90 242 ARG B O 1
ATOM 5466 N N . ARG B 1 243 ? -33.312 14.594 0.35 1 90.25 243 ARG B N 1
ATOM 5467 C CA . ARG B 1 243 ? -34.406 13.703 -0.088 1 90.25 243 ARG B CA 1
ATOM 5468 C C . ARG B 1 243 ? -34 12.977 -1.371 1 90.25 243 ARG B C 1
ATOM 5470 O O . ARG B 1 243 ? -34.312 11.797 -1.538 1 90.25 243 ARG B O 1
ATOM 5477 N N . PHE B 1 244 ? -33.438 13.719 -2.193 1 88.44 244 PHE B N 1
ATOM 5478 C CA . PHE B 1 244 ? -32.938 13.109 -3.432 1 88.44 244 PHE B CA 1
ATOM 5479 C C . PHE B 1 244 ? -31.953 11.992 -3.141 1 88.44 244 PHE B C 1
ATOM 5481 O O . PHE B 1 244 ? -32.062 10.898 -3.693 1 88.44 244 PHE B O 1
ATOM 5488 N N . ALA B 1 245 ? -31 12.281 -2.27 1 89.25 245 ALA B N 1
ATOM 5489 C CA . ALA B 1 245 ? -29.984 11.289 -1.899 1 89.25 245 ALA B CA 1
ATOM 5490 C C . ALA B 1 245 ? -30.625 10.055 -1.277 1 89.25 245 ALA B C 1
ATOM 5492 O O . ALA B 1 245 ? -30.281 8.922 -1.631 1 89.25 245 ALA B O 1
ATOM 5493 N N . GLU B 1 246 ? -31.547 10.32 -0.452 1 91.5 246 GLU B N 1
ATOM 5494 C CA . GLU B 1 246 ? -32.25 9.219 0.211 1 91.5 246 GLU B CA 1
ATOM 5495 C C . GLU B 1 246 ? -33 8.359 -0.795 1 91.5 246 GLU B C 1
ATOM 5497 O O . GLU B 1 246 ? -32.969 7.129 -0.728 1 91.5 246 GLU B O 1
ATOM 5502 N N . LYS B 1 247 ? -33.688 8.992 -1.623 1 90.62 247 LYS B N 1
ATOM 5503 C CA . LYS B 1 247 ? -34.438 8.281 -2.645 1 90.62 247 LYS B CA 1
ATOM 5504 C C . LYS B 1 247 ? -33.531 7.406 -3.504 1 90.62 247 LYS B C 1
ATOM 5506 O O . LYS B 1 247 ? -33.844 6.238 -3.752 1 90.62 247 LYS B O 1
ATOM 5511 N N . LYS B 1 248 ? -32.438 7.961 -3.916 1 87.5 248 LYS B N 1
ATOM 5512 C CA . LYS B 1 248 ? -31.516 7.223 -4.758 1 87.5 248 LYS B CA 1
ATOM 5513 C C . LYS B 1 248 ? -30.953 6.012 -4.016 1 87.5 248 LYS B C 1
ATOM 5515 O O . LYS B 1 248 ? -30.797 4.938 -4.598 1 87.5 248 LYS B O 1
ATOM 5520 N N . MET B 1 249 ? -30.641 6.191 -2.789 1 89.69 249 MET B N 1
ATOM 5521 C CA . MET B 1 249 ? -30.078 5.109 -1.993 1 89.69 249 MET B CA 1
ATOM 5522 C C . MET B 1 249 ? -31.094 3.998 -1.771 1 89.69 249 MET B C 1
ATOM 5524 O O . MET B 1 249 ? -30.75 2.816 -1.852 1 89.69 249 MET B O 1
ATOM 5528 N N . ARG B 1 250 ? -32.281 4.391 -1.591 1 90.88 250 ARG B N 1
ATOM 5529 C CA . ARG B 1 250 ? -33.344 3.422 -1.329 1 90.88 250 ARG B CA 1
ATOM 5530 C C . ARG B 1 250 ? -33.688 2.623 -2.584 1 90.88 250 ARG B C 1
ATOM 5532 O O . ARG B 1 250 ? -34.188 1.501 -2.498 1 90.88 250 ARG B O 1
ATOM 5539 N N . GLN B 1 251 ? -33.375 3.115 -3.711 1 91.25 251 GLN B N 1
ATOM 5540 C CA . GLN B 1 251 ? -33.656 2.453 -4.977 1 91.25 251 GLN B CA 1
ATOM 5541 C C . GLN B 1 251 ? -32.594 1.403 -5.301 1 91.25 251 GLN B C 1
ATOM 5543 O O . GLN B 1 251 ? -32.781 0.582 -6.203 1 91.25 251 GLN B O 1
ATOM 5548 N N . ARG B 1 252 ? -31.578 1.443 -4.566 1 89.75 252 ARG B N 1
ATOM 5549 C CA . ARG B 1 252 ? -30.469 0.53 -4.844 1 89.75 252 ARG B CA 1
ATOM 5550 C C . ARG B 1 252 ? -30.75 -0.853 -4.262 1 89.75 252 ARG B C 1
ATOM 5552 O O . ARG B 1 252 ? -31.062 -0.98 -3.078 1 89.75 252 ARG B O 1
ATOM 5559 N N . ASP B 1 253 ? -30.5 -1.764 -5.148 1 90 253 ASP B N 1
ATOM 5560 C CA . ASP B 1 253 ? -30.625 -3.141 -4.68 1 90 253 ASP B CA 1
ATOM 5561 C C . ASP B 1 253 ? -29.5 -3.49 -3.711 1 90 253 ASP B C 1
ATOM 5563 O O . ASP B 1 253 ? -28.359 -3.047 -3.887 1 90 253 ASP B O 1
ATOM 5567 N N . GLN B 1 254 ? -29.828 -4.219 -2.648 1 91.88 254 GLN B N 1
ATOM 5568 C CA . GLN B 1 254 ? -28.844 -4.746 -1.696 1 91.88 254 GLN B CA 1
ATOM 5569 C C . GLN B 1 254 ? -28.25 -3.629 -0.847 1 91.88 254 GLN B C 1
ATOM 5571 O O . GLN B 1 254 ? -27.188 -3.799 -0.252 1 91.88 254 GLN B O 1
ATOM 5576 N N . PHE B 1 255 ? -28.828 -2.406 -0.942 1 94.12 255 PHE B N 1
ATOM 5577 C CA . PHE B 1 255 ? -28.453 -1.266 -0.117 1 94.12 255 PHE B CA 1
ATOM 5578 C C . PHE B 1 255 ? -29.594 -0.851 0.792 1 94.12 255 PHE B C 1
ATOM 5580 O O . PHE B 1 255 ? -30.688 -0.516 0.315 1 94.12 255 PHE B O 1
ATOM 5587 N N . LYS B 1 256 ? -29.391 -0.883 2.057 1 95.38 256 LYS B N 1
ATOM 5588 C CA . LYS B 1 256 ? -30.438 -0.547 3.018 1 95.38 256 LYS B CA 1
ATOM 5589 C C . LYS B 1 256 ? -30.062 0.685 3.834 1 95.38 256 LYS B C 1
ATOM 5591 O O . LYS B 1 256 ? -28.953 0.773 4.355 1 95.38 256 LYS B O 1
ATOM 5596 N N . LEU B 1 257 ? -30.922 1.658 3.816 1 95.44 257 LEU B N 1
ATOM 5597 C CA . LEU B 1 257 ? -30.812 2.797 4.723 1 95.44 257 LEU B CA 1
ATOM 5598 C C . LEU B 1 257 ? -31.656 2.572 5.977 1 95.44 257 LEU B C 1
ATOM 5600 O O . LEU B 1 257 ? -32.875 2.443 5.898 1 95.44 257 LEU B O 1
ATOM 5604 N N . LEU B 1 258 ? -30.953 2.521 7.109 1 95.25 258 LEU B N 1
ATOM 5605 C CA . LEU B 1 258 ? -31.625 2.232 8.375 1 95.25 258 LEU B CA 1
ATOM 5606 C C . LEU B 1 258 ? -31.531 3.418 9.328 1 95.25 258 LEU B C 1
ATOM 5608 O O . LEU B 1 258 ? -30.422 3.855 9.664 1 95.25 258 LEU B O 1
ATOM 5612 N N . GLN B 1 259 ? -32.625 3.943 9.711 1 94.94 259 GLN B N 1
ATOM 5613 C CA . GLN B 1 259 ? -32.656 5.012 10.703 1 94.94 259 GLN B CA 1
ATOM 5614 C C . GLN B 1 259 ? -32.688 4.445 12.117 1 94.94 259 GLN B C 1
ATOM 5616 O O . GLN B 1 259 ? -33.781 4.18 12.656 1 94.94 259 GLN B O 1
ATOM 5621 N N . HIS B 1 260 ? -31.578 4.266 12.711 1 94.75 260 HIS B N 1
ATOM 5622 C CA . HIS B 1 260 ? -31.406 3.668 14.031 1 94.75 260 HIS B CA 1
ATOM 5623 C C . HIS B 1 260 ? -30.125 4.156 14.703 1 94.75 260 HIS B C 1
ATOM 5625 O O . HIS B 1 260 ? -29.312 4.82 14.062 1 94.75 260 HIS B O 1
ATOM 5631 N N . SER B 1 261 ? -30.047 3.799 15.961 1 95.81 261 SER B N 1
ATOM 5632 C CA . SER B 1 261 ? -28.812 4.051 16.703 1 95.81 261 SER B CA 1
ATOM 5633 C C . SER B 1 261 ? -28.109 2.744 17.078 1 95.81 261 SER B C 1
ATOM 5635 O O . SER B 1 261 ? -28.766 1.764 17.438 1 95.81 261 SER B O 1
ATOM 5637 N N . VAL B 1 262 ? -26.797 2.793 16.938 1 97.25 262 VAL B N 1
ATOM 5638 C CA . VAL B 1 262 ? -26 1.635 17.328 1 97.25 262 VAL B CA 1
ATOM 5639 C C . VAL B 1 262 ? -25.578 1.765 18.797 1 97.25 262 VAL B C 1
ATOM 5641 O O . VAL B 1 262 ? -25.078 2.816 19.203 1 97.25 262 VAL B O 1
ATOM 5644 N N . THR B 1 263 ? -25.703 0.672 19.562 1 97.88 263 THR B N 1
ATOM 5645 C CA . THR B 1 263 ? -25.406 0.763 21 1 97.88 263 THR B CA 1
ATOM 5646 C C . THR B 1 263 ? -24.172 -0.078 21.344 1 97.88 263 THR B C 1
ATOM 5648 O O . THR B 1 263 ? -23.594 0.082 22.422 1 97.88 263 THR B O 1
ATOM 5651 N N . LYS B 1 264 ? -23.859 -0.978 20.453 1 98.31 264 LYS B N 1
ATOM 5652 C CA . LYS B 1 264 ? -22.703 -1.824 20.688 1 98.31 264 LYS B CA 1
ATOM 5653 C C . LYS B 1 264 ? -22.156 -2.395 19.375 1 98.31 264 LYS B C 1
ATOM 5655 O O . LYS B 1 264 ? -22.938 -2.723 18.469 1 98.31 264 LYS B O 1
ATOM 5660 N N . VAL B 1 265 ? -20.844 -2.523 19.25 1 98.44 265 VAL B N 1
ATOM 5661 C CA . VAL B 1 265 ? -20.188 -3.172 18.125 1 98.44 265 VAL B CA 1
ATOM 5662 C C . VAL B 1 265 ? -19.422 -4.402 18.594 1 98.44 265 VAL B C 1
ATOM 5664 O O . VAL B 1 265 ? -18.531 -4.293 19.453 1 98.44 265 VAL B O 1
ATOM 5667 N N . ASN B 1 266 ? -19.812 -5.539 18.109 1 98.19 266 ASN B N 1
ATOM 5668 C CA . ASN B 1 266 ? -19.125 -6.793 18.375 1 98.19 266 ASN B CA 1
ATOM 5669 C C . ASN B 1 266 ? -18.156 -7.152 17.25 1 98.19 266 ASN B C 1
ATOM 5671 O O . ASN B 1 266 ? -18.047 -6.43 16.266 1 98.19 266 ASN B O 1
ATOM 5675 N N . LYS B 1 267 ? -17.422 -8.242 17.469 1 97.25 267 LYS B N 1
ATOM 5676 C CA . LYS B 1 267 ? -16.453 -8.711 16.469 1 97.25 267 LYS B CA 1
ATOM 5677 C C . LYS B 1 267 ? -17.141 -9.023 15.141 1 97.25 267 LYS B C 1
ATOM 5679 O O . LYS B 1 267 ? -16.609 -8.727 14.078 1 97.25 267 LYS B O 1
ATOM 5684 N N . ASP B 1 268 ? -18.375 -9.555 15.242 1 97.88 268 ASP B N 1
ATOM 5685 C CA . ASP B 1 268 ? -19.016 -10.047 14.016 1 97.88 268 ASP B CA 1
ATOM 5686 C C . ASP B 1 268 ? -20.438 -9.523 13.898 1 97.88 268 ASP B C 1
ATOM 5688 O O . ASP B 1 268 ? -21.25 -10.094 13.164 1 97.88 268 ASP B O 1
ATOM 5692 N N . SER B 1 269 ? -20.766 -8.445 14.688 1 98.5 269 SER B N 1
ATOM 5693 C CA . SER B 1 269 ? -22.125 -7.926 14.625 1 98.5 269 SER B CA 1
ATOM 5694 C C . SER B 1 269 ? -22.219 -6.551 15.273 1 98.5 269 SER B C 1
ATOM 5696 O O . SER B 1 269 ? -21.281 -6.098 15.922 1 98.5 269 SER B O 1
ATOM 5698 N N . ILE B 1 270 ? -23.312 -5.922 15.055 1 98.38 270 ILE B N 1
ATOM 5699 C CA . ILE B 1 270 ? -23.641 -4.703 15.781 1 98.38 270 ILE B CA 1
ATOM 5700 C C . ILE B 1 270 ? -25 -4.863 16.484 1 98.38 270 ILE B C 1
ATOM 5702 O O . ILE B 1 270 ? -25.844 -5.641 16.031 1 98.38 270 ILE B O 1
ATOM 5706 N N . ILE B 1 271 ? -25.156 -4.137 17.547 1 98.56 271 ILE B N 1
ATOM 5707 C CA . ILE B 1 271 ? -26.406 -4.125 18.281 1 98.56 271 ILE B CA 1
ATOM 5708 C C . ILE B 1 271 ? -27.062 -2.75 18.172 1 98.56 271 ILE B C 1
ATOM 5710 O O . ILE B 1 271 ? -26.406 -1.725 18.359 1 98.56 271 ILE B O 1
ATOM 5714 N N . LEU B 1 272 ? -28.328 -2.74 17.844 1 97.88 272 LEU B N 1
ATOM 5715 C CA . LEU B 1 272 ? -29.078 -1.498 17.703 1 97.88 272 LEU B CA 1
ATOM 5716 C C . LEU B 1 272 ? -29.766 -1.128 19.016 1 97.88 272 LEU B C 1
ATOM 5718 O O . LEU B 1 272 ? -29.75 -1.914 19.969 1 97.88 272 LEU B O 1
ATOM 5722 N N . GLU B 1 273 ? -30.25 0.068 19.062 1 96.38 273 GLU B N 1
ATOM 5723 C CA . GLU B 1 273 ? -30.906 0.591 20.266 1 96.38 273 GLU B CA 1
ATOM 5724 C C . GLU B 1 273 ? -32.094 -0.26 20.656 1 96.38 273 GLU B C 1
ATOM 5726 O O . GLU B 1 273 ? -32.406 -0.419 21.844 1 96.38 273 GLU B O 1
ATOM 5731 N N . ASP B 1 274 ? -32.812 -0.9 19.734 1 95.5 274 ASP B N 1
ATOM 5732 C CA . ASP B 1 274 ? -34 -1.708 20.016 1 95.5 274 ASP B CA 1
ATOM 5733 C C . ASP B 1 274 ? -33.625 -3.129 20.422 1 95.5 274 ASP B C 1
ATOM 5735 O O . ASP B 1 274 ? -34.469 -3.979 20.641 1 95.5 274 ASP B O 1
ATOM 5739 N N . GLY B 1 275 ? -32.344 -3.418 20.406 1 95.5 275 GLY B N 1
ATOM 5740 C CA . GLY B 1 275 ? -31.859 -4.719 20.844 1 95.5 275 GLY B CA 1
ATOM 5741 C C . GLY B 1 275 ? -31.578 -5.664 19.703 1 95.5 275 GLY B C 1
ATOM 5742 O O . GLY B 1 275 ? -30.969 -6.719 19.891 1 95.5 275 GLY B O 1
ATOM 5743 N N . SER B 1 276 ? -31.969 -5.297 18.531 1 96.88 276 SER B N 1
ATOM 5744 C CA . SER B 1 276 ? -31.719 -6.152 17.375 1 96.88 276 SER B CA 1
ATOM 5745 C C . SER B 1 276 ? -30.234 -6.246 17.078 1 96.88 276 SER B C 1
ATOM 5747 O O . SER B 1 276 ? -29.484 -5.285 17.266 1 96.88 276 SER B O 1
ATOM 5749 N N . GLU B 1 277 ? -29.859 -7.465 16.609 1 97.94 277 GLU B N 1
ATOM 5750 C CA . GLU B 1 277 ? -28.484 -7.727 16.25 1 97.94 277 GLU B CA 1
ATOM 5751 C C . GLU B 1 277 ? -28.328 -7.906 14.742 1 97.94 277 GLU B C 1
ATOM 5753 O O . GLU B 1 277 ? -29.125 -8.602 14.117 1 97.94 277 GLU B O 1
ATOM 5758 N N . ILE B 1 278 ? -27.391 -7.289 14.156 1 98.06 278 ILE B N 1
ATOM 5759 C CA . ILE B 1 278 ? -27.109 -7.402 12.727 1 98.06 278 ILE B CA 1
ATOM 5760 C C . ILE B 1 278 ? -25.734 -8.039 12.523 1 98.06 278 ILE B C 1
ATOM 5762 O O . ILE B 1 278 ? -24.719 -7.398 12.75 1 98.06 278 ILE B O 1
ATOM 5766 N N . PRO B 1 279 ? -25.703 -9.297 12.148 1 98.38 279 PRO B N 1
ATOM 5767 C CA . PRO B 1 279 ? -24.422 -9.898 11.781 1 98.38 279 PRO B CA 1
ATOM 5768 C C . PRO B 1 279 ? -23.781 -9.242 10.562 1 98.38 279 PRO B C 1
ATOM 5770 O O . PRO B 1 279 ? -24.484 -8.945 9.586 1 98.38 279 PRO B O 1
ATOM 5773 N N . CYS B 1 280 ? -22.484 -8.93 10.648 1 98.25 280 CYS B N 1
ATOM 5774 C CA . CYS B 1 280 ? -21.828 -8.258 9.531 1 98.25 280 CYS B CA 1
ATOM 5775 C C . CYS B 1 280 ? -20.328 -8.539 9.539 1 98.25 280 CYS B C 1
ATOM 5777 O O . CYS B 1 280 ? -19.781 -8.969 10.555 1 98.25 280 CYS B O 1
ATOM 5779 N N . GLY B 1 281 ? -19.719 -8.359 8.391 1 97.81 281 GLY B N 1
ATOM 5780 C CA . GLY B 1 281 ? -18.312 -8.672 8.234 1 97.81 281 GLY B CA 1
ATOM 5781 C C . GLY B 1 281 ? -17.406 -7.457 8.383 1 97.81 281 GLY B C 1
ATOM 5782 O O . GLY B 1 281 ? -16.203 -7.594 8.578 1 97.81 281 GLY B O 1
ATOM 5783 N N . LEU B 1 282 ? -17.984 -6.309 8.289 1 97.81 282 LEU B N 1
ATOM 5784 C CA . LEU B 1 282 ? -17.234 -5.055 8.398 1 97.81 282 LEU B CA 1
ATOM 5785 C C . LEU B 1 282 ? -18.141 -3.93 8.898 1 97.81 282 LEU B C 1
ATOM 5787 O O . LEU B 1 282 ? -19.281 -3.799 8.461 1 97.81 282 LEU B O 1
ATOM 5791 N N . VAL B 1 283 ? -17.641 -3.197 9.875 1 98.69 283 VAL B N 1
ATOM 5792 C CA . VAL B 1 283 ? -18.297 -1.995 10.367 1 98.69 283 VAL B CA 1
ATOM 5793 C C . VAL B 1 283 ? -17.391 -0.783 10.164 1 98.69 283 VAL B C 1
ATOM 5795 O O . VAL B 1 283 ? -16.312 -0.713 10.742 1 98.69 283 VAL B O 1
ATOM 5798 N N . VAL B 1 284 ? -17.781 0.093 9.32 1 98.38 284 VAL B N 1
ATOM 5799 C CA . VAL B 1 284 ? -17.078 1.363 9.172 1 98.38 284 VAL B CA 1
ATOM 5800 C C . VAL B 1 284 ? -17.781 2.443 9.992 1 98.38 284 VAL B C 1
ATOM 5802 O O . VAL B 1 284 ? -18.953 2.734 9.766 1 98.38 284 VAL B O 1
ATOM 5805 N N . TRP B 1 285 ? -17.047 2.986 10.938 1 98.06 285 TRP B N 1
ATOM 5806 C CA . TRP B 1 285 ? -17.562 3.994 11.859 1 98.06 285 TRP B CA 1
ATOM 5807 C C . TRP B 1 285 ? -17.172 5.395 11.398 1 98.06 285 TRP B C 1
ATOM 5809 O O . TRP B 1 285 ? -16.031 5.82 11.578 1 98.06 285 TRP B O 1
ATOM 5819 N N . SER B 1 286 ? -18.062 6.059 10.797 1 93.75 286 SER B N 1
ATOM 5820 C CA . SER B 1 286 ? -17.859 7.406 10.273 1 93.75 286 SER B CA 1
ATOM 5821 C C . SER B 1 286 ? -18.844 8.391 10.883 1 93.75 286 SER B C 1
ATOM 5823 O O . SER B 1 286 ? -19.797 8.805 10.234 1 93.75 286 SER B O 1
ATOM 5825 N N . THR B 1 287 ? -18.609 8.766 12.07 1 90 287 THR B N 1
ATOM 5826 C CA . THR B 1 287 ? -19.531 9.617 12.812 1 90 287 THR B CA 1
ATOM 5827 C C . THR B 1 287 ? -18.891 10.977 13.102 1 90 287 THR B C 1
ATOM 5829 O O . THR B 1 287 ? -17.906 11.352 12.461 1 90 287 THR B O 1
ATOM 5832 N N . GLY B 1 288 ? -19.469 11.766 14.016 1 86.94 288 GLY B N 1
ATOM 5833 C CA . GLY B 1 288 ? -19.031 13.125 14.328 1 86.94 288 GLY B CA 1
ATOM 5834 C C . GLY B 1 288 ? -17.594 13.203 14.805 1 86.94 288 GLY B C 1
ATOM 5835 O O . GLY B 1 288 ? -16.859 12.219 14.719 1 86.94 288 GLY B O 1
ATOM 5836 N N . LEU B 1 289 ? -17.172 14.344 15.164 1 91.25 289 LEU B N 1
ATOM 5837 C CA . LEU B 1 289 ? -15.773 14.617 15.461 1 91.25 289 LEU B CA 1
ATOM 5838 C C . LEU B 1 289 ? -15.539 14.656 16.969 1 91.25 289 LEU B C 1
ATOM 5840 O O . LEU B 1 289 ? -16.453 15 17.734 1 91.25 289 LEU B O 1
ATOM 5844 N N . ALA B 1 290 ? -14.43 14.219 17.391 1 94.5 290 ALA B N 1
ATOM 5845 C CA . ALA B 1 290 ? -13.906 14.305 18.766 1 94.5 290 ALA B CA 1
ATOM 5846 C C . ALA B 1 290 ? -12.492 14.883 18.766 1 94.5 290 ALA B C 1
ATOM 5848 O O . ALA B 1 290 ? -11.781 14.812 17.766 1 94.5 290 ALA B O 1
ATOM 5849 N N . PRO B 1 291 ? -12.125 15.539 19.875 1 95.94 291 PRO B N 1
ATOM 5850 C CA . PRO B 1 291 ? -10.781 16.125 19.922 1 95.94 291 PRO B CA 1
ATOM 5851 C C . PRO B 1 291 ? -9.68 15.062 19.953 1 95.94 291 PRO B C 1
ATOM 5853 O O . PRO B 1 291 ? -9.898 13.961 20.469 1 95.94 291 PRO B O 1
ATOM 5856 N N . ARG B 1 292 ? -8.555 15.375 19.391 1 96 292 ARG B N 1
ATOM 5857 C CA . ARG B 1 292 ? -7.359 14.562 19.594 1 96 292 ARG B CA 1
ATOM 5858 C C . ARG B 1 292 ? -6.859 14.68 21.031 1 96 292 ARG B C 1
ATOM 5860 O O . ARG B 1 292 ? -7.16 15.656 21.719 1 96 292 ARG B O 1
ATOM 5867 N N . SER B 1 293 ? -6.059 13.695 21.438 1 95.25 293 SER B N 1
ATOM 5868 C CA . SER B 1 293 ? -5.555 13.648 22.797 1 95.25 293 SER B CA 1
ATOM 5869 C C . SER B 1 293 ? -4.781 14.914 23.156 1 95.25 293 SER B C 1
ATOM 5871 O O . SER B 1 293 ? -4.891 15.43 24.266 1 95.25 293 SER B O 1
ATOM 5873 N N . PHE B 1 294 ? -3.992 15.461 22.281 1 97.69 294 PHE B N 1
ATOM 5874 C CA . PHE B 1 294 ? -3.195 16.656 22.516 1 97.69 294 PHE B CA 1
ATOM 5875 C C . PHE B 1 294 ? -4.086 17.844 22.875 1 97.69 294 PHE B C 1
ATOM 5877 O O . PHE B 1 294 ? -3.93 18.453 23.938 1 97.69 294 PHE B O 1
ATOM 5884 N N . THR B 1 295 ? -5.07 18.156 22.016 1 97.62 295 THR B N 1
ATOM 5885 C CA . THR B 1 295 ? -5.949 19.297 22.234 1 97.62 295 THR B CA 1
ATOM 5886 C C . THR B 1 295 ? -6.797 19.078 23.484 1 97.62 295 THR B C 1
ATOM 5888 O O . THR B 1 295 ? -7.027 20.016 24.266 1 97.62 295 THR B O 1
ATOM 5891 N N . ALA B 1 296 ? -7.238 17.844 23.688 1 96.25 296 ALA B N 1
ATOM 5892 C CA . ALA B 1 296 ? -8.055 17.516 24.844 1 96.25 296 ALA B CA 1
ATOM 5893 C C . ALA B 1 296 ? -7.293 17.766 26.141 1 96.25 296 ALA B C 1
ATOM 5895 O O . ALA B 1 296 ? -7.883 18.141 27.156 1 96.25 296 ALA B O 1
ATOM 5896 N N . SER B 1 297 ? -6.008 17.625 26.141 1 96.5 297 SER B N 1
ATOM 5897 C CA . SER B 1 297 ? -5.191 17.672 27.359 1 96.5 297 SER B CA 1
ATOM 5898 C C . SER B 1 297 ? -4.793 19.109 27.688 1 96.5 297 SER B C 1
ATOM 5900 O O . SER B 1 297 ? -4.316 19.391 28.781 1 96.5 297 SER B O 1
ATOM 5902 N N . LEU B 1 298 ? -4.973 20.047 26.797 1 96.81 298 LEU B N 1
ATOM 5903 C CA . LEU B 1 298 ? -4.547 21.422 27.016 1 96.81 298 LEU B CA 1
ATOM 5904 C C . LEU B 1 298 ? -5.48 22.141 27.984 1 96.81 298 LEU B C 1
ATOM 5906 O O . LEU B 1 298 ? -6.699 21.984 27.891 1 96.81 298 LEU B O 1
ATOM 5910 N N . ASP B 1 299 ? -4.879 22.797 28.953 1 94.81 299 ASP B N 1
ATOM 5911 C CA . ASP B 1 299 ? -5.66 23.609 29.875 1 94.81 299 ASP B CA 1
ATOM 5912 C C . ASP B 1 299 ? -5.922 25 29.312 1 94.81 299 ASP B C 1
ATOM 5914 O O . ASP B 1 299 ? -5.402 26 29.828 1 94.81 299 ASP B O 1
ATOM 5918 N N . LEU B 1 300 ? -6.68 25.125 28.297 1 96.81 300 LEU B N 1
ATOM 5919 C CA . LEU B 1 300 ? -7.082 26.328 27.578 1 96.81 300 LEU B CA 1
ATOM 5920 C C . LEU B 1 300 ? -8.586 26.344 27.344 1 96.81 300 LEU B C 1
ATOM 5922 O O . LEU B 1 300 ? -9.242 25.297 27.406 1 96.81 300 LEU B O 1
ATOM 5926 N N . PRO B 1 301 ? -9.164 27.5 27.141 1 97.25 301 PRO B N 1
ATOM 5927 C CA . PRO B 1 301 ? -10.609 27.562 26.922 1 97.25 301 PRO B CA 1
ATOM 5928 C C . PRO B 1 301 ? -11.062 26.734 25.719 1 97.25 301 PRO B C 1
ATOM 5930 O O . PRO B 1 301 ? -10.445 26.797 24.656 1 97.25 301 PRO B O 1
ATOM 5933 N N . LYS B 1 302 ? -12.156 26 25.938 1 97.56 302 LYS B N 1
ATOM 5934 C CA . LYS B 1 302 ? -12.727 25.125 24.906 1 97.56 302 LYS B CA 1
ATOM 5935 C C . LYS B 1 302 ? -14.25 25.234 24.891 1 97.56 302 LYS B C 1
ATOM 5937 O O . LYS B 1 302 ? -14.859 25.656 25.875 1 97.56 302 LYS B O 1
ATOM 5942 N N . ASN B 1 303 ? -14.805 24.922 23.75 1 96.19 303 ASN B N 1
ATOM 5943 C CA . ASN B 1 303 ? -16.25 24.875 23.688 1 96.19 303 ASN B CA 1
ATOM 5944 C C . ASN B 1 303 ? -16.797 23.516 24.109 1 96.19 303 ASN B C 1
ATOM 5946 O O . ASN B 1 303 ? -16.047 22.672 24.625 1 96.19 303 ASN B O 1
ATOM 5950 N N . LYS B 1 304 ? -18.062 23.266 23.922 1 92.19 304 LYS B N 1
ATOM 5951 C CA . LYS B 1 304 ? -18.719 22.016 24.344 1 92.19 304 LYS B CA 1
ATOM 5952 C C . LYS B 1 304 ? -18.172 20.828 23.578 1 92.19 304 LYS B C 1
ATOM 5954 O O . LYS B 1 304 ? -18.109 19.719 24.109 1 92.19 304 LYS B O 1
ATOM 5959 N N . ALA B 1 305 ? -17.75 21.062 22.359 1 91.44 305 ALA B N 1
ATOM 5960 C CA . ALA B 1 305 ? -17.219 20 21.516 1 91.44 305 ALA B CA 1
ATOM 5961 C C . ALA B 1 305 ? -15.727 19.797 21.766 1 91.44 305 ALA B C 1
ATOM 5963 O O . ALA B 1 305 ? -15.062 19.031 21.062 1 91.44 305 ALA B O 1
ATOM 5964 N N . GLN B 1 306 ? -15.195 20.531 22.703 1 94.75 306 GLN B N 1
ATOM 5965 C CA . GLN B 1 306 ? -13.805 20.438 23.156 1 94.75 306 GLN B CA 1
ATOM 5966 C C . GLN B 1 306 ? -12.852 20.984 22.094 1 94.75 306 GLN B C 1
ATOM 5968 O O . GLN B 1 306 ? -11.719 20.5 21.969 1 94.75 306 GLN B O 1
ATOM 5973 N N . GLN B 1 307 ? -13.297 21.875 21.328 1 97.25 307 GLN B N 1
ATOM 5974 C CA . GLN B 1 307 ? -12.453 22.625 20.406 1 97.25 307 GLN B CA 1
ATOM 5975 C C . GLN B 1 307 ? -11.828 23.828 21.094 1 97.25 307 GLN B C 1
ATOM 5977 O O . GLN B 1 307 ? -12.484 24.484 21.906 1 97.25 307 GLN B O 1
ATOM 5982 N N . LEU B 1 308 ? -10.625 24.141 20.766 1 98.25 308 LEU B N 1
ATOM 5983 C CA . LEU B 1 308 ? -9.984 25.344 21.297 1 98.25 308 LEU B CA 1
ATOM 5984 C C . LEU B 1 308 ? -10.711 26.594 20.844 1 98.25 308 LEU B C 1
ATOM 5986 O O . LEU B 1 308 ? -11.039 26.75 19.672 1 98.25 308 LEU B O 1
ATOM 5990 N N . LEU B 1 309 ? -10.961 27.469 21.797 1 98.31 309 LEU B N 1
ATOM 5991 C CA . LEU B 1 309 ? -11.609 28.734 21.453 1 98.31 309 LEU B CA 1
ATOM 5992 C C . LEU B 1 309 ? -10.586 29.75 20.953 1 98.31 309 LEU B C 1
ATOM 5994 O O . LEU B 1 309 ? -9.539 29.938 21.578 1 98.31 309 LEU B O 1
ATOM 5998 N N . VAL B 1 310 ? -10.875 30.406 19.844 1 98.25 310 VAL B N 1
ATOM 5999 C CA . VAL B 1 310 ? -9.984 31.406 19.266 1 98.25 310 VAL B CA 1
ATOM 6000 C C . VAL B 1 310 ? -10.773 32.688 18.984 1 98.25 310 VAL B C 1
ATOM 6002 O O . VAL B 1 310 ? -12.008 32.656 18.922 1 98.25 310 VAL B O 1
ATOM 6005 N N . ASP B 1 311 ? -10.07 33.781 18.875 1 96.88 311 ASP B N 1
ATOM 6006 C CA . ASP B 1 311 ? -10.711 35.031 18.516 1 96.88 311 ASP B CA 1
ATOM 6007 C C . ASP B 1 311 ? -10.867 35.156 17 1 96.88 311 ASP B C 1
ATOM 6009 O O . ASP B 1 311 ? -10.648 34.188 16.266 1 96.88 311 ASP B O 1
ATOM 6013 N N . ASP B 1 312 ? -11.242 36.312 16.484 1 95.94 312 ASP B N 1
ATOM 6014 C CA . ASP B 1 312 ? -11.539 36.5 15.078 1 95.94 312 ASP B CA 1
ATOM 6015 C C . ASP B 1 312 ? -10.258 36.562 14.25 1 95.94 312 ASP B C 1
ATOM 6017 O O . ASP B 1 312 ? -10.312 36.625 13.016 1 95.94 312 ASP B O 1
ATOM 6021 N N . HIS B 1 313 ? -9.141 36.594 14.914 1 96.81 313 HIS B N 1
ATOM 6022 C CA . HIS B 1 313 ? -7.855 36.531 14.227 1 96.81 313 HIS B CA 1
ATOM 6023 C C . HIS B 1 313 ? -7.191 35.188 14.406 1 96.81 313 HIS B C 1
ATOM 6025 O O . HIS B 1 313 ? -5.996 35.031 14.148 1 96.81 313 HIS B O 1
ATOM 6031 N N . LEU B 1 314 ? -7.961 34.188 14.914 1 98.12 314 LEU B N 1
ATOM 6032 C CA . LEU B 1 314 ? -7.613 32.75 15.055 1 98.12 314 LEU B CA 1
ATOM 6033 C C . LEU B 1 314 ? -6.562 32.562 16.141 1 98.12 314 LEU B C 1
ATOM 6035 O O . LEU B 1 314 ? -5.836 31.578 16.141 1 98.12 314 LEU B O 1
ATOM 6039 N N . ARG B 1 315 ? -6.43 33.594 17.062 1 97.88 315 ARG B N 1
ATOM 6040 C CA . ARG B 1 315 ? -5.551 33.469 18.234 1 97.88 315 ARG B CA 1
ATOM 6041 C C . ARG B 1 315 ? -6.238 32.75 19.359 1 97.88 315 ARG B C 1
ATOM 6043 O O . ARG B 1 315 ? -7.398 33 19.688 1 97.88 315 ARG B O 1
ATOM 6050 N N . VAL B 1 316 ? -5.496 31.812 19.891 1 98.31 316 VAL B N 1
ATOM 6051 C CA . VAL B 1 316 ? -6.043 31.031 21 1 98.31 316 VAL B CA 1
ATOM 6052 C C . VAL B 1 316 ? -6.344 31.953 22.188 1 98.31 316 VAL B C 1
ATOM 6054 O O . VAL B 1 316 ? -5.543 32.844 22.516 1 98.31 316 VAL B O 1
ATOM 6057 N N . LYS B 1 317 ? -7.43 31.719 22.875 1 96.81 317 LYS B N 1
ATOM 6058 C CA . LYS B 1 317 ? -7.848 32.562 23.984 1 96.81 317 LYS B CA 1
ATOM 6059 C C . LYS B 1 317 ? -6.988 32.312 25.219 1 96.81 317 LYS B C 1
ATOM 6061 O O . LYS B 1 317 ? -6.512 31.203 25.438 1 96.81 317 LYS B O 1
ATOM 6066 N N . ASN B 1 318 ? -6.785 33.375 25.984 1 93.81 318 ASN B N 1
ATOM 6067 C CA . ASN B 1 318 ? -6.125 33.344 27.281 1 93.81 318 ASN B CA 1
ATOM 6068 C C . ASN B 1 318 ? -4.629 33.094 27.141 1 93.81 318 ASN B C 1
ATOM 6070 O O . ASN B 1 318 ? -4.043 32.375 27.953 1 93.81 318 ASN B O 1
ATOM 6074 N N . ILE B 1 319 ? -4.105 33.406 26.062 1 93.94 319 ILE B N 1
ATOM 6075 C CA . ILE B 1 319 ? -2.662 33.469 25.859 1 93.94 319 ILE B CA 1
ATOM 6076 C C . ILE B 1 319 ? -2.188 34.906 25.844 1 93.94 319 ILE B C 1
ATOM 6078 O O . ILE B 1 319 ? -2.451 35.656 24.906 1 93.94 319 ILE B O 1
ATOM 6082 N N . PRO B 1 320 ? -1.505 35.344 26.781 1 89.5 320 PRO B N 1
ATOM 6083 C CA . PRO B 1 320 ? -1.225 36.781 26.984 1 89.5 320 PRO B CA 1
ATOM 6084 C C . PRO B 1 320 ? -0.423 37.406 25.828 1 89.5 320 PRO B C 1
ATOM 6086 O O . PRO B 1 320 ? -0.637 38.562 25.469 1 89.5 320 PRO B O 1
ATOM 6089 N N . ASP B 1 321 ? 0.506 36.656 25.203 1 91.12 321 ASP B N 1
ATOM 6090 C CA . ASP B 1 321 ? 1.405 37.25 24.219 1 91.12 321 ASP B CA 1
ATOM 6091 C C . ASP B 1 321 ? 0.91 37 22.797 1 91.12 321 ASP B C 1
ATOM 6093 O O . ASP B 1 321 ? 1.597 37.312 21.828 1 91.12 321 ASP B O 1
ATOM 6097 N N . ASN B 1 322 ? -0.244 36.375 22.625 1 91.56 322 ASN B N 1
ATOM 6098 C CA . ASN B 1 322 ? -0.9 36.156 21.344 1 91.56 322 ASN B CA 1
ATOM 6099 C C . ASN B 1 322 ? 0.014 35.438 20.375 1 91.56 322 ASN B C 1
ATOM 6101 O O . ASN B 1 322 ? 0.047 35.75 19.188 1 91.56 322 ASN B O 1
ATOM 6105 N N . THR B 1 323 ? 0.772 34.438 20.828 1 95.31 323 THR B N 1
ATOM 6106 C CA . THR B 1 323 ? 1.773 33.75 20 1 95.31 323 THR B CA 1
ATOM 6107 C C . THR B 1 323 ? 1.252 32.406 19.531 1 95.31 323 THR B C 1
ATOM 6109 O O . THR B 1 323 ? 1.9 31.734 18.719 1 95.31 323 THR B O 1
ATOM 6112 N N . ILE B 1 324 ? 0.07 32.062 20 1 98.19 324 ILE B N 1
ATOM 6113 C CA . ILE B 1 324 ? -0.451 30.734 19.688 1 98.19 324 ILE B CA 1
ATOM 6114 C C . ILE B 1 324 ? -1.754 30.859 18.906 1 98.19 324 ILE B C 1
ATOM 6116 O O . ILE B 1 324 ? -2.672 31.562 19.328 1 98.19 324 ILE B O 1
ATOM 6120 N N . PHE B 1 325 ? -1.787 30.219 17.781 1 98.69 325 PHE B N 1
ATOM 6121 C CA . PHE B 1 325 ? -2.951 30.172 16.906 1 98.69 325 PHE B CA 1
ATOM 6122 C C . PHE B 1 325 ? -3.494 28.75 16.797 1 98.69 325 PHE B C 1
ATOM 6124 O O . PHE B 1 325 ? -2.742 27.781 16.922 1 98.69 325 PHE B O 1
ATOM 6131 N N . ALA B 1 326 ? -4.789 28.609 16.609 1 98.75 326 ALA B N 1
ATOM 6132 C CA . ALA B 1 326 ? -5.414 27.312 16.328 1 98.75 326 ALA B CA 1
ATOM 6133 C C . ALA B 1 326 ? -6.375 27.406 15.141 1 98.75 326 ALA B C 1
ATOM 6135 O O . ALA B 1 326 ? -7.117 28.375 15.016 1 98.75 326 ALA B O 1
ATOM 6136 N N . ILE B 1 327 ? -6.312 26.422 14.281 1 98.56 327 ILE B N 1
ATOM 6137 C CA . ILE B 1 327 ? -7.074 26.453 13.039 1 98.56 327 ILE B CA 1
ATOM 6138 C C . ILE B 1 327 ? -7.578 25.047 12.711 1 98.56 327 ILE B C 1
ATOM 6140 O O . ILE B 1 327 ? -7.027 24.047 13.195 1 98.56 327 ILE B O 1
ATOM 6144 N N . GLY B 1 328 ? -8.617 24.969 11.836 1 97.62 328 GLY B N 1
ATOM 6145 C CA . GLY B 1 328 ? -9.18 23.688 11.414 1 97.62 328 GLY B CA 1
ATOM 6146 C C . GLY B 1 328 ? -10.148 23.109 12.422 1 97.62 328 GLY B C 1
ATOM 6147 O O . GLY B 1 328 ? -10.75 23.828 13.219 1 97.62 328 GLY B O 1
ATOM 6148 N N . ASP B 1 329 ? -10.25 21.797 12.391 1 96.75 329 ASP B N 1
ATOM 6149 C CA . ASP B 1 329 ? -11.297 21.094 13.133 1 96.75 329 ASP B CA 1
ATOM 6150 C C . ASP B 1 329 ? -11.008 21.109 14.633 1 96.75 329 ASP B C 1
ATOM 6152 O O . ASP B 1 329 ? -11.891 20.828 15.438 1 96.75 329 ASP B O 1
ATOM 6156 N N . CYS B 1 330 ? -9.828 21.469 15.055 1 98.19 330 CYS B N 1
ATOM 6157 C CA . CYS B 1 330 ? -9.492 21.438 16.469 1 98.19 330 CYS B CA 1
ATOM 6158 C C . CYS B 1 330 ? -9.836 22.75 17.156 1 98.19 330 CYS B C 1
ATOM 6160 O O . CYS B 1 330 ? -9.656 22.891 18.359 1 98.19 330 CYS B O 1
ATOM 6162 N N . SER B 1 331 ? -10.391 23.703 16.406 1 97.88 331 SER B N 1
ATOM 6163 C CA . SER B 1 331 ? -10.648 25.016 16.984 1 97.88 331 SER B CA 1
ATOM 6164 C C . SER B 1 331 ? -11.992 25.578 16.516 1 97.88 331 SER B C 1
ATOM 6166 O O . SER B 1 331 ? -12.594 25.047 15.586 1 97.88 331 SER B O 1
ATOM 6168 N N . SER B 1 332 ? -12.477 26.5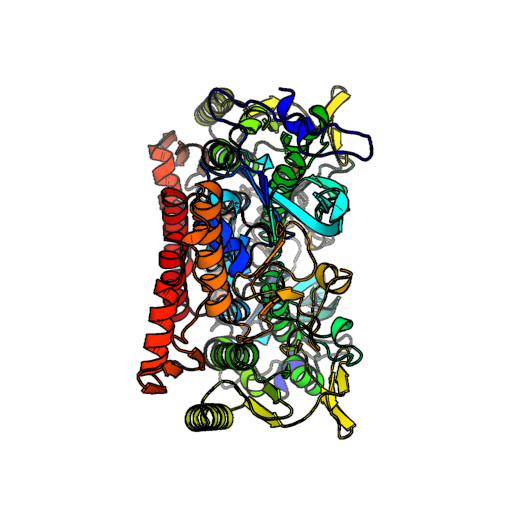47 17.25 1 97.25 332 SER B N 1
ATOM 6169 C CA . SER B 1 332 ? -13.727 27.219 16.922 1 97.25 332 SER B CA 1
ATOM 6170 C C . SER B 1 332 ? -13.656 28.703 17.266 1 97.25 332 SER B C 1
ATOM 6172 O O . SER B 1 332 ? -13.195 29.078 18.344 1 97.25 332 SER B O 1
ATOM 6174 N N . ILE B 1 333 ? -14 29.516 16.312 1 96.19 333 ILE B N 1
ATOM 6175 C CA . ILE B 1 333 ? -14.086 30.953 16.578 1 96.19 333 ILE B CA 1
ATOM 6176 C C . ILE B 1 333 ? -15.234 31.234 17.547 1 96.19 333 ILE B C 1
ATOM 6178 O O . ILE B 1 333 ? -16.391 30.891 17.266 1 96.19 333 ILE B O 1
ATOM 6182 N N . GLU B 1 334 ? -15.008 31.797 18.562 1 91.81 334 GLU B N 1
ATOM 6183 C CA . GLU B 1 334 ? -15.961 31.984 19.641 1 91.81 334 GLU B CA 1
ATOM 6184 C C . GLU B 1 334 ? -17.188 32.75 19.172 1 91.81 334 GLU B C 1
ATOM 6186 O O . GLU B 1 334 ? -18.328 32.375 19.484 1 91.81 334 GLU B O 1
ATOM 6191 N N . THR B 1 335 ? -17 33.781 18.406 1 88.94 335 THR B N 1
ATOM 6192 C CA . THR B 1 335 ? -18.078 34.688 18.016 1 88.94 335 THR B CA 1
ATOM 6193 C C . THR B 1 335 ? -18.828 34.125 16.812 1 88.94 335 THR B C 1
ATOM 6195 O O . THR B 1 335 ? -20 34.469 16.594 1 88.94 335 THR B O 1
ATOM 6198 N N . ALA B 1 336 ? -18.188 33.312 16.016 1 87.44 336 ALA B N 1
ATOM 6199 C CA . ALA B 1 336 ? -18.781 32.812 14.789 1 87.44 336 ALA B CA 1
ATOM 6200 C C . ALA B 1 336 ? -18.266 31.406 14.469 1 87.44 336 ALA B C 1
ATOM 6202 O O . ALA B 1 336 ? -17.344 31.25 13.664 1 87.44 336 ALA B O 1
ATOM 6203 N N . PRO B 1 337 ? -18.953 30.484 14.961 1 86.88 337 PRO B N 1
ATOM 6204 C CA . PRO B 1 337 ? -18.516 29.125 14.672 1 86.88 337 PRO B CA 1
ATOM 6205 C C . PRO B 1 337 ? -18.719 28.734 13.203 1 86.88 337 PRO B C 1
ATOM 6207 O O . PRO B 1 337 ? -19.719 29.141 12.594 1 86.88 337 PRO B O 1
ATOM 6210 N N . HIS B 1 338 ? -17.656 28.188 12.672 1 87.88 338 HIS B N 1
ATOM 6211 C CA . HIS B 1 338 ? -17.719 27.703 11.289 1 87.88 338 HIS B CA 1
ATOM 6212 C C . HIS B 1 338 ? -17.75 26.188 11.242 1 87.88 338 HIS B C 1
ATOM 6214 O O . HIS B 1 338 ? -17.312 25.516 12.172 1 87.88 338 HIS B O 1
ATOM 6220 N N . PRO B 1 339 ? -18.328 25.641 10.117 1 86 339 PRO B N 1
ATOM 6221 C CA . PRO B 1 339 ? -18.344 24.188 9.984 1 86 339 PRO B CA 1
ATOM 6222 C C . PRO B 1 339 ? -16.953 23.578 9.836 1 86 339 PRO B C 1
ATOM 6224 O O . PRO B 1 339 ? -16.047 24.25 9.336 1 86 339 PRO B O 1
ATOM 6227 N N . CYS B 1 340 ? -16.859 22.359 10.258 1 89.12 340 CYS B N 1
ATOM 6228 C CA . CYS B 1 340 ? -15.602 21.641 10.164 1 89.12 340 CYS B CA 1
ATOM 6229 C C . CYS B 1 340 ? -15.445 21 8.789 1 89.12 340 CYS B C 1
ATOM 6231 O O . CYS B 1 340 ? -15.688 19.797 8.633 1 89.12 340 CYS B O 1
ATOM 6233 N N . THR B 1 341 ? -15.055 21.766 7.809 1 87.31 341 THR B N 1
ATOM 6234 C CA . THR B 1 341 ? -14.875 21.297 6.434 1 87.31 341 THR B CA 1
ATOM 6235 C C . THR B 1 341 ? -13.469 21.609 5.941 1 87.31 341 THR B C 1
ATOM 6237 O O . THR B 1 341 ? -12.789 22.484 6.484 1 87.31 341 THR B O 1
ATOM 6240 N N . ALA B 1 342 ? -13.133 20.844 4.93 1 89.12 342 ALA B N 1
ATOM 6241 C CA . ALA B 1 342 ? -11.836 21.078 4.301 1 89.12 342 ALA B CA 1
ATOM 6242 C C . ALA B 1 342 ? -11.719 22.516 3.791 1 89.12 342 ALA B C 1
ATOM 6244 O O . ALA B 1 342 ? -10.664 23.141 3.912 1 89.12 342 ALA B O 1
ATOM 6245 N N . GLN B 1 343 ? -12.727 23.078 3.314 1 86.31 343 GLN B N 1
ATOM 6246 C CA . GLN B 1 343 ? -12.742 24.406 2.738 1 86.31 343 GLN B CA 1
ATOM 6247 C C . GLN B 1 343 ? -12.438 25.469 3.795 1 86.31 343 GLN B C 1
ATOM 6249 O O . GLN B 1 343 ? -11.609 26.359 3.572 1 86.31 343 GLN B O 1
ATOM 6254 N N . VAL B 1 344 ? -13.141 25.344 4.879 1 91.88 344 VAL B N 1
ATOM 6255 C CA . VAL B 1 344 ? -12.938 26.297 5.957 1 91.88 344 VAL B CA 1
ATOM 6256 C C . VAL B 1 344 ? -11.508 26.188 6.484 1 91.88 344 VAL B C 1
ATOM 6258 O O . VAL B 1 344 ? -10.828 27.203 6.676 1 91.88 344 VAL B O 1
ATOM 6261 N N . ALA B 1 345 ? -11.086 24.984 6.672 1 95.62 345 ALA B N 1
ATOM 6262 C CA . ALA B 1 345 ? -9.742 24.75 7.191 1 95.62 345 ALA B CA 1
ATOM 6263 C C . ALA B 1 345 ? -8.68 25.344 6.27 1 95.62 345 ALA B C 1
ATOM 6265 O O . ALA B 1 345 ? -7.773 26.047 6.727 1 95.62 345 ALA B O 1
ATOM 6266 N N . GLU B 1 346 ? -8.805 25.078 5.008 1 94.06 346 GLU B N 1
ATOM 6267 C CA . GLU B 1 346 ? -7.852 25.594 4.027 1 94.06 346 GLU B CA 1
ATOM 6268 C C . GLU B 1 346 ? -7.832 27.109 4.023 1 94.06 346 GLU B C 1
ATOM 6270 O O . GLU B 1 346 ? -6.762 27.734 3.973 1 94.06 346 GLU B O 1
ATOM 6275 N N . ARG B 1 347 ? -8.969 27.734 4.082 1 94 347 ARG B N 1
ATOM 6276 C CA . ARG B 1 347 ? -9.078 29.203 4.074 1 94 347 ARG B CA 1
ATOM 6277 C C . ARG B 1 347 ? -8.477 29.797 5.348 1 94 347 ARG B C 1
ATOM 6279 O O . ARG B 1 347 ? -7.855 30.859 5.309 1 94 347 ARG B O 1
ATOM 6286 N N . GLN B 1 348 ? -8.742 29.141 6.422 1 97.75 348 GLN B N 1
ATOM 6287 C CA . GLN B 1 348 ? -8.125 29.594 7.668 1 97.75 348 GLN B CA 1
ATOM 6288 C C . GLN B 1 348 ? -6.605 29.578 7.57 1 97.75 348 GLN B C 1
ATOM 6290 O O . GLN B 1 348 ? -5.938 30.5 8.031 1 97.75 348 GLN B O 1
ATOM 6295 N N . GLY B 1 349 ? -6.113 28.5 6.992 1 98.31 349 GLY B N 1
ATOM 6296 C CA . GLY B 1 349 ? -4.672 28.422 6.812 1 98.31 349 GLY B CA 1
ATOM 6297 C C . GLY B 1 349 ? -4.109 29.531 5.949 1 98.31 349 GLY B C 1
ATOM 6298 O O . GLY B 1 349 ? -3.084 30.125 6.289 1 98.31 349 GLY B O 1
ATOM 6299 N N . LEU B 1 350 ? -4.754 29.781 4.836 1 96.5 350 LEU B N 1
ATOM 6300 C CA . LEU B 1 350 ? -4.336 30.844 3.938 1 96.5 350 LEU B CA 1
ATOM 6301 C C . LEU B 1 350 ? -4.383 32.188 4.645 1 96.5 350 LEU B C 1
ATOM 6303 O O . LEU B 1 350 ? -3.432 32.969 4.566 1 96.5 350 LEU B O 1
ATOM 6307 N N . TYR B 1 351 ? -5.414 32.438 5.348 1 97.56 351 TYR B N 1
ATOM 6308 C CA . TYR B 1 351 ? -5.586 33.656 6.105 1 97.56 351 TYR B CA 1
ATOM 6309 C C . TYR B 1 351 ? -4.457 33.844 7.113 1 97.56 351 TYR B C 1
ATOM 6311 O O . TYR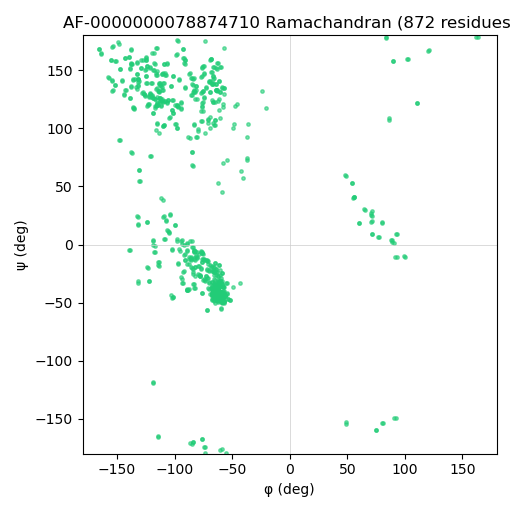 B 1 351 ? -3.852 34.938 7.195 1 97.56 351 TYR B O 1
ATOM 6319 N N . LEU B 1 352 ? -4.234 32.812 7.836 1 98.44 352 LEU B N 1
ATOM 6320 C CA . LEU B 1 352 ? -3.244 32.906 8.898 1 98.44 352 LEU B CA 1
ATOM 6321 C C . LEU B 1 352 ? -1.851 33.156 8.328 1 98.44 352 LEU B C 1
ATOM 6323 O O . LEU B 1 352 ? -1.087 33.969 8.859 1 98.44 352 LEU B O 1
ATOM 6327 N N . ALA B 1 353 ? -1.5 32.406 7.254 1 98.06 353 ALA B N 1
ATOM 6328 C CA . ALA B 1 353 ? -0.21 32.625 6.602 1 98.06 353 ALA B CA 1
ATOM 6329 C C . ALA B 1 353 ? -0.016 34.094 6.215 1 98.06 353 ALA B C 1
ATOM 6331 O O . ALA B 1 353 ? 1.028 34.688 6.5 1 98.06 353 ALA B O 1
ATOM 6332 N N . ASN B 1 354 ? -1.026 34.656 5.605 1 97 354 ASN B N 1
ATOM 6333 C CA . ASN B 1 354 ? -0.974 36.062 5.184 1 97 354 ASN B CA 1
ATOM 6334 C C . ASN B 1 354 ? -0.897 37 6.383 1 97 354 ASN B C 1
ATOM 6336 O O . ASN B 1 354 ? -0.116 37.938 6.375 1 97 354 ASN B O 1
ATOM 6340 N N . SER B 1 355 ? -1.7 36.75 7.391 1 97.44 355 SER B N 1
ATOM 6341 C CA . SER B 1 355 ? -1.716 37.562 8.594 1 97.44 355 SER B CA 1
ATOM 6342 C C . SER B 1 355 ? -0.357 37.562 9.289 1 97.44 355 SER B C 1
ATOM 6344 O O . SER B 1 355 ? 0.142 38.594 9.695 1 97.44 355 SER B O 1
ATOM 6346 N N . LEU B 1 356 ? 0.221 36.406 9.43 1 96.38 356 LEU B N 1
ATOM 6347 C CA . LEU B 1 356 ? 1.533 36.281 10.055 1 96.38 356 LEU B CA 1
ATOM 6348 C C . LEU B 1 356 ? 2.578 37.094 9.289 1 96.38 356 LEU B C 1
ATOM 6350 O O . LEU B 1 356 ? 3.445 37.719 9.898 1 96.38 356 LEU B O 1
ATOM 6354 N N . GLY B 1 357 ? 2.504 37.031 7.988 1 94.62 357 GLY B N 1
ATOM 6355 C CA . GLY B 1 357 ? 3.404 37.844 7.176 1 94.62 357 GLY B CA 1
ATOM 6356 C C . GLY B 1 357 ? 3.285 39.312 7.441 1 94.62 357 GLY B C 1
ATOM 6357 O O . GLY B 1 357 ? 4.293 40 7.594 1 94.62 357 GLY B O 1
ATOM 6358 N N . LEU B 1 358 ? 2.09 39.781 7.555 1 94.12 358 LEU B N 1
ATOM 6359 C CA . LEU B 1 358 ? 1.834 41.188 7.824 1 94.12 358 LEU B CA 1
ATOM 6360 C C . LEU B 1 358 ? 2.336 41.594 9.211 1 94.12 358 LEU B C 1
ATOM 6362 O O . LEU B 1 358 ? 2.965 42.625 9.375 1 94.12 358 LEU B O 1
ATOM 6366 N N . TYR B 1 359 ? 2.066 40.688 10.156 1 91.38 359 TYR B N 1
ATOM 6367 C CA . TYR B 1 359 ? 2.551 40.969 11.508 1 91.38 359 TYR B CA 1
ATOM 6368 C C . TYR B 1 359 ? 4.07 41.062 11.531 1 91.38 359 TYR B C 1
ATOM 6370 O O . TYR B 1 359 ? 4.625 41.969 12.156 1 91.38 359 TYR B O 1
ATOM 6378 N N . SER B 1 360 ? 4.715 40.156 10.875 1 90.25 360 SER B N 1
ATOM 6379 C CA . SER B 1 360 ? 6.172 40.094 10.867 1 90.25 360 SER B CA 1
ATOM 6380 C C . SER B 1 360 ? 6.77 41.312 10.18 1 90.25 360 SER B C 1
ATOM 6382 O O . SER B 1 360 ? 7.887 41.719 10.492 1 90.25 360 SER B O 1
ATOM 6384 N N . GLN B 1 361 ? 6.016 41.938 9.328 1 90.81 361 GLN B N 1
ATOM 6385 C CA . GLN B 1 361 ? 6.48 43.125 8.586 1 90.81 361 GLN B CA 1
ATOM 6386 C C . GLN B 1 361 ? 6.082 44.406 9.297 1 90.81 361 GLN B C 1
ATOM 6388 O O . GLN B 1 361 ? 6.285 45.5 8.766 1 90.81 361 GLN B O 1
ATOM 6393 N N . GLY B 1 362 ? 5.473 44.25 10.438 1 90.31 362 GLY B N 1
ATOM 6394 C CA . GLY B 1 362 ? 5.07 45.438 11.195 1 90.31 362 GLY B CA 1
ATOM 6395 C C . GLY B 1 362 ? 3.783 46.062 10.68 1 90.31 362 GLY B C 1
ATOM 6396 O O . GLY B 1 362 ? 3.486 47.219 10.977 1 90.31 362 GLY B O 1
ATOM 6397 N N . LYS B 1 363 ? 3.059 45.312 9.969 1 93.31 363 LYS B N 1
ATOM 6398 C CA . LYS B 1 363 ? 1.813 45.812 9.383 1 93.31 363 LYS B CA 1
ATOM 6399 C C . LYS B 1 363 ? 0.603 45.125 10.031 1 93.31 363 LYS B C 1
ATOM 6401 O O . LYS B 1 363 ? -0.346 44.75 9.344 1 93.31 363 LYS B O 1
ATOM 6406 N N . GLY B 1 364 ? 0.639 44.938 11.25 1 90.38 364 GLY B N 1
ATOM 6407 C CA . GLY B 1 364 ? -0.431 44.281 11.984 1 90.38 364 GLY B CA 1
ATOM 6408 C C . GLY B 1 364 ? -1.765 45 11.859 1 90.38 364 GLY B C 1
ATOM 6409 O O . GLY B 1 364 ? -2.82 44.375 11.938 1 90.38 364 GLY B O 1
ATOM 6410 N N . SER B 1 365 ? -1.738 46.25 11.672 1 91.12 365 SER B N 1
ATOM 6411 C CA . SER B 1 365 ? -2.957 47.062 11.562 1 91.12 365 SER B CA 1
ATOM 6412 C C . SER B 1 365 ? -3.729 46.719 10.297 1 91.12 365 SER B C 1
ATOM 6414 O O . SER B 1 365 ? -4.93 46.969 10.195 1 91.12 365 SER B O 1
ATOM 6416 N N . ASP B 1 366 ? -3.09 46.125 9.43 1 92.44 366 ASP B N 1
ATOM 6417 C CA . ASP B 1 366 ? -3.711 45.812 8.148 1 92.44 366 ASP B CA 1
ATOM 6418 C C . ASP B 1 366 ? -4.438 44.469 8.219 1 92.44 366 ASP B C 1
ATOM 6420 O O . ASP B 1 366 ? -5.164 44.094 7.293 1 92.44 366 ASP B O 1
ATOM 6424 N N . VAL B 1 367 ? -4.203 43.781 9.258 1 94.94 367 VAL B N 1
ATOM 6425 C CA . VAL B 1 367 ? -4.809 42.438 9.375 1 94.94 367 VAL B CA 1
ATOM 6426 C C . VAL B 1 367 ? -6.285 42.594 9.742 1 94.94 367 VAL B C 1
ATOM 6428 O O . VAL B 1 367 ? -6.629 43.156 10.781 1 94.94 367 VAL B O 1
ATOM 6431 N N . LYS B 1 368 ? -7.176 42.094 8.867 1 94.75 368 LYS B N 1
ATOM 6432 C CA . LYS B 1 368 ? -8.617 42.062 9.109 1 94.75 368 LYS B CA 1
ATOM 6433 C C . LYS B 1 368 ? -9.039 40.75 9.766 1 94.75 368 LYS B C 1
ATOM 6435 O O . LYS B 1 368 ? -8.328 39.75 9.68 1 94.75 368 LYS B O 1
ATOM 6440 N N . PRO B 1 369 ? -10.164 40.812 10.453 1 95.25 369 PRO B N 1
ATOM 6441 C CA . PRO B 1 369 ? -10.656 39.562 11.031 1 95.25 369 PRO B CA 1
ATOM 6442 C C . PRO B 1 369 ? -10.945 38.5 9.969 1 95.25 369 PRO B C 1
ATOM 6444 O O . PRO B 1 369 ? -11.227 38.844 8.82 1 95.25 369 PRO B O 1
ATOM 6447 N N . PHE B 1 370 ? -10.844 37.25 10.383 1 96.12 370 PHE B N 1
ATOM 6448 C CA . PHE B 1 370 ? -11.133 36.156 9.484 1 96.12 370 PHE B CA 1
ATOM 6449 C C . PHE B 1 370 ? -12.594 36.156 9.055 1 96.12 370 PHE B C 1
ATOM 6451 O O . PHE B 1 370 ? -13.484 36.344 9.883 1 96.12 370 PHE B O 1
ATOM 6458 N N . SER B 1 371 ? -12.766 36 7.762 1 90.06 371 SER B N 1
ATOM 6459 C CA . SER B 1 371 ? -14.109 35.906 7.195 1 90.06 371 SER B CA 1
ATOM 6460 C C . SER B 1 371 ? -14.164 34.812 6.117 1 90.06 371 SER B C 1
ATOM 6462 O O . SER B 1 371 ? -13.211 34.656 5.352 1 90.06 371 SER B O 1
ATOM 6464 N N . TRP B 1 372 ? -15.242 34.062 6.227 1 84.44 372 TRP B N 1
ATOM 6465 C CA . TRP B 1 372 ? -15.391 32.969 5.281 1 84.44 372 TRP B CA 1
ATOM 6466 C C . TRP B 1 372 ? -16.812 32.938 4.707 1 84.44 372 TRP B C 1
ATOM 6468 O O . TRP B 1 372 ? -17.781 33.156 5.426 1 84.44 372 TRP B O 1
ATOM 6478 N N . LYS B 1 373 ? -16.797 32.75 3.375 1 78.75 373 LYS B N 1
ATOM 6479 C CA . LYS B 1 373 ? -18.078 32.531 2.703 1 78.75 373 LYS B CA 1
ATOM 6480 C C . LYS B 1 373 ? -18.172 31.125 2.129 1 78.75 373 LYS B C 1
ATOM 6482 O O . LYS B 1 373 ? -17.203 30.625 1.547 1 78.75 373 LYS B O 1
ATOM 6487 N N . ASN B 1 374 ? -19.281 30.578 2.291 1 78.38 374 ASN B N 1
ATOM 6488 C CA . ASN B 1 374 ? -19.516 29.219 1.792 1 78.38 374 ASN B CA 1
ATOM 6489 C C . ASN B 1 374 ? -19.484 29.172 0.267 1 78.38 374 ASN B C 1
ATOM 6491 O O . ASN B 1 374 ? -20.219 29.906 -0.397 1 78.38 374 ASN B O 1
ATOM 6495 N N . MET B 1 375 ? -18.578 28.312 -0.204 1 75.25 375 MET B N 1
ATOM 6496 C CA . MET B 1 375 ? -18.469 28.234 -1.656 1 75.25 375 MET B CA 1
ATOM 6497 C C . MET B 1 375 ? -19.297 27.078 -2.199 1 75.25 375 MET B C 1
ATOM 6499 O O . MET B 1 375 ? -19.406 26.891 -3.412 1 75.25 375 MET B O 1
ATOM 6503 N N . GLY B 1 376 ? -19.844 26.375 -1.297 1 77.81 376 GLY B N 1
ATOM 6504 C CA . GLY B 1 376 ? -20.656 25.25 -1.729 1 77.81 376 GLY B CA 1
ATOM 6505 C C . GLY B 1 376 ? -20.172 23.922 -1.21 1 77.81 376 GLY B C 1
ATOM 6506 O O . GLY B 1 376 ? -19.062 23.828 -0.654 1 77.81 376 GLY B O 1
ATOM 6507 N N . MET B 1 377 ? -21.062 22.906 -1.357 1 78.19 377 MET B N 1
ATOM 6508 C CA . MET B 1 377 ? -20.781 21.562 -0.899 1 78.19 377 MET B CA 1
ATOM 6509 C C . MET B 1 377 ? -21.094 20.531 -1.986 1 78.19 377 MET B C 1
ATOM 6511 O O . MET B 1 377 ? -22.047 20.719 -2.748 1 78.19 377 MET B O 1
ATOM 6515 N N . LEU B 1 378 ? -20.25 19.625 -2.035 1 76.94 378 LEU B N 1
ATOM 6516 C CA . LEU B 1 378 ? -20.422 18.562 -3.008 1 76.94 378 LEU B CA 1
ATOM 6517 C C . LEU B 1 378 ? -20.406 17.203 -2.32 1 76.94 378 LEU B C 1
ATOM 6519 O O . LEU B 1 378 ? -19.781 17.031 -1.271 1 76.94 378 LEU B O 1
ATOM 6523 N N . ALA B 1 379 ? -21.109 16.25 -2.9 1 79.94 379 ALA B N 1
ATOM 6524 C CA . ALA B 1 379 ? -21.062 14.875 -2.414 1 79.94 379 ALA B CA 1
ATOM 6525 C C . ALA B 1 379 ? -21.328 13.883 -3.545 1 79.94 379 ALA B C 1
ATOM 6527 O O . ALA B 1 379 ? -22.188 14.117 -4.398 1 79.94 379 ALA B O 1
ATOM 6528 N N . TYR B 1 380 ? -20.562 12.859 -3.553 1 81.19 380 TYR B N 1
ATOM 6529 C CA . TYR B 1 380 ? -20.75 11.766 -4.504 1 81.19 380 TYR B CA 1
ATOM 6530 C C . TYR B 1 380 ? -21.797 10.773 -4.004 1 81.19 380 TYR B C 1
ATOM 6532 O O . TYR B 1 380 ? -21.797 10.398 -2.828 1 81.19 380 TYR B O 1
ATOM 6540 N N . LEU B 1 381 ? -22.688 10.312 -4.918 1 78.5 381 LEU B N 1
ATOM 6541 C CA . LEU B 1 381 ? -23.781 9.43 -4.516 1 78.5 381 LEU B CA 1
ATOM 6542 C C . LEU B 1 381 ? -23.656 8.07 -5.203 1 78.5 381 LEU B C 1
ATOM 6544 O O . LEU B 1 381 ? -24.5 7.188 -4.988 1 78.5 381 LEU B O 1
ATOM 6548 N N . GLY B 1 382 ? -22.656 7.906 -6.035 1 78.25 382 GLY B N 1
ATOM 6549 C CA . GLY B 1 382 ? -22.531 6.645 -6.75 1 78.25 382 GLY B CA 1
ATOM 6550 C C . GLY B 1 382 ? -23.266 6.641 -8.078 1 78.25 382 GLY B C 1
ATOM 6551 O O . GLY B 1 382 ? -24.141 7.465 -8.312 1 78.25 382 GLY B O 1
ATOM 6552 N N . ASP B 1 383 ? -22.812 5.734 -8.953 1 77.12 383 ASP B N 1
ATOM 6553 C CA . ASP B 1 383 ? -23.438 5.539 -10.258 1 77.12 383 ASP B CA 1
ATOM 6554 C C . ASP B 1 383 ? -23.484 6.848 -11.039 1 77.12 383 ASP B C 1
A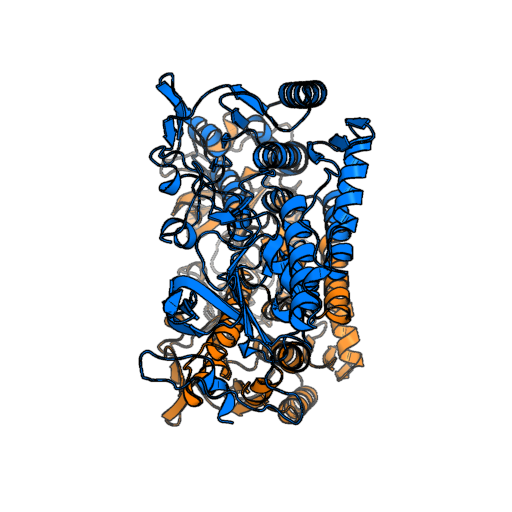TOM 6556 O O . ASP B 1 383 ? -24.547 7.223 -11.555 1 77.12 383 ASP B O 1
ATOM 6560 N N . TYR B 1 384 ? -22.484 7.57 -10.969 1 77.94 384 TYR B N 1
ATOM 6561 C CA . TYR B 1 384 ? -22.297 8.805 -11.719 1 77.94 384 TYR B CA 1
ATOM 6562 C C . TYR B 1 384 ? -23.312 9.859 -11.297 1 77.94 384 TYR B C 1
ATOM 6564 O O . TYR B 1 384 ? -23.797 10.633 -12.125 1 77.94 384 TYR B O 1
ATOM 6572 N N . GLN B 1 385 ? -23.719 9.766 -10.055 1 73.44 385 GLN B N 1
ATOM 6573 C CA . GLN B 1 385 ? -24.594 10.758 -9.461 1 73.44 385 GLN B CA 1
ATOM 6574 C C . GLN B 1 385 ? -23.906 11.508 -8.32 1 73.44 385 GLN B C 1
ATOM 6576 O O . GLN B 1 385 ? -23.078 10.938 -7.621 1 73.44 385 GLN B O 1
ATOM 6581 N N . GLY B 1 386 ? -24.312 12.758 -8.266 1 80.19 386 GLY B N 1
ATOM 6582 C CA . GLY B 1 386 ? -23.766 13.57 -7.199 1 80.19 386 GLY B CA 1
ATOM 6583 C C . GLY B 1 386 ? -24.719 14.641 -6.711 1 80.19 386 GLY B C 1
ATOM 6584 O O . GLY B 1 386 ? -25.875 14.711 -7.168 1 80.19 386 GLY B O 1
ATOM 6585 N N . LEU B 1 387 ? -24.359 15.336 -5.676 1 79.5 387 LEU B N 1
ATOM 6586 C CA . LEU B 1 387 ? -25.031 16.516 -5.141 1 79.5 387 LEU B CA 1
ATOM 6587 C C . LEU B 1 387 ? -24.109 17.719 -5.137 1 79.5 387 LEU B C 1
ATOM 6589 O O . LEU B 1 387 ? -22.906 17.594 -4.852 1 79.5 387 LEU B O 1
ATOM 6593 N N . ALA B 1 388 ? -24.703 18.781 -5.488 1 78.44 388 ALA B N 1
ATOM 6594 C CA . ALA B 1 388 ? -23.984 20.062 -5.41 1 78.44 388 ALA B CA 1
ATOM 6595 C C . ALA B 1 388 ? -24.859 21.156 -4.82 1 78.44 388 ALA B C 1
ATOM 6597 O O . ALA B 1 388 ? -25.969 21.406 -5.316 1 78.44 388 ALA B O 1
ATOM 6598 N N . GLU B 1 389 ? -24.469 21.672 -3.734 1 82.56 389 GLU B N 1
ATOM 6599 C CA . GLU B 1 389 ? -25.094 22.844 -3.146 1 82.56 389 GLU B CA 1
ATOM 6600 C C . GLU B 1 389 ? -24.172 24.062 -3.248 1 82.56 389 GLU B C 1
ATOM 6602 O O . GLU B 1 389 ? -23.234 24.219 -2.459 1 82.56 389 GLU B O 1
ATOM 6607 N N . LEU B 1 390 ? -24.5 24.906 -4.184 1 80.56 390 LEU B N 1
ATOM 6608 C CA . LEU B 1 390 ? -23.719 26.109 -4.441 1 80.56 390 LEU B CA 1
ATOM 6609 C C . LEU B 1 390 ? -24.484 27.359 -4.012 1 80.56 390 LEU B C 1
ATOM 6611 O O . LEU B 1 390 ? -25.703 27.328 -3.85 1 80.56 390 LEU B O 1
ATOM 6615 N N . PRO B 1 391 ? -23.75 28.438 -3.719 1 75.19 391 PRO B N 1
ATOM 6616 C CA . PRO B 1 391 ? -24.469 29.672 -3.398 1 75.19 391 PRO B CA 1
ATOM 6617 C C . PRO B 1 391 ? -25.453 30.094 -4.488 1 75.19 391 PRO B C 1
ATOM 6619 O O . PRO B 1 391 ? -26.531 30.609 -4.188 1 75.19 391 PRO B O 1
ATOM 6622 N N . ALA B 1 392 ? -25.094 29.797 -5.699 1 76.94 392 ALA B N 1
ATOM 6623 C CA . ALA B 1 392 ? -25.906 30.234 -6.832 1 76.94 392 ALA B CA 1
ATOM 6624 C C . ALA B 1 392 ? -27.031 29.25 -7.113 1 76.94 392 ALA B C 1
ATOM 6626 O O . ALA B 1 392 ? -27.969 29.547 -7.859 1 76.94 392 ALA B O 1
ATOM 6627 N N . GLY B 1 393 ? -26.953 28.109 -6.48 1 81.5 393 GLY B N 1
ATOM 6628 C CA . GLY B 1 393 ? -28 27.141 -6.758 1 81.5 393 GLY B CA 1
ATOM 6629 C C . GLY B 1 393 ? -27.641 25.734 -6.355 1 81.5 393 GLY B C 1
ATOM 6630 O O . GLY B 1 393 ? -26.656 25.5 -5.664 1 81.5 393 GLY B O 1
ATOM 6631 N N . LYS B 1 394 ? -28.688 24.828 -6.617 1 84.69 394 LYS B N 1
ATOM 6632 C CA . LYS B 1 394 ? -28.562 23.422 -6.285 1 84.69 394 LYS B CA 1
ATOM 6633 C C . LYS B 1 394 ? -28.609 22.547 -7.543 1 84.69 394 LYS B C 1
ATOM 6635 O O . LYS B 1 394 ? -29.328 22.859 -8.492 1 84.69 394 LYS B O 1
ATOM 6640 N N . LEU B 1 395 ? -27.672 21.594 -7.613 1 80.44 395 LEU B N 1
ATOM 6641 C CA . LEU B 1 395 ? -27.625 20.641 -8.711 1 80.44 395 LEU B CA 1
ATOM 6642 C C . LEU B 1 395 ? -27.641 19.203 -8.172 1 80.44 395 LEU B C 1
ATOM 6644 O O . LEU B 1 395 ? -27.219 18.953 -7.043 1 80.44 395 LEU B O 1
ATOM 6648 N N . GLN B 1 396 ? -28.297 18.391 -8.953 1 82.56 396 GLN B N 1
ATOM 6649 C CA . GLN B 1 396 ? -28.312 16.969 -8.594 1 82.56 396 GLN B CA 1
ATOM 6650 C C . GLN B 1 396 ? -28.125 16.094 -9.828 1 82.56 396 GLN B C 1
ATOM 6652 O O . GLN B 1 396 ? -28.312 16.547 -10.953 1 82.56 396 GLN B O 1
ATOM 6657 N N . GLY B 1 397 ? -27.625 14.852 -9.57 1 82.12 397 GLY B N 1
ATOM 6658 C CA . GLY B 1 397 ? -27.547 13.883 -10.656 1 82.12 397 GLY B CA 1
ATOM 6659 C C . GLY B 1 397 ? -26.234 13.922 -11.406 1 82.12 397 GLY B C 1
ATOM 6660 O O . GLY B 1 397 ? -25.188 14.18 -10.812 1 82.12 397 GLY B O 1
ATOM 6661 N N . PHE B 1 398 ? -26.344 13.602 -12.648 1 79.12 398 PHE B N 1
ATOM 6662 C CA . PHE B 1 398 ? -25.156 13.43 -13.492 1 79.12 398 PHE B CA 1
ATOM 6663 C C . PHE B 1 398 ? -24.406 14.742 -13.625 1 79.12 398 PHE B C 1
ATOM 6665 O O . PHE B 1 398 ? -23.172 14.758 -13.594 1 79.12 398 PHE B O 1
ATOM 6672 N N . LYS B 1 399 ? -25.078 15.789 -13.75 1 79.5 399 LYS B N 1
ATOM 6673 C CA . LYS B 1 399 ? -24.422 17.094 -13.875 1 79.5 399 LYS B CA 1
ATOM 6674 C C . LYS B 1 399 ? -23.625 17.422 -12.625 1 79.5 399 LYS B C 1
ATOM 6676 O O . LYS B 1 399 ? -22.531 17.969 -12.719 1 79.5 399 LYS B O 1
ATOM 6681 N N . SER B 1 400 ? -24.172 17.062 -11.562 1 78.38 400 SER B N 1
ATOM 6682 C CA . SER B 1 400 ? -23.484 17.297 -10.289 1 78.38 400 SER B CA 1
ATOM 6683 C C . SER B 1 400 ? -22.266 16.406 -10.133 1 78.38 400 SER B C 1
ATOM 6685 O O . SER B 1 400 ? -21.266 16.812 -9.547 1 78.38 400 SER B O 1
ATOM 6687 N N . TRP B 1 401 ? -22.391 15.297 -10.68 1 81.06 401 TRP B N 1
ATOM 6688 C CA . TRP B 1 401 ? -21.25 14.383 -10.656 1 81.06 401 TRP B CA 1
ATOM 6689 C C . TRP B 1 401 ? -20.094 14.953 -11.461 1 81.06 401 TRP B C 1
ATOM 6691 O O . TRP B 1 401 ? -18.938 14.914 -11.016 1 81.06 401 TRP B O 1
ATOM 6701 N N . ILE B 1 402 ? -20.344 15.492 -12.578 1 77.25 402 ILE B N 1
ATOM 6702 C CA . ILE B 1 402 ? -19.312 16.109 -13.398 1 77.25 402 ILE B CA 1
ATOM 6703 C C . ILE B 1 402 ? -18.688 17.281 -12.641 1 77.25 402 ILE B C 1
ATOM 6705 O O . ILE B 1 402 ? -17.469 17.453 -12.656 1 77.25 402 ILE B O 1
ATOM 6709 N N . LEU B 1 403 ? -19.547 18 -12.031 1 75.69 403 LEU B N 1
ATOM 6710 C CA . LEU B 1 403 ? -19.062 19.125 -11.242 1 75.69 403 LEU B CA 1
ATOM 6711 C C . LEU B 1 403 ? -18.172 18.656 -10.102 1 75.69 403 LEU B C 1
ATOM 6713 O O . LEU B 1 403 ? -17.109 19.219 -9.859 1 75.69 403 LEU B O 1
ATOM 6717 N N . TRP B 1 404 ? -18.672 17.703 -9.461 1 80.38 404 TRP B N 1
ATOM 6718 C CA . TRP B 1 404 ? -17.922 17.078 -8.375 1 80.38 404 TRP B CA 1
ATOM 6719 C C . TRP B 1 404 ? -16.531 16.672 -8.844 1 80.38 404 TRP B C 1
ATOM 6721 O O . TRP B 1 404 ? -15.523 17.031 -8.219 1 80.38 404 TRP B O 1
ATOM 6731 N N . ARG B 1 405 ? -16.406 16.047 -9.906 1 78.44 405 ARG B N 1
ATOM 6732 C CA . ARG B 1 405 ? -15.125 15.609 -10.453 1 78.44 405 ARG B CA 1
ATOM 6733 C C . ARG B 1 405 ? -14.258 16.797 -10.859 1 78.44 405 ARG B C 1
ATOM 6735 O O . ARG B 1 405 ? -13.062 16.828 -10.586 1 78.44 405 ARG B O 1
ATOM 6742 N N . SER B 1 406 ? -14.836 17.719 -11.453 1 77.19 406 SER B N 1
ATOM 6743 C CA . SER B 1 406 ? -14.102 18.875 -11.953 1 77.19 406 SER B CA 1
ATOM 6744 C C . SER B 1 406 ? -13.555 19.719 -10.805 1 77.19 406 SER B C 1
ATOM 6746 O O . SER B 1 406 ? -12.398 20.141 -10.828 1 77.19 406 SER B O 1
ATOM 6748 N N . VAL B 1 407 ? -14.367 19.922 -9.836 1 75.06 407 VAL B N 1
ATOM 6749 C CA . VAL B 1 407 ? -13.969 20.734 -8.695 1 75.06 407 VAL B CA 1
ATOM 6750 C C . VAL B 1 407 ? -12.812 20.062 -7.953 1 75.06 407 VAL B C 1
ATOM 6752 O O . VAL B 1 407 ? -11.812 20.703 -7.633 1 75.06 407 VAL B O 1
ATOM 6755 N N . TYR B 1 408 ? -12.938 18.891 -7.801 1 77.81 408 TYR B N 1
ATOM 6756 C CA . TYR B 1 408 ? -11.898 18.203 -7.027 1 77.81 408 TYR B CA 1
ATOM 6757 C C . TYR B 1 408 ? -10.617 18.078 -7.832 1 77.81 408 TYR B C 1
ATOM 6759 O O . TYR B 1 408 ? -9.516 18.109 -7.27 1 77.81 408 TYR B O 1
ATOM 6767 N N . LEU B 1 409 ? -10.758 17.984 -9.102 1 75.69 409 LEU B N 1
ATOM 6768 C CA . LEU B 1 409 ? -9.57 17.984 -9.945 1 75.69 409 LEU B CA 1
ATOM 6769 C C . LEU B 1 409 ? -8.828 19.312 -9.844 1 75.69 409 LEU B C 1
ATOM 6771 O O . LEU B 1 409 ? -7.598 19.344 -9.82 1 75.69 409 LEU B O 1
ATOM 6775 N N . THR B 1 410 ? -9.578 20.328 -9.711 1 71.75 410 THR B N 1
ATOM 6776 C CA . THR B 1 410 ? -8.977 21.656 -9.625 1 71.75 410 THR B CA 1
ATOM 6777 C C . THR B 1 410 ? -8.406 21.891 -8.227 1 71.75 410 THR B C 1
ATOM 6779 O O . THR B 1 410 ? -7.426 22.625 -8.07 1 71.75 410 THR B O 1
ATOM 6782 N N . LYS B 1 411 ? -8.961 21.25 -7.27 1 76.56 411 LYS B N 1
ATOM 6783 C CA . LYS B 1 411 ? -8.547 21.484 -5.887 1 76.56 411 LYS B CA 1
ATOM 6784 C C . LYS B 1 411 ? -7.309 20.656 -5.543 1 76.56 411 LYS B C 1
ATOM 6786 O O . LYS B 1 411 ? -6.645 20.922 -4.539 1 76.56 411 LYS B O 1
ATOM 6791 N N . LEU B 1 412 ? -7.098 19.766 -6.473 1 79 412 LEU B N 1
ATOM 6792 C CA . LEU B 1 412 ? -5.859 19.016 -6.277 1 79 412 LEU B CA 1
ATOM 6793 C C . LEU B 1 412 ? -4.645 19.938 -6.43 1 79 412 LEU B C 1
ATOM 6795 O O . LEU B 1 412 ? -4.488 20.594 -7.461 1 79 412 LEU B O 1
ATOM 6799 N N . GLY B 1 413 ? -4.047 20.344 -5.438 1 66.19 413 GLY B N 1
ATOM 6800 C CA . GLY B 1 413 ? -3.021 21.375 -5.32 1 66.19 413 GLY B CA 1
ATOM 6801 C C . GLY B 1 413 ? -1.736 21.016 -6.043 1 66.19 413 GLY B C 1
ATOM 6802 O O . GLY B 1 413 ? -0.863 21.859 -6.223 1 66.19 413 GLY B O 1
ATOM 6803 N N . ASN B 1 414 ? -1.567 19.766 -6.395 1 75.69 414 ASN B N 1
ATOM 6804 C CA . ASN B 1 414 ? -0.294 19.422 -7.02 1 75.69 414 ASN B CA 1
ATOM 6805 C C . ASN B 1 414 ? -0.497 18.766 -8.375 1 75.69 414 ASN B C 1
ATOM 6807 O O . ASN B 1 414 ? -1.479 18.047 -8.586 1 75.69 414 ASN B O 1
ATOM 6811 N N . TRP B 1 415 ? 0.312 19.156 -9.211 1 74 415 TRP B N 1
ATOM 6812 C CA . TRP B 1 415 ? 0.22 18.688 -10.594 1 74 415 TRP B CA 1
ATOM 6813 C C . TRP B 1 415 ? 0.319 17.172 -10.664 1 74 415 TRP B C 1
ATOM 6815 O O . TRP B 1 415 ? -0.314 16.531 -11.516 1 74 415 TRP B O 1
ATOM 6825 N N . ARG B 1 416 ? 1.075 16.656 -9.805 1 78.69 416 ARG B N 1
ATOM 6826 C CA . ARG B 1 416 ? 1.186 15.195 -9.773 1 78.69 416 ARG B CA 1
ATOM 6827 C C . ARG B 1 416 ? -0.181 14.547 -9.578 1 78.69 416 ARG B C 1
ATOM 6829 O O . ARG B 1 416 ? -0.558 13.648 -10.328 1 78.69 416 ARG B O 1
ATOM 6836 N N . ALA B 1 417 ? -0.863 15.016 -8.656 1 80.06 417 ALA B N 1
ATOM 6837 C CA . ALA B 1 417 ? -2.189 14.477 -8.367 1 80.06 417 ALA B CA 1
ATOM 6838 C C . ALA B 1 417 ? -3.166 14.781 -9.5 1 80.06 417 ALA B C 1
ATOM 6840 O O . ALA B 1 417 ? -4.008 13.945 -9.844 1 80.06 417 ALA B O 1
ATOM 6841 N N . ARG B 1 418 ? -3.035 15.898 -10.086 1 78.06 418 ARG B N 1
ATOM 6842 C CA . ARG B 1 418 ? -3.928 16.312 -11.164 1 78.06 418 ARG B CA 1
ATOM 6843 C C . ARG B 1 418 ? -3.768 15.422 -12.383 1 78.06 418 ARG B C 1
ATOM 6845 O O . ARG B 1 418 ? -4.688 15.297 -13.195 1 78.06 418 ARG B O 1
ATOM 6852 N N . PHE B 1 419 ? -2.695 14.828 -12.453 1 79.56 419 PHE B N 1
ATOM 6853 C CA . PHE B 1 419 ? -2.471 13.898 -13.555 1 79.56 419 PHE B CA 1
ATOM 6854 C C . PHE B 1 419 ? -2.838 12.477 -13.141 1 79.56 419 PHE B C 1
ATOM 6856 O O . PHE B 1 419 ? -3.412 11.727 -13.93 1 79.56 419 PHE B O 1
ATOM 6863 N N . GLN B 1 420 ? -2.625 12.211 -11.938 1 83.38 420 GLN B N 1
ATOM 6864 C CA . GLN B 1 420 ? -2.785 10.852 -11.453 1 83.38 420 GLN B CA 1
ATOM 6865 C C . GLN B 1 420 ? -4.262 10.492 -11.297 1 83.38 420 GLN B C 1
ATOM 6867 O O . GLN B 1 420 ? -4.684 9.398 -11.68 1 83.38 420 GLN B O 1
ATOM 6872 N N . VAL B 1 421 ? -5.031 11.375 -10.789 1 80.25 421 VAL B N 1
ATOM 6873 C CA . VAL B 1 421 ? -6.41 11.07 -10.43 1 80.25 421 VAL B CA 1
ATOM 6874 C C . VAL B 1 421 ? -7.223 10.797 -11.695 1 80.25 421 VAL B C 1
ATOM 6876 O O . VAL B 1 421 ? -7.875 9.758 -11.812 1 80.25 421 VAL B O 1
ATOM 6879 N N . PRO B 1 422 ? -7.098 11.672 -12.727 1 82.56 422 PRO B N 1
ATOM 6880 C CA . PRO B 1 422 ? -7.816 11.344 -13.961 1 82.56 422 PRO B CA 1
ATOM 6881 C C . PRO B 1 422 ? -7.332 10.039 -14.594 1 82.56 422 PRO B C 1
ATOM 6883 O O . PRO B 1 422 ? -8.125 9.312 -15.195 1 82.56 422 PRO B O 1
ATOM 6886 N N . PHE B 1 423 ? -6.082 9.812 -14.469 1 84.38 423 PHE B N 1
ATOM 6887 C CA . PHE B 1 423 ? -5.559 8.555 -14.984 1 84.38 423 PHE B CA 1
ATOM 6888 C C . PHE B 1 423 ? -6.172 7.367 -14.242 1 84.38 423 PHE B C 1
ATOM 6890 O O . PHE B 1 423 ? -6.559 6.375 -14.859 1 84.38 423 PHE B O 1
ATOM 6897 N N . ASP B 1 424 ? -6.281 7.457 -12.992 1 84.62 424 ASP B N 1
ATOM 6898 C CA . ASP B 1 424 ? -6.883 6.395 -12.195 1 84.62 424 ASP B CA 1
ATOM 6899 C C . ASP B 1 424 ? -8.352 6.191 -12.562 1 84.62 424 ASP B C 1
ATOM 6901 O O . ASP B 1 424 ? -8.82 5.055 -12.672 1 84.62 424 ASP B O 1
ATOM 6905 N N . TRP B 1 425 ? -9.086 7.281 -12.664 1 81.12 425 TRP B N 1
ATOM 6906 C CA . TRP B 1 425 ? -10.484 7.199 -13.07 1 81.12 425 TRP B CA 1
ATOM 6907 C C . TRP B 1 425 ? -10.625 6.5 -14.414 1 81.12 425 TRP B C 1
ATOM 6909 O O . TRP B 1 425 ? -11.477 5.621 -14.578 1 81.12 425 TRP B O 1
ATOM 6919 N N . ALA B 1 426 ? -9.766 6.855 -15.375 1 81.25 426 ALA B N 1
ATOM 6920 C CA . ALA B 1 426 ? -9.797 6.246 -16.703 1 81.25 426 ALA B CA 1
ATOM 6921 C C . ALA B 1 426 ? -9.461 4.758 -16.641 1 81.25 426 ALA B C 1
ATOM 6923 O O . ALA B 1 426 ? -10.117 3.936 -17.281 1 81.25 426 ALA B O 1
ATOM 6924 N N . ARG B 1 427 ? -8.492 4.492 -15.93 1 82.25 427 ARG B N 1
ATOM 6925 C CA . ARG B 1 427 ? -8.078 3.104 -15.758 1 82.25 427 ARG B CA 1
ATOM 6926 C C . ARG B 1 427 ? -9.203 2.268 -15.164 1 82.25 427 ARG B C 1
ATOM 6928 O O . ARG B 1 427 ? -9.484 1.163 -15.641 1 82.25 427 ARG B O 1
ATOM 6935 N N . THR B 1 428 ? -9.844 2.725 -14.148 1 75.38 428 THR B N 1
ATOM 6936 C CA . THR B 1 428 ? -10.945 2.016 -13.5 1 75.38 428 THR B CA 1
ATOM 6937 C C . THR B 1 428 ? -12.117 1.853 -14.461 1 75.38 428 THR B C 1
ATOM 6939 O O . THR B 1 428 ? -12.773 0.807 -14.477 1 75.38 428 THR B O 1
ATOM 6942 N N . PHE B 1 429 ? -12.336 2.908 -15.203 1 75.94 429 PHE B N 1
ATOM 6943 C CA . PHE B 1 429 ? -13.43 2.891 -16.172 1 75.94 429 PHE B CA 1
ATOM 6944 C C . PHE B 1 429 ? -13.195 1.828 -17.234 1 75.94 429 PHE B C 1
ATOM 6946 O O . PHE B 1 429 ? -14.117 1.104 -17.609 1 75.94 429 PHE B O 1
ATOM 6953 N N . VAL B 1 430 ? -11.938 1.642 -17.672 1 77.44 430 VAL B N 1
ATOM 6954 C CA . VAL B 1 430 ? -11.625 0.764 -18.797 1 77.44 430 VAL B CA 1
ATOM 6955 C C . VAL B 1 430 ? -11.375 -0.654 -18.297 1 77.44 430 VAL B C 1
ATOM 6957 O O . VAL B 1 430 ? -11.852 -1.625 -18.875 1 77.44 430 VAL B O 1
ATOM 6960 N N . PHE B 1 431 ? -10.703 -0.81 -17.156 1 80.81 431 PHE B N 1
ATOM 6961 C CA . PHE B 1 431 ? -10.203 -2.127 -16.766 1 80.81 431 PHE B CA 1
ATOM 6962 C C . PHE B 1 431 ? -10.852 -2.602 -15.477 1 80.81 431 PHE B C 1
ATOM 6964 O O . PHE B 1 431 ? -10.648 -3.742 -15.055 1 80.81 431 PHE B O 1
ATOM 6971 N N . GLY B 1 432 ? -11.641 -1.733 -14.836 1 78.75 432 GLY B N 1
ATOM 6972 C CA . GLY B 1 432 ? -12.188 -2.082 -13.539 1 78.75 432 GLY B CA 1
ATOM 6973 C C . GLY B 1 432 ? -11.219 -1.814 -12.398 1 78.75 432 GLY B C 1
ATOM 6974 O O . GLY B 1 432 ? -10.125 -1.294 -12.617 1 78.75 432 GLY B O 1
ATOM 6975 N N . ARG B 1 433 ? -11.68 -2.092 -11.203 1 80.81 433 ARG B N 1
ATOM 6976 C CA . ARG B 1 433 ? -10.891 -1.852 -10 1 80.81 433 ARG B CA 1
ATOM 6977 C C . ARG B 1 433 ? -9.938 -3.01 -9.727 1 80.81 433 ARG B C 1
ATOM 6979 O O . ARG B 1 433 ? -10.25 -4.16 -10.047 1 80.81 433 ARG B O 1
ATOM 6986 N N . ASP B 1 434 ? -8.75 -2.689 -9.258 1 80.12 434 ASP B N 1
ATOM 6987 C CA . ASP B 1 434 ? -7.766 -3.705 -8.906 1 80.12 434 ASP B CA 1
ATOM 6988 C C . ASP B 1 434 ? -8.117 -4.379 -7.582 1 80.12 434 ASP B C 1
ATOM 6990 O O . ASP B 1 434 ? -8.234 -3.709 -6.555 1 80.12 434 ASP B O 1
ATOM 6994 N N . VAL B 1 435 ? -8.273 -5.691 -7.559 1 79.44 435 VAL B N 1
ATOM 6995 C CA . VAL B 1 435 ? -8.711 -6.406 -6.363 1 79.44 435 VAL B CA 1
ATOM 6996 C C . VAL B 1 435 ? -7.559 -7.227 -5.797 1 79.44 435 VAL B C 1
ATOM 6998 O O . VAL B 1 435 ? -7.777 -8.227 -5.113 1 79.44 435 VAL B O 1
ATOM 7001 N N . SER B 1 436 ? -6.32 -6.836 -6.102 1 80.31 436 SER B N 1
ATOM 7002 C CA . SER B 1 436 ? -5.16 -7.516 -5.535 1 80.31 436 SER B CA 1
ATOM 7003 C C . SER B 1 436 ? -4.941 -7.113 -4.078 1 80.31 436 SER B C 1
ATOM 7005 O O . SER B 1 436 ? -5.289 -6 -3.68 1 80.31 436 SER B O 1
ATOM 7007 N N . GLN B 1 437 ? -4.473 -8.086 -3.303 1 76.88 437 GLN B N 1
ATOM 7008 C CA . GLN B 1 437 ? -4.152 -7.84 -1.899 1 76.88 437 GLN B CA 1
ATOM 7009 C C . GLN B 1 437 ? -2.688 -8.156 -1.606 1 76.88 437 GLN B C 1
ATOM 7011 O O . GLN B 1 437 ? -2.156 -9.156 -2.084 1 76.88 437 GLN B O 1
ATOM 7016 N N . PHE B 1 438 ? -1.972 -7.227 -0.949 1 73 438 PHE B N 1
ATOM 7017 C CA . PHE B 1 438 ? -0.593 -7.449 -0.527 1 73 438 PHE B CA 1
ATOM 7018 C C . PHE B 1 438 ? -0.23 -6.535 0.637 1 73 438 PHE B C 1
ATOM 7020 O O . PHE B 1 438 ? -0.874 -5.504 0.849 1 73 438 PHE B O 1
#